Protein AF-0000000066283744 (afdb_homodimer)

Sequence (840 aa):
MSFATISVIGLGYIGLPTAAAFASRQKQVIGVDINQHAVDTINRGEIHIVEPDLASVVKTAVEGGFLRASTTPVEADAWLIAVPTPFKGDHEPDMTYVESAARSIAPVLKKGALVILESTSPVGSTEKMAEWLAEMRPDLTFPQQVGEQADVNIAYCPERVLPGQVMVELIKNDRVIGGMTPVCSARASELYKIFLEGECVVTNSRTAEMCKLTENSFRDVNIAFANELSLICADQGINVWELIRLANRHPRVNILQPGPGVGGHCIAVDPWFIVAQNPQQARLIRTAREVNDHKPFWVIDQVKAAVADCLAATDKRASELKIACFGLAFKPNIDDLRESPAMEIAELIAQWHSGETLVVEPNIHQLPKKLTGLCTLAQLDEALATADVLVMLVDHSQFKVINGDNVHQQYVVDAKGVWRMSFATISVIGLGYIGLPTAAAFASRQKQVIGVDINQHAVDTINRGEIHIVEPDLASVVKTAVEGGFLRASTTPVEADAWLIAVPTPFKGDHEPDMTYVESAARSIAPVLKKGALVILESTSPVGSTEKMAEWLAEMRPDLTFPQQVGEQADVNIAYCPERVLPGQVMVELIKNDRVIGGMTPVCSARASELYKIFLEGECVVTNSRTAEMCKLTENSFRDVNIAFANELSLICADQGINVWELIRLANRHPRVNILQPGPGVGGHCIAVDPWFIVAQNPQQARLIRTAREVNDHKPFWVIDQVKAAVADCLAATDKRASELKIACFGLAFKPNIDDLRESPAMEIAELIAQWHSGETLVVEPNIHQLPKKLTGLCTLAQLDEALATADVLVMLVDHSQFKVINGDNVHQQYVVDAKGVWR

Nearest PDB structures (foldseek):
  4r16-assembly1_B  TM=9.112E-01  e=4.314E-42  Pyrococcus horikoshii OT3
  3ojo-assembly1_B  TM=9.007E-01  e=2.191E-42  Staphylococcus aureus
  3ojo-assembly1_A  TM=9.029E-01  e=6.121E-41  Staphylococcus aureus
  3ojl-assembly1_B  TM=8.864E-01  e=1.275E-40  Staphylococcus aureus
  4xrr-assembly1_A  TM=8.638E-01  e=1.040E-33  Micromonospora echinospora

pLDDT: mean 95.63, std 4.67, range [54.0, 98.88]

InterPro domains:
  IPR001732 UDP-glucose/GDP-mannose dehydrogenase, N-terminal [PF03721] (5-189)
  IPR008927 6-phosphogluconate dehydrogenase-like, C-terminal domain superfamily [SSF48179] (206-298)
  IPR014026 UDP-glucose/GDP-mannose dehydrogenase, dimerisation [PF00984] (206-293)
  IPR014027 UDP-glucose/GDP-mannose dehydrogenase, C-terminal [PF03720] (324-419)
  IPR014027 UDP-glucose/GDP-mannose dehydrogenase, C-terminal [SM00984] (324-420)
  IPR017476 UDP-glucose/GDP-mannose dehydrogenase [PIRSF000124] (6-414)
  IPR017476 UDP-glucose/GDP-mannose dehydrogenase [TIGR03026] (5-416)
  IPR028359 UDP-N-acetyl-D-mannosamine/glucosamine dehydrogenase [PIRSF500136] (3-419)
  IPR028359 UDP-N-acetyl-D-mannosamine/glucosamine dehydrogenase [PTHR43491] (3-420)
  IPR032891 UDP-N-acetyl-D-mannosamine dehydrogenase WecC [MF_02029] (1-420)
  IPR036220 UDP-glucose/GDP-mannose dehydrogenase, C-terminal domain superfamily [SSF52413] (311-419)
  IPR036291 NAD(P)-binding domain superfamily [SSF51735] (5-198)

Secondary structure (DSSP, 8-state):
----EEEEE--STTHHHHHHHHHHTT-EEEEE-S-HHHHHHHHTT--SS--TTHHHHHHHHHHTTSEEEESS----SEEEE-----EETTTEE--HHHHHHHHHHGGG--TT-EEEE-S---TTHHHHHHHHHHHH-TTS--HHHHGGG-SSEEEE------TT-HHHHHHHS-EEEEESSHHHHHHHHHHHTTT--S-EEEEEHHHHHHHHHHHHHHHHHHHHHHHHHHHHHHHHT--HHHHHHHHTTSTT--PPPP-S---SSSTTTHHHHHHHH-TTT-HHHHHHHHHHHHHHHHHHHHHHHHHHHHHHHH---GGG-EEEEE--SSSTT----TT-HHHHHHHHHHHH-SSEEEEE-TT-SS--GGGTTT-EE--HHHHHHH-SEEEE-S--HHHHTS-GGG---SEEEETTSS--/----EEEEE--STTHHHHHHHHHHTT-EEEEE-S-HHHHHHHHTT--SS--TTHHHHHHHHHHTTSEEEESS----SEEEE-----EETTTEE--HHHHHHHHHHGGG--TT-EEEE-S---TTHHHHHHHHHHHH-TTS--HHHHGGG-SSEEEE------TT-HHHHHHHS-EEEEESSHHHHHHHHHHHTTT--S-EEEEEHHHHHHHHHHHHHHHHHHHHHHHHHHHHHHHHT--HHHHHHHHTTSTT-------S---SSSTTTHHHHHHHH-TTT-HHHHHHHHHHHHHHHHHHHHHHHHHHHHHHHH---GGG-EEEEE--SSSTT----TT-HHHHHHHHHHHH-SSEEEEE-TT-SS--GGGTTT-EE--HHHHHHH-SEEEE-S--HHHHTS-GGG---SEEEETTSS--

Radius of gyration: 31.36 Å; Cα contacts (8 Å, |Δi|>4): 1812; chains: 2; bounding box: 78×89×60 Å

Foldseek 3Di:
DDFQEEEEEDCPPQRVLVQLLLLLLVHAYEYAYQDVVQQVQLLCQAHPDDAPPSSVSSNVSNVVNRYHYDNADAAGQEYEYADEFAADDPLHTDCPSVLVSLVRCLVRDWFNHEYEYQYQAFFCSQVVSQVSSCVSCVVFAECVGPNLVGRYWTWYKYADADGRCRNVRLAEPEIEIATQHPNSSVVVQVSSVSRHPHHHHYHHRRVNSVVLLVVLLVVLLLQLVQLVLVVVCVVVVHDSVVVQVVQVVDPVDDHDHHAQAAFDDRSLRSLSSVCNVPVPPSPSSVVSNVSRVCSNVVLLVLQVVLLVVLCVVPVDDQQQAEEEEEAQPLAAPEPHNPRRSSVVSQLVNLVVGNHAYEYEHPHDDDDDPSCVPRHHYDYPVVCLVRHQAYEYHYDYPVQLVDALVSRPHPHYRHRGPRND/DDFQEEEEEDCPPQRVLVQLLLLLLVHAYEYAYQDVVQQVQLLCLAHPDDAPPSSVSSNCSNVVNRYHYDNADAAGQEYEYADEFAADDPLHTDCPSVLVSLLRCLVRDWFNHEYEYQYQAFFCSQVVSQVSSCVSCVVFAECVGPNLVGRYWTWYKYADADGRCRNVRLAEPEIEIATQHPNSSVVVQVSSVSRHPHHHHYHHRRVNSVVLLVVLLVVLLLQLVQLVLVVVCVVVVHDSVVVQVVQVVPPVDDHDHHAQAAFDDRSLRSLSSVCNVPVPPSPSSVVSNVSRVCSNVVLLVLQVVLLVVLCVVPVDDQQQAEEEEEAQPLAAPEPHNPRRSSVVSQLVNLVVGNHAYEYEHPHDDDDDPSCVPRHHYDYPVVCLVRHQAYEYHYDYPVQLVDELVSRPHPHYRHRGPRND

Structure (mmCIF, N/CA/C/O backbone):
data_AF-0000000066283744-model_v1
#
loop_
_entity.id
_entity.type
_entity.pdbx_description
1 polymer 'UDP-N-acetyl-D-mannosamine dehydrogenase'
#
loop_
_atom_site.group_PDB
_atom_site.id
_atom_site.type_symbol
_atom_site.label_atom_id
_atom_site.label_alt_id
_atom_site.label_comp_id
_atom_site.label_asym_id
_atom_site.label_entity_id
_atom_site.label_seq_id
_atom_site.pdbx_PDB_ins_code
_atom_site.Cartn_x
_atom_site.Cartn_y
_atom_site.Cartn_z
_atom_site.occupancy
_atom_site.B_iso_or_equiv
_atom_site.auth_seq_id
_atom_site.auth_comp_id
_atom_site.auth_asym_id
_atom_site.auth_atom_id
_atom_site.pdbx_PDB_model_num
ATOM 1 N N . MET A 1 1 ? -5.715 -29.828 -31.203 1 54 1 MET A N 1
ATOM 2 C CA . MET A 1 1 ? -6.906 -30.625 -30.891 1 54 1 MET A CA 1
ATOM 3 C C . MET A 1 1 ? -8.062 -29.719 -30.469 1 54 1 MET A C 1
ATOM 5 O O . MET A 1 1 ? -7.852 -28.719 -29.766 1 54 1 MET A O 1
ATOM 9 N N . SER A 1 2 ? -9.102 -29.672 -31.203 1 78.38 2 SER A N 1
ATOM 10 C CA . SER A 1 2 ? -10.312 -28.859 -31.125 1 78.38 2 SER A CA 1
ATOM 11 C C . SER A 1 2 ? -11.133 -29.203 -29.891 1 78.38 2 SER A C 1
ATOM 13 O O . SER A 1 2 ? -11.148 -30.359 -29.453 1 78.38 2 SER A O 1
ATOM 15 N N . PHE A 1 3 ? -11.32 -28.281 -28.953 1 94 3 PHE A N 1
ATOM 16 C CA . PHE A 1 3 ? -12.195 -28.469 -27.812 1 94 3 PHE A CA 1
ATOM 17 C C . PHE A 1 3 ? -13.656 -28.469 -28.234 1 94 3 PHE A C 1
ATOM 19 O O . PHE A 1 3 ? -14.258 -27.406 -28.406 1 94 3 PHE A O 1
ATOM 26 N N . ALA A 1 4 ? -14.219 -29.672 -28.438 1 94.5 4 ALA A N 1
ATOM 27 C CA . ALA A 1 4 ? -15.617 -29.781 -28.859 1 94.5 4 ALA A CA 1
ATOM 28 C C . ALA A 1 4 ? -16.547 -29.734 -27.641 1 94.5 4 ALA A C 1
ATOM 30 O O . ALA A 1 4 ? -17.562 -29.016 -27.656 1 94.5 4 ALA A O 1
ATOM 31 N N . THR A 1 5 ? -16.219 -30.5 -26.641 1 97.56 5 THR A N 1
ATOM 32 C CA . THR A 1 5 ? -17.016 -30.547 -25.422 1 97.56 5 THR A CA 1
ATOM 33 C C . THR A 1 5 ? -16.203 -30.031 -24.234 1 97.56 5 THR A C 1
ATOM 35 O O . THR A 1 5 ? -15.094 -30.5 -23.969 1 97.56 5 THR A O 1
ATOM 38 N N . ILE A 1 6 ? -16.797 -29.047 -23.531 1 98.5 6 ILE A N 1
ATOM 39 C CA . ILE A 1 6 ? -16.141 -28.422 -22.391 1 98.5 6 ILE A CA 1
ATOM 40 C C . ILE A 1 6 ? -17.016 -28.594 -21.141 1 98.5 6 ILE A C 1
ATOM 42 O O . ILE A 1 6 ? -18.219 -28.375 -21.188 1 98.5 6 ILE A O 1
ATOM 46 N N . SER A 1 7 ? -16.406 -29.062 -20.094 1 98.56 7 SER A N 1
ATOM 47 C CA . SER A 1 7 ? -17.125 -29.219 -18.828 1 98.56 7 SER A CA 1
ATOM 48 C C . SER A 1 7 ? -16.672 -28.188 -17.812 1 98.56 7 SER A C 1
ATOM 50 O O . SER A 1 7 ? -15.469 -27.938 -17.656 1 98.56 7 SER A O 1
ATOM 52 N N . VAL A 1 8 ? -17.609 -27.531 -17.141 1 98.62 8 VAL A N 1
ATOM 53 C CA . VAL A 1 8 ? -17.328 -26.578 -16.078 1 98.62 8 VAL A CA 1
ATOM 54 C C . VAL A 1 8 ? -17.859 -27.094 -14.75 1 98.62 8 VAL A C 1
ATOM 56 O O . VAL A 1 8 ? -19.078 -27.312 -14.602 1 98.62 8 VAL A O 1
ATOM 59 N N . ILE A 1 9 ? -16.938 -27.328 -13.805 1 98.62 9 ILE A N 1
ATOM 60 C CA . ILE A 1 9 ? -17.281 -27.875 -12.492 1 98.62 9 ILE A CA 1
ATOM 61 C C . ILE A 1 9 ? -17.469 -26.734 -11.492 1 98.62 9 ILE A C 1
ATOM 63 O O . ILE A 1 9 ? -16.5 -26.047 -11.156 1 98.62 9 ILE A O 1
ATOM 67 N N . GLY A 1 10 ? -18.609 -26.656 -10.883 1 97.75 10 GLY A N 1
ATOM 68 C CA . GLY A 1 10 ? -19 -25.484 -10.094 1 97.75 10 GLY A CA 1
ATOM 69 C C . GLY A 1 10 ? -19.641 -24.391 -10.922 1 97.75 10 GLY A C 1
ATOM 70 O O . GLY A 1 10 ? -18.984 -23.75 -11.734 1 97.75 10 GLY A O 1
ATOM 71 N N . LEU A 1 11 ? -20.938 -24.219 -10.727 1 97.44 11 LEU A N 1
ATOM 72 C CA . LEU A 1 11 ? -21.688 -23.266 -11.547 1 97.44 11 LEU A CA 1
ATOM 73 C C . LEU A 1 11 ? -22.141 -22.062 -10.711 1 97.44 11 LEU A C 1
ATOM 75 O O . LEU A 1 11 ? -23.297 -21.672 -10.766 1 97.44 11 LEU A O 1
ATOM 79 N N . GLY A 1 12 ? -21.125 -21.562 -9.953 1 92.75 12 GLY A N 1
ATOM 80 C CA . GLY A 1 12 ? -21.344 -20.359 -9.188 1 92.75 12 GLY A CA 1
ATOM 81 C C . GLY A 1 12 ? -21.062 -19.094 -9.969 1 92.75 12 GLY A C 1
ATOM 82 O O . GLY A 1 12 ? -21.328 -19.016 -11.172 1 92.75 12 GLY A O 1
ATOM 83 N N . TYR A 1 13 ? -20.625 -18.109 -9.297 1 89 13 TYR A N 1
ATOM 84 C CA . TYR A 1 13 ? -20.469 -16.75 -9.82 1 89 13 TYR A CA 1
ATOM 85 C C . TYR A 1 13 ? -19.438 -16.703 -10.93 1 89 13 TYR A C 1
ATOM 87 O O . TYR A 1 13 ? -19.453 -15.805 -11.773 1 89 13 TYR A O 1
ATOM 95 N N . ILE A 1 14 ? -18.484 -17.688 -10.898 1 92.62 14 ILE A N 1
ATOM 96 C CA . ILE A 1 14 ? -17.469 -17.719 -11.938 1 92.62 14 ILE A CA 1
ATOM 97 C C . ILE A 1 14 ? -17.766 -18.828 -12.938 1 92.62 14 ILE A C 1
ATOM 99 O O . ILE A 1 14 ? -17.703 -18.609 -14.148 1 92.62 14 ILE A O 1
ATOM 103 N N . GLY A 1 15 ? -18.172 -19.922 -12.484 1 96.69 15 GLY A N 1
ATOM 104 C CA . GLY A 1 15 ? -18.359 -21.078 -13.32 1 96.69 15 GLY A CA 1
ATOM 105 C C . GLY A 1 15 ? -19.484 -20.906 -14.336 1 96.69 15 GLY A C 1
ATOM 106 O O . GLY A 1 15 ? -19.312 -21.234 -15.516 1 96.69 15 GLY A O 1
ATOM 107 N N . LEU A 1 16 ? -20.578 -20.406 -13.875 1 97.12 16 LEU A N 1
ATOM 108 C CA . LEU A 1 16 ? -21.734 -20.297 -14.766 1 97.12 16 LEU A CA 1
ATOM 109 C C . LEU A 1 16 ? -21.469 -19.281 -15.875 1 97.12 16 LEU A C 1
ATOM 111 O O . LEU A 1 16 ? -21.688 -19.578 -17.047 1 97.12 16 LEU A O 1
ATOM 115 N N . PRO A 1 17 ? -20.922 -18.094 -15.562 1 96.69 17 PRO A N 1
ATOM 116 C CA . PRO A 1 17 ? -20.562 -17.172 -16.641 1 96.69 17 PRO A CA 1
ATOM 117 C C . PRO A 1 17 ? -19.531 -17.766 -17.594 1 96.69 17 PRO A C 1
ATOM 119 O O . PRO A 1 17 ? -19.609 -17.547 -18.812 1 96.69 17 PRO A O 1
ATOM 122 N N . THR A 1 18 ? -18.594 -18.469 -17.078 1 97.31 18 THR A N 1
ATOM 123 C CA . THR A 1 18 ? -17.578 -19.109 -17.922 1 97.31 18 THR A CA 1
ATOM 124 C C . THR A 1 18 ? -18.219 -20.141 -18.844 1 97.31 18 THR A C 1
ATOM 126 O O . THR A 1 18 ? -17.906 -20.188 -20.031 1 97.31 18 THR A O 1
ATOM 129 N N . ALA A 1 19 ? -19.094 -20.953 -18.328 1 98.12 19 ALA A N 1
ATOM 130 C CA . ALA A 1 19 ? -19.828 -21.938 -19.125 1 98.12 19 ALA A CA 1
ATOM 131 C C . ALA A 1 19 ? -20.625 -21.234 -20.234 1 98.12 19 ALA A C 1
ATOM 133 O O . ALA A 1 19 ? -20.609 -21.688 -21.375 1 98.12 19 ALA A O 1
ATOM 134 N N . ALA A 1 20 ? -21.281 -20.203 -19.828 1 97.88 20 ALA A N 1
ATOM 135 C CA . ALA A 1 20 ? -22.094 -19.438 -20.766 1 97.88 20 ALA A CA 1
ATOM 136 C C . ALA A 1 20 ? -21.234 -18.828 -21.875 1 97.88 20 ALA A C 1
ATOM 138 O O . ALA A 1 20 ? -21.656 -18.781 -23.031 1 97.88 20 ALA A O 1
ATOM 139 N N . ALA A 1 21 ? -20.078 -18.344 -21.547 1 96.81 21 ALA A N 1
ATOM 140 C CA . ALA A 1 21 ? -19.188 -17.75 -22.531 1 96.81 21 ALA A CA 1
ATOM 141 C C . ALA A 1 21 ? -18.766 -18.766 -23.594 1 96.81 21 ALA A C 1
ATOM 143 O O . ALA A 1 21 ? -18.797 -18.469 -24.781 1 96.81 21 ALA A O 1
ATOM 144 N N . PHE A 1 22 ? -18.406 -19.953 -23.203 1 97.75 22 PHE A N 1
ATOM 145 C CA . PHE A 1 22 ? -18.047 -21 -24.156 1 97.75 22 PHE A CA 1
ATOM 146 C C . PHE A 1 22 ? -19.234 -21.375 -25.016 1 97.75 22 PHE A C 1
ATOM 148 O O . PHE A 1 22 ? -19.094 -21.562 -26.219 1 97.75 22 PHE A O 1
ATOM 155 N N . ALA A 1 23 ? -20.359 -21.531 -24.359 1 97.81 23 ALA A N 1
ATOM 156 C CA . ALA A 1 23 ? -21.562 -21.938 -25.062 1 97.81 23 ALA A CA 1
ATOM 157 C C . ALA A 1 23 ? -21.969 -20.891 -26.094 1 97.81 23 ALA A C 1
ATOM 159 O O . ALA A 1 23 ? -22.5 -21.234 -27.156 1 97.81 23 ALA A O 1
ATOM 160 N N . SER A 1 24 ? -21.734 -19.672 -25.766 1 96.5 24 SER A N 1
ATOM 161 C CA . SER A 1 24 ? -22.094 -18.594 -26.672 1 96.5 24 SER A CA 1
ATOM 162 C C . SER A 1 24 ? -21.281 -18.656 -27.953 1 96.5 24 SER A C 1
ATOM 164 O O . SER A 1 24 ? -21.656 -18.062 -28.969 1 96.5 24 SER A O 1
ATOM 166 N N . ARG A 1 25 ? -20.234 -19.344 -27.953 1 96.06 25 ARG A N 1
ATOM 167 C CA . ARG A 1 25 ? -19.422 -19.562 -29.141 1 96.06 25 ARG A CA 1
ATOM 168 C C . ARG A 1 25 ? -19.734 -20.922 -29.766 1 96.06 25 ARG A C 1
ATOM 170 O O . ARG A 1 25 ? -18.922 -21.484 -30.516 1 96.06 25 ARG A O 1
ATOM 177 N N . GLN A 1 26 ? -20.781 -21.531 -29.375 1 95.5 26 GLN A N 1
ATOM 178 C CA . GLN A 1 26 ? -21.375 -22.734 -29.922 1 95.5 26 GLN A CA 1
ATOM 179 C C . GLN A 1 26 ? -20.516 -23.969 -29.625 1 95.5 26 GLN A C 1
ATOM 181 O O . GLN A 1 26 ? -20.406 -24.875 -30.453 1 95.5 26 GLN A O 1
ATOM 186 N N . LYS A 1 27 ? -19.75 -23.906 -28.578 1 97.31 27 LYS A N 1
ATOM 187 C CA . LYS A 1 27 ? -19.156 -25.109 -28.031 1 97.31 27 LYS A CA 1
ATOM 188 C C . LYS A 1 27 ? -20.172 -25.875 -27.172 1 97.31 27 LYS A C 1
ATOM 190 O O . LYS A 1 27 ? -21.078 -25.281 -26.594 1 97.31 27 LYS A O 1
ATOM 195 N N . GLN A 1 28 ? -20.016 -27.203 -27.203 1 98 28 GLN A N 1
ATOM 196 C CA . GLN A 1 28 ? -20.859 -27.984 -26.297 1 98 28 GLN A CA 1
ATOM 197 C C . GLN A 1 28 ? -20.344 -27.906 -24.859 1 98 28 GLN A C 1
ATOM 199 O O . GLN A 1 28 ? -19.25 -28.375 -24.562 1 98 28 GLN A O 1
ATOM 204 N N . VAL A 1 29 ? -21.203 -27.328 -24 1 98.69 29 VAL A N 1
ATOM 205 C CA . VAL A 1 29 ? -20.766 -27.109 -22.625 1 98.69 29 VAL A CA 1
ATOM 206 C C . VAL A 1 29 ? -21.625 -27.922 -21.672 1 98.69 29 VAL A C 1
ATOM 208 O O . VAL A 1 29 ? -22.859 -27.891 -21.766 1 98.69 29 VAL A O 1
ATOM 211 N N . ILE A 1 30 ? -21 -28.641 -20.828 1 98.5 30 ILE A N 1
ATOM 212 C CA . ILE A 1 30 ? -21.688 -29.359 -19.75 1 98.5 30 ILE A CA 1
ATOM 213 C C . ILE A 1 30 ? -21.312 -28.75 -18.406 1 98.5 30 ILE A C 1
ATOM 215 O O . ILE A 1 30 ? -20.188 -28.938 -17.922 1 98.5 30 ILE A O 1
ATOM 219 N N . GLY A 1 31 ? -22.266 -28.078 -17.812 1 98.56 31 GLY A N 1
ATOM 220 C CA . GLY A 1 31 ? -22.062 -27.578 -16.469 1 98.56 31 GLY A CA 1
ATOM 221 C C . GLY A 1 31 ? -22.344 -28.609 -15.398 1 98.56 31 GLY A C 1
ATOM 222 O O . GLY A 1 31 ? -23.312 -29.375 -15.508 1 98.56 31 GLY A O 1
ATOM 223 N N . VAL A 1 32 ? -21.5 -28.656 -14.422 1 98.5 32 VAL A N 1
ATOM 224 C CA . VAL A 1 32 ? -21.672 -29.625 -13.344 1 98.5 32 VAL A CA 1
ATOM 225 C C . VAL A 1 32 ? -21.766 -28.891 -12.008 1 98.5 32 VAL A C 1
ATOM 227 O O . VAL A 1 32 ? -20.953 -28 -11.719 1 98.5 32 VAL A O 1
ATOM 230 N N . ASP A 1 33 ? -22.797 -29.172 -11.234 1 98.12 33 ASP A N 1
ATOM 231 C CA . ASP A 1 33 ? -22.969 -28.641 -9.883 1 98.12 33 ASP A CA 1
ATOM 232 C C . ASP A 1 33 ? -23.609 -29.672 -8.961 1 98.12 33 ASP A C 1
ATOM 234 O O . ASP A 1 33 ? -24.469 -30.438 -9.391 1 98.12 33 ASP A O 1
ATOM 238 N N . ILE A 1 34 ? -23.141 -29.656 -7.727 1 96.12 34 ILE A N 1
ATOM 239 C CA . ILE A 1 34 ? -23.672 -30.625 -6.777 1 96.12 34 ILE A CA 1
ATOM 240 C C . ILE A 1 34 ? -25.078 -30.203 -6.336 1 96.12 34 ILE A C 1
ATOM 242 O O . ILE A 1 34 ? -25.828 -31.016 -5.801 1 96.12 34 ILE A O 1
ATOM 246 N N . ASN A 1 35 ? -25.406 -28.969 -6.449 1 96.38 35 ASN A N 1
ATOM 247 C CA . ASN A 1 35 ? -26.703 -28.422 -6.082 1 96.38 35 ASN A CA 1
ATOM 248 C C . ASN A 1 35 ? -27.75 -28.703 -7.16 1 96.38 35 ASN A C 1
ATOM 250 O O . ASN A 1 35 ? -27.812 -28 -8.172 1 96.38 35 ASN A O 1
ATOM 254 N N . GLN A 1 36 ? -28.766 -29.578 -6.891 1 97.25 36 GLN A N 1
ATOM 255 C CA . GLN A 1 36 ? -29.781 -29.969 -7.855 1 97.25 36 GLN A CA 1
ATOM 256 C C . GLN A 1 36 ? -30.625 -28.766 -8.289 1 97.25 36 GLN A C 1
ATOM 258 O O . GLN A 1 36 ? -31.062 -28.703 -9.438 1 97.25 36 GLN A O 1
ATOM 263 N N . HIS A 1 37 ? -30.812 -27.922 -7.363 1 96.69 37 HIS A N 1
ATOM 264 C CA . HIS A 1 37 ? -31.609 -26.734 -7.688 1 96.69 37 HIS A CA 1
ATOM 265 C C . HIS A 1 37 ? -30.922 -25.891 -8.766 1 96.69 37 HIS A C 1
ATOM 267 O O . HIS A 1 37 ? -31.578 -25.406 -9.688 1 96.69 37 HIS A O 1
ATOM 273 N N . ALA A 1 38 ? -29.656 -25.734 -8.602 1 96.94 38 ALA A N 1
ATOM 274 C CA . ALA A 1 38 ? -28.891 -25 -9.609 1 96.94 38 ALA A CA 1
ATOM 275 C C . ALA A 1 38 ? -28.953 -25.688 -10.969 1 96.94 38 ALA A C 1
ATOM 277 O O . ALA A 1 38 ? -29.188 -25.047 -11.992 1 96.94 38 ALA A O 1
ATOM 278 N N . VAL A 1 39 ? -28.828 -26.969 -10.984 1 98.06 39 VAL A N 1
ATOM 279 C CA . VAL A 1 39 ? -28.828 -27.781 -12.195 1 98.06 39 VAL A CA 1
ATOM 280 C C . VAL A 1 39 ? -30.172 -27.656 -12.906 1 98.06 39 VAL A C 1
ATOM 282 O O . VAL A 1 39 ? -30.234 -27.375 -14.109 1 98.06 39 VAL A O 1
ATOM 285 N N . ASP A 1 40 ? -31.25 -27.766 -12.117 1 98.31 40 ASP A N 1
ATOM 286 C CA . ASP A 1 40 ? -32.594 -27.688 -12.688 1 98.31 40 ASP A CA 1
ATOM 287 C C . ASP A 1 40 ? -32.875 -26.297 -13.266 1 98.31 40 ASP A C 1
ATOM 289 O O . ASP A 1 40 ? -33.438 -26.172 -14.344 1 98.31 40 ASP A O 1
ATOM 293 N N . THR A 1 41 ? -32.469 -25.359 -12.508 1 98 41 THR A N 1
ATOM 294 C CA . THR A 1 41 ? -32.656 -23.969 -12.914 1 98 41 THR A CA 1
ATOM 295 C C . THR A 1 41 ? -31.969 -23.688 -14.242 1 98 41 THR A C 1
ATOM 297 O O . THR A 1 41 ? -32.562 -23.125 -15.156 1 98 41 THR A O 1
ATOM 300 N N . ILE A 1 42 ? -30.766 -24.125 -14.344 1 98.19 42 ILE A N 1
ATOM 301 C CA . ILE A 1 42 ? -29.969 -23.859 -15.531 1 98.19 42 ILE A CA 1
ATOM 302 C C . ILE A 1 42 ? -30.547 -24.625 -16.719 1 98.19 42 ILE A C 1
ATOM 304 O O . ILE A 1 42 ? -30.625 -24.094 -17.828 1 98.19 42 ILE A O 1
ATOM 308 N N . ASN A 1 43 ? -30.969 -25.844 -16.516 1 98.38 43 ASN A N 1
ATOM 309 C CA . ASN A 1 43 ? -31.516 -26.656 -17.609 1 98.38 43 ASN A CA 1
ATOM 310 C C . ASN A 1 43 ? -32.812 -26.094 -18.141 1 98.38 43 ASN A C 1
ATOM 312 O O . ASN A 1 43 ? -33.281 -26.453 -19.219 1 98.38 43 ASN A O 1
ATOM 316 N N . ARG A 1 44 ? -33.438 -25.219 -17.359 1 98.12 44 ARG A N 1
ATOM 317 C CA . ARG A 1 44 ? -34.625 -24.516 -17.812 1 98.12 44 ARG A CA 1
ATOM 318 C C . ARG A 1 44 ? -34.25 -23.234 -18.547 1 98.12 44 ARG A C 1
ATOM 320 O O . ARG A 1 44 ? -35.125 -22.484 -18.984 1 98.12 44 ARG A O 1
ATOM 327 N N . GLY A 1 45 ? -33 -22.984 -18.641 1 97.44 45 GLY A N 1
ATOM 328 C CA . GLY A 1 45 ? -32.5 -21.781 -19.281 1 97.44 45 GLY A CA 1
ATOM 329 C C . GLY A 1 45 ? -32.562 -20.562 -18.391 1 97.44 45 GLY A C 1
ATOM 330 O O . GLY A 1 45 ? -32.594 -19.422 -18.859 1 97.44 45 GLY A O 1
ATOM 331 N N . GLU A 1 46 ? -32.594 -20.812 -17.125 1 97.06 46 GLU A N 1
ATOM 332 C CA . GLU A 1 46 ? -32.625 -19.75 -16.125 1 97.06 46 GLU A CA 1
ATOM 333 C C . GLU A 1 46 ? -31.328 -19.688 -15.32 1 97.06 46 GLU A C 1
ATOM 335 O O . GLU A 1 46 ? -30.453 -20.531 -15.469 1 97.06 46 GLU A O 1
ATOM 340 N N . ILE A 1 47 ? -31.188 -18.609 -14.648 1 94.62 47 ILE A N 1
ATOM 341 C CA . ILE A 1 47 ? -29.969 -18.469 -13.844 1 94.62 47 ILE A CA 1
ATOM 342 C C . ILE A 1 47 ? -30.344 -18.359 -12.367 1 94.62 47 ILE A C 1
ATOM 344 O O . ILE A 1 47 ? -31.438 -17.922 -12.023 1 94.62 47 ILE A O 1
ATOM 348 N N . HIS A 1 48 ? -29.469 -18.766 -11.508 1 90.38 48 HIS A N 1
ATOM 349 C CA . HIS A 1 48 ? -29.703 -18.734 -10.07 1 90.38 48 HIS A CA 1
ATOM 350 C C . HIS A 1 48 ? -28.797 -17.719 -9.391 1 90.38 48 HIS A C 1
ATOM 352 O O . HIS A 1 48 ? -28.688 -17.703 -8.156 1 90.38 48 HIS A O 1
ATOM 358 N N . ILE A 1 49 ? -28.047 -16.938 -10.148 1 85.88 49 ILE A N 1
ATOM 359 C CA . ILE A 1 49 ? -27.234 -15.844 -9.648 1 85.88 49 ILE A CA 1
ATOM 360 C C . ILE A 1 49 ? -27.625 -14.547 -10.359 1 85.88 49 ILE A C 1
ATOM 362 O O . ILE A 1 49 ? -28.156 -14.578 -11.469 1 85.88 49 ILE A O 1
ATOM 366 N N . VAL A 1 50 ? -27.359 -13.469 -9.688 1 80 50 VAL A N 1
ATOM 367 C CA . VAL A 1 50 ? -27.703 -12.188 -10.281 1 80 50 VAL A CA 1
ATOM 368 C C . VAL A 1 50 ? -26.469 -11.586 -10.977 1 80 50 VAL A C 1
ATOM 370 O O . VAL A 1 50 ? -25.484 -11.25 -10.32 1 80 50 VAL A O 1
ATOM 373 N N . GLU A 1 51 ? -26.562 -11.523 -12.273 1 85.88 51 GLU A N 1
ATOM 374 C CA . GLU A 1 51 ? -25.5 -10.961 -13.102 1 85.88 51 GLU A CA 1
ATOM 375 C C . GLU A 1 51 ? -26.047 -10.438 -14.422 1 85.88 51 GLU A C 1
ATOM 377 O O . GLU A 1 51 ? -26.703 -11.164 -15.164 1 85.88 51 GLU A O 1
ATOM 382 N N . PRO A 1 52 ? -25.719 -9.172 -14.664 1 84.69 52 PRO A N 1
ATOM 383 C CA . PRO A 1 52 ? -26.234 -8.617 -15.922 1 84.69 52 PRO A CA 1
ATOM 384 C C . PRO A 1 52 ? -25.828 -9.445 -17.141 1 84.69 52 PRO A C 1
ATOM 386 O O . PRO A 1 52 ? -24.719 -9.977 -17.188 1 84.69 52 PRO A O 1
ATOM 389 N N . ASP A 1 53 ? -26.766 -9.641 -18.172 1 90.12 53 ASP A N 1
ATOM 390 C CA . ASP A 1 53 ? -26.578 -10.227 -19.5 1 90.12 53 ASP A CA 1
ATOM 391 C C . ASP A 1 53 ? -26.438 -11.75 -19.406 1 90.12 53 ASP A C 1
ATOM 393 O O . ASP A 1 53 ? -26.547 -12.445 -20.406 1 90.12 53 ASP A O 1
ATOM 397 N N . LEU A 1 54 ? -26.25 -12.211 -18.188 1 94.25 54 LEU A N 1
ATOM 398 C CA . LEU A 1 54 ? -26 -13.641 -18.047 1 94.25 54 LEU A CA 1
ATOM 399 C C . LEU A 1 54 ? -27.266 -14.445 -18.344 1 94.25 54 LEU A C 1
ATOM 401 O O . LEU A 1 54 ? -27.188 -15.5 -18.984 1 94.25 54 LEU A O 1
ATOM 405 N N . ALA A 1 55 ? -28.359 -13.914 -17.938 1 94.69 55 ALA A N 1
ATOM 406 C CA . ALA A 1 55 ? -29.625 -14.609 -18.094 1 94.69 55 ALA A CA 1
ATOM 407 C C . ALA A 1 55 ? -29.922 -14.883 -19.578 1 94.69 55 ALA A C 1
ATOM 409 O O . ALA A 1 55 ? -30.297 -16 -19.938 1 94.69 55 ALA A O 1
ATOM 410 N N . SER A 1 56 ? -29.766 -13.898 -20.344 1 96.69 56 SER A N 1
ATOM 411 C CA . SER A 1 56 ? -30.062 -14.031 -21.781 1 96.69 56 SER A CA 1
ATOM 412 C C . SER A 1 56 ? -29.094 -15.008 -22.438 1 96.69 56 SER A C 1
ATOM 414 O O . SER A 1 56 ? -29.5 -15.797 -23.297 1 96.69 56 SER A O 1
ATOM 416 N N . VAL A 1 57 ? -27.875 -14.969 -22.047 1 96.94 57 VAL A N 1
ATOM 417 C CA . VAL A 1 57 ? -26.859 -15.836 -22.641 1 96.94 57 VAL A CA 1
ATOM 418 C C . VAL A 1 57 ? -27.141 -17.281 -22.266 1 96.94 57 VAL A C 1
ATOM 420 O O . VAL A 1 57 ? -27.062 -18.172 -23.125 1 96.94 57 VAL A O 1
ATOM 423 N N . VAL A 1 58 ? -27.531 -17.516 -21.062 1 98.06 58 VAL A N 1
ATOM 424 C CA . VAL A 1 58 ? -27.828 -18.875 -20.578 1 98.06 58 VAL A CA 1
ATOM 425 C C . VAL A 1 58 ? -29.062 -19.406 -21.281 1 98.06 58 VAL A C 1
ATOM 427 O O . VAL A 1 58 ? -29.078 -20.547 -21.75 1 98.06 58 VAL A O 1
ATOM 430 N N . LYS A 1 59 ? -30.031 -18.578 -21.344 1 98.12 59 LYS A N 1
ATOM 431 C CA . LYS A 1 59 ? -31.266 -18.984 -22.016 1 98.12 59 LYS A CA 1
ATOM 432 C C . LYS A 1 59 ? -31 -19.406 -23.453 1 98.12 59 LYS A C 1
ATOM 434 O O . LYS A 1 59 ? -31.422 -20.484 -23.875 1 98.12 59 LYS A O 1
ATOM 439 N N . THR A 1 60 ? -30.328 -18.59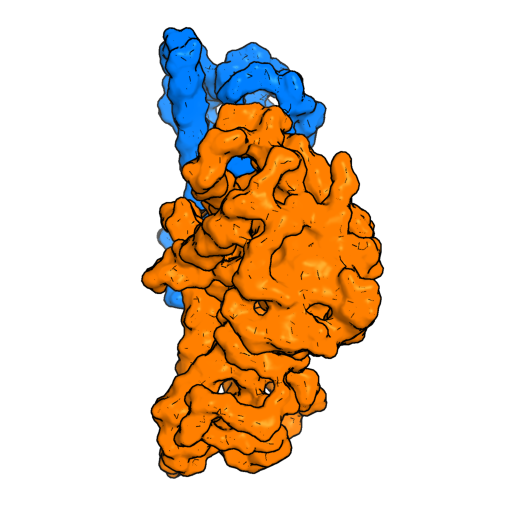4 -24.172 1 98.06 60 THR A N 1
ATOM 440 C CA . THR A 1 60 ? -30.016 -18.859 -25.562 1 98.06 60 THR A CA 1
ATOM 441 C C . THR A 1 60 ? -29.188 -20.125 -25.703 1 98.06 60 THR A C 1
ATOM 443 O O . THR A 1 60 ? -29.406 -20.938 -26.609 1 98.06 60 THR A O 1
ATOM 446 N N . ALA A 1 61 ? -28.219 -20.312 -24.844 1 98.12 61 ALA A N 1
ATOM 447 C CA . ALA A 1 61 ? -27.328 -21.453 -24.891 1 98.12 61 ALA A CA 1
ATOM 448 C C . ALA A 1 61 ? -28.078 -22.766 -24.641 1 98.12 61 ALA A C 1
ATOM 450 O O . ALA A 1 61 ? -27.828 -23.766 -25.297 1 98.12 61 ALA A O 1
ATOM 451 N N . VAL A 1 62 ? -28.969 -22.719 -23.688 1 98.31 62 VAL A N 1
ATOM 452 C CA . VAL A 1 62 ? -29.734 -23.906 -23.344 1 98.31 62 VAL A CA 1
ATOM 453 C C . VAL A 1 62 ? -30.719 -24.234 -24.453 1 98.31 62 VAL A C 1
ATOM 455 O O . VAL A 1 62 ? -30.828 -25.391 -24.891 1 98.31 62 VAL A O 1
ATOM 458 N N . GLU A 1 63 ? -31.375 -23.234 -24.922 1 98.06 63 GLU A N 1
ATOM 459 C CA . GLU A 1 63 ? -32.344 -23.438 -26.016 1 98.06 63 GLU A CA 1
ATOM 460 C C . GLU A 1 63 ? -31.625 -23.922 -27.281 1 98.06 63 GLU A C 1
ATOM 462 O O . GLU A 1 63 ? -32.188 -24.703 -28.031 1 98.06 63 GLU A O 1
ATOM 467 N N . GLY A 1 64 ? -30.484 -23.422 -27.5 1 97.94 64 GLY A N 1
ATOM 468 C CA . GLY A 1 64 ? -29.688 -23.812 -28.656 1 97.94 64 GLY A CA 1
ATOM 469 C C . GLY A 1 64 ? -29.031 -25.172 -28.5 1 97.94 64 GLY A C 1
ATOM 470 O O . GLY A 1 64 ? -28.469 -25.719 -29.453 1 97.94 64 GLY A O 1
ATOM 471 N N . GLY A 1 65 ? -29.062 -25.719 -27.328 1 97.81 65 GLY A N 1
ATOM 472 C CA . GLY A 1 65 ? -28.516 -27.031 -27.047 1 97.81 65 GLY A CA 1
ATOM 473 C C . GLY A 1 65 ? -27.016 -27.016 -26.75 1 97.81 65 GLY A C 1
ATOM 474 O O . GLY A 1 65 ? -26.359 -28.062 -26.781 1 97.81 65 GLY A O 1
ATOM 475 N N . PHE A 1 66 ? -26.5 -25.906 -26.5 1 98.5 66 PHE A N 1
ATOM 476 C CA . PHE A 1 66 ? -25.047 -25.766 -26.328 1 98.5 66 PHE A CA 1
ATOM 477 C C . PHE A 1 66 ? -24.672 -25.797 -24.859 1 98.5 66 PHE A C 1
ATOM 479 O O . PHE A 1 66 ? -23.5 -25.938 -24.516 1 98.5 66 PHE A O 1
ATOM 486 N N . LEU A 1 67 ? -25.656 -25.672 -23.938 1 98.69 67 LEU A N 1
ATOM 487 C CA . LEU A 1 67 ? -25.406 -25.719 -22.516 1 98.69 67 LEU A CA 1
ATOM 488 C C . LEU A 1 67 ? -26.391 -26.641 -21.812 1 98.69 67 LEU A C 1
ATOM 490 O O . LEU A 1 67 ? -27.609 -26.516 -22.016 1 98.69 67 LEU A O 1
ATOM 494 N N . ARG A 1 68 ? -25.922 -27.516 -21.125 1 98.38 68 ARG A N 1
ATOM 495 C CA . ARG A 1 68 ? -26.719 -28.359 -20.234 1 98.38 68 ARG A CA 1
ATOM 496 C C . ARG A 1 68 ? -26 -28.562 -18.891 1 98.38 68 ARG A C 1
ATOM 498 O O . ARG A 1 68 ? -24.781 -28.5 -18.812 1 98.38 68 ARG A O 1
ATOM 505 N N . ALA A 1 69 ? -26.766 -28.781 -17.859 1 98.56 69 ALA A N 1
ATOM 506 C CA . ALA A 1 69 ? -26.203 -28.938 -16.516 1 98.56 69 ALA A CA 1
ATOM 507 C C . ALA A 1 69 ? -26.516 -30.312 -15.961 1 98.56 69 ALA A C 1
ATOM 509 O O . ALA A 1 69 ? -27.516 -30.938 -16.328 1 98.56 69 ALA A O 1
ATOM 510 N N . SER A 1 70 ? -25.641 -30.828 -15.18 1 98.19 70 SER A N 1
ATOM 511 C CA . SER A 1 70 ? -25.781 -32.125 -14.508 1 98.19 70 SER A CA 1
ATOM 512 C C . SER A 1 70 ? -25.141 -32.094 -13.125 1 98.19 70 SER A C 1
ATOM 514 O O . SER A 1 70 ? -24.438 -31.141 -12.781 1 98.19 70 SER A O 1
ATOM 516 N N . THR A 1 71 ? -25.422 -33.094 -12.344 1 98.06 71 THR A N 1
ATOM 517 C CA . THR A 1 71 ? -24.812 -33.188 -11.023 1 98.06 71 THR A CA 1
ATOM 518 C C . THR A 1 71 ? -23.562 -34.062 -11.078 1 98.06 71 THR A C 1
ATOM 520 O O . THR A 1 71 ? -22.797 -34.125 -10.117 1 98.06 71 THR A O 1
ATOM 523 N N . THR A 1 72 ? -23.359 -34.656 -12.211 1 97.06 72 THR A N 1
ATOM 524 C CA . THR A 1 72 ? -22.219 -35.594 -12.352 1 97.06 72 THR A CA 1
ATOM 525 C C . THR A 1 72 ? -21.422 -35.25 -13.609 1 97.06 72 THR A C 1
ATOM 527 O O . THR A 1 72 ? -22 -34.969 -14.664 1 97.06 72 THR A O 1
ATOM 530 N N . PRO A 1 73 ? -20.078 -35.312 -13.422 1 97.19 73 PRO A N 1
ATOM 531 C CA . PRO A 1 73 ? -19.234 -35.062 -14.602 1 97.19 73 PRO A CA 1
ATOM 532 C C . PRO A 1 73 ? -19.391 -36.125 -15.672 1 97.19 73 PRO A C 1
ATOM 534 O O . PRO A 1 73 ? -19.656 -37.281 -15.359 1 97.19 73 PRO A O 1
ATOM 537 N N . VAL A 1 74 ? -19.234 -35.75 -16.922 1 93.25 74 VAL A N 1
ATOM 538 C CA . VAL A 1 74 ? -19.234 -36.656 -18.062 1 93.25 74 VAL A CA 1
ATOM 539 C C . VAL A 1 74 ? -17.953 -36.438 -18.875 1 93.25 74 VAL A C 1
ATOM 541 O O . VAL A 1 74 ? -17.172 -35.531 -18.594 1 93.25 74 VAL A O 1
ATOM 544 N N . GLU A 1 75 ? -17.734 -37.312 -19.828 1 95.56 75 GLU A N 1
ATOM 545 C CA . GLU A 1 75 ? -16.547 -37.188 -20.672 1 95.56 75 GLU A CA 1
ATOM 546 C C . GLU A 1 75 ? -16.547 -35.875 -21.438 1 95.56 75 GLU A C 1
ATOM 548 O O . GLU A 1 75 ? -17.578 -35.406 -21.906 1 95.56 75 GLU A O 1
ATOM 553 N N . ALA A 1 76 ? -15.43 -35.25 -21.547 1 97.62 76 ALA A N 1
ATOM 554 C CA . ALA A 1 76 ? -15.219 -33.969 -22.219 1 97.62 76 ALA A CA 1
ATOM 555 C C . ALA A 1 76 ? -13.773 -33.844 -22.688 1 97.62 76 ALA A C 1
ATOM 557 O O . ALA A 1 76 ? -12.961 -34.75 -22.484 1 97.62 76 ALA A O 1
ATOM 558 N N . ASP A 1 77 ? -13.555 -32.781 -23.406 1 98 77 ASP A N 1
ATOM 559 C CA . ASP A 1 77 ? -12.203 -32.5 -23.875 1 98 77 ASP A CA 1
ATOM 560 C C . ASP A 1 77 ? -11.438 -31.641 -22.859 1 98 77 ASP A C 1
ATOM 562 O O . ASP A 1 77 ? -10.203 -31.719 -22.781 1 98 77 ASP A O 1
ATOM 566 N N . ALA A 1 78 ? -12.164 -30.859 -22.156 1 98.56 78 ALA A N 1
ATOM 567 C CA . ALA A 1 78 ? -11.578 -29.984 -21.141 1 98.56 78 ALA A CA 1
ATOM 568 C C . ALA A 1 78 ? -12.492 -29.859 -19.938 1 98.56 78 ALA A C 1
ATOM 570 O O . ALA A 1 78 ? -13.719 -29.891 -20.062 1 98.56 78 ALA A O 1
ATOM 571 N N . TRP A 1 79 ? -11.898 -29.75 -18.781 1 98.75 79 TRP A N 1
ATOM 572 C CA . TRP A 1 79 ? -12.602 -29.531 -17.531 1 98.75 79 TRP A CA 1
ATOM 573 C C . TRP A 1 79 ? -12.078 -28.297 -16.812 1 98.75 79 TRP A C 1
ATOM 575 O O . TRP A 1 79 ? -10.883 -28.172 -16.547 1 98.75 79 TRP A O 1
ATOM 585 N N . LEU A 1 80 ? -12.945 -27.328 -16.531 1 98.62 80 LEU A N 1
ATOM 586 C CA . LEU A 1 80 ? -12.633 -26.141 -15.734 1 98.62 80 LEU A CA 1
ATOM 587 C C . LEU A 1 80 ? -13.234 -26.266 -14.336 1 98.62 80 LEU A C 1
ATOM 589 O O . LEU A 1 80 ? -14.445 -26.422 -14.188 1 98.62 80 LEU A O 1
ATOM 593 N N . ILE A 1 81 ? -12.375 -26.188 -13.352 1 98.5 81 ILE A N 1
ATOM 594 C CA . ILE A 1 81 ? -12.812 -26.328 -11.969 1 98.5 81 ILE A CA 1
ATOM 595 C C . ILE A 1 81 ? -12.938 -24.953 -11.328 1 98.5 81 ILE A C 1
ATOM 597 O O . ILE A 1 81 ? -11.93 -24.266 -11.109 1 98.5 81 ILE A O 1
ATOM 601 N N . ALA A 1 82 ? -14.117 -24.547 -11.031 1 97.38 82 ALA A N 1
ATOM 602 C CA . ALA A 1 82 ? -14.438 -23.25 -10.445 1 97.38 82 ALA A CA 1
ATOM 603 C C . ALA A 1 82 ? -15.281 -23.406 -9.18 1 97.38 82 ALA A C 1
ATOM 605 O O . ALA A 1 82 ? -16.391 -22.875 -9.094 1 97.38 82 ALA A O 1
ATOM 606 N N . VAL A 1 83 ? -14.758 -24.062 -8.156 1 96.5 83 VAL A N 1
ATOM 607 C CA . VAL A 1 83 ? -15.438 -24.312 -6.891 1 96.5 83 VAL A CA 1
ATOM 608 C C . VAL A 1 83 ? -14.852 -23.406 -5.805 1 96.5 83 VAL A C 1
ATOM 610 O O . VAL A 1 83 ? -13.781 -22.828 -5.977 1 96.5 83 VAL A O 1
ATOM 613 N N . PRO A 1 84 ? -15.562 -23.234 -4.734 1 92.44 84 PRO A N 1
ATOM 614 C CA . PRO A 1 84 ? -15.055 -22.375 -3.664 1 92.44 84 PRO A CA 1
ATOM 615 C C . PRO A 1 84 ? -13.836 -22.953 -2.961 1 92.44 84 PRO A C 1
ATOM 617 O O . PRO A 1 84 ? -13.641 -24.172 -2.953 1 92.44 84 PRO A O 1
ATOM 620 N N . THR A 1 85 ? -13.016 -22.078 -2.48 1 92.69 85 THR A N 1
ATOM 621 C CA . THR A 1 85 ? -11.891 -22.422 -1.612 1 92.69 85 THR A CA 1
ATOM 622 C C . THR A 1 85 ? -12.016 -21.703 -0.269 1 92.69 85 THR A C 1
ATOM 624 O O . THR A 1 85 ? -11.297 -20.734 -0.007 1 92.69 85 THR A O 1
ATOM 627 N N . PRO A 1 86 ? -12.789 -22.219 0.599 1 90.75 86 PRO A N 1
ATOM 628 C CA . PRO A 1 86 ? -13.016 -21.562 1.891 1 90.75 86 PRO A CA 1
ATOM 629 C C . PRO A 1 86 ? -11.852 -21.75 2.857 1 90.75 86 PRO A C 1
ATOM 631 O O . PRO A 1 86 ? -10.742 -22.094 2.436 1 90.75 86 PRO A O 1
ATOM 634 N N . PHE A 1 87 ? -12.039 -21.312 4.066 1 88.81 87 PHE A N 1
ATOM 635 C CA . PHE A 1 87 ? -11.062 -21.484 5.133 1 88.81 87 PHE A CA 1
ATOM 636 C C . PHE A 1 87 ? -11.453 -22.656 6.031 1 88.81 87 PHE A C 1
ATOM 638 O O . PHE A 1 87 ? -12.641 -22.969 6.18 1 88.81 87 PHE A O 1
ATOM 645 N N . LYS A 1 88 ? -10.5 -23.266 6.508 1 87.44 88 LYS A N 1
ATOM 646 C CA . LYS A 1 88 ? -10.703 -24.109 7.676 1 87.44 88 LYS A CA 1
ATOM 647 C C . LYS A 1 88 ? -9.945 -23.578 8.891 1 87.44 88 LYS A C 1
ATOM 649 O O . LYS A 1 88 ? -8.836 -23.047 8.75 1 87.44 88 LYS A O 1
ATOM 654 N N . GLY A 1 89 ? -10.531 -23.594 10.102 1 82.12 89 GLY A N 1
ATOM 655 C CA . GLY A 1 89 ? -9.859 -23.125 11.297 1 82.12 89 GLY A CA 1
ATOM 656 C C . GLY A 1 89 ? -9.523 -21.641 11.25 1 82.12 89 GLY A C 1
ATOM 657 O O . GLY A 1 89 ? -10.383 -20.812 10.945 1 82.12 89 GLY A O 1
ATOM 658 N N . ASP A 1 90 ? -8.266 -21.25 11.656 1 84.88 90 ASP A N 1
ATOM 659 C CA . ASP A 1 90 ? -7.773 -19.891 11.742 1 84.88 90 ASP A CA 1
ATOM 660 C C . ASP A 1 90 ? -7.191 -19.422 10.406 1 84.88 90 ASP A C 1
ATOM 662 O O . ASP A 1 90 ? -5.984 -19.203 10.289 1 84.88 90 ASP A O 1
ATOM 666 N N . HIS A 1 91 ? -8.023 -19.234 9.305 1 87.56 91 HIS A N 1
ATOM 667 C CA . HIS A 1 91 ? -7.711 -18.688 7.984 1 87.56 91 HIS A CA 1
ATOM 668 C C . HIS A 1 91 ? -6.801 -19.625 7.203 1 87.56 91 HIS A C 1
ATOM 670 O O . HIS A 1 91 ? -6.012 -19.188 6.363 1 87.56 91 HIS A O 1
ATOM 676 N N . GLU A 1 92 ? -6.941 -20.938 7.566 1 91.31 92 GLU A N 1
ATOM 677 C CA . GLU A 1 92 ? -6.246 -21.938 6.77 1 91.31 92 GLU A CA 1
ATOM 678 C C . GLU A 1 92 ? -7.039 -22.297 5.516 1 91.31 92 GLU A C 1
ATOM 680 O O . GLU A 1 92 ? -8.242 -22.562 5.59 1 91.31 92 GLU A O 1
ATOM 685 N N . PRO A 1 93 ? -6.328 -22.312 4.402 1 92.69 93 PRO A N 1
ATOM 686 C CA . PRO A 1 93 ? -7.059 -22.672 3.18 1 92.69 93 PRO A CA 1
ATOM 687 C C . PRO A 1 93 ? -7.668 -24.062 3.236 1 92.69 93 PRO A C 1
ATOM 689 O O . PRO A 1 93 ? -7.031 -25 3.727 1 92.69 93 PRO A O 1
ATOM 692 N N . ASP A 1 94 ? -8.891 -24.203 2.832 1 94.56 94 ASP A N 1
ATOM 693 C CA . ASP A 1 94 ? -9.586 -25.469 2.73 1 94.56 94 ASP A CA 1
ATOM 694 C C . ASP A 1 94 ? -9.711 -25.922 1.274 1 94.56 94 ASP A C 1
ATOM 696 O O . ASP A 1 94 ? -10.57 -25.422 0.541 1 94.56 94 ASP A O 1
ATOM 700 N N . MET A 1 95 ? -8.961 -26.953 0.925 1 95.38 95 MET A N 1
ATOM 701 C CA . MET A 1 95 ? -8.898 -27.406 -0.466 1 95.38 95 MET A CA 1
ATOM 702 C C . MET A 1 95 ? -9.883 -28.547 -0.716 1 95.38 95 MET A C 1
ATOM 704 O O . MET A 1 95 ? -9.859 -29.156 -1.783 1 95.38 95 MET A O 1
ATOM 708 N N . THR A 1 96 ? -10.789 -28.766 0.195 1 96.38 96 THR A N 1
ATOM 709 C CA . THR A 1 96 ? -11.672 -29.922 0.149 1 96.38 96 THR A CA 1
ATOM 710 C C . THR A 1 96 ? -12.547 -29.891 -1.097 1 96.38 96 THR A C 1
ATOM 712 O O . THR A 1 96 ? -12.781 -30.906 -1.734 1 96.38 96 THR A O 1
ATOM 715 N N . TYR A 1 97 ? -13.016 -28.75 -1.444 1 96.38 97 TYR A N 1
ATOM 716 C CA . TYR A 1 97 ? -13.922 -28.656 -2.584 1 96.38 97 TYR A CA 1
ATOM 717 C C . TYR A 1 97 ? -13.172 -28.859 -3.896 1 96.38 97 TYR A C 1
ATOM 719 O O . TYR A 1 97 ? -13.688 -29.469 -4.832 1 96.38 97 TYR A O 1
ATOM 727 N N . VAL A 1 98 ? -11.969 -28.359 -3.967 1 97.62 98 VAL A N 1
ATOM 728 C CA . VAL A 1 98 ? -11.141 -28.562 -5.148 1 97.62 98 VAL A CA 1
ATOM 729 C C . VAL A 1 98 ? -10.789 -30.047 -5.285 1 97.62 98 VAL A C 1
ATOM 731 O O . VAL A 1 98 ? -10.859 -30.609 -6.383 1 97.62 98 VAL A O 1
ATOM 734 N N . GLU A 1 99 ? -10.477 -30.625 -4.199 1 98.06 99 GLU A N 1
ATOM 735 C CA . GLU A 1 99 ? -10.172 -32.062 -4.207 1 98.06 99 GLU A CA 1
ATOM 736 C C . GLU A 1 99 ? -11.383 -32.875 -4.641 1 98.06 99 GLU A C 1
ATOM 738 O O . GLU A 1 99 ? -11.258 -33.812 -5.438 1 98.06 99 GLU A O 1
ATOM 743 N N . SER A 1 100 ? -12.484 -32.531 -4.074 1 98 100 SER A N 1
ATOM 744 C CA . SER A 1 100 ? -13.719 -33.219 -4.426 1 98 100 SER A CA 1
ATOM 745 C C . SER A 1 100 ? -14.023 -33.094 -5.91 1 98 100 SER A C 1
ATOM 747 O O . SER A 1 100 ? -14.461 -34.031 -6.555 1 98 100 SER A O 1
ATOM 749 N N . ALA A 1 101 ? -13.875 -31.938 -6.426 1 98.12 101 ALA A N 1
ATOM 750 C CA . ALA A 1 101 ? -14.078 -31.703 -7.855 1 98.12 101 ALA A CA 1
ATOM 751 C C . ALA A 1 101 ? -13.125 -32.531 -8.695 1 98.12 101 ALA A C 1
ATOM 753 O O . ALA A 1 101 ? -13.531 -33.156 -9.68 1 98.12 101 ALA A O 1
ATOM 754 N N . ALA A 1 102 ? -11.867 -32.562 -8.312 1 98.19 102 ALA A N 1
ATOM 755 C CA . ALA A 1 102 ? -10.867 -33.344 -9.016 1 98.19 102 ALA A CA 1
ATOM 756 C C . ALA A 1 102 ? -11.25 -34.844 -9.008 1 98.19 102 ALA A C 1
ATOM 758 O O . ALA A 1 102 ? -11.172 -35.5 -10.039 1 98.19 102 ALA A O 1
ATOM 759 N N . ARG A 1 103 ? -11.703 -35.312 -7.93 1 97.88 103 ARG A N 1
ATOM 760 C CA . ARG A 1 103 ? -12.102 -36.688 -7.797 1 97.88 103 ARG A CA 1
ATOM 761 C C . ARG A 1 103 ? -13.305 -37 -8.672 1 97.88 103 ARG A C 1
ATOM 763 O O . ARG A 1 103 ? -13.438 -38.125 -9.172 1 97.88 103 ARG A O 1
ATOM 770 N N . SER A 1 104 ? -14.109 -36.094 -8.742 1 98.06 104 SER A N 1
ATOM 771 C CA . SER A 1 104 ? -15.336 -36.312 -9.5 1 98.06 104 SER A CA 1
ATOM 772 C C . SER A 1 104 ? -15.047 -36.406 -10.992 1 98.06 104 SER A C 1
ATOM 774 O O . SER A 1 104 ? -15.766 -37.094 -11.719 1 98.06 104 SER A O 1
ATOM 776 N N . ILE A 1 105 ? -14.008 -35.812 -11.508 1 98.31 105 ILE A N 1
ATOM 777 C CA . ILE A 1 105 ? -13.773 -35.812 -12.953 1 98.31 105 ILE A CA 1
ATOM 778 C C . ILE A 1 105 ? -12.82 -36.938 -13.312 1 98.31 105 ILE A C 1
ATOM 780 O O . ILE A 1 105 ? -12.727 -37.344 -14.477 1 98.31 105 ILE A O 1
ATOM 784 N N . ALA A 1 106 ? -12.125 -37.438 -12.367 1 98.38 106 ALA A N 1
ATOM 785 C CA . ALA A 1 106 ? -11.086 -38.438 -12.602 1 98.38 106 ALA A CA 1
ATOM 786 C C . ALA A 1 106 ? -11.617 -39.625 -13.406 1 98.38 106 ALA A C 1
ATOM 788 O O . ALA A 1 106 ? -11 -40.062 -14.375 1 98.38 106 ALA A O 1
ATOM 789 N N . PRO A 1 107 ? -12.812 -40.125 -13.062 1 97.75 107 PRO A N 1
ATOM 790 C CA . PRO A 1 107 ? -13.289 -41.344 -13.75 1 97.75 107 PRO A CA 1
ATOM 791 C C . PRO A 1 107 ? -13.562 -41.094 -15.234 1 97.75 107 PRO A C 1
ATOM 793 O O . PRO A 1 107 ? -13.617 -42.062 -16.016 1 97.75 107 PRO A O 1
ATOM 796 N N . VAL A 1 108 ? -13.703 -39.906 -15.672 1 97.88 108 VAL A N 1
ATOM 797 C CA . VAL A 1 108 ? -14.125 -39.656 -17.047 1 97.88 108 VAL A CA 1
ATOM 798 C C . VAL A 1 108 ? -12.992 -39 -17.828 1 97.88 108 VAL A C 1
ATOM 800 O O . VAL A 1 108 ? -13.172 -38.594 -18.969 1 97.88 108 VAL A O 1
ATOM 803 N N . LEU A 1 109 ? -11.805 -38.906 -17.25 1 97.69 109 LEU A N 1
ATOM 804 C CA . LEU A 1 109 ? -10.648 -38.344 -17.938 1 97.69 109 LEU A CA 1
ATOM 805 C C . LEU A 1 109 ? -10.156 -39.281 -19.031 1 97.69 109 LEU A C 1
ATOM 807 O O . LEU A 1 109 ? -10.281 -40.5 -18.906 1 97.69 109 LEU A O 1
ATOM 811 N N . LYS A 1 110 ? -9.594 -38.75 -20.047 1 96.81 110 LYS A N 1
ATOM 812 C CA . LYS A 1 110 ? -9 -39.5 -21.125 1 96.81 110 LYS A CA 1
ATOM 813 C C . LYS A 1 110 ? -7.703 -38.875 -21.609 1 96.81 110 LYS A C 1
ATOM 815 O O . LYS A 1 110 ? -7.41 -37.719 -21.266 1 96.81 110 LYS A O 1
ATOM 820 N N . LYS A 1 111 ? -6.98 -39.688 -22.406 1 97.19 111 LYS A N 1
ATOM 821 C CA . LYS A 1 111 ? -5.777 -39.125 -23.016 1 97.19 111 LYS A CA 1
ATOM 822 C C . LYS A 1 111 ? -6.109 -37.906 -23.891 1 97.19 111 LYS A C 1
ATOM 824 O O . LYS A 1 111 ? -7.066 -37.938 -24.672 1 97.19 111 LYS A O 1
ATOM 829 N N . GLY A 1 112 ? -5.32 -36.844 -23.656 1 97 112 GLY A N 1
ATOM 830 C CA . GLY A 1 112 ? -5.543 -35.625 -24.406 1 97 112 GLY A CA 1
ATOM 831 C C . GLY A 1 112 ? -6.371 -34.594 -23.641 1 97 112 GLY A C 1
ATOM 832 O O . GLY A 1 112 ? -6.551 -33.469 -24.109 1 97 112 GLY A O 1
ATOM 833 N N . ALA A 1 113 ? -6.793 -34.938 -22.484 1 97.94 113 ALA A N 1
ATOM 834 C CA . ALA A 1 113 ? -7.648 -34.062 -21.688 1 97.94 113 ALA A CA 1
ATOM 835 C C . ALA A 1 113 ? -6.879 -32.844 -21.203 1 97.94 113 ALA A C 1
ATOM 837 O O . ALA A 1 113 ? -5.664 -32.906 -20.984 1 97.94 113 ALA A O 1
ATOM 838 N N . LEU A 1 114 ? -7.598 -31.734 -21.031 1 98.69 114 LEU A N 1
ATOM 839 C CA . LEU A 1 114 ? -7.105 -30.531 -20.391 1 98.69 114 LEU A CA 1
ATOM 840 C C . LEU A 1 114 ? -7.898 -30.219 -19.125 1 98.69 114 LEU A C 1
ATOM 842 O O . LEU A 1 114 ? -9.133 -30.172 -19.156 1 98.69 114 LEU A O 1
ATOM 846 N N . VAL A 1 115 ? -7.211 -30.125 -18 1 98.81 115 VAL A N 1
ATOM 847 C CA . VAL A 1 115 ? -7.855 -29.75 -16.734 1 98.81 115 VAL A CA 1
ATOM 848 C C . VAL A 1 115 ? -7.324 -28.406 -16.266 1 98.81 115 VAL A C 1
ATOM 850 O O . VAL A 1 115 ? -6.113 -28.219 -16.125 1 98.81 115 VAL A O 1
ATOM 853 N N . ILE A 1 116 ? -8.242 -27.469 -16.031 1 98.81 116 ILE A N 1
ATOM 854 C CA . ILE A 1 116 ? -7.859 -26.125 -15.609 1 98.81 116 ILE A CA 1
ATOM 855 C C . ILE A 1 116 ? -8.477 -25.797 -14.25 1 98.81 116 ILE A C 1
ATOM 857 O O . ILE A 1 116 ? -9.688 -25.953 -14.062 1 98.81 116 ILE A O 1
ATOM 861 N N . LEU A 1 117 ? -7.648 -25.469 -13.289 1 98.69 117 LEU A N 1
ATOM 862 C CA . LEU A 1 117 ? -8.117 -24.891 -12.031 1 98.69 117 LEU A CA 1
ATOM 863 C C . LEU A 1 117 ? -8.352 -23.391 -12.172 1 98.69 117 LEU A C 1
ATOM 865 O O . LEU A 1 117 ? -7.441 -22.656 -12.539 1 98.69 117 LEU A O 1
ATOM 869 N N . GLU A 1 118 ? -9.594 -22.938 -11.938 1 97.19 118 GLU A N 1
ATOM 870 C CA . GLU A 1 118 ? -9.922 -21.516 -11.961 1 97.19 118 GLU A CA 1
ATOM 871 C C . GLU A 1 118 ? -10.148 -20.969 -10.547 1 97.19 118 GLU A C 1
ATOM 873 O O . GLU A 1 118 ? -10.086 -19.766 -10.32 1 97.19 118 GLU A O 1
ATOM 878 N N . SER A 1 119 ? -10.391 -21.906 -9.641 1 96.19 119 SER A N 1
ATOM 879 C CA . SER A 1 119 ? -10.625 -21.531 -8.258 1 96.19 119 SER A CA 1
ATOM 880 C C . SER A 1 119 ? -9.422 -20.812 -7.664 1 96.19 119 SER A C 1
ATOM 882 O O . SER A 1 119 ? -8.281 -21.281 -7.805 1 96.19 119 SER A O 1
ATOM 884 N N . THR A 1 120 ? -9.672 -19.656 -7.082 1 94.88 120 THR A N 1
ATOM 885 C CA . THR A 1 120 ? -8.578 -19.016 -6.359 1 94.88 120 THR A CA 1
ATOM 886 C C . THR A 1 120 ? -8.047 -19.922 -5.254 1 94.88 120 THR A C 1
ATOM 888 O O . THR A 1 120 ? -8.812 -20.375 -4.395 1 94.88 120 THR A O 1
ATOM 891 N N . SER A 1 121 ? -6.785 -20.188 -5.305 1 94.81 121 SER A N 1
ATOM 892 C CA . SER A 1 121 ? -6.191 -21.188 -4.422 1 94.81 121 SER A CA 1
ATOM 893 C C . SER A 1 121 ? -4.777 -20.797 -4.012 1 94.81 121 SER A C 1
ATOM 895 O O . SER A 1 121 ? -4.137 -19.984 -4.676 1 94.81 121 SER A O 1
ATOM 897 N N . PRO A 1 122 ? -4.281 -21.375 -2.869 1 96.25 122 PRO A N 1
ATOM 898 C CA . PRO A 1 122 ? -2.889 -21.125 -2.484 1 96.25 122 PRO A CA 1
ATOM 899 C C . PRO A 1 122 ? -1.894 -21.672 -3.51 1 96.25 122 PRO A C 1
ATOM 901 O O . PRO A 1 122 ? -2.242 -22.531 -4.324 1 96.25 122 PRO A O 1
ATOM 904 N N . VAL A 1 123 ? -0.667 -21.188 -3.455 1 97.81 123 VAL A N 1
ATOM 905 C CA . VAL A 1 123 ? 0.386 -21.609 -4.371 1 97.81 123 VAL A CA 1
ATOM 906 C C . VAL A 1 123 ? 0.647 -23.109 -4.203 1 97.81 123 VAL A C 1
ATOM 908 O O . VAL A 1 123 ? 0.758 -23.594 -3.08 1 97.81 123 VAL A O 1
ATOM 911 N N . GLY A 1 124 ? 0.698 -23.766 -5.312 1 97.88 124 GLY A N 1
ATOM 912 C CA . GLY A 1 124 ? 0.943 -25.203 -5.293 1 97.88 124 GLY A CA 1
ATOM 913 C C . GLY A 1 124 ? -0.32 -26.031 -5.465 1 97.88 124 GLY A C 1
ATOM 914 O O . GLY A 1 124 ? -0.255 -27.25 -5.605 1 97.88 124 GLY A O 1
ATOM 915 N N . SER A 1 125 ? -1.456 -25.406 -5.484 1 98.12 125 SER A N 1
ATOM 916 C CA . SER A 1 125 ? -2.736 -26.109 -5.559 1 98.12 125 SER A CA 1
ATOM 917 C C . SER A 1 125 ? -2.889 -26.844 -6.883 1 98.12 125 SER A C 1
ATOM 919 O O . SER A 1 125 ? -3.449 -27.938 -6.93 1 98.12 125 SER A O 1
ATOM 921 N N . THR A 1 126 ? -2.471 -26.266 -7.926 1 98.62 126 THR A N 1
ATOM 922 C CA . THR A 1 126 ? -2.547 -26.906 -9.234 1 98.62 126 THR A CA 1
ATOM 923 C C . THR A 1 126 ? -1.723 -28.188 -9.266 1 98.62 126 THR A C 1
ATOM 925 O O . THR A 1 126 ? -2.176 -29.219 -9.781 1 98.62 126 THR A O 1
ATOM 928 N N . GLU A 1 127 ? -0.532 -28.094 -8.773 1 98.44 127 GLU A N 1
ATOM 929 C CA . GLU A 1 127 ? 0.325 -29.266 -8.672 1 98.44 127 GLU A CA 1
ATOM 930 C C . GLU A 1 127 ? -0.326 -30.344 -7.812 1 98.44 127 GLU A C 1
ATOM 932 O O . GLU A 1 127 ? -0.284 -31.531 -8.164 1 98.44 127 GLU A O 1
ATOM 937 N N . LYS A 1 128 ? -0.902 -29.922 -6.711 1 98.38 128 LYS A N 1
ATOM 938 C CA . LYS A 1 128 ? -1.574 -30.859 -5.824 1 98.38 128 LYS A CA 1
ATOM 939 C C . LYS A 1 128 ? -2.746 -31.547 -6.527 1 98.38 128 LYS A C 1
ATOM 941 O O . LYS A 1 128 ? -2.953 -32.75 -6.379 1 98.38 128 LYS A O 1
ATOM 946 N N . MET A 1 129 ? -3.492 -30.812 -7.223 1 98.69 129 MET A N 1
ATOM 947 C CA . MET A 1 129 ? -4.598 -31.359 -8 1 98.69 129 MET A CA 1
ATOM 948 C C . MET A 1 129 ? -4.098 -32.375 -9.008 1 98.69 129 MET A C 1
ATOM 950 O O . MET A 1 129 ? -4.699 -33.438 -9.164 1 98.69 129 MET A O 1
ATOM 954 N N . ALA A 1 130 ? -3.018 -32.062 -9.695 1 98.75 130 ALA A N 1
ATOM 955 C CA . ALA A 1 130 ? -2.414 -33 -10.641 1 98.75 130 ALA A CA 1
ATOM 956 C C . ALA A 1 130 ? -2.023 -34.281 -9.945 1 98.75 130 ALA A C 1
ATOM 958 O O . ALA A 1 130 ? -2.188 -35.375 -10.516 1 98.75 130 ALA A O 1
ATOM 959 N N . GLU A 1 131 ? -1.509 -34.156 -8.75 1 98.69 131 GLU A N 1
ATOM 960 C CA . GLU A 1 131 ? -1.13 -35.344 -7.977 1 98.69 131 GLU A CA 1
ATOM 961 C C . GLU A 1 131 ? -2.348 -36.188 -7.645 1 98.69 131 GLU A C 1
ATOM 963 O O . GLU A 1 131 ? -2.301 -37.438 -7.758 1 98.69 131 GLU A O 1
ATOM 968 N N . TRP A 1 132 ? -3.428 -35.562 -7.148 1 98.62 132 TRP A N 1
ATOM 969 C CA . TRP A 1 132 ? -4.656 -36.281 -6.844 1 98.62 132 TRP A CA 1
ATOM 970 C C . TRP A 1 132 ? -5.152 -37.062 -8.062 1 98.62 132 TRP A C 1
ATOM 972 O O . TRP A 1 132 ? -5.512 -38.25 -7.965 1 98.62 132 TRP A O 1
ATOM 982 N N . LEU A 1 133 ? -5.164 -36.406 -9.211 1 98.75 133 LEU A N 1
ATOM 983 C CA . LEU A 1 133 ? -5.656 -37 -10.445 1 98.75 133 LEU A CA 1
ATOM 984 C C . LEU A 1 133 ? -4.773 -38.188 -10.867 1 98.75 133 LEU A C 1
ATOM 986 O O . LEU A 1 133 ? -5.281 -39.219 -11.297 1 98.75 133 LEU A O 1
ATOM 990 N N . ALA A 1 134 ? -3.475 -37.969 -10.734 1 98.56 134 ALA A N 1
ATOM 991 C CA . ALA A 1 134 ? -2.535 -39.031 -11.086 1 98.56 134 ALA A CA 1
ATOM 992 C C . ALA A 1 134 ? -2.738 -40.25 -10.211 1 98.56 134 ALA A C 1
ATOM 994 O O . ALA A 1 134 ? -2.598 -41.375 -10.68 1 98.56 134 ALA A O 1
ATOM 995 N N . GLU A 1 135 ? -3.016 -40.031 -8.969 1 98.44 135 GLU A N 1
ATOM 996 C CA . GLU A 1 135 ? -3.271 -41.125 -8.039 1 98.44 135 GLU A CA 1
ATOM 997 C C . GLU A 1 135 ? -4.527 -41.906 -8.43 1 98.44 135 GLU A C 1
ATOM 999 O O . GLU A 1 135 ? -4.574 -43.125 -8.32 1 98.44 135 GLU A O 1
ATOM 1004 N N . MET A 1 136 ? -5.5 -41.219 -8.898 1 98.25 136 MET A N 1
ATOM 1005 C CA . MET A 1 136 ? -6.789 -41.812 -9.219 1 98.25 136 MET A CA 1
ATOM 1006 C C . MET A 1 136 ? -6.758 -42.469 -10.594 1 98.25 136 MET A C 1
ATOM 1008 O O . MET A 1 136 ? -7.547 -43.375 -10.883 1 98.25 136 MET A O 1
ATOM 1012 N N . ARG A 1 137 ? -5.82 -41.969 -11.398 1 98.31 137 ARG A N 1
ATOM 1013 C CA . ARG A 1 137 ? -5.727 -42.5 -12.766 1 98.31 137 ARG A CA 1
ATOM 1014 C C . ARG A 1 137 ? -4.297 -42.906 -13.094 1 98.31 137 ARG A C 1
ATOM 1016 O O . ARG A 1 137 ? -3.633 -42.281 -13.914 1 98.31 137 ARG A O 1
ATOM 1023 N N . PRO A 1 138 ? -3.881 -43.938 -12.477 1 97.81 138 PRO A N 1
ATOM 1024 C CA . PRO A 1 138 ? -2.512 -44.375 -12.734 1 97.81 138 PRO A CA 1
ATOM 1025 C C . PRO A 1 138 ? -2.301 -44.844 -14.18 1 97.81 138 PRO A C 1
ATOM 1027 O O . PRO A 1 138 ? -1.161 -45.03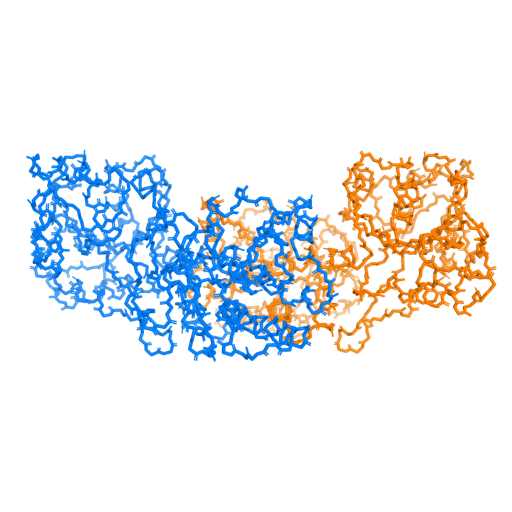1 -14.617 1 97.81 138 PRO A O 1
ATOM 1030 N N . ASP A 1 139 ? -3.391 -45 -14.93 1 98.38 139 ASP A N 1
ATOM 1031 C CA . ASP A 1 139 ? -3.342 -45.438 -16.328 1 98.38 139 ASP A CA 1
ATOM 1032 C C . ASP A 1 139 ? -3.035 -44.25 -17.25 1 98.38 139 ASP A C 1
ATOM 1034 O O . ASP A 1 139 ? -2.773 -44.438 -18.438 1 98.38 139 ASP A O 1
ATOM 1038 N N . LEU A 1 140 ? -3.01 -43.062 -16.766 1 98.56 140 LEU A N 1
ATOM 1039 C CA . LEU A 1 140 ? -2.678 -41.844 -17.5 1 98.56 140 LEU A CA 1
ATOM 1040 C C . LEU A 1 140 ? -1.435 -41.188 -16.906 1 98.56 140 LEU A C 1
ATOM 1042 O O . LEU A 1 140 ? -1.095 -41.406 -15.742 1 98.56 140 LEU A O 1
ATOM 1046 N N . THR A 1 141 ? -0.776 -40.375 -17.766 1 98.75 141 THR A N 1
ATOM 1047 C CA . THR A 1 141 ? 0.39 -39.656 -17.266 1 98.75 141 THR A CA 1
ATOM 1048 C C . THR A 1 141 ? 0.082 -38.156 -17.141 1 98.75 141 THR A C 1
ATOM 1050 O O . THR A 1 141 ? -0.743 -37.625 -17.875 1 98.75 141 THR A O 1
ATOM 1053 N N . PHE A 1 142 ? 0.761 -37.594 -16.25 1 98.75 142 PHE A N 1
ATOM 1054 C CA . PHE A 1 142 ? 0.544 -36.188 -15.906 1 98.75 142 PHE A CA 1
ATOM 1055 C C . PHE A 1 142 ? 1.853 -35.406 -15.969 1 98.75 142 PHE A C 1
ATOM 1057 O O . PHE A 1 142 ? 2.934 -36 -15.984 1 98.75 142 PHE A O 1
ATOM 1064 N N . PRO A 1 143 ? 1.78 -34.062 -15.953 1 98.69 143 PRO A N 1
ATOM 1065 C CA . PRO A 1 143 ? 2.963 -33.219 -16.234 1 98.69 143 PRO A CA 1
ATOM 1066 C C . PRO A 1 143 ? 4.07 -33.406 -15.203 1 98.69 143 PRO A C 1
ATOM 1068 O O . PRO A 1 143 ? 5.254 -33.375 -15.539 1 98.69 143 PRO A O 1
ATOM 1071 N N . GLN A 1 144 ? 3.705 -33.625 -13.891 1 98.06 144 GLN A N 1
ATOM 1072 C CA . GLN A 1 144 ? 4.727 -33.75 -12.859 1 98.06 144 GLN A CA 1
ATOM 1073 C C . GLN A 1 144 ? 5.531 -35.031 -13.031 1 98.06 144 GLN A C 1
ATOM 1075 O O . GLN A 1 144 ? 6.617 -35.188 -12.469 1 98.06 144 GLN A O 1
ATOM 1080 N N . GLN A 1 145 ? 5 -35.938 -13.828 1 98.19 145 GLN A N 1
ATOM 1081 C CA . GLN A 1 145 ? 5.641 -37.219 -14.016 1 98.19 145 GLN A CA 1
ATOM 1082 C C . GLN A 1 145 ? 6.48 -37.25 -15.289 1 98.19 145 GLN A C 1
ATOM 1084 O O . GLN A 1 145 ? 7.59 -37.781 -15.289 1 98.19 145 GLN A O 1
ATOM 1089 N N . VAL A 1 146 ? 5.93 -36.625 -16.406 1 98.12 146 VAL A N 1
ATOM 1090 C CA . VAL A 1 146 ? 6.582 -36.875 -17.688 1 98.12 146 VAL A CA 1
ATOM 1091 C C . VAL A 1 146 ? 6.699 -35.562 -18.469 1 98.12 146 VAL A C 1
ATOM 1093 O O . VAL A 1 146 ? 7 -35.562 -19.656 1 98.12 146 VAL A O 1
ATOM 1096 N N . GLY A 1 147 ? 6.426 -34.469 -17.859 1 97.38 147 GLY A N 1
ATOM 1097 C CA . GLY A 1 147 ? 6.594 -33.156 -18.484 1 97.38 147 GLY A CA 1
ATOM 1098 C C . GLY A 1 147 ? 5.641 -32.938 -19.641 1 97.38 147 GLY A C 1
ATOM 1099 O O . GLY A 1 147 ? 4.426 -33.094 -19.5 1 97.38 147 GLY A O 1
ATOM 1100 N N . GLU A 1 148 ? 6.148 -32.562 -20.719 1 97.38 148 GLU A N 1
ATOM 1101 C CA . GLU A 1 148 ? 5.371 -32.125 -21.875 1 97.38 148 GLU A CA 1
ATOM 1102 C C . GLU A 1 148 ? 4.719 -33.312 -22.578 1 97.38 148 GLU A C 1
ATOM 1104 O O . GLU A 1 148 ? 3.83 -33.125 -23.422 1 97.38 148 GLU A O 1
ATOM 1109 N N . GLN A 1 149 ? 5.094 -34.469 -22.25 1 97.75 149 GLN A N 1
ATOM 1110 C CA . GLN A 1 149 ? 4.566 -35.656 -22.906 1 97.75 149 GLN A CA 1
ATOM 1111 C C . GLN A 1 149 ? 3.35 -36.219 -22.172 1 97.75 149 GLN A C 1
ATOM 1113 O O . GLN A 1 149 ? 2.85 -37.281 -22.5 1 97.75 149 GLN A O 1
ATOM 1118 N N . ALA A 1 150 ? 2.854 -35.531 -21.25 1 98.31 150 ALA A N 1
ATOM 1119 C CA . ALA A 1 150 ? 1.771 -36 -20.391 1 98.31 150 ALA A CA 1
ATOM 1120 C C . ALA A 1 150 ? 0.502 -36.25 -21.203 1 98.31 150 ALA A C 1
ATOM 1122 O O . ALA A 1 150 ? 0.19 -35.5 -22.125 1 98.31 150 ALA A O 1
ATOM 1123 N N . ASP A 1 151 ? -0.246 -37.312 -20.781 1 98.44 151 ASP A N 1
ATOM 1124 C CA . ASP A 1 151 ? -1.543 -37.594 -21.375 1 98.44 151 ASP A CA 1
ATOM 1125 C C . ASP A 1 151 ? -2.559 -36.5 -21.078 1 98.44 151 ASP A C 1
ATOM 1127 O O . ASP A 1 151 ? -3.414 -36.188 -21.906 1 98.44 151 ASP A O 1
ATOM 1131 N N . VAL A 1 152 ? -2.51 -36.031 -19.859 1 98.56 152 VAL A N 1
ATOM 1132 C CA . VAL A 1 152 ? -3.43 -35 -19.375 1 98.56 152 VAL A CA 1
ATOM 1133 C C . VAL A 1 152 ? -2.672 -33.719 -19.141 1 98.56 152 VAL A C 1
ATOM 1135 O O . VAL A 1 152 ? -1.632 -33.688 -18.469 1 98.56 152 VAL A O 1
ATOM 1138 N N . ASN A 1 153 ? -3.154 -32.625 -19.75 1 98.56 153 ASN A N 1
ATOM 1139 C CA . ASN A 1 153 ? -2.566 -31.297 -19.531 1 98.56 153 ASN A CA 1
ATOM 1140 C C . ASN A 1 153 ? -3.266 -30.547 -18.391 1 98.56 153 ASN A C 1
ATOM 1142 O O . ASN A 1 153 ? -4.48 -30.656 -18.234 1 98.56 153 ASN A O 1
ATOM 1146 N N . ILE A 1 154 ? -2.457 -29.844 -17.578 1 98.81 154 ILE A N 1
ATOM 1147 C CA . ILE A 1 154 ? -2.975 -29.203 -16.375 1 98.81 154 ILE A CA 1
ATOM 1148 C C . ILE A 1 154 ? -2.506 -27.75 -16.312 1 98.81 154 ILE A C 1
ATOM 1150 O O . ILE A 1 154 ? -1.338 -27.453 -16.594 1 98.81 154 ILE A O 1
ATOM 1154 N N . ALA A 1 155 ? -3.441 -26.844 -15.992 1 98.81 155 ALA A N 1
ATOM 1155 C CA . ALA A 1 155 ? -3.092 -25.422 -15.914 1 98.81 155 ALA A CA 1
ATOM 1156 C C . ALA A 1 155 ? -3.916 -24.719 -14.836 1 98.81 155 ALA A C 1
ATOM 1158 O O . ALA A 1 155 ? -4.906 -25.266 -14.344 1 98.81 155 ALA A O 1
ATOM 1159 N N . TYR A 1 156 ? -3.414 -23.625 -14.359 1 98.75 156 TYR A N 1
ATOM 1160 C CA . TYR A 1 156 ? -4.133 -22.656 -13.531 1 98.75 156 TYR A CA 1
ATOM 1161 C C . TYR A 1 156 ? -4.383 -21.359 -14.297 1 98.75 156 TYR A C 1
ATOM 1163 O O . TYR A 1 156 ? -3.441 -20.719 -14.766 1 98.75 156 TYR A O 1
ATOM 1171 N N . CYS A 1 157 ? -5.68 -20.969 -14.414 1 98.12 157 CYS A N 1
ATOM 1172 C CA . CYS A 1 157 ? -6.062 -19.766 -15.148 1 98.12 157 CYS A CA 1
ATOM 1173 C C . CYS A 1 157 ? -7.141 -18.984 -14.398 1 98.12 157 CYS A C 1
ATOM 1175 O O . CYS A 1 157 ? -8.32 -19.094 -14.727 1 98.12 157 CYS A O 1
ATOM 1177 N N . PRO A 1 158 ? -6.664 -18.172 -13.5 1 94 158 PRO A N 1
ATOM 1178 C CA . PRO A 1 158 ? -7.652 -17.453 -12.688 1 94 158 PRO A CA 1
ATOM 1179 C C . PRO A 1 158 ? -8.398 -16.375 -13.484 1 94 158 PRO A C 1
ATOM 1181 O O . PRO A 1 158 ? -7.883 -15.867 -14.477 1 94 158 PRO A O 1
ATOM 1184 N N . GLU A 1 159 ? -9.617 -16.094 -13.062 1 88.06 159 GLU A N 1
ATOM 1185 C CA . GLU A 1 159 ? -10.383 -15.008 -13.664 1 88.06 159 GLU A CA 1
ATOM 1186 C C . GLU A 1 159 ? -10.078 -13.68 -12.977 1 88.06 159 GLU A C 1
ATOM 1188 O O . GLU A 1 159 ? -9.648 -13.656 -11.82 1 88.06 159 GLU A O 1
ATOM 1193 N N . ARG A 1 160 ? -10.266 -12.594 -13.75 1 86.81 160 ARG A N 1
ATOM 1194 C CA . ARG A 1 160 ? -10.164 -11.219 -13.273 1 86.81 160 ARG A CA 1
ATOM 1195 C C . ARG A 1 160 ? -11.43 -10.438 -13.609 1 86.81 160 ARG A C 1
ATOM 1197 O O . ARG A 1 160 ? -11.453 -9.664 -14.57 1 86.81 160 ARG A O 1
ATOM 1204 N N . VAL A 1 161 ? -12.461 -10.703 -12.805 1 82.88 161 VAL A N 1
ATOM 1205 C CA . VAL A 1 161 ? -13.734 -10.109 -13.195 1 82.88 161 VAL A CA 1
ATOM 1206 C C . VAL A 1 161 ? -14.273 -9.242 -12.062 1 82.88 161 VAL A C 1
ATOM 1208 O O . VAL A 1 161 ? -13.906 -9.43 -10.898 1 82.88 161 VAL A O 1
ATOM 1211 N N . LEU A 1 162 ? -15.023 -8.312 -12.406 1 80 162 LEU A N 1
ATOM 1212 C CA . LEU A 1 162 ? -15.773 -7.461 -11.484 1 80 162 LEU A CA 1
ATOM 1213 C C . LEU A 1 162 ? -17.234 -7.871 -11.43 1 80 162 LEU A C 1
ATOM 1215 O O . LEU A 1 162 ? -17.906 -7.938 -12.461 1 80 162 LEU A O 1
ATOM 1219 N N . PRO A 1 163 ? -17.703 -8.148 -10.18 1 75.56 163 PRO A N 1
ATOM 1220 C CA . PRO A 1 163 ? -19.141 -8.406 -10.086 1 75.56 163 PRO A CA 1
ATOM 1221 C C . PRO A 1 163 ? -19.984 -7.293 -10.711 1 75.56 163 PRO A C 1
ATOM 1223 O O . PRO A 1 163 ? -19.688 -6.109 -10.5 1 75.56 163 PRO A O 1
ATOM 1226 N N . GLY A 1 164 ? -20.938 -7.617 -11.453 1 78.12 164 GLY A N 1
ATOM 1227 C CA . GLY A 1 164 ? -21.75 -6.668 -12.195 1 78.12 164 GLY A CA 1
ATOM 1228 C C . GLY A 1 164 ? -21.312 -6.5 -13.633 1 78.12 164 GLY A C 1
ATOM 1229 O O . GLY A 1 164 ? -22.078 -5.988 -14.461 1 78.12 164 GLY A O 1
ATOM 1230 N N . GLN A 1 165 ? -20.109 -6.969 -13.914 1 85.19 165 GLN A N 1
ATOM 1231 C CA . GLN A 1 165 ? -19.578 -6.879 -15.266 1 85.19 165 GLN A CA 1
ATOM 1232 C C . GLN A 1 165 ? -18.844 -8.156 -15.656 1 85.19 165 GLN A C 1
ATOM 1234 O O . GLN A 1 165 ? -17.844 -8.109 -16.375 1 85.19 165 GLN A O 1
ATOM 1239 N N . VAL A 1 166 ? -19.312 -9.227 -15.164 1 88.81 166 VAL A N 1
ATOM 1240 C CA . VAL A 1 166 ? -18.562 -10.469 -15.289 1 88.81 166 VAL A CA 1
ATOM 1241 C C . VAL A 1 166 ? -18.516 -10.891 -16.75 1 88.81 166 VAL A C 1
ATOM 1243 O O . VAL A 1 166 ? -17.438 -11.219 -17.266 1 88.81 166 VAL A O 1
ATOM 1246 N N . MET A 1 167 ? -19.641 -10.828 -17.516 1 90.62 167 MET A N 1
ATOM 1247 C CA . MET A 1 167 ? -19.688 -11.297 -18.891 1 90.62 167 MET A CA 1
ATOM 1248 C C . MET A 1 167 ? -18.781 -10.477 -19.781 1 90.62 167 MET A C 1
ATOM 1250 O O . MET A 1 167 ? -18.062 -11.023 -20.625 1 90.62 167 MET A O 1
ATOM 1254 N N . VAL A 1 168 ? -18.75 -9.219 -19.5 1 90.75 168 VAL A N 1
ATOM 1255 C CA . VAL A 1 168 ? -17.922 -8.32 -20.312 1 90.75 168 VAL A CA 1
ATOM 1256 C C . VAL A 1 168 ? -16.453 -8.539 -20 1 90.75 168 VAL A C 1
ATOM 1258 O O . VAL A 1 168 ? -15.625 -8.664 -20.906 1 90.75 168 VAL A O 1
ATOM 1261 N N . GLU A 1 169 ? -16.172 -8.711 -18.766 1 89.56 169 GLU A N 1
ATOM 1262 C CA . GLU A 1 169 ? -14.781 -8.766 -18.344 1 89.56 169 GLU A CA 1
ATOM 1263 C C . GLU A 1 169 ? -14.164 -10.133 -18.625 1 89.56 169 GLU A C 1
ATOM 1265 O O . GLU A 1 169 ? -12.969 -10.234 -18.891 1 89.56 169 GLU A O 1
ATOM 1270 N N . LEU A 1 170 ? -14.984 -11.117 -18.625 1 92.06 170 LEU A N 1
ATOM 1271 C CA . LEU A 1 170 ? -14.5 -12.445 -18.984 1 92.06 170 LEU A CA 1
ATOM 1272 C C . LEU A 1 170 ? -13.977 -12.469 -20.422 1 92.06 170 LEU A C 1
ATOM 1274 O O . LEU A 1 170 ? -13.016 -13.18 -20.719 1 92.06 170 LEU A O 1
ATOM 1278 N N . ILE A 1 171 ? -14.602 -11.68 -21.25 1 92.31 171 ILE A N 1
ATOM 1279 C CA . ILE A 1 171 ? -14.32 -11.727 -22.688 1 92.31 171 ILE A CA 1
ATOM 1280 C C . ILE A 1 171 ? -13.219 -10.727 -23.031 1 92.31 171 ILE A C 1
ATOM 1282 O O . ILE A 1 171 ? -12.32 -11.023 -23.812 1 92.31 171 ILE A O 1
ATOM 1286 N N . LYS A 1 172 ? -13.195 -9.625 -22.375 1 92.06 172 LYS A N 1
ATOM 1287 C CA . LYS A 1 172 ? -12.375 -8.508 -22.828 1 92.06 172 LYS A CA 1
ATOM 1288 C C . LYS A 1 172 ? -11.039 -8.453 -22.094 1 92.06 172 LYS A C 1
ATOM 1290 O O . LYS A 1 172 ? -10.039 -7.988 -22.625 1 92.06 172 LYS A O 1
ATOM 1295 N N . ASN A 1 173 ? -10.992 -8.883 -20.859 1 90.19 173 ASN A N 1
ATOM 1296 C CA . ASN A 1 173 ? -9.789 -8.727 -20.062 1 90.19 173 ASN A CA 1
ATOM 1297 C C . ASN A 1 173 ? -8.711 -9.727 -20.453 1 90.19 173 ASN A C 1
ATOM 1299 O O . ASN A 1 173 ? -9.016 -10.828 -20.922 1 90.19 173 ASN A O 1
ATOM 1303 N N . ASP A 1 174 ? -7.43 -9.289 -20.266 1 92.81 174 ASP A N 1
ATOM 1304 C CA . ASP A 1 174 ? -6.336 -10.25 -20.359 1 92.81 174 ASP A CA 1
ATOM 1305 C C . ASP A 1 174 ? -6.477 -11.359 -19.312 1 92.81 174 ASP A C 1
ATOM 1307 O O . ASP A 1 174 ? -7.059 -11.141 -18.25 1 92.81 174 ASP A O 1
ATOM 1311 N N . ARG A 1 175 ? -6.008 -12.5 -19.703 1 95.25 175 ARG A N 1
ATOM 1312 C CA . ARG A 1 175 ? -6.074 -13.633 -18.781 1 95.25 175 ARG A CA 1
ATOM 1313 C C . ARG A 1 175 ? -4.691 -14.234 -18.562 1 95.25 175 ARG A C 1
ATOM 1315 O O . ARG A 1 175 ? -3.916 -14.398 -19.5 1 95.25 175 ARG A O 1
ATOM 1322 N N . VAL A 1 176 ? -4.324 -14.461 -17.312 1 96.88 176 VAL A N 1
ATOM 1323 C CA . VAL A 1 176 ? -3.066 -15.117 -16.969 1 96.88 176 VAL A CA 1
ATOM 1324 C C . VAL A 1 176 ? -3.201 -16.625 -17.172 1 96.88 176 VAL A C 1
ATOM 1326 O O . VAL A 1 176 ? -4.137 -17.25 -16.672 1 96.88 176 VAL A O 1
ATOM 1329 N N . ILE A 1 177 ? -2.273 -17.219 -17.938 1 98.31 177 ILE A N 1
ATOM 1330 C CA . ILE A 1 177 ? -2.291 -18.641 -18.281 1 98.31 177 ILE A CA 1
ATOM 1331 C C . ILE A 1 177 ? -1.086 -19.344 -17.656 1 98.31 177 ILE A C 1
ATOM 1333 O O . ILE A 1 177 ? 0.041 -19.203 -18.141 1 98.31 177 ILE A O 1
ATOM 1337 N N . GLY A 1 178 ? -1.348 -20.125 -16.594 1 98.56 178 GLY A N 1
ATOM 1338 C CA . GLY A 1 178 ? -0.273 -20.797 -15.883 1 98.56 178 GLY A CA 1
ATOM 1339 C C . GLY A 1 178 ? -0.288 -22.297 -16.062 1 98.56 178 GLY A C 1
ATOM 1340 O O . GLY A 1 178 ? -0.784 -23.031 -15.195 1 98.56 178 GLY A O 1
ATOM 1341 N N . GLY A 1 179 ? 0.286 -22.766 -17.141 1 98.75 179 GLY A N 1
ATOM 1342 C CA . GLY A 1 179 ? 0.425 -24.203 -17.344 1 98.75 179 GLY A CA 1
ATOM 1343 C C . GLY A 1 179 ? 1.527 -24.828 -16.516 1 98.75 179 GLY A C 1
ATOM 1344 O O . GLY A 1 179 ? 2.508 -24.156 -16.172 1 98.75 179 GLY A O 1
ATOM 1345 N N . MET A 1 180 ? 1.368 -26.156 -16.172 1 98.69 180 MET A N 1
ATOM 1346 C CA . MET A 1 180 ? 2.439 -26.859 -15.477 1 98.69 180 MET A CA 1
ATOM 1347 C C . MET A 1 180 ? 3.627 -27.109 -16.406 1 98.69 180 MET A C 1
ATOM 1349 O O . MET A 1 180 ? 4.734 -27.391 -15.945 1 98.69 180 MET A O 1
ATOM 1353 N N . THR A 1 181 ? 3.369 -27.078 -17.734 1 98.44 181 THR A N 1
ATOM 1354 C CA . THR A 1 181 ? 4.371 -27.078 -18.797 1 98.44 181 THR A CA 1
ATOM 1355 C C . THR A 1 181 ? 4 -26.094 -19.891 1 98.44 181 THR A C 1
ATOM 1357 O O . THR A 1 181 ? 2.863 -25.609 -19.953 1 98.44 181 THR A O 1
ATOM 1360 N N . PRO A 1 182 ? 4.957 -25.734 -20.75 1 98.12 182 PRO A N 1
ATOM 1361 C CA . PRO A 1 182 ? 4.621 -24.859 -21.875 1 98.12 182 PRO A CA 1
ATOM 1362 C C . PRO A 1 182 ? 3.502 -25.422 -22.75 1 98.12 182 PRO A C 1
ATOM 1364 O O . PRO A 1 182 ? 2.654 -24.672 -23.234 1 98.12 182 PRO A O 1
ATOM 1367 N N . VAL A 1 183 ? 3.457 -26.734 -22.922 1 98.12 183 VAL A N 1
ATOM 1368 C CA . VAL A 1 183 ? 2.395 -27.375 -23.688 1 98.12 183 VAL A CA 1
ATOM 1369 C C . VAL A 1 183 ? 1.052 -27.156 -23 1 98.12 183 VAL A C 1
ATOM 1371 O O . VAL A 1 183 ? 0.05 -26.859 -23.641 1 98.12 183 VAL A O 1
ATOM 1374 N N . CYS A 1 184 ? 1.043 -27.312 -21.688 1 98.5 184 CYS A N 1
ATOM 1375 C CA . CYS A 1 184 ? -0.172 -27.078 -20.906 1 98.5 184 CYS A CA 1
ATOM 1376 C C . CYS A 1 184 ? -0.67 -25.641 -21.109 1 98.5 184 CYS A C 1
ATOM 1378 O O . CYS A 1 184 ? -1.867 -25.422 -21.297 1 98.5 184 CYS A O 1
ATOM 1380 N N . SER A 1 185 ? 0.231 -24.688 -21.062 1 98.44 185 SER A N 1
ATOM 1381 C CA . SER A 1 185 ? -0.131 -23.281 -21.25 1 98.44 185 SER A CA 1
ATOM 1382 C C . SER A 1 185 ? -0.679 -23.031 -22.641 1 98.44 185 SER A C 1
ATOM 1384 O O . SER A 1 185 ? -1.641 -22.266 -22.812 1 98.44 185 SER A O 1
ATOM 1386 N N . ALA A 1 186 ? -0.024 -23.594 -23.578 1 97.94 186 ALA A N 1
ATOM 1387 C CA . ALA A 1 186 ? -0.473 -23.422 -24.953 1 97.94 186 ALA A CA 1
ATOM 1388 C C . ALA A 1 186 ? -1.888 -23.953 -25.141 1 97.94 186 ALA A C 1
ATOM 1390 O O . ALA A 1 186 ? -2.723 -23.312 -25.797 1 97.94 186 ALA A O 1
ATOM 1391 N N . ARG A 1 187 ? -2.15 -25.156 -24.641 1 97.94 187 ARG A N 1
ATOM 1392 C CA . ARG A 1 187 ? -3.467 -25.766 -24.75 1 97.94 187 ARG A CA 1
ATOM 1393 C C . ARG A 1 187 ? -4.523 -24.938 -24.031 1 97.94 187 ARG A C 1
ATOM 1395 O O . ARG A 1 187 ? -5.637 -24.766 -24.531 1 97.94 187 ARG A O 1
ATOM 1402 N N . ALA A 1 188 ? -4.16 -24.484 -22.859 1 98.44 188 ALA A N 1
ATOM 1403 C CA . ALA A 1 188 ? -5.086 -23.625 -22.125 1 98.44 188 ALA A CA 1
ATOM 1404 C C . ALA A 1 188 ? -5.379 -22.344 -22.891 1 98.44 188 ALA A C 1
ATOM 1406 O O . ALA A 1 188 ? -6.523 -21.891 -22.938 1 98.44 188 ALA A O 1
ATOM 1407 N N . SER A 1 189 ? -4.383 -21.719 -23.453 1 98.12 189 SER A N 1
ATOM 1408 C CA . SER A 1 189 ? -4.555 -20.516 -24.266 1 98.12 189 SER A CA 1
ATOM 1409 C C . SER A 1 189 ? -5.504 -20.766 -25.438 1 98.12 189 SER A C 1
ATOM 1411 O O . SER A 1 189 ? -6.371 -19.938 -25.719 1 98.12 189 SER A O 1
ATOM 1413 N N . GLU A 1 190 ? -5.262 -21.891 -26.094 1 97.75 190 GLU A N 1
ATOM 1414 C CA . GLU A 1 190 ? -6.133 -22.266 -27.203 1 97.75 190 GLU A CA 1
ATOM 1415 C C . GLU A 1 190 ? -7.59 -22.344 -26.766 1 97.75 190 GLU A C 1
ATOM 1417 O O . GLU A 1 190 ? -8.484 -21.891 -27.469 1 97.75 190 GLU A O 1
ATOM 1422 N N . LEU A 1 191 ? -7.789 -22.891 -25.641 1 98.12 191 LEU A N 1
ATOM 1423 C CA . LEU A 1 191 ? -9.148 -23.047 -25.109 1 98.12 191 LEU A CA 1
ATOM 1424 C C . LEU A 1 191 ? -9.789 -21.672 -24.891 1 98.12 191 LEU A C 1
ATOM 1426 O O . LEU A 1 191 ? -10.898 -21.422 -25.359 1 98.12 191 LEU A O 1
ATOM 1430 N N . TYR A 1 192 ? -9.117 -20.812 -24.172 1 97.44 192 TYR A N 1
ATOM 1431 C CA . TYR A 1 192 ? -9.727 -19.547 -23.766 1 97.44 192 TYR A CA 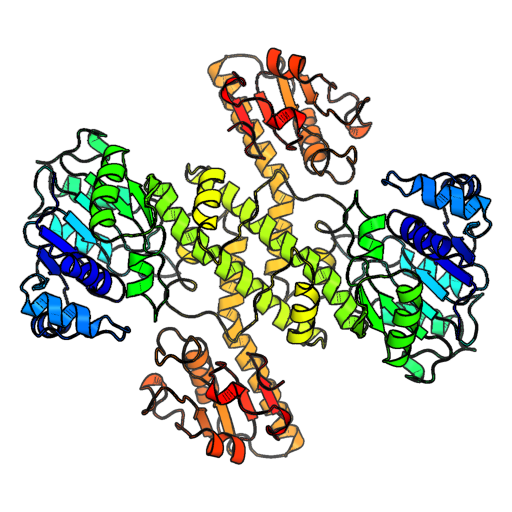1
ATOM 1432 C C . TYR A 1 192 ? -9.891 -18.609 -24.969 1 97.44 192 TYR A C 1
ATOM 1434 O O . TYR A 1 192 ? -10.781 -17.766 -24.984 1 97.44 192 TYR A O 1
ATOM 1442 N N . LYS A 1 193 ? -9.094 -18.766 -26 1 96.88 193 LYS A N 1
ATOM 1443 C CA . LYS A 1 193 ? -9.195 -17.938 -27.188 1 96.88 193 LYS A CA 1
ATOM 1444 C C . LYS A 1 193 ? -10.508 -18.188 -27.922 1 96.88 193 LYS A C 1
ATOM 1446 O O . LYS A 1 193 ? -10.891 -17.422 -28.812 1 96.88 193 LYS A O 1
ATOM 1451 N N . ILE A 1 194 ? -11.141 -19.281 -27.531 1 96.81 194 ILE A N 1
ATOM 1452 C CA . ILE A 1 194 ? -12.453 -19.547 -28.109 1 96.81 194 ILE A CA 1
ATOM 1453 C C . ILE A 1 194 ? -13.359 -18.344 -27.922 1 96.81 194 ILE A C 1
ATOM 1455 O O . ILE A 1 194 ? -14.125 -17.984 -28.828 1 96.81 194 ILE A O 1
ATOM 1459 N N . PHE A 1 195 ? -13.25 -17.703 -26.75 1 96.38 195 PHE A N 1
ATOM 1460 C CA . PHE A 1 195 ? -14.156 -16.578 -26.562 1 96.38 195 PHE A CA 1
ATOM 1461 C C . PHE A 1 195 ? -13.375 -15.32 -26.172 1 96.38 195 PHE A C 1
ATOM 1463 O O . PHE A 1 195 ? -13.906 -14.211 -26.234 1 96.38 195 PHE A O 1
ATOM 1470 N N . LEU A 1 196 ? -12.18 -15.445 -25.734 1 95.88 196 LEU A N 1
ATOM 1471 C CA . LEU A 1 196 ? -11.406 -14.344 -25.172 1 95.88 196 LEU A CA 1
ATOM 1472 C C . LEU A 1 196 ? -10.961 -13.383 -26.281 1 95.88 196 LEU A C 1
ATOM 1474 O O . LEU A 1 196 ? -10.375 -13.812 -27.281 1 95.88 196 LEU A O 1
ATOM 1478 N N . GLU A 1 197 ? -11.258 -12.117 -26.047 1 95.44 197 GLU A N 1
ATOM 1479 C CA . GLU A 1 197 ? -10.781 -11.078 -26.953 1 95.44 197 GLU A CA 1
ATOM 1480 C C . GLU A 1 197 ? -9.477 -10.469 -26.453 1 95.44 197 GLU A C 1
ATOM 1482 O O . GLU A 1 197 ? -8.672 -9.969 -27.25 1 95.44 197 GLU A O 1
ATOM 1487 N N . GLY A 1 198 ? -9.273 -10.477 -25.141 1 92.56 198 GLY A N 1
ATOM 1488 C CA . GLY A 1 198 ? -8.016 -10.016 -24.578 1 92.56 198 GLY A CA 1
ATOM 1489 C C . GLY A 1 198 ? -6.859 -10.961 -24.859 1 92.56 198 GLY A C 1
ATOM 1490 O O . GLY A 1 198 ? -7.008 -11.93 -25.609 1 92.56 198 GLY A O 1
ATOM 1491 N N . GLU A 1 199 ? -5.742 -10.68 -24.25 1 94.81 199 GLU A N 1
ATOM 1492 C CA . GLU A 1 199 ? -4.535 -11.477 -24.453 1 94.81 199 GLU A CA 1
ATOM 1493 C C . GLU A 1 199 ? -4.43 -12.594 -23.422 1 94.81 199 GLU A C 1
ATOM 1495 O O . GLU A 1 199 ? -4.816 -12.406 -22.266 1 94.81 199 GLU A O 1
ATOM 1500 N N . CYS A 1 200 ? -3.973 -13.758 -23.891 1 96.44 200 CYS A N 1
ATOM 1501 C CA . CYS A 1 200 ? -3.52 -14.789 -22.953 1 96.44 200 CYS A CA 1
ATOM 1502 C C . CYS A 1 200 ? -2.068 -14.555 -22.547 1 96.44 200 CYS A C 1
ATOM 1504 O O . CYS A 1 200 ? -1.158 -14.742 -23.359 1 96.44 200 CYS A O 1
ATOM 1506 N N . VAL A 1 201 ? -1.823 -14.156 -21.375 1 97.25 201 VAL A N 1
ATOM 1507 C CA . VAL A 1 201 ? -0.47 -13.898 -20.891 1 97.25 201 VAL A CA 1
ATOM 1508 C C . VAL A 1 201 ? 0.079 -15.156 -20.219 1 97.25 201 VAL A C 1
ATOM 1510 O O . VAL A 1 201 ? -0.272 -15.453 -19.078 1 97.25 201 VAL A O 1
ATOM 1513 N N . VAL A 1 202 ? 1.059 -15.758 -20.844 1 97.94 202 VAL A N 1
ATOM 1514 C CA . VAL A 1 202 ? 1.491 -17.109 -20.484 1 97.94 202 VAL A CA 1
ATOM 1515 C C . VAL A 1 202 ? 2.545 -17.031 -19.375 1 97.94 202 VAL A C 1
ATOM 1517 O O . VAL A 1 202 ? 3.424 -16.156 -19.406 1 97.94 202 VAL A O 1
ATOM 1520 N N . THR A 1 203 ? 2.461 -17.844 -18.422 1 97.81 203 THR A N 1
ATOM 1521 C CA . THR A 1 203 ? 3.418 -18.094 -17.344 1 97.81 203 THR A CA 1
ATOM 1522 C C . THR A 1 203 ? 3.307 -19.516 -16.828 1 97.81 203 THR A C 1
ATOM 1524 O O . THR A 1 203 ? 2.818 -20.406 -17.531 1 97.81 203 THR A O 1
ATOM 1527 N N . 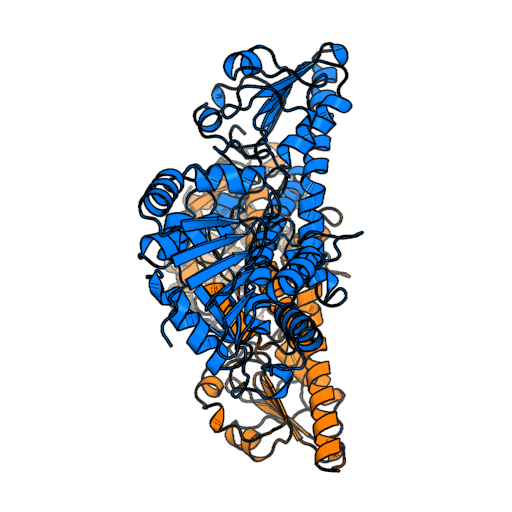ASN A 1 204 ? 3.795 -19.828 -15.648 1 97.75 204 ASN A N 1
ATOM 1528 C CA . ASN A 1 204 ? 3.648 -21.156 -15.047 1 97.75 204 ASN A CA 1
ATOM 1529 C C . ASN A 1 204 ? 2.592 -21.156 -13.945 1 97.75 204 ASN A C 1
ATOM 1531 O O . ASN A 1 204 ? 2.121 -20.094 -13.531 1 97.75 204 ASN A O 1
ATOM 1535 N N . SER A 1 205 ? 2.234 -22.359 -13.492 1 98.25 205 SER A N 1
ATOM 1536 C CA . SER A 1 205 ? 1.092 -22.5 -12.602 1 98.25 205 SER A CA 1
ATOM 1537 C C . SER A 1 205 ? 1.335 -21.797 -11.273 1 98.25 205 SER A C 1
ATOM 1539 O O . SER A 1 205 ? 0.461 -21.094 -10.766 1 98.25 205 SER A O 1
ATOM 1541 N N . ARG A 1 206 ? 2.498 -21.922 -10.672 1 98 206 ARG A N 1
ATOM 1542 C CA . ARG A 1 206 ? 2.793 -21.328 -9.375 1 98 206 ARG A CA 1
ATOM 1543 C C . ARG A 1 206 ? 2.738 -19.797 -9.453 1 98 206 ARG A C 1
ATOM 1545 O O . ARG A 1 206 ? 2.158 -19.156 -8.578 1 98 206 ARG A O 1
ATOM 1552 N N . THR A 1 207 ? 3.365 -19.203 -10.5 1 98.31 207 THR A N 1
ATOM 1553 C CA . THR A 1 207 ? 3.359 -17.766 -10.68 1 98.31 207 THR A CA 1
ATOM 1554 C C . THR A 1 207 ? 1.94 -17.25 -10.906 1 98.31 207 THR A C 1
ATOM 1556 O O . THR A 1 207 ? 1.559 -16.203 -10.367 1 98.31 207 THR A O 1
ATOM 1559 N N . ALA A 1 208 ? 1.193 -18 -11.664 1 98.38 208 ALA A N 1
ATOM 1560 C CA . ALA A 1 208 ? -0.192 -17.609 -11.914 1 98.38 208 ALA A CA 1
ATOM 1561 C C . ALA A 1 208 ? -1.01 -17.625 -10.625 1 98.38 208 ALA A C 1
ATOM 1563 O O . ALA A 1 208 ? -1.805 -16.719 -10.367 1 98.38 208 ALA A O 1
ATOM 1564 N N . GLU A 1 209 ? -0.858 -18.688 -9.836 1 98.25 209 GLU A N 1
ATOM 1565 C CA . GLU A 1 209 ? -1.549 -18.781 -8.555 1 98.25 209 GLU A CA 1
ATOM 1566 C C . GLU A 1 209 ? -1.193 -17.609 -7.648 1 98.25 209 GLU A C 1
ATOM 1568 O O . GLU A 1 209 ? -2.078 -16.969 -7.07 1 98.25 209 GLU A O 1
ATOM 1573 N N . MET A 1 210 ? 0.045 -17.281 -7.594 1 98.38 210 MET A N 1
ATOM 1574 C CA . MET A 1 210 ? 0.508 -16.172 -6.75 1 98.38 210 MET A CA 1
ATOM 1575 C C . MET A 1 210 ? 0.024 -14.836 -7.289 1 98.38 210 MET A C 1
ATOM 1577 O O . MET A 1 210 ? -0.24 -13.906 -6.52 1 98.38 210 MET A O 1
ATOM 1581 N N . CYS A 1 211 ? -0.077 -14.742 -8.578 1 97.88 211 CYS A N 1
ATOM 1582 C CA . CYS A 1 211 ? -0.492 -13.492 -9.211 1 97.88 211 CYS A CA 1
ATOM 1583 C C . CYS A 1 211 ? -1.874 -13.07 -8.734 1 97.88 211 CYS A C 1
ATOM 1585 O O . CYS A 1 211 ? -2.072 -11.922 -8.328 1 97.88 211 CYS A O 1
ATOM 1587 N N . LYS A 1 212 ? -2.775 -13.977 -8.758 1 96.69 212 LYS A N 1
ATOM 1588 C CA . LYS A 1 212 ? -4.137 -13.695 -8.312 1 96.69 212 LYS A CA 1
ATOM 1589 C C . LYS A 1 212 ? -4.156 -13.258 -6.848 1 96.69 212 LYS A C 1
ATOM 1591 O O . LYS A 1 212 ? -4.805 -12.273 -6.496 1 96.69 212 LYS A O 1
ATOM 1596 N N . LEU A 1 213 ? -3.479 -13.992 -6.008 1 97.75 213 LEU A N 1
ATOM 1597 C CA . LEU A 1 213 ? -3.406 -13.672 -4.586 1 97.75 213 LEU A CA 1
ATOM 1598 C C . LEU A 1 213 ? -2.764 -12.305 -4.367 1 97.75 213 LEU A C 1
ATOM 1600 O O . LEU A 1 213 ? -3.213 -11.531 -3.521 1 97.75 213 LEU A O 1
ATOM 1604 N N . THR A 1 214 ? -1.741 -11.992 -5.148 1 98.38 214 THR A N 1
ATOM 1605 C CA . THR A 1 214 ? -0.987 -10.75 -5.043 1 98.38 214 THR A CA 1
ATOM 1606 C C . THR A 1 214 ? -1.858 -9.555 -5.418 1 98.38 214 THR A C 1
ATOM 1608 O O . THR A 1 214 ? -1.844 -8.531 -4.734 1 98.38 214 THR A O 1
ATOM 1611 N N . GLU A 1 215 ? -2.613 -9.703 -6.492 1 97 215 GLU A N 1
ATOM 1612 C CA . GLU A 1 215 ? -3.482 -8.617 -6.941 1 97 215 GLU A CA 1
ATOM 1613 C C . GLU A 1 215 ? -4.457 -8.203 -5.844 1 97 215 GLU A C 1
ATOM 1615 O O . GLU A 1 215 ? -4.582 -7.016 -5.535 1 97 215 GLU A O 1
ATOM 1620 N N . ASN A 1 216 ? -5.094 -9.102 -5.242 1 96.25 216 ASN A N 1
ATOM 1621 C CA . ASN A 1 216 ? -6.062 -8.812 -4.195 1 96.25 216 ASN A CA 1
ATOM 1622 C C . ASN A 1 216 ? -5.383 -8.352 -2.91 1 96.25 216 ASN A C 1
ATOM 1624 O O . ASN A 1 216 ? -5.93 -7.527 -2.176 1 96.25 216 ASN A O 1
ATOM 1628 N N . SER A 1 217 ? -4.188 -8.883 -2.631 1 98.25 217 SER A N 1
ATOM 1629 C CA . SER A 1 217 ? -3.441 -8.469 -1.449 1 98.25 217 SER A CA 1
ATOM 1630 C C . SER A 1 217 ? -2.975 -7.02 -1.574 1 98.25 217 SER A C 1
ATOM 1632 O O . SER A 1 217 ? -2.922 -6.289 -0.582 1 98.25 217 SER A O 1
ATOM 1634 N N . PHE A 1 218 ? -2.57 -6.633 -2.779 1 98.62 218 PHE A N 1
ATOM 1635 C CA . PHE A 1 218 ? -2.188 -5.246 -3.021 1 98.62 218 PHE A CA 1
ATOM 1636 C C . PHE A 1 218 ? -3.33 -4.301 -2.674 1 98.62 218 PHE A C 1
ATOM 1638 O O . PHE A 1 218 ? -3.129 -3.307 -1.975 1 98.62 218 PHE A O 1
ATOM 1645 N N . ARG A 1 219 ? -4.465 -4.574 -3.184 1 97.12 219 ARG A N 1
ATOM 1646 C CA . ARG A 1 219 ? -5.633 -3.748 -2.898 1 97.12 219 ARG A CA 1
ATOM 1647 C C . ARG A 1 219 ? -5.934 -3.725 -1.403 1 97.12 219 ARG A C 1
ATOM 1649 O O . ARG A 1 219 ? -6.234 -2.668 -0.842 1 97.12 219 ARG A O 1
ATOM 1656 N N . ASP A 1 220 ? -5.863 -4.906 -0.771 1 97.75 220 ASP A N 1
ATOM 1657 C CA . ASP A 1 220 ? -6.148 -5.02 0.657 1 97.75 220 ASP A CA 1
ATOM 1658 C C . ASP A 1 220 ? -5.203 -4.141 1.477 1 97.75 220 ASP A C 1
ATOM 1660 O O . ASP A 1 220 ? -5.637 -3.461 2.41 1 97.75 220 ASP A O 1
ATOM 1664 N N . VAL A 1 221 ? -3.912 -4.176 1.158 1 98.69 221 VAL A N 1
ATOM 1665 C CA . VAL A 1 221 ? -2.904 -3.389 1.86 1 98.69 221 VAL A CA 1
ATOM 1666 C C . VAL A 1 221 ? -3.207 -1.899 1.705 1 98.69 221 VAL A C 1
ATOM 1668 O O . VAL A 1 221 ? -3.107 -1.136 2.668 1 98.69 221 VAL A O 1
ATOM 1671 N N . ASN A 1 222 ? -3.609 -1.505 0.534 1 98.5 222 ASN A N 1
ATOM 1672 C CA . ASN A 1 222 ? -3.869 -0.09 0.289 1 98.5 222 ASN A CA 1
ATOM 1673 C C . ASN A 1 222 ? -5.168 0.363 0.947 1 98.5 222 ASN A C 1
ATOM 1675 O O . ASN A 1 222 ? -5.281 1.509 1.385 1 98.5 222 ASN A O 1
ATOM 1679 N N . ILE A 1 223 ? -6.191 -0.498 1.064 1 97.88 223 ILE A N 1
ATOM 1680 C CA . ILE A 1 223 ? -7.387 -0.181 1.84 1 97.88 223 ILE A CA 1
ATOM 1681 C C . ILE A 1 223 ? -7.023 -0.052 3.318 1 97.88 223 ILE A C 1
ATOM 1683 O O . ILE A 1 223 ? -7.492 0.859 4 1 97.88 223 ILE A O 1
ATOM 1687 N N . ALA A 1 224 ? -6.195 -1.004 3.773 1 98.69 224 ALA A N 1
ATOM 1688 C CA . ALA A 1 224 ? -5.754 -0.966 5.164 1 98.69 224 ALA A CA 1
ATOM 1689 C C . ALA A 1 224 ? -5.047 0.351 5.48 1 98.69 224 ALA A C 1
ATOM 1691 O O . ALA A 1 224 ? -5.215 0.906 6.566 1 98.69 224 ALA A O 1
ATOM 1692 N N . PHE A 1 225 ? -4.195 0.836 4.547 1 98.88 225 PHE A N 1
ATOM 1693 C CA . PHE A 1 225 ? -3.52 2.113 4.734 1 98.88 225 PHE A CA 1
ATOM 1694 C C . PHE A 1 225 ? -4.527 3.238 4.93 1 98.88 225 PHE A C 1
ATOM 1696 O O . PHE A 1 225 ? -4.402 4.039 5.855 1 98.88 225 PHE A O 1
ATOM 1703 N N . ALA A 1 226 ? -5.5 3.305 4.023 1 98.69 226 ALA A N 1
ATOM 1704 C CA . ALA A 1 226 ? -6.551 4.312 4.125 1 98.69 226 ALA A CA 1
ATOM 1705 C C . ALA A 1 226 ? -7.301 4.191 5.449 1 98.69 226 ALA A C 1
ATOM 1707 O O . ALA A 1 226 ? -7.57 5.199 6.109 1 98.69 226 ALA A O 1
ATOM 1708 N N . ASN A 1 227 ? -7.648 2.967 5.832 1 98.56 227 ASN A N 1
ATOM 1709 C CA . ASN A 1 227 ? -8.367 2.74 7.078 1 98.56 227 ASN A CA 1
ATOM 1710 C C . ASN A 1 227 ? -7.539 3.154 8.289 1 98.56 227 ASN A C 1
ATOM 1712 O O . ASN A 1 227 ? -8.055 3.783 9.219 1 98.56 227 ASN A O 1
ATOM 1716 N N . GLU A 1 228 ? -6.293 2.771 8.258 1 98.62 228 GLU A N 1
ATOM 1717 C CA . GLU A 1 228 ? -5.398 3.158 9.352 1 98.62 228 GLU A CA 1
ATOM 1718 C C . GLU A 1 228 ? -5.293 4.676 9.461 1 98.62 228 GLU A C 1
ATOM 1720 O O . GLU A 1 228 ? -5.312 5.223 10.57 1 98.62 228 GLU A O 1
ATOM 1725 N N . LEU A 1 229 ? -5.184 5.34 8.305 1 98.56 229 LEU A N 1
ATOM 1726 C CA . LEU A 1 229 ? -5.141 6.797 8.289 1 98.56 229 LEU A CA 1
ATOM 1727 C C . LEU A 1 229 ? -6.387 7.379 8.945 1 98.56 229 LEU A C 1
ATOM 1729 O O . LEU A 1 229 ? -6.305 8.383 9.656 1 98.56 229 LEU A O 1
ATOM 1733 N N . SER A 1 230 ? -7.555 6.77 8.68 1 98.19 230 SER A N 1
ATOM 1734 C CA . SER A 1 230 ? -8.797 7.285 9.25 1 98.19 230 SER A CA 1
ATOM 1735 C C . SER A 1 230 ? -8.766 7.219 10.773 1 98.19 230 SER A C 1
ATOM 1737 O O . SER A 1 230 ? -9.266 8.117 11.453 1 98.19 230 SER A O 1
ATOM 1739 N N . LEU A 1 231 ? -8.188 6.133 11.375 1 97.94 231 LEU A N 1
ATOM 1740 C CA . LEU A 1 231 ? -8.047 6.016 12.828 1 97.94 231 LEU A CA 1
ATOM 1741 C C . LEU A 1 231 ? -7.117 7.098 13.375 1 97.94 231 LEU A C 1
ATOM 1743 O O . LEU A 1 231 ? -7.449 7.77 14.352 1 97.94 231 LEU A O 1
ATOM 1747 N N . ILE A 1 232 ? -5.977 7.25 12.688 1 98.25 232 ILE A N 1
ATOM 1748 C CA . ILE A 1 232 ? -4.957 8.203 13.109 1 98.25 232 ILE A CA 1
ATOM 1749 C C . ILE A 1 232 ? -5.52 9.625 13.062 1 98.25 232 ILE A C 1
ATOM 1751 O O . ILE A 1 232 ? -5.359 10.391 14.008 1 98.25 232 ILE A O 1
ATOM 1755 N N . CYS A 1 233 ? -6.176 9.938 11.984 1 97.75 233 CYS A N 1
ATOM 1756 C CA . CYS A 1 233 ? -6.734 11.266 11.789 1 97.75 233 CYS A CA 1
ATOM 1757 C C . CYS A 1 233 ? -7.797 11.562 12.844 1 97.75 233 CYS A C 1
ATOM 1759 O O . CYS A 1 233 ? -7.879 12.688 13.352 1 97.75 233 CYS A O 1
ATOM 1761 N N . ALA A 1 234 ? -8.656 10.562 13.102 1 95.38 234 ALA A N 1
ATOM 1762 C CA . ALA A 1 234 ? -9.672 10.758 14.133 1 95.38 234 ALA A CA 1
ATOM 1763 C C . ALA A 1 234 ? -9.031 11.133 15.469 1 95.38 234 ALA A C 1
ATOM 1765 O O . ALA A 1 234 ? -9.516 12.039 16.156 1 95.38 234 ALA A O 1
ATOM 1766 N N . ASP A 1 235 ? -7.973 10.477 15.812 1 94.62 235 ASP A N 1
ATOM 1767 C CA . ASP A 1 235 ? -7.281 10.727 17.078 1 94.62 235 ASP A CA 1
ATOM 1768 C C . ASP A 1 235 ? -6.613 12.102 17.078 1 94.62 235 ASP A C 1
ATOM 1770 O O . ASP A 1 235 ? -6.488 12.734 18.125 1 94.62 235 ASP A O 1
ATOM 1774 N N . GLN A 1 236 ? -6.25 12.633 15.914 1 95.69 236 GLN A N 1
ATOM 1775 C CA . GLN A 1 236 ? -5.488 13.875 15.812 1 95.69 236 GLN A CA 1
ATOM 1776 C C . GLN A 1 236 ? -6.398 15.047 15.453 1 95.69 236 GLN A C 1
ATOM 1778 O O . GLN A 1 236 ? -5.934 16.172 15.305 1 95.69 236 GLN A O 1
ATOM 1783 N N . GLY A 1 237 ? -7.648 14.773 15.312 1 94.19 237 GLY A N 1
ATOM 1784 C CA . GLY A 1 237 ? -8.586 15.828 14.961 1 94.19 237 GLY A CA 1
ATOM 1785 C C . GLY A 1 237 ? -8.406 16.344 13.547 1 94.19 237 GLY A C 1
ATOM 1786 O O . GLY A 1 237 ? -8.516 17.547 13.297 1 94.19 237 GLY A O 1
ATOM 1787 N N . ILE A 1 238 ? -7.992 15.531 12.641 1 97.06 238 ILE A N 1
ATOM 1788 C CA . ILE A 1 238 ? -7.777 15.859 11.234 1 97.06 238 ILE A CA 1
ATOM 1789 C C . ILE A 1 238 ? -8.867 15.219 10.383 1 97.06 238 ILE A C 1
ATOM 1791 O O . ILE A 1 238 ? -9.258 14.078 10.625 1 97.06 238 ILE A O 1
ATOM 1795 N N . ASN A 1 239 ? -9.398 15.953 9.383 1 96.5 239 ASN A N 1
ATOM 1796 C CA . ASN A 1 239 ? -10.344 15.398 8.422 1 96.5 239 ASN A CA 1
ATOM 1797 C C . ASN A 1 239 ? -9.648 14.484 7.418 1 96.5 239 ASN A C 1
ATOM 1799 O O . ASN A 1 239 ? -8.961 14.953 6.516 1 96.5 239 ASN A O 1
ATOM 1803 N N . VAL A 1 240 ? -9.945 13.219 7.535 1 97.75 240 VAL A N 1
ATOM 1804 C CA . VAL A 1 240 ? -9.219 12.234 6.738 1 97.75 240 VAL A CA 1
ATOM 1805 C C . VAL A 1 240 ? -9.578 12.398 5.266 1 97.75 240 VAL A C 1
ATOM 1807 O O . VAL A 1 240 ? -8.734 12.188 4.387 1 97.75 240 VAL A O 1
ATOM 1810 N N . TRP A 1 241 ? -10.797 12.758 4.926 1 96.69 241 TRP A N 1
ATOM 1811 C CA . TRP A 1 241 ? -11.219 12.93 3.539 1 96.69 241 TRP A CA 1
ATOM 1812 C C . TRP A 1 241 ? -10.477 14.086 2.875 1 96.69 241 TRP A C 1
ATOM 1814 O O . TRP A 1 241 ? -10.016 13.961 1.736 1 96.69 241 TRP A O 1
ATOM 1824 N N . GLU A 1 242 ? -10.336 15.164 3.602 1 97 242 GLU A N 1
ATOM 1825 C CA . GLU A 1 242 ? -9.547 16.281 3.105 1 97 242 GLU A CA 1
ATOM 1826 C C . GLU A 1 242 ? -8.078 15.906 2.957 1 97 242 GLU A C 1
ATOM 1828 O O . GLU A 1 242 ? -7.445 16.234 1.954 1 97 242 GLU A O 1
ATOM 1833 N N . LEU A 1 243 ? -7.578 15.258 3.955 1 98.06 243 LEU A N 1
ATOM 1834 C CA . LEU A 1 243 ? -6.184 14.828 3.934 1 98.06 243 LEU A CA 1
ATOM 1835 C C . LEU A 1 243 ? -5.883 14.008 2.682 1 98.06 243 LEU A C 1
ATOM 1837 O O . LEU A 1 243 ? -4.914 14.281 1.973 1 98.06 243 LEU A O 1
ATOM 1841 N N . ILE A 1 244 ? -6.723 12.992 2.42 1 98.12 244 ILE A N 1
ATOM 1842 C CA . ILE A 1 244 ? -6.492 12.094 1.295 1 98.12 244 ILE A CA 1
ATOM 1843 C C . ILE A 1 244 ? -6.617 12.867 -0.017 1 98.12 244 ILE A C 1
ATOM 1845 O O . ILE A 1 244 ? -5.812 12.68 -0.934 1 98.12 244 ILE A O 1
ATOM 1849 N N . ARG A 1 245 ? -7.586 13.742 -0.083 1 96.62 245 ARG A N 1
ATOM 1850 C CA . ARG A 1 245 ? -7.746 14.578 -1.27 1 96.62 245 ARG A CA 1
ATOM 1851 C C . ARG A 1 245 ? -6.484 15.391 -1.538 1 96.62 245 ARG A C 1
ATOM 1853 O O . ARG A 1 245 ? -6.023 15.477 -2.68 1 96.62 245 ARG A O 1
ATOM 1860 N N . LEU A 1 246 ? -5.93 15.977 -0.547 1 96.62 246 LEU A N 1
ATOM 1861 C CA . LEU A 1 246 ? -4.73 16.797 -0.668 1 96.62 246 LEU A CA 1
ATOM 1862 C C . LEU A 1 246 ? -3.525 15.945 -1.048 1 96.62 246 LEU A C 1
ATOM 1864 O O . LEU A 1 246 ? -2.781 16.281 -1.97 1 96.62 246 LEU A O 1
ATOM 1868 N N . ALA A 1 247 ? -3.312 14.836 -0.318 1 96.88 247 ALA A N 1
ATOM 1869 C CA . ALA A 1 247 ? -2.172 13.961 -0.571 1 96.88 247 ALA A CA 1
ATOM 1870 C C . ALA A 1 247 ? -2.195 13.43 -2.002 1 96.88 247 ALA A C 1
ATOM 1872 O O . ALA A 1 247 ? -1.149 13.312 -2.643 1 96.88 247 ALA A O 1
ATOM 1873 N N . ASN A 1 248 ? -3.375 13.117 -2.533 1 96.44 248 ASN A N 1
ATOM 1874 C CA . ASN A 1 248 ? -3.541 12.516 -3.854 1 96.44 248 ASN A CA 1
ATOM 1875 C C . ASN A 1 248 ? -3.287 13.531 -4.965 1 96.44 248 ASN A C 1
ATOM 1877 O O . ASN A 1 248 ? -3.309 13.18 -6.148 1 96.44 248 ASN A O 1
ATOM 1881 N N . ARG A 1 249 ? -3.045 14.789 -4.637 1 92.12 249 ARG A N 1
ATOM 1882 C CA . ARG A 1 249 ? -2.6 15.758 -5.637 1 92.12 249 ARG A CA 1
ATOM 1883 C C . ARG A 1 249 ? -1.157 15.492 -6.051 1 92.12 249 ARG A C 1
ATOM 1885 O O . ARG A 1 249 ? -0.695 16 -7.074 1 92.12 249 ARG A O 1
ATOM 1892 N N . HIS A 1 250 ? -0.454 14.82 -5.16 1 89.69 250 HIS A N 1
ATOM 1893 C CA . HIS A 1 250 ? 0.886 14.383 -5.535 1 89.69 250 HIS A CA 1
ATOM 1894 C C . HIS A 1 250 ? 0.835 13.344 -6.648 1 89.69 250 HIS A C 1
ATOM 1896 O O . HIS A 1 250 ? 0.065 12.383 -6.57 1 89.69 250 HIS A O 1
ATOM 1902 N N . PRO A 1 251 ? 1.647 13.414 -7.621 1 86.31 251 PRO A N 1
ATOM 1903 C CA . PRO A 1 251 ? 1.535 12.555 -8.805 1 86.31 251 PRO A CA 1
ATOM 1904 C C . PRO A 1 251 ? 1.862 11.094 -8.508 1 86.31 251 PRO A C 1
ATOM 1906 O O . PRO A 1 251 ? 1.477 10.203 -9.266 1 86.31 251 PRO A O 1
ATOM 1909 N N . ARG A 1 252 ? 2.529 10.742 -7.492 1 88.44 252 ARG A N 1
ATOM 1910 C CA . ARG A 1 252 ? 2.943 9.375 -7.203 1 88.44 252 ARG A CA 1
ATOM 1911 C C . ARG A 1 252 ? 2.188 8.82 -6 1 88.44 252 ARG A C 1
ATOM 1913 O O . ARG A 1 252 ? 2.607 7.828 -5.402 1 88.44 252 ARG A O 1
ATOM 1920 N N . VAL A 1 253 ? 1.181 9.523 -5.578 1 94 253 VAL A N 1
ATOM 1921 C CA . VAL A 1 253 ? 0.367 9.102 -4.441 1 94 253 VAL A CA 1
ATOM 1922 C C . VAL A 1 253 ? -1.075 8.883 -4.891 1 94 253 VAL A C 1
ATOM 1924 O O . VAL A 1 253 ? -1.643 9.711 -5.605 1 94 253 VAL A O 1
ATOM 1927 N N . ASN A 1 254 ? -1.607 7.754 -4.625 1 96.38 254 ASN A N 1
ATOM 1928 C CA . ASN A 1 254 ? -2.996 7.418 -4.918 1 96.38 254 ASN A CA 1
ATOM 1929 C C . ASN A 1 254 ? -3.629 6.621 -3.779 1 96.38 254 ASN A C 1
ATOM 1931 O O . ASN A 1 254 ? -3.844 5.414 -3.904 1 96.38 254 ASN A O 1
ATOM 1935 N N . ILE A 1 255 ? -3.979 7.316 -2.779 1 98 255 ILE A N 1
ATOM 1936 C CA . ILE A 1 255 ? -4.523 6.695 -1.577 1 98 255 ILE A CA 1
ATOM 1937 C C . ILE A 1 255 ? -6.008 6.406 -1.775 1 98 255 ILE A C 1
ATOM 1939 O O . ILE A 1 255 ? -6.754 7.25 -2.277 1 98 255 ILE A O 1
ATOM 1943 N N . LEU A 1 256 ? -6.453 5.215 -1.458 1 97.25 256 LEU A N 1
ATOM 1944 C CA . LEU A 1 256 ? -7.859 4.836 -1.527 1 97.25 256 LEU A CA 1
ATOM 1945 C C . LEU A 1 256 ? -8.648 5.473 -0.389 1 97.25 256 LEU A C 1
ATOM 1947 O O . LEU A 1 256 ? -8.078 6.156 0.462 1 97.25 256 LEU A O 1
ATOM 1951 N N . GLN A 1 257 ? -9.953 5.301 -0.423 1 96.06 257 GLN A N 1
ATOM 1952 C CA . GLN A 1 257 ? -10.805 5.875 0.607 1 96.06 257 GLN A CA 1
ATOM 1953 C C . GLN A 1 257 ? -11.078 4.871 1.723 1 96.06 257 GLN A C 1
ATOM 1955 O O . GLN A 1 257 ? -11.234 3.674 1.463 1 96.06 257 GLN A O 1
ATOM 1960 N N . PRO A 1 258 ? -11.07 5.367 2.967 1 97.12 258 PRO A N 1
ATOM 1961 C CA . PRO A 1 258 ? -11.438 4.469 4.062 1 97.12 258 PRO A CA 1
ATOM 1962 C C . PRO A 1 258 ? -12.906 4.043 4.016 1 97.12 258 PRO A C 1
ATOM 1964 O O . PRO A 1 258 ? -13.688 4.594 3.232 1 97.12 258 PRO A O 1
ATOM 1967 N N . GLY A 1 259 ? -13.258 3.023 4.727 1 95.94 259 GLY A N 1
ATOM 1968 C CA . GLY A 1 259 ? -14.609 2.521 4.879 1 95.94 259 GLY A CA 1
ATOM 1969 C C . GLY A 1 259 ? -14.844 1.816 6.199 1 95.94 259 GLY A C 1
ATOM 1970 O O . GLY A 1 259 ? -14.008 1.896 7.105 1 95.94 259 GLY A O 1
ATOM 1971 N N . PRO A 1 260 ? -15.992 1.259 6.344 1 96.19 260 PRO A N 1
ATOM 1972 C CA . PRO A 1 260 ? -16.312 0.614 7.617 1 96.19 260 PRO A CA 1
ATOM 1973 C C . PRO A 1 260 ? -15.648 -0.75 7.777 1 96.19 260 PRO A C 1
ATOM 1975 O O . PRO A 1 260 ? -15.742 -1.362 8.844 1 96.19 260 PRO A O 1
ATOM 1978 N N . GLY A 1 261 ? -14.984 -1.216 6.777 1 92.75 261 GLY A N 1
ATOM 1979 C CA . GLY A 1 261 ? -14.336 -2.518 6.707 1 92.75 261 GLY A CA 1
ATOM 1980 C C . GLY A 1 261 ? -14.211 -3.049 5.293 1 92.75 261 GLY A C 1
ATOM 1981 O O . GLY A 1 261 ? -14.531 -2.348 4.332 1 92.75 261 GLY A O 1
ATOM 1982 N N . VAL A 1 262 ? -13.555 -4.191 5.211 1 91.06 262 VAL A N 1
ATOM 1983 C CA . VAL A 1 262 ? -13.398 -4.848 3.918 1 91.06 262 VAL A CA 1
ATOM 1984 C C . VAL A 1 262 ? -14.195 -6.152 3.904 1 91.06 262 VAL A C 1
ATOM 1986 O O . VAL A 1 262 ? -14.039 -6.988 4.797 1 91.06 262 VAL A O 1
ATOM 1989 N N . GLY A 1 263 ? -15.078 -6.234 2.998 1 85.31 263 GLY A N 1
ATOM 1990 C CA . GLY A 1 263 ? -15.898 -7.43 2.869 1 85.31 263 GLY A CA 1
ATOM 1991 C C . GLY A 1 263 ? -15.828 -8.055 1.49 1 85.31 263 GLY A C 1
ATOM 1992 O O . GLY A 1 263 ? -14.938 -7.727 0.697 1 85.31 263 GLY A O 1
ATOM 1993 N N . GLY A 1 264 ? -16.625 -9.078 1.291 1 78.5 264 GLY A N 1
ATOM 1994 C CA . GLY A 1 264 ? -16.641 -9.797 0.028 1 78.5 264 GLY A CA 1
ATOM 1995 C C . GLY A 1 264 ? -15.812 -11.07 0.05 1 78.5 264 GLY A C 1
ATOM 1996 O O . GLY A 1 264 ? -15.32 -11.477 1.104 1 78.5 264 GLY A O 1
ATOM 1997 N N . HIS A 1 265 ? -15.641 -11.641 -1.123 1 76.75 265 HIS A N 1
ATOM 1998 C CA . HIS A 1 265 ? -15.148 -13.016 -1.145 1 76.75 265 HIS A CA 1
ATOM 1999 C C . HIS A 1 265 ? -13.703 -13.07 -1.613 1 76.75 265 HIS A C 1
ATOM 2001 O O . HIS A 1 265 ? -13.062 -14.125 -1.551 1 76.75 265 HIS A O 1
ATOM 2007 N N . CYS A 1 266 ? -13.203 -12.062 -2.037 1 84.38 266 CYS A N 1
ATOM 2008 C CA . CYS A 1 266 ? -11.859 -12.133 -2.604 1 84.38 266 CYS A CA 1
ATOM 2009 C C . CYS A 1 266 ? -10.859 -11.375 -1.742 1 84.38 266 CYS A C 1
ATOM 2011 O O . CYS A 1 266 ? -10.008 -11.984 -1.095 1 84.38 266 CYS A O 1
ATOM 2013 N N . ILE A 1 267 ? -11.055 -10.086 -1.529 1 87.75 267 ILE A N 1
ATOM 2014 C CA . ILE A 1 267 ? -10.07 -9.227 -0.874 1 87.75 267 ILE A CA 1
ATOM 2015 C C . ILE A 1 267 ? -9.953 -9.609 0.601 1 87.75 267 ILE A C 1
ATOM 2017 O O . ILE A 1 267 ? -8.867 -9.578 1.173 1 87.75 267 ILE A O 1
ATOM 2021 N N . ALA A 1 268 ? -11.102 -10.039 1.188 1 88.75 268 ALA A N 1
ATOM 2022 C CA . ALA A 1 268 ? -11.102 -10.367 2.609 1 88.75 268 ALA A CA 1
ATOM 2023 C C . ALA A 1 268 ? -10.547 -11.773 2.848 1 88.75 268 ALA A C 1
ATOM 2025 O O . ALA A 1 268 ? -10.289 -12.164 3.99 1 88.75 268 ALA A O 1
ATOM 2026 N N . VAL A 1 269 ? -10.195 -12.492 1.789 1 89.81 269 VAL A N 1
ATOM 2027 C CA . VAL A 1 269 ? -9.867 -13.898 1.946 1 89.81 269 VAL A CA 1
ATOM 2028 C C . VAL A 1 269 ? -8.484 -14.18 1.364 1 89.81 269 VAL A C 1
ATOM 2030 O O . VAL A 1 269 ? -7.621 -14.75 2.035 1 89.81 269 VAL A O 1
ATOM 2033 N N . ASP A 1 270 ? -8.172 -13.734 0.184 1 94.44 270 ASP A N 1
ATOM 2034 C CA . ASP A 1 270 ? -7.02 -14.125 -0.617 1 94.44 270 ASP A CA 1
ATOM 2035 C C . ASP A 1 270 ? -5.715 -13.844 0.124 1 94.44 270 ASP A C 1
ATOM 2037 O O . ASP A 1 270 ? -4.793 -14.656 0.107 1 94.44 270 ASP A O 1
ATOM 2041 N N . PRO A 1 271 ? -5.57 -12.68 0.793 1 97.31 271 PRO A N 1
ATOM 2042 C CA . PRO A 1 271 ? -4.312 -12.414 1.491 1 97.31 271 PRO A CA 1
ATOM 2043 C C . PRO A 1 271 ? -3.988 -13.461 2.553 1 97.31 271 PRO A C 1
ATOM 2045 O O . PRO A 1 271 ? -2.816 -13.75 2.803 1 97.31 271 PRO A O 1
ATOM 2048 N N . TRP A 1 272 ? -5 -14.039 3.129 1 96.44 272 TRP A N 1
ATOM 2049 C CA . TRP A 1 272 ? -4.785 -15.039 4.172 1 96.44 272 TRP A CA 1
ATOM 2050 C C . TRP A 1 272 ? -4.137 -16.297 3.598 1 96.44 272 TRP A C 1
ATOM 2052 O O . TRP A 1 272 ? -3.438 -17.016 4.309 1 96.44 272 TRP A O 1
ATOM 2062 N N . PHE A 1 273 ? -4.371 -16.594 2.297 1 96.88 273 PHE A N 1
ATOM 2063 C CA . PHE A 1 273 ? -3.699 -17.719 1.662 1 96.88 273 PHE A CA 1
ATOM 2064 C C . PHE A 1 273 ? -2.191 -17.5 1.641 1 96.88 273 PHE A C 1
ATOM 2066 O O . PHE A 1 273 ? -1.425 -18.438 1.875 1 96.88 273 PHE A O 1
ATOM 2073 N N . ILE A 1 274 ? -1.764 -16.25 1.356 1 97.81 274 ILE A N 1
ATOM 2074 C CA . ILE A 1 274 ? -0.341 -15.93 1.354 1 97.81 274 ILE A CA 1
ATOM 2075 C C . ILE A 1 274 ? 0.214 -16.031 2.773 1 97.81 274 ILE A C 1
ATOM 2077 O O . ILE A 1 274 ? 1.271 -16.625 2.99 1 97.81 274 ILE A O 1
ATOM 2081 N N . VAL A 1 275 ? -0.533 -15.523 3.75 1 97.75 275 VAL A N 1
ATOM 2082 C CA . VAL A 1 275 ? -0.093 -15.5 5.141 1 97.75 275 VAL A CA 1
ATOM 2083 C C . VAL A 1 275 ? 0.031 -16.938 5.664 1 97.75 275 VAL A C 1
ATOM 2085 O O . VAL A 1 275 ? 1.001 -17.266 6.344 1 97.75 275 VAL A O 1
ATOM 2088 N N . ALA A 1 276 ? -0.924 -17.719 5.352 1 96.25 276 ALA A N 1
ATOM 2089 C CA . ALA A 1 276 ? -0.938 -19.109 5.84 1 96.25 276 ALA A CA 1
ATOM 2090 C C . ALA A 1 276 ? 0.282 -19.875 5.34 1 96.25 276 ALA A C 1
ATOM 2092 O O . ALA A 1 276 ? 0.852 -20.688 6.074 1 96.25 276 ALA A O 1
ATOM 2093 N N . GLN A 1 277 ? 0.716 -19.641 4.113 1 96.19 277 GLN A N 1
ATOM 2094 C CA . GLN A 1 277 ? 1.825 -20.375 3.525 1 96.19 277 GLN A CA 1
ATOM 2095 C C . GLN A 1 277 ? 3.164 -19.734 3.865 1 96.19 277 GLN A C 1
ATOM 2097 O O . GLN A 1 277 ? 4.215 -20.359 3.73 1 96.19 277 GLN A O 1
ATOM 2102 N N . ASN A 1 278 ? 3.148 -18.469 4.23 1 96.88 278 ASN A N 1
ATOM 2103 C CA . ASN A 1 278 ? 4.367 -17.719 4.512 1 96.88 278 ASN A CA 1
ATOM 2104 C C . ASN A 1 278 ? 4.227 -16.875 5.781 1 96.88 278 ASN A C 1
ATOM 2106 O O . ASN A 1 278 ? 4.43 -15.664 5.754 1 96.88 278 ASN A O 1
ATOM 2110 N N . PRO A 1 279 ? 3.965 -17.484 6.926 1 95.56 279 PRO A N 1
ATOM 2111 C CA . PRO A 1 279 ? 3.643 -16.734 8.141 1 95.56 279 PRO A CA 1
ATOM 2112 C C . PRO A 1 279 ? 4.809 -15.883 8.633 1 95.56 279 PRO A C 1
ATOM 2114 O O . PRO A 1 279 ? 4.598 -14.836 9.25 1 95.56 279 PRO A O 1
ATOM 2117 N N . GLN A 1 280 ? 6.07 -16.234 8.352 1 95.94 280 GLN A N 1
ATOM 2118 C CA . GLN A 1 280 ? 7.23 -15.492 8.836 1 95.94 280 GLN A CA 1
ATOM 2119 C C . GLN A 1 280 ? 7.523 -14.289 7.945 1 95.94 280 GLN A C 1
ATOM 2121 O O . GLN A 1 280 ? 7.934 -13.234 8.43 1 95.94 280 GLN A O 1
ATOM 2126 N N . GLN A 1 281 ? 7.266 -14.453 6.664 1 96.56 281 GLN A N 1
ATOM 2127 C CA . GLN A 1 281 ? 7.629 -13.414 5.707 1 96.56 281 GLN A CA 1
ATOM 2128 C C . GLN A 1 281 ? 6.484 -12.43 5.5 1 96.56 281 GLN A C 1
ATOM 2130 O O . GLN A 1 281 ? 6.715 -11.234 5.289 1 96.56 281 GLN A O 1
ATOM 2135 N N . ALA A 1 282 ? 5.219 -12.898 5.508 1 98.06 282 ALA A N 1
ATOM 2136 C CA . ALA A 1 282 ? 4.059 -12.094 5.137 1 98.06 282 ALA A CA 1
ATOM 2137 C C . ALA A 1 282 ? 3.57 -11.258 6.316 1 98.06 282 ALA A C 1
ATOM 2139 O O . ALA A 1 282 ? 2.422 -11.391 6.746 1 98.06 282 ALA A O 1
ATOM 2140 N N . ARG A 1 283 ? 4.395 -10.359 6.816 1 98.31 283 ARG A N 1
ATOM 2141 C CA . ARG A 1 283 ? 4.086 -9.562 8 1 98.31 283 ARG A CA 1
ATOM 2142 C C . ARG A 1 283 ? 3.166 -8.391 7.648 1 98.31 283 ARG A C 1
ATOM 2144 O O . ARG A 1 283 ? 2.201 -8.117 8.359 1 98.31 283 ARG A O 1
ATOM 2151 N N . LEU A 1 284 ? 3.525 -7.691 6.586 1 98.81 284 LEU A N 1
ATOM 2152 C CA . LEU A 1 284 ? 2.74 -6.539 6.16 1 98.81 284 LEU A CA 1
ATOM 2153 C C . LEU A 1 284 ? 1.345 -6.965 5.715 1 98.81 284 LEU A C 1
ATOM 2155 O O . LEU A 1 284 ? 0.35 -6.34 6.09 1 98.81 284 LEU A O 1
ATOM 2159 N N . ILE A 1 285 ? 1.276 -8.008 4.891 1 98.81 285 ILE A N 1
ATOM 2160 C CA . ILE A 1 285 ? 0.007 -8.523 4.387 1 98.81 285 ILE A CA 1
ATOM 2161 C C . ILE A 1 285 ? -0.883 -8.938 5.559 1 98.81 285 ILE A C 1
ATOM 2163 O O . ILE A 1 285 ? -2.076 -8.625 5.578 1 98.81 285 ILE A O 1
ATOM 2167 N N . ARG A 1 286 ? -0.31 -9.594 6.539 1 98.5 286 ARG A N 1
ATOM 2168 C CA . ARG A 1 286 ? -1.061 -9.984 7.727 1 98.5 286 ARG A CA 1
ATOM 2169 C C . ARG A 1 286 ? -1.582 -8.766 8.477 1 98.5 286 ARG A C 1
ATOM 2171 O O . ARG A 1 286 ? -2.756 -8.711 8.844 1 98.5 286 ARG A O 1
ATOM 2178 N N . THR A 1 287 ? -0.701 -7.789 8.719 1 98.75 287 THR A N 1
ATOM 2179 C CA . THR A 1 287 ? -1.082 -6.59 9.453 1 98.75 287 THR A CA 1
ATOM 2180 C C . THR A 1 287 ? -2.205 -5.848 8.734 1 98.75 287 THR A C 1
ATOM 2182 O O . THR A 1 287 ? -3.113 -5.316 9.375 1 98.75 287 THR A O 1
ATOM 2185 N N . ALA A 1 288 ? -2.107 -5.777 7.387 1 98.69 288 ALA A N 1
ATOM 2186 C CA . ALA A 1 288 ? -3.166 -5.141 6.609 1 98.69 288 ALA A CA 1
ATOM 2187 C C . ALA A 1 288 ? -4.516 -5.801 6.875 1 98.69 288 ALA A C 1
ATOM 2189 O O . ALA A 1 288 ? -5.516 -5.117 7.105 1 98.69 288 ALA A O 1
ATOM 2190 N N . ARG A 1 289 ? -4.539 -7.137 6.855 1 97.44 289 ARG A N 1
ATOM 2191 C CA . ARG A 1 289 ? -5.762 -7.883 7.148 1 97.44 289 ARG A CA 1
ATOM 2192 C C . ARG A 1 289 ? -6.281 -7.562 8.547 1 97.44 289 ARG A C 1
ATOM 2194 O O . ARG A 1 289 ? -7.48 -7.348 8.734 1 97.44 289 ARG A O 1
ATOM 2201 N N . GLU A 1 290 ? -5.391 -7.5 9.453 1 97.62 290 GLU A N 1
ATOM 2202 C CA . GLU A 1 290 ? -5.777 -7.246 10.844 1 97.62 290 GLU A CA 1
ATOM 2203 C C . GLU A 1 290 ? -6.352 -5.844 11 1 97.62 290 GLU A C 1
ATOM 2205 O O . GLU A 1 290 ? -7.332 -5.648 11.727 1 97.62 290 GLU A O 1
ATOM 2210 N N . VAL A 1 291 ? -5.742 -4.836 10.375 1 98.19 291 VAL A N 1
ATOM 2211 C CA . VAL A 1 291 ? -6.246 -3.469 10.406 1 98.19 291 VAL A CA 1
ATOM 2212 C C . VAL A 1 291 ? -7.641 -3.416 9.789 1 98.19 291 VAL A C 1
ATOM 2214 O O . VAL A 1 291 ? -8.562 -2.852 10.375 1 98.19 291 VAL A O 1
ATOM 2217 N N . ASN A 1 292 ? -7.816 -4.016 8.625 1 97.5 292 ASN A N 1
ATOM 2218 C CA . ASN A 1 292 ? -9.094 -4.012 7.93 1 97.5 292 ASN A CA 1
ATOM 2219 C C . ASN A 1 292 ? -10.164 -4.77 8.711 1 97.5 292 ASN A C 1
ATOM 2221 O O . ASN A 1 292 ? -11.32 -4.332 8.773 1 97.5 292 ASN A O 1
ATOM 2225 N N . ASP A 1 293 ? -9.75 -5.906 9.336 1 95.44 293 ASP A N 1
ATOM 2226 C CA . ASP A 1 293 ? -10.688 -6.727 10.094 1 95.44 293 ASP A CA 1
ATOM 2227 C C . ASP A 1 293 ? -11.141 -6.016 11.367 1 95.44 293 ASP A C 1
ATOM 2229 O O . ASP A 1 293 ? -12.227 -6.285 11.883 1 95.44 293 ASP A O 1
ATOM 2233 N N . HIS A 1 294 ? -10.344 -5.098 11.852 1 96.94 294 HIS A N 1
ATOM 2234 C CA . HIS A 1 294 ? -10.641 -4.391 13.094 1 96.94 294 HIS A CA 1
ATOM 2235 C C . HIS A 1 294 ? -11.516 -3.168 12.836 1 96.94 294 HIS A C 1
ATOM 2237 O O . HIS A 1 294 ? -12.125 -2.631 13.766 1 96.94 294 HIS A O 1
ATOM 2243 N N . LYS A 1 295 ? -11.562 -2.705 11.641 1 97.56 295 LYS A N 1
ATOM 2244 C CA . LYS A 1 295 ? -12.188 -1.429 11.305 1 97.56 295 LYS A CA 1
ATOM 2245 C C . LYS A 1 295 ? -13.656 -1.411 11.727 1 97.56 295 LYS A C 1
ATOM 2247 O O . LYS A 1 295 ? -14.141 -0.413 12.266 1 97.56 295 LYS A O 1
ATOM 2252 N N . PRO A 1 296 ? -14.445 -2.559 11.531 1 97.5 296 PRO A N 1
ATOM 2253 C CA . PRO A 1 296 ? -15.844 -2.549 11.977 1 97.5 296 PRO A CA 1
ATOM 2254 C C . PRO A 1 296 ? -15.977 -2.248 13.469 1 97.5 296 PRO A C 1
ATOM 2256 O O . PRO A 1 296 ? -16.875 -1.497 13.875 1 97.5 296 PRO A O 1
ATOM 2259 N N . PHE A 1 297 ? -15.07 -2.734 14.258 1 97.81 297 PHE A N 1
ATOM 2260 C CA . PHE A 1 297 ? -15.125 -2.533 15.703 1 97.81 297 PHE A CA 1
ATOM 2261 C C . PHE A 1 297 ? -14.797 -1.088 16.062 1 97.81 297 PHE A C 1
ATOM 2263 O O . PHE A 1 297 ? -15.383 -0.525 16.984 1 97.81 297 PHE A O 1
ATOM 2270 N N . TRP A 1 298 ? -13.906 -0.551 15.336 1 97.56 298 TRP A N 1
ATOM 2271 C CA . TRP A 1 298 ? -13.617 0.866 15.523 1 97.56 298 TRP A CA 1
ATOM 2272 C C . TRP A 1 298 ? -14.844 1.72 15.227 1 97.56 298 TRP A C 1
ATOM 2274 O O . TRP A 1 298 ? -15.141 2.67 15.953 1 97.56 298 TRP A O 1
ATOM 2284 N N . VAL A 1 299 ? -15.547 1.379 14.148 1 98.12 299 VAL A N 1
ATOM 2285 C CA . VAL A 1 299 ? -16.766 2.113 13.789 1 98.12 299 VAL A CA 1
ATOM 2286 C C . VAL A 1 299 ? -17.781 2.006 14.914 1 98.12 299 VAL A C 1
ATOM 2288 O O . VAL A 1 299 ? -18.406 3.002 15.297 1 98.12 299 VAL A O 1
ATOM 2291 N N . ILE A 1 300 ? -17.938 0.82 15.453 1 98.31 300 ILE A N 1
ATOM 2292 C CA . ILE A 1 300 ? -18.875 0.596 16.547 1 98.31 300 ILE A CA 1
ATOM 2293 C C . ILE A 1 300 ? -18.484 1.453 17.75 1 98.31 300 ILE A C 1
ATOM 2295 O O . ILE A 1 300 ? -19.344 2.062 18.391 1 98.31 300 ILE A O 1
ATOM 2299 N N . ASP A 1 301 ? -17.203 1.535 18.016 1 98.06 301 ASP A N 1
ATOM 2300 C CA . ASP A 1 301 ? -16.734 2.361 19.125 1 98.06 301 ASP A CA 1
ATOM 2301 C C . ASP A 1 301 ? -17.047 3.834 18.875 1 98.06 301 ASP A C 1
ATOM 2303 O O . ASP A 1 301 ? -17.391 4.562 19.812 1 98.06 301 ASP A O 1
ATOM 2307 N N . GLN A 1 302 ? -16.938 4.266 17.656 1 97.56 302 GLN A N 1
ATOM 2308 C CA . GLN A 1 302 ? -17.328 5.637 17.328 1 97.56 302 GLN A CA 1
ATOM 2309 C C . GLN A 1 302 ? -18.812 5.867 17.562 1 97.56 302 GLN A C 1
ATOM 2311 O O . GLN A 1 302 ? -19.219 6.941 18.016 1 97.56 302 GLN A O 1
ATOM 2316 N N . VAL A 1 303 ? -19.609 4.859 17.219 1 98.38 303 VAL A N 1
ATOM 2317 C CA . VAL A 1 303 ? -21.062 4.957 17.406 1 98.38 303 VAL A CA 1
ATOM 2318 C C . VAL A 1 303 ? -21.375 5.039 18.906 1 98.38 303 VAL A C 1
ATOM 2320 O O . VAL A 1 303 ? -22.188 5.867 19.328 1 98.38 303 VAL A O 1
ATOM 2323 N N . LYS A 1 304 ? -20.766 4.211 19.672 1 98.31 304 LYS A N 1
ATOM 2324 C CA . LYS A 1 304 ? -20.953 4.227 21.125 1 98.31 304 LYS A CA 1
ATOM 2325 C C . LYS A 1 304 ? -20.594 5.59 21.719 1 98.31 304 LYS A C 1
ATOM 2327 O O . LYS A 1 304 ? -21.312 6.109 22.578 1 98.31 304 LYS A O 1
ATOM 2332 N N . ALA A 1 305 ? -19.547 6.141 21.266 1 97.62 305 ALA A N 1
ATOM 2333 C CA . ALA A 1 305 ? -19.141 7.465 21.734 1 97.62 305 ALA A CA 1
ATOM 2334 C C . ALA A 1 305 ? -20.172 8.523 21.344 1 97.62 305 ALA A C 1
ATOM 2336 O O . ALA A 1 305 ? -20.5 9.391 22.156 1 97.62 305 ALA A O 1
ATOM 2337 N N . ALA A 1 306 ? -20.641 8.438 20.125 1 97.44 306 ALA A N 1
ATOM 2338 C CA . ALA A 1 306 ? -21.656 9.375 19.656 1 97.44 306 ALA A CA 1
ATOM 2339 C C . ALA A 1 306 ? -22.938 9.25 20.484 1 97.44 306 ALA A C 1
ATOM 2341 O O . ALA A 1 306 ? -23.578 10.258 20.812 1 97.44 306 ALA A O 1
ATOM 2342 N N . VAL A 1 307 ? -23.312 8.055 20.797 1 97.94 307 VAL A N 1
ATOM 2343 C CA . VAL A 1 307 ? -24.5 7.801 21.609 1 97.94 307 VAL A CA 1
ATOM 2344 C C . VAL A 1 307 ? -24.312 8.391 23 1 97.94 307 VAL A C 1
ATOM 2346 O O . VAL A 1 307 ? -25.219 9.039 23.531 1 97.94 307 VAL A O 1
ATOM 2349 N N . ALA A 1 308 ? -23.141 8.141 23.547 1 97.62 308 ALA A N 1
ATOM 2350 C CA . ALA A 1 308 ? -22.844 8.68 24.875 1 97.62 308 ALA A CA 1
ATOM 2351 C C . ALA A 1 308 ? -22.953 10.203 24.875 1 97.62 308 ALA A C 1
ATOM 2353 O O . ALA A 1 308 ? -23.531 10.781 25.797 1 97.62 308 ALA A O 1
ATOM 2354 N N . ASP A 1 309 ? -22.406 10.789 23.891 1 97.56 309 ASP A N 1
ATOM 2355 C CA . ASP A 1 309 ? -22.469 12.25 23.766 1 97.56 309 ASP A CA 1
ATOM 2356 C C . ASP A 1 309 ? -23.906 12.727 23.594 1 97.56 309 ASP A C 1
ATOM 2358 O O . ASP A 1 309 ? -24.297 13.734 24.188 1 97.56 309 ASP A O 1
ATOM 2362 N N . CYS A 1 310 ? -24.672 12.016 22.812 1 97.38 310 CYS A N 1
ATOM 2363 C CA . CYS A 1 310 ? -26.062 12.352 22.578 1 97.38 310 CYS A CA 1
ATOM 2364 C C . CYS A 1 310 ? -26.875 12.266 23.859 1 97.38 310 CYS A C 1
ATOM 2366 O O . CYS A 1 310 ? -27.656 13.156 24.172 1 97.38 310 CYS A O 1
ATOM 2368 N N . LEU A 1 311 ? -26.609 11.234 24.578 1 97.38 311 LEU A N 1
ATOM 2369 C CA . LEU A 1 311 ? -27.297 11.047 25.859 1 97.38 311 LEU A CA 1
ATOM 2370 C C . LEU A 1 311 ? -26.953 12.164 26.828 1 97.38 311 LEU A C 1
ATOM 2372 O O . LEU A 1 311 ? -27.828 12.695 27.516 1 97.38 311 LEU A O 1
ATOM 2376 N N . ALA A 1 312 ? -25.719 12.492 26.875 1 97.19 312 ALA A N 1
ATOM 2377 C CA . ALA A 1 312 ? -25.266 13.555 27.766 1 97.19 312 ALA A CA 1
ATOM 2378 C C . ALA A 1 312 ? -25.906 14.891 27.391 1 97.19 312 ALA A C 1
ATOM 2380 O O . ALA A 1 312 ? -26.219 15.695 28.281 1 97.19 312 ALA A O 1
ATOM 2381 N N . ALA A 1 313 ? -26.094 15.109 26.125 1 97.06 313 ALA A N 1
ATOM 2382 C CA . ALA A 1 313 ? -26.594 16.391 25.641 1 97.06 313 ALA A CA 1
ATOM 2383 C C . ALA A 1 313 ? -28.109 16.469 25.781 1 97.06 313 ALA A C 1
ATOM 2385 O O . ALA A 1 313 ? -28.672 17.547 25.969 1 97.06 313 ALA A O 1
ATOM 2386 N N . THR A 1 314 ? -28.875 15.336 25.688 1 95.56 314 THR A N 1
ATOM 2387 C CA . THR A 1 314 ? -30.328 15.359 25.578 1 95.56 314 THR A CA 1
ATOM 2388 C C . THR A 1 314 ? -30.969 14.898 26.875 1 95.56 314 THR A C 1
ATOM 2390 O O . THR A 1 314 ? -32.188 15.094 27.078 1 95.56 314 THR A O 1
ATOM 2393 N N . ASP A 1 315 ? -30.234 14.195 27.734 1 95.06 315 ASP A N 1
ATOM 2394 C CA . ASP A 1 315 ? -30.703 13.602 28.984 1 95.06 315 ASP A CA 1
ATOM 2395 C C . ASP A 1 315 ? -31.781 12.555 28.719 1 95.06 315 ASP A C 1
ATOM 2397 O O . ASP A 1 315 ? -32.656 12.312 29.562 1 95.06 315 ASP A O 1
ATOM 2401 N N . LYS A 1 316 ? -31.797 12.023 27.547 1 95.31 316 LYS A N 1
ATOM 2402 C CA . LYS A 1 316 ? -32.688 10.906 27.219 1 95.31 316 LYS A CA 1
ATOM 2403 C C . LYS A 1 316 ? -32.156 9.609 27.859 1 95.31 316 LYS A C 1
ATOM 2405 O O . LYS A 1 316 ? -31 9.508 28.219 1 95.31 316 LYS A O 1
ATOM 2410 N N . ARG A 1 317 ? -33.219 8.711 28 1 96.25 317 ARG A N 1
ATOM 2411 C CA . ARG A 1 317 ? -32.781 7.344 28.297 1 96.25 317 ARG A CA 1
ATOM 2412 C C . ARG A 1 317 ? -32.219 6.664 27.062 1 96.25 317 ARG A C 1
ATOM 2414 O O . ARG A 1 317 ? -32.656 6.953 25.938 1 96.25 317 ARG A O 1
ATOM 2421 N N . ALA A 1 318 ? -31.312 5.785 27.234 1 95.06 318 ALA A N 1
ATOM 2422 C CA . ALA A 1 318 ? -30.734 5.051 26.109 1 95.06 318 ALA A CA 1
ATOM 2423 C C . ALA A 1 318 ? -31.797 4.336 25.297 1 95.06 318 ALA A C 1
ATOM 2425 O O . ALA A 1 318 ? -31.719 4.273 24.078 1 95.06 318 ALA A O 1
ATOM 2426 N N . SER A 1 319 ? -32.781 3.887 26 1 96.75 319 SER A N 1
ATOM 2427 C CA . SER A 1 319 ? -33.875 3.129 25.359 1 96.75 319 SER A CA 1
ATOM 2428 C C . SER A 1 319 ? -34.75 4.031 24.484 1 96.75 319 SER A C 1
ATOM 2430 O O . SER A 1 319 ? -35.5 3.545 23.641 1 96.75 319 SER A O 1
ATOM 2432 N N . GLU A 1 320 ? -34.625 5.289 24.656 1 97.19 320 GLU A N 1
ATOM 2433 C CA . GLU A 1 320 ? -35.438 6.25 23.906 1 97.19 320 GLU A CA 1
ATOM 2434 C C . GLU A 1 320 ? -34.688 6.738 22.672 1 97.19 320 GLU A C 1
ATOM 2436 O O . GLU A 1 320 ? -35.281 7.375 21.797 1 97.19 320 GLU A O 1
ATOM 2441 N N . LEU A 1 321 ? -33.438 6.453 22.641 1 97.12 321 LEU A N 1
ATOM 2442 C CA . LEU A 1 321 ? -32.594 6.914 21.547 1 97.12 321 LEU A CA 1
ATOM 2443 C C . LEU A 1 321 ? -32.781 6.012 20.328 1 97.12 321 LEU A C 1
ATOM 2445 O O . LEU A 1 321 ? -32.844 4.789 20.453 1 97.12 321 LEU A O 1
ATOM 2449 N N . LYS A 1 322 ? -32.875 6.609 19.156 1 98.19 322 LYS A N 1
ATOM 2450 C CA . LYS A 1 322 ? -32.969 5.859 17.906 1 98.19 322 LYS A CA 1
ATOM 2451 C C . LYS A 1 322 ? -31.672 5.996 17.078 1 98.19 322 LYS A C 1
ATOM 2453 O O . LYS A 1 322 ? -31.188 7.105 16.875 1 98.19 322 LYS A O 1
ATOM 2458 N N . ILE A 1 323 ? -31.109 4.859 16.672 1 98.69 323 ILE A N 1
ATOM 2459 C CA . ILE A 1 323 ? -29.938 4.832 15.797 1 98.69 323 ILE A CA 1
ATOM 2460 C C . ILE A 1 323 ? -30.359 4.375 14.398 1 98.69 323 ILE A C 1
ATOM 2462 O O . ILE A 1 323 ? -31.125 3.43 14.242 1 98.69 323 ILE A O 1
ATOM 2466 N N . ALA A 1 324 ? -29.906 5.078 13.367 1 98.81 324 ALA A N 1
ATOM 2467 C CA . ALA A 1 324 ? -30.172 4.645 12 1 98.81 324 ALA A CA 1
ATOM 2468 C C . ALA A 1 324 ? -28.875 4.316 11.273 1 98.81 324 ALA A C 1
ATOM 2470 O O . ALA A 1 324 ? -28 5.172 11.141 1 98.81 324 ALA A O 1
ATOM 2471 N N . CYS A 1 325 ? -28.75 3.086 10.789 1 98.75 325 CYS A N 1
ATOM 2472 C CA . CYS A 1 325 ? -27.625 2.65 9.977 1 98.75 325 CYS A CA 1
ATOM 2473 C C . CYS A 1 325 ? -27.953 2.727 8.492 1 98.75 325 CYS A C 1
ATOM 2475 O O . CYS A 1 325 ? -28.906 2.082 8.031 1 98.75 325 CYS A O 1
ATOM 2477 N N . PHE A 1 326 ? -27.141 3.484 7.77 1 98.44 326 PHE A N 1
ATOM 2478 C CA . PHE A 1 326 ? -27.375 3.676 6.344 1 98.44 326 PHE A CA 1
ATOM 2479 C C . PHE A 1 326 ? -26.469 2.771 5.52 1 98.44 326 PHE A C 1
ATOM 2481 O O . PHE A 1 326 ? -25.266 2.994 5.449 1 98.44 326 PHE A O 1
ATOM 2488 N N . GLY A 1 327 ? -27.094 1.783 4.844 1 97.81 327 GLY A N 1
ATOM 2489 C CA . GLY A 1 327 ? -26.359 0.841 4.016 1 97.81 327 GLY A CA 1
ATOM 2490 C C . GLY A 1 327 ? -26.062 -0.467 4.723 1 97.81 327 GLY A C 1
ATOM 2491 O O . GLY A 1 327 ? -25.594 -0.469 5.859 1 97.81 327 GLY A O 1
ATOM 2492 N N . LEU A 1 328 ? -26.312 -1.622 4.039 1 96.62 328 LEU A N 1
ATOM 2493 C CA . LEU A 1 328 ? -26.062 -2.945 4.598 1 96.62 328 LEU A CA 1
ATOM 2494 C C . LEU A 1 328 ? -25.203 -3.781 3.654 1 96.62 328 LEU A C 1
ATOM 2496 O O . LEU A 1 328 ? -24.562 -4.742 4.078 1 96.62 328 LEU A O 1
ATOM 2500 N N . ALA A 1 329 ? -25.141 -3.422 2.383 1 91.56 329 ALA A N 1
ATOM 2501 C CA . ALA A 1 329 ? -24.438 -4.195 1.372 1 91.56 329 ALA A CA 1
ATOM 2502 C C . ALA A 1 329 ? -22.922 -4.078 1.562 1 91.56 329 ALA A C 1
ATOM 2504 O O . ALA A 1 329 ? -22.438 -3.182 2.262 1 91.56 329 ALA A O 1
ATOM 2505 N N . PHE A 1 330 ? -22.156 -5.02 0.991 1 88.06 330 PHE A N 1
ATOM 2506 C CA . PHE A 1 330 ? -20.703 -4.969 1.178 1 88.06 330 PHE A CA 1
ATOM 2507 C C . PHE A 1 330 ? -20.062 -4.004 0.188 1 88.06 330 PHE A C 1
ATOM 2509 O O . PHE A 1 330 ? -18.906 -3.635 0.337 1 88.06 330 PHE A O 1
ATOM 2516 N N . LYS A 1 331 ? -20.766 -3.604 -0.837 1 87.06 331 LYS A N 1
ATOM 2517 C CA . LYS A 1 331 ? -20.406 -2.592 -1.823 1 87.06 331 LYS A CA 1
ATOM 2518 C C . LYS A 1 331 ? -21.594 -1.714 -2.186 1 87.06 331 LYS A C 1
ATOM 2520 O O . LYS A 1 331 ? -22.75 -2.135 -2.047 1 87.06 331 LYS A O 1
ATOM 2525 N N . PRO A 1 332 ? -21.297 -0.489 -2.67 1 91.12 332 PRO A N 1
ATOM 2526 C CA . PRO A 1 332 ? -22.422 0.399 -2.982 1 91.12 332 PRO A CA 1
ATOM 2527 C C . PRO A 1 332 ? -23.266 -0.096 -4.164 1 91.12 332 PRO A C 1
ATOM 2529 O O . PRO A 1 332 ? -22.719 -0.682 -5.105 1 91.12 332 PRO A O 1
ATOM 2532 N N . ASN A 1 333 ? -24.531 0.076 -4.062 1 89.12 333 ASN A N 1
ATOM 2533 C CA . ASN A 1 333 ? -25.5 -0.032 -5.145 1 89.12 333 ASN A CA 1
ATOM 2534 C C . ASN A 1 333 ? -25.672 -1.479 -5.602 1 89.12 333 ASN A C 1
ATOM 2536 O O . ASN A 1 333 ? -25.844 -1.743 -6.789 1 89.12 333 ASN A O 1
ATOM 2540 N N . ILE A 1 334 ? -25.422 -2.396 -4.727 1 80.62 334 ILE A N 1
ATOM 2541 C CA . ILE A 1 334 ? -25.719 -3.803 -4.961 1 80.62 334 ILE A CA 1
ATOM 2542 C C . ILE A 1 334 ? -26.609 -4.336 -3.83 1 80.62 334 ILE A C 1
ATOM 2544 O O . ILE A 1 334 ? -26.797 -3.666 -2.814 1 80.62 334 ILE A O 1
ATOM 2548 N N . ASP A 1 335 ? -27.203 -5.555 -3.986 1 82.19 335 ASP A N 1
ATOM 2549 C CA . ASP A 1 335 ? -28.094 -6.129 -2.984 1 82.19 335 ASP A CA 1
ATOM 2550 C C . ASP A 1 335 ? -27.406 -7.27 -2.23 1 82.19 335 ASP A C 1
ATOM 2552 O O . ASP A 1 335 ? -28.047 -7.969 -1.444 1 82.19 335 ASP A O 1
ATOM 2556 N N . ASP A 1 336 ? -26.062 -7.41 -2.521 1 81.31 336 ASP A N 1
ATOM 2557 C CA 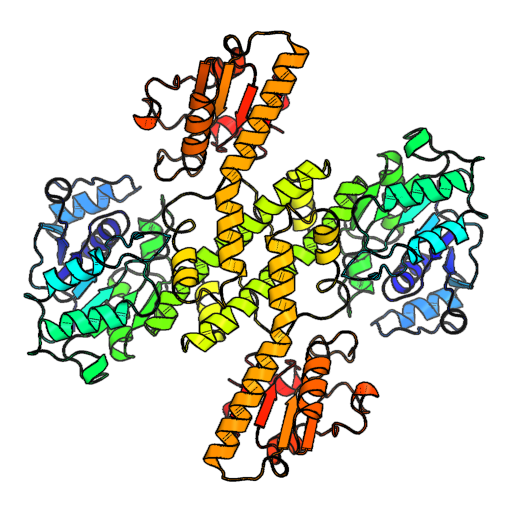. ASP A 1 336 ? -25.328 -8.508 -1.885 1 81.31 336 ASP A CA 1
ATOM 2558 C C . ASP A 1 336 ? -24.922 -8.133 -0.46 1 81.31 336 ASP A C 1
ATOM 2560 O O . ASP A 1 336 ? -24.141 -7.211 -0.254 1 81.31 336 ASP A O 1
ATOM 2564 N N . LEU A 1 337 ? -25.469 -8.867 0.445 1 87.94 337 LEU A N 1
ATOM 2565 C CA . LEU A 1 337 ? -25.234 -8.578 1.854 1 87.94 337 LEU A CA 1
ATOM 2566 C C . LEU A 1 337 ? -24.234 -9.555 2.453 1 87.94 337 LEU A C 1
ATOM 2568 O O . LEU A 1 337 ? -23.828 -9.406 3.611 1 87.94 337 LEU A O 1
ATOM 2572 N N . ARG A 1 338 ? -23.844 -10.523 1.675 1 79.75 338 ARG A N 1
ATOM 2573 C CA . ARG A 1 338 ? -22.969 -11.57 2.193 1 79.75 338 ARG A CA 1
ATOM 2574 C C . ARG A 1 338 ? -21.578 -11.008 2.516 1 79.75 338 ARG A C 1
ATOM 2576 O O . ARG A 1 338 ? -21.031 -10.227 1.742 1 79.75 338 ARG A O 1
ATOM 2583 N N . GLU A 1 339 ? -21.047 -11.43 3.748 1 85.62 339 GLU A N 1
ATOM 2584 C CA . GLU A 1 339 ? -19.734 -11.031 4.246 1 85.62 339 GLU A CA 1
ATOM 2585 C C . GLU A 1 339 ? -19.578 -9.516 4.262 1 85.62 339 GLU A C 1
ATOM 2587 O O . GLU A 1 339 ? -18.5 -8.992 3.967 1 85.62 339 GLU A O 1
ATOM 2592 N N . SER A 1 340 ? -20.688 -8.82 4.5 1 92.38 340 SER A N 1
ATOM 2593 C CA . SER A 1 340 ? -20.672 -7.363 4.527 1 92.38 340 SER A CA 1
ATOM 2594 C C . SER A 1 340 ? -20.266 -6.836 5.898 1 92.38 340 SER A C 1
ATOM 2596 O O . SER A 1 340 ? -20.906 -7.148 6.906 1 92.38 340 SER A O 1
ATOM 2598 N N . PRO A 1 341 ? -19.266 -5.988 5.887 1 95.38 341 PRO A N 1
ATOM 2599 C CA . PRO A 1 341 ? -18.922 -5.344 7.16 1 95.38 341 PRO A CA 1
ATOM 2600 C C . PRO A 1 341 ? -20.031 -4.441 7.68 1 95.38 341 PRO A C 1
ATOM 2602 O O . PRO A 1 341 ? -20.219 -4.328 8.898 1 95.38 341 PRO A O 1
ATOM 2605 N N . ALA A 1 342 ? -20.781 -3.842 6.809 1 97 342 ALA A N 1
ATOM 2606 C CA . ALA A 1 342 ? -21.891 -2.979 7.191 1 97 342 ALA A CA 1
ATOM 2607 C C . ALA A 1 342 ? -22.969 -3.773 7.914 1 97 342 ALA A C 1
ATOM 2609 O O . ALA A 1 342 ? -23.531 -3.314 8.914 1 97 342 ALA A O 1
ATOM 2610 N N . MET A 1 343 ? -23.25 -4.957 7.395 1 96.31 343 MET A N 1
ATOM 2611 C CA . MET A 1 343 ? -24.219 -5.844 8.031 1 96.31 343 MET A CA 1
ATOM 2612 C C . MET A 1 343 ? -23.766 -6.242 9.43 1 96.31 343 MET A C 1
ATOM 2614 O O . MET A 1 343 ? -24.562 -6.246 10.367 1 96.31 343 MET A O 1
ATOM 2618 N N . GLU A 1 344 ? -22.516 -6.543 9.508 1 96.12 344 GLU A N 1
ATOM 2619 C CA . GLU A 1 344 ? -21.938 -6.926 10.797 1 96.12 344 GLU A CA 1
ATOM 2620 C C . GLU A 1 344 ? -22.031 -5.781 11.805 1 96.12 344 GLU A C 1
ATOM 2622 O O . GLU A 1 344 ? -22.438 -5.988 12.953 1 96.12 344 GLU A O 1
ATOM 2627 N N . ILE A 1 345 ? -21.734 -4.629 11.414 1 98.25 345 ILE A N 1
ATOM 2628 C CA . ILE A 1 345 ? -21.766 -3.445 12.266 1 98.25 345 ILE A CA 1
ATOM 2629 C C . ILE A 1 345 ? -23.188 -3.178 12.719 1 98.25 345 ILE A C 1
ATOM 2631 O O . ILE A 1 345 ? -23.453 -2.992 13.914 1 98.25 345 ILE A O 1
ATOM 2635 N N . ALA A 1 346 ? -24.078 -3.189 11.789 1 98.38 346 ALA A N 1
ATOM 2636 C CA . ALA A 1 346 ? -25.484 -2.947 12.125 1 98.38 346 ALA A CA 1
ATOM 2637 C C . ALA A 1 346 ? -26 -3.967 13.141 1 98.38 346 ALA A C 1
ATOM 2639 O O . ALA A 1 346 ? -26.688 -3.611 14.094 1 98.38 346 ALA A O 1
ATOM 2640 N N . GLU A 1 347 ? -25.625 -5.195 12.922 1 98.06 347 GLU A N 1
ATOM 2641 C CA . GLU A 1 347 ? -26.047 -6.266 13.82 1 98.06 347 GLU A CA 1
ATOM 2642 C C . GLU A 1 347 ? -25.5 -6.039 15.227 1 98.06 347 GLU A C 1
ATOM 2644 O O . GLU A 1 347 ? -26.25 -6.133 16.203 1 98.06 347 GLU A O 1
ATOM 2649 N N . LEU A 1 348 ? -24.25 -5.742 15.305 1 97.94 348 LEU A N 1
ATOM 2650 C CA . LEU A 1 348 ? -23.609 -5.566 16.594 1 97.94 348 LEU A CA 1
ATOM 2651 C C . LEU A 1 348 ? -24.125 -4.32 17.297 1 97.94 348 LEU A C 1
ATOM 2653 O O . LEU A 1 348 ? -24.297 -4.32 18.516 1 97.94 348 LEU A O 1
ATOM 2657 N N . ILE A 1 349 ? -24.391 -3.262 16.547 1 98.44 349 ILE A N 1
ATOM 2658 C CA . ILE A 1 349 ? -24.984 -2.059 17.109 1 98.44 349 ILE A CA 1
ATOM 2659 C C . ILE A 1 349 ? -26.359 -2.389 17.688 1 98.44 349 ILE A C 1
ATOM 2661 O O . ILE A 1 349 ? -26.672 -2.008 18.828 1 98.44 349 ILE A O 1
ATOM 2665 N N . ALA A 1 350 ? -27.156 -3.133 16.938 1 98.25 350 ALA A N 1
ATOM 2666 C CA . ALA A 1 350 ? -28.516 -3.467 17.359 1 98.25 350 ALA A CA 1
ATOM 2667 C C . ALA A 1 350 ? -28.516 -4.336 18.609 1 98.25 350 ALA A C 1
ATOM 2669 O O . ALA A 1 350 ? -29.406 -4.215 19.453 1 98.25 350 ALA A O 1
ATOM 2670 N N . GLN A 1 351 ? -27.547 -5.18 18.703 1 98 351 GLN A N 1
ATOM 2671 C CA . GLN A 1 351 ? -27.438 -6.055 19.859 1 98 351 GLN A CA 1
ATOM 2672 C C . GLN A 1 351 ? -27.031 -5.27 21.109 1 98 351 GLN A C 1
ATOM 2674 O O . GLN A 1 351 ? -27.469 -5.582 22.219 1 98 351 GLN A O 1
ATOM 2679 N N . TRP A 1 352 ? -26.25 -4.348 20.906 1 97.88 352 TRP A N 1
ATOM 2680 C CA . TRP A 1 352 ? -25.703 -3.561 22.016 1 97.88 352 TRP A CA 1
ATOM 2681 C C . TRP A 1 352 ? -26.688 -2.496 22.469 1 97.88 352 TRP A C 1
ATOM 2683 O O . TRP A 1 352 ? -26.844 -2.242 23.656 1 97.88 352 TRP A O 1
ATOM 2693 N N . HIS A 1 353 ? -27.375 -1.837 21.531 1 97.38 353 HIS A N 1
ATOM 2694 C CA . HIS A 1 353 ? -28.219 -0.664 21.766 1 97.38 353 HIS A CA 1
ATOM 2695 C C . HIS A 1 353 ? -29.578 -1.061 22.328 1 97.38 353 HIS A C 1
ATOM 2697 O O . HIS A 1 353 ? -30.234 -1.968 21.797 1 97.38 353 HIS A O 1
ATOM 2703 N N . SER A 1 354 ? -29.984 -0.394 23.375 1 96.5 354 SER A N 1
ATOM 2704 C CA . SER A 1 354 ? -31.234 -0.744 24.047 1 96.5 354 SER A CA 1
ATOM 2705 C C . SER A 1 354 ? -32.438 -0.139 23.328 1 96.5 354 SER A C 1
ATOM 2707 O O . SER A 1 354 ? -33.562 -0.614 23.5 1 96.5 354 SER A O 1
ATOM 2709 N N . GLY A 1 355 ? -32.25 0.944 22.625 1 97.06 355 GLY A N 1
ATOM 2710 C CA . GLY A 1 355 ? -33.312 1.566 21.859 1 97.06 355 GLY A CA 1
ATOM 2711 C C . GLY A 1 355 ? -33.469 0.954 20.484 1 97.06 355 GLY A C 1
ATOM 2712 O O . GLY A 1 355 ? -32.969 -0.132 20.219 1 97.06 355 GLY A O 1
ATOM 2713 N N . GLU A 1 356 ? -34.281 1.648 19.672 1 97.81 356 GLU A N 1
ATOM 2714 C CA . GLU A 1 356 ? -34.562 1.15 18.344 1 97.81 356 GLU A CA 1
ATOM 2715 C C . GLU A 1 356 ? -33.406 1.37 17.391 1 97.81 356 GLU A C 1
ATOM 2717 O O . GLU A 1 356 ? -32.75 2.422 17.422 1 97.81 356 GLU A O 1
ATOM 2722 N N . THR A 1 357 ? -33.125 0.37 16.609 1 98.56 357 THR A N 1
ATOM 2723 C CA . THR A 1 357 ? -32.125 0.477 15.531 1 98.56 357 THR A CA 1
ATOM 2724 C C . THR A 1 357 ? -32.812 0.346 14.172 1 98.56 357 THR A C 1
ATOM 2726 O O . THR A 1 357 ? -33.406 -0.683 13.867 1 98.56 357 THR A O 1
ATOM 2729 N N . LEU A 1 358 ? -32.719 1.41 13.422 1 98.56 358 LEU A N 1
ATOM 2730 C CA . LEU A 1 358 ? -33.219 1.409 12.055 1 98.56 358 LEU A CA 1
ATOM 2731 C C . LEU A 1 358 ? -32.094 1.055 11.07 1 98.56 358 LEU A C 1
ATOM 2733 O O . LEU A 1 358 ? -30.922 1.4 11.297 1 98.56 358 LEU A O 1
ATOM 2737 N N . VAL A 1 359 ? -32.438 0.316 10.039 1 98.62 359 VAL A N 1
ATOM 2738 C CA . VAL A 1 359 ? -31.531 0.082 8.93 1 98.62 359 VAL A CA 1
ATOM 2739 C C . VAL A 1 359 ? -32.156 0.574 7.629 1 98.62 359 VAL A C 1
ATOM 2741 O O . VAL A 1 359 ? -33.344 0.358 7.387 1 98.62 359 VAL A O 1
ATOM 2744 N N . VAL A 1 360 ? -31.359 1.33 6.926 1 98.31 360 VAL A N 1
ATOM 2745 C CA . VAL A 1 360 ? -31.797 1.86 5.641 1 98.31 360 VAL A CA 1
ATOM 2746 C C . VAL A 1 360 ? -30.984 1.223 4.516 1 98.31 360 VAL A C 1
ATOM 2748 O O . VAL A 1 360 ? -29.781 1.455 4.41 1 98.31 360 VAL A O 1
ATOM 2751 N N . GLU A 1 361 ? -31.547 0.433 3.68 1 97.56 361 GLU A N 1
ATOM 2752 C CA . GLU A 1 361 ? -30.922 -0.225 2.539 1 97.56 361 GLU A CA 1
ATOM 2753 C C . GLU A 1 361 ? -31.844 -0.199 1.315 1 97.56 361 GLU A C 1
ATOM 2755 O O . GLU A 1 361 ? -32.812 -0.96 1.238 1 97.56 361 GLU A O 1
ATOM 2760 N N . PRO A 1 362 ? -31.5 0.664 0.385 1 95.44 362 PRO A N 1
ATOM 2761 C CA . PRO A 1 362 ? -32.406 0.878 -0.745 1 95.44 362 PRO A CA 1
ATOM 2762 C C . PRO A 1 362 ? -32.5 -0.342 -1.657 1 95.44 362 PRO A C 1
ATOM 2764 O O . PRO A 1 362 ? -33.438 -0.443 -2.453 1 95.44 362 PRO A O 1
ATOM 2767 N N . ASN A 1 363 ? -31.609 -1.259 -1.565 1 91.69 363 ASN A N 1
ATOM 2768 C CA . ASN A 1 363 ? -31.531 -2.342 -2.539 1 91.69 363 ASN A CA 1
ATOM 2769 C C . ASN A 1 363 ? -32.188 -3.619 -2.02 1 91.69 363 ASN A C 1
ATOM 2771 O O . ASN A 1 363 ? -32 -4.691 -2.605 1 91.69 363 ASN A O 1
ATOM 2775 N N . ILE A 1 364 ? -32.844 -3.512 -0.891 1 91.69 364 ILE A N 1
ATOM 2776 C CA . ILE A 1 364 ? -33.562 -4.672 -0.375 1 91.69 364 ILE A CA 1
ATOM 2777 C C . ILE A 1 364 ? -35 -4.285 -0.037 1 91.69 364 ILE A C 1
ATOM 2779 O O . ILE A 1 364 ? -35.312 -3.107 0.16 1 91.69 364 ILE A O 1
ATOM 2783 N N . HIS A 1 365 ? -35.875 -5.387 0.014 1 91 365 HIS A N 1
ATOM 2784 C CA . HIS A 1 365 ? -37.281 -5.125 0.301 1 91 365 HIS A CA 1
ATOM 2785 C C . HIS A 1 365 ? -37.688 -5.734 1.636 1 91 365 HIS A C 1
ATOM 2787 O O . HIS A 1 365 ? -38.781 -5.426 2.16 1 91 365 HIS A O 1
ATOM 2793 N N . GLN A 1 366 ? -36.875 -6.586 2.107 1 93.44 366 GLN A N 1
ATOM 2794 C CA . GLN A 1 366 ? -37.125 -7.219 3.398 1 93.44 366 GLN A CA 1
ATOM 2795 C C . GLN A 1 366 ? -35.844 -7.262 4.25 1 93.44 366 GLN A C 1
ATOM 2797 O O . GLN A 1 366 ? -34.75 -7.328 3.719 1 93.44 366 GLN A O 1
ATOM 2802 N N . LEU A 1 367 ? -36.125 -7.238 5.496 1 94.69 367 LEU A N 1
ATOM 2803 C CA . LEU A 1 367 ? -35.031 -7.305 6.441 1 94.69 367 LEU A CA 1
ATOM 2804 C C . LEU A 1 367 ? -34.312 -8.656 6.367 1 94.69 367 LEU A C 1
ATOM 2806 O O . LEU A 1 367 ? -34.969 -9.703 6.34 1 94.69 367 LEU A O 1
ATOM 2810 N N . PRO A 1 368 ? -33.031 -8.664 6.266 1 93.56 368 PRO A N 1
ATOM 2811 C CA . PRO A 1 368 ? -32.312 -9.953 6.305 1 93.56 368 PRO A CA 1
ATOM 2812 C C . PRO A 1 368 ? -32.594 -10.719 7.602 1 93.56 368 PRO A C 1
ATOM 2814 O O . PRO A 1 368 ? -32.719 -10.109 8.664 1 93.56 368 PRO A O 1
ATOM 2817 N N . LYS A 1 369 ? -32.5 -12 7.527 1 93 369 LYS A N 1
ATOM 2818 C CA . LYS A 1 369 ? -32.844 -12.867 8.648 1 93 369 LYS A CA 1
ATOM 2819 C C . LYS A 1 369 ? -31.984 -12.562 9.867 1 93 369 LYS A C 1
ATOM 2821 O O . LYS A 1 369 ? -32.469 -12.555 10.992 1 93 369 LYS A O 1
ATOM 2826 N N . LYS A 1 370 ? -30.781 -12.266 9.625 1 93.5 370 LYS A N 1
ATOM 2827 C CA . LYS A 1 370 ? -29.828 -12.039 10.695 1 93.5 370 LYS A CA 1
ATOM 2828 C C . LYS A 1 370 ? -30.203 -10.82 11.523 1 93.5 370 LYS A C 1
ATOM 2830 O O . LYS A 1 370 ? -29.781 -10.688 12.68 1 93.5 370 LYS A O 1
ATOM 2835 N N . LEU A 1 371 ? -31.047 -9.945 10.992 1 96.88 371 LEU A N 1
ATOM 2836 C CA . LEU A 1 371 ? -31.375 -8.695 11.672 1 96.88 371 LEU A CA 1
ATOM 2837 C C . LEU A 1 371 ? -32.812 -8.711 12.164 1 96.88 371 LEU A C 1
ATOM 2839 O O . LEU A 1 371 ? -33.281 -7.766 12.812 1 96.88 371 LEU A O 1
ATOM 2843 N N . THR A 1 372 ? -33.5 -9.789 11.836 1 95.69 372 THR A N 1
ATOM 2844 C CA . THR A 1 372 ? -34.906 -9.891 12.258 1 95.69 372 THR A CA 1
ATOM 2845 C C . THR A 1 372 ? -35 -9.844 13.781 1 95.69 372 THR A C 1
ATOM 2847 O O . THR A 1 372 ? -34.281 -10.57 14.477 1 95.69 372 THR A O 1
ATOM 2850 N N . GLY A 1 373 ? -35.875 -9.023 14.25 1 95.56 373 GLY A N 1
ATOM 2851 C CA . GLY A 1 373 ? -36.062 -8.891 15.688 1 95.56 373 GLY A CA 1
ATOM 2852 C C . GLY A 1 373 ? -35.094 -7.941 16.344 1 95.56 373 GLY A C 1
ATOM 2853 O O . GLY A 1 373 ? -35.25 -7.57 17.5 1 95.56 373 GLY A O 1
ATOM 2854 N N . LEU A 1 374 ? -34.125 -7.551 15.602 1 97.31 374 LEU A N 1
ATOM 2855 C CA . LEU A 1 374 ? -33.094 -6.684 16.141 1 97.31 374 LEU A CA 1
ATOM 2856 C C . LEU A 1 374 ? -33.219 -5.27 15.578 1 97.31 374 LEU A C 1
ATOM 2858 O O . LEU A 1 374 ? -33 -4.293 16.297 1 97.31 374 LEU A O 1
ATOM 2862 N N . CYS A 1 375 ? -33.562 -5.215 14.305 1 97.94 375 CYS A N 1
ATOM 2863 C CA . CYS A 1 375 ? -33.625 -3.938 13.609 1 97.94 375 CYS A CA 1
ATOM 2864 C C . CYS A 1 375 ? -34.969 -3.764 12.906 1 97.94 375 CYS A C 1
ATOM 2866 O O . CYS A 1 375 ? -35.75 -4.715 12.789 1 97.94 375 CYS A O 1
ATOM 2868 N N . THR A 1 376 ? -35.25 -2.559 12.523 1 97.88 376 THR A N 1
ATOM 2869 C CA . THR A 1 376 ? -36.375 -2.232 11.68 1 97.88 376 THR A CA 1
ATOM 2870 C C . THR A 1 376 ? -35.938 -1.642 10.352 1 97.88 376 THR A C 1
ATOM 2872 O O . THR A 1 376 ? -35.094 -0.716 10.32 1 97.88 376 THR A O 1
ATOM 2875 N N . LEU A 1 377 ? -36.406 -2.236 9.258 1 98 377 LEU A N 1
ATOM 2876 C CA . LEU A 1 377 ? -36.125 -1.668 7.945 1 98 377 LEU A CA 1
ATOM 2877 C C . LEU A 1 377 ? -36.875 -0.375 7.734 1 98 377 LEU A C 1
ATOM 2879 O O . LEU A 1 377 ? -38.125 -0.361 7.844 1 98 377 LEU A O 1
ATOM 2883 N N . ALA A 1 378 ? -36.188 0.677 7.473 1 97.81 378 ALA A N 1
ATOM 2884 C CA . ALA A 1 378 ? -36.844 1.983 7.348 1 97.81 378 ALA A CA 1
ATOM 2885 C C . ALA A 1 378 ? -36.531 2.631 6.004 1 97.81 378 ALA A C 1
ATOM 2887 O O . ALA A 1 378 ? -35.531 2.277 5.363 1 97.81 378 ALA A O 1
ATOM 2888 N N . GLN A 1 379 ? -37.375 3.539 5.605 1 96.81 379 GLN A N 1
ATOM 2889 C CA . GLN A 1 379 ? -37.094 4.375 4.441 1 96.81 379 GLN A CA 1
ATOM 2890 C C . GLN A 1 379 ? -36.188 5.531 4.801 1 96.81 379 GLN A C 1
ATOM 2892 O O . GLN A 1 379 ? -36.094 5.934 5.961 1 96.81 379 GLN A O 1
ATOM 2897 N N . LEU A 1 380 ? -35.562 5.949 3.734 1 96.81 380 LEU A N 1
ATOM 2898 C CA . LEU A 1 380 ? -34.562 6.996 3.887 1 96.81 380 LEU A CA 1
ATOM 2899 C C . LEU A 1 380 ? -35.125 8.203 4.613 1 96.81 380 LEU A C 1
ATOM 2901 O O . LEU A 1 380 ? -34.562 8.672 5.605 1 96.81 380 LEU A O 1
ATOM 2905 N N . ASP A 1 381 ? -36.25 8.695 4.219 1 95.94 381 ASP A N 1
ATOM 2906 C CA . ASP A 1 381 ? -36.875 9.898 4.773 1 95.94 381 ASP A CA 1
ATOM 2907 C C . ASP A 1 381 ? -37.281 9.688 6.227 1 95.94 381 ASP A C 1
ATOM 2909 O O . ASP A 1 381 ? -37.156 10.586 7.055 1 95.94 381 ASP A O 1
ATOM 2913 N N . GLU A 1 382 ? -37.812 8.578 6.484 1 96.75 382 GLU A N 1
ATOM 2914 C CA . GLU A 1 382 ? -38.219 8.25 7.848 1 96.75 382 GLU A CA 1
ATOM 2915 C C . GLU A 1 382 ? -37.031 8.227 8.797 1 96.75 382 GLU A C 1
ATOM 2917 O O . GLU A 1 382 ? -37.094 8.773 9.898 1 96.75 382 GLU A O 1
ATOM 2922 N N . ALA A 1 383 ? -35.969 7.598 8.406 1 97.56 383 ALA A N 1
ATOM 2923 C CA . ALA A 1 383 ? -34.75 7.496 9.234 1 97.56 383 ALA A CA 1
ATOM 2924 C C . ALA A 1 383 ? -34.188 8.875 9.516 1 97.56 383 ALA A C 1
ATOM 2926 O O . ALA A 1 383 ? -33.812 9.18 10.656 1 97.56 383 ALA A O 1
ATOM 2927 N N . LEU A 1 384 ? -34.125 9.727 8.469 1 97.06 384 LEU A N 1
ATOM 2928 C CA . LEU A 1 384 ? -33.562 11.07 8.625 1 97.06 384 LEU A CA 1
ATOM 2929 C C . LEU A 1 384 ? -34.438 11.914 9.539 1 97.06 384 LEU A C 1
ATOM 2931 O O . LEU A 1 384 ? -33.938 12.781 10.266 1 97.06 384 LEU A O 1
ATOM 2935 N N . ALA A 1 385 ? -35.719 11.625 9.578 1 96.44 385 ALA A N 1
ATOM 2936 C CA . ALA A 1 385 ? -36.688 12.422 10.352 1 96.44 385 ALA A CA 1
ATOM 2937 C C . ALA A 1 385 ? -36.688 11.992 11.812 1 96.44 385 ALA A C 1
ATOM 2939 O O . ALA A 1 385 ? -36.969 12.805 12.703 1 96.44 385 ALA A O 1
ATOM 2940 N N . THR A 1 386 ? -36.344 10.781 12.102 1 96.75 386 THR A N 1
ATOM 2941 C CA . THR A 1 386 ? -36.719 10.273 13.422 1 96.75 386 THR A CA 1
ATOM 2942 C C . THR A 1 386 ? -35.469 9.852 14.203 1 96.75 386 THR A C 1
ATOM 2944 O O . THR A 1 386 ? -35.469 9.812 15.43 1 96.75 386 THR A O 1
ATOM 2947 N N . ALA A 1 387 ? -34.375 9.5 13.555 1 98.06 387 ALA A N 1
ATOM 2948 C CA . ALA A 1 387 ? -33.188 8.961 14.234 1 98.06 387 ALA A CA 1
ATOM 2949 C C . ALA A 1 387 ? -32.438 10.062 14.969 1 98.06 387 ALA A C 1
ATOM 2951 O O . ALA A 1 387 ? -32.406 11.203 14.516 1 98.06 387 ALA A O 1
ATOM 2952 N N . ASP A 1 388 ? -31.844 9.719 16.109 1 98.06 388 ASP A N 1
ATOM 2953 C CA . ASP A 1 388 ? -31.016 10.633 16.891 1 98.06 388 ASP A CA 1
ATOM 2954 C C . ASP A 1 388 ? -29.562 10.562 16.438 1 98.06 388 ASP A C 1
ATOM 2956 O O . ASP A 1 388 ? -28.875 11.586 16.406 1 98.06 388 ASP A O 1
ATOM 2960 N N . VAL A 1 389 ? -29.094 9.367 16.188 1 98.25 389 VAL A N 1
ATOM 2961 C CA . VAL A 1 389 ? -27.734 9.109 15.75 1 98.25 389 VAL A CA 1
ATOM 2962 C C . VAL A 1 389 ? -27.75 8.445 14.375 1 98.25 389 VAL A C 1
ATOM 2964 O O . VAL A 1 389 ? -28.484 7.473 14.156 1 98.25 389 VAL A O 1
ATOM 2967 N N . LEU A 1 390 ? -27.016 9.016 13.445 1 98.5 390 LEU A N 1
ATOM 2968 C CA . LEU A 1 390 ? -26.922 8.445 12.109 1 98.5 390 LEU A CA 1
ATOM 2969 C C . LEU A 1 390 ? -25.578 7.762 11.906 1 98.5 390 LEU A C 1
ATOM 2971 O O . LEU A 1 390 ? -24.547 8.266 12.352 1 98.5 390 LEU A O 1
ATOM 2975 N N . VAL A 1 391 ? -25.594 6.609 11.289 1 98.62 391 VAL A N 1
ATOM 2976 C CA . VAL A 1 391 ? -24.391 5.855 10.969 1 98.62 391 VAL A CA 1
ATOM 2977 C C . VAL A 1 391 ? -24.359 5.559 9.469 1 98.62 391 VAL A C 1
ATOM 2979 O O . VAL A 1 391 ? -25.156 4.77 8.969 1 98.62 391 VAL A O 1
ATOM 2982 N N . MET A 1 392 ? -23.438 6.184 8.727 1 98.38 392 MET A N 1
ATOM 2983 C CA . MET A 1 392 ? -23.25 5.953 7.293 1 98.38 392 MET A CA 1
ATOM 2984 C C . MET A 1 392 ? -22.25 4.824 7.051 1 98.38 392 MET A C 1
ATOM 2986 O O . MET A 1 392 ? -21.062 4.969 7.34 1 98.38 392 MET A O 1
ATOM 2990 N N . LEU A 1 393 ? -22.734 3.719 6.453 1 98.25 393 LEU A N 1
ATOM 2991 C CA . LEU A 1 393 ? -21.891 2.535 6.328 1 98.25 393 LEU A CA 1
ATOM 2992 C C . LEU A 1 393 ? -21.594 2.229 4.863 1 98.25 393 LEU A C 1
ATOM 2994 O O . LEU A 1 393 ? -20.531 1.683 4.539 1 98.25 393 LEU A O 1
ATOM 2998 N N . VAL A 1 394 ? -22.5 2.426 3.98 1 97.38 394 VAL A N 1
ATOM 2999 C CA . VAL A 1 394 ? -22.312 2.184 2.555 1 97.38 394 VAL A CA 1
ATOM 3000 C C . VAL A 1 394 ? -22.75 3.412 1.759 1 97.38 394 VAL A C 1
ATOM 3002 O O . VAL A 1 394 ? -23.844 3.949 1.984 1 97.38 394 VAL A O 1
ATOM 3005 N N . ASP A 1 395 ? -21.969 3.85 0.853 1 96.69 395 ASP A N 1
ATOM 3006 C CA . ASP A 1 395 ? -22.25 5.086 0.122 1 96.69 395 ASP A CA 1
ATOM 3007 C C . ASP A 1 395 ? -23.078 4.812 -1.128 1 96.69 395 ASP A C 1
ATOM 3009 O O . ASP A 1 395 ? -22.672 5.141 -2.24 1 96.69 395 ASP A O 1
ATOM 3013 N N . HIS A 1 396 ? -24.297 4.371 -0.927 1 96 396 HIS A N 1
ATOM 3014 C CA . HIS A 1 396 ? -25.219 4.195 -2.041 1 96 396 HIS A CA 1
ATOM 3015 C C . HIS A 1 396 ? -25.516 5.527 -2.727 1 96 396 HIS A C 1
ATOM 3017 O O . HIS A 1 396 ? -25.469 6.582 -2.09 1 96 396 HIS A O 1
ATOM 3023 N N . SER A 1 397 ? -25.812 5.438 -4.008 1 95.38 397 SER A N 1
ATOM 3024 C CA . SER A 1 397 ? -26.109 6.637 -4.781 1 95.38 397 SER A CA 1
ATOM 3025 C C . SER A 1 397 ? -27.25 7.43 -4.145 1 95.38 397 SER A C 1
ATOM 3027 O O . SER A 1 397 ? -27.234 8.664 -4.156 1 95.38 397 SER A O 1
ATOM 3029 N N . GLN A 1 398 ? -28.234 6.746 -3.574 1 95.25 398 GLN A N 1
ATOM 3030 C CA . GLN A 1 398 ? -29.391 7.371 -2.951 1 95.25 398 GLN A CA 1
ATOM 3031 C C . GLN A 1 398 ? -28.984 8.227 -1.756 1 95.25 398 GLN A C 1
ATOM 3033 O O . GLN A 1 398 ? -29.656 9.203 -1.429 1 95.25 398 GLN A O 1
ATOM 3038 N N . PHE A 1 399 ? -27.938 7.863 -1.058 1 97.19 399 PHE A N 1
ATOM 3039 C CA . PHE A 1 399 ? -27.5 8.602 0.116 1 97.19 399 PHE A CA 1
ATOM 3040 C C . PHE A 1 399 ? -26.641 9.797 -0.291 1 97.19 399 PHE A C 1
ATOM 3042 O O . PHE A 1 399 ? -26.703 10.852 0.337 1 97.19 399 PHE A O 1
ATOM 3049 N N . LYS A 1 400 ? -25.844 9.617 -1.371 1 95.19 400 LYS A N 1
ATOM 3050 C CA . LYS A 1 400 ? -24.875 10.609 -1.827 1 95.19 400 LYS A CA 1
ATOM 3051 C C . LYS A 1 400 ? -25.562 11.844 -2.389 1 95.19 400 LYS A C 1
ATOM 3053 O O . LYS A 1 400 ? -25 12.938 -2.398 1 95.19 400 LYS A O 1
ATOM 3058 N N . VAL A 1 401 ? -26.781 11.672 -2.85 1 94.62 401 VAL A N 1
ATOM 3059 C CA . VAL A 1 401 ? -27.5 12.773 -3.479 1 94.62 401 VAL A CA 1
ATOM 3060 C C . VAL A 1 401 ? -27.984 13.75 -2.41 1 94.62 401 VAL A C 1
ATOM 3062 O O . VAL A 1 401 ? -28.297 14.906 -2.713 1 94.62 401 VAL A O 1
ATOM 3065 N N . ILE A 1 402 ? -28 13.305 -1.21 1 93.62 402 ILE A N 1
ATOM 3066 C CA . ILE A 1 402 ? -28.422 14.156 -0.109 1 93.62 402 ILE A CA 1
ATOM 3067 C C . ILE A 1 402 ? -27.281 15.094 0.287 1 93.62 402 ILE A C 1
ATOM 3069 O O . ILE A 1 402 ? -26.203 14.641 0.682 1 93.62 402 ILE A O 1
ATOM 3073 N N . ASN A 1 403 ? -27.594 16.344 0.232 1 92.12 403 ASN A N 1
ATOM 3074 C CA . ASN A 1 403 ? -26.609 17.328 0.671 1 92.12 403 ASN A CA 1
ATOM 3075 C C . ASN A 1 403 ? -26.359 17.25 2.176 1 92.12 403 ASN A C 1
ATOM 3077 O O . ASN A 1 403 ? -27.312 17.172 2.957 1 92.12 403 ASN A O 1
ATOM 3081 N N . GLY A 1 404 ? -25.203 17.266 2.543 1 91.06 404 GLY A N 1
ATOM 3082 C CA . GLY A 1 404 ? -24.828 17.203 3.947 1 91.06 404 GLY A CA 1
ATOM 3083 C C . GLY A 1 404 ? -25.516 18.25 4.797 1 91.06 404 GLY A C 1
ATOM 3084 O O . GLY A 1 404 ? -25.797 18.031 5.977 1 91.06 404 GLY A O 1
ATOM 3085 N N . ASP A 1 405 ? -25.797 19.328 4.23 1 91.62 405 ASP A N 1
ATOM 3086 C CA . ASP A 1 405 ? -26.453 20.438 4.938 1 91.62 405 ASP A CA 1
ATOM 3087 C C . ASP A 1 405 ? -27.875 20.062 5.309 1 91.62 405 ASP A C 1
ATOM 3089 O O . ASP A 1 405 ? -28.469 20.672 6.199 1 91.62 405 ASP A O 1
ATOM 3093 N N . ASN A 1 406 ? -28.359 19.078 4.629 1 91.88 406 ASN A N 1
ATOM 3094 C CA . ASN A 1 406 ? -29.734 18.656 4.887 1 91.88 406 ASN A CA 1
ATOM 3095 C C . ASN A 1 406 ? -29.797 17.578 5.949 1 91.88 406 ASN A C 1
ATOM 3097 O O . ASN A 1 406 ? -30.891 17.125 6.316 1 91.88 406 ASN A O 1
ATOM 3101 N N . VAL A 1 407 ? -28.672 17.125 6.391 1 95.44 407 VAL A N 1
ATOM 3102 C CA . VAL A 1 407 ? -28.594 16.219 7.523 1 95.44 407 VAL A CA 1
ATOM 3103 C C . VAL A 1 407 ? -28.5 17.016 8.82 1 95.44 407 VAL A C 1
ATOM 3105 O O . VAL A 1 407 ? -27.438 17.547 9.156 1 95.44 407 VAL A O 1
ATOM 3108 N N . HIS A 1 408 ? -29.469 17.062 9.633 1 94.12 408 HIS A N 1
ATOM 3109 C CA . HIS A 1 408 ? -29.609 18 10.734 1 94.12 408 HIS A CA 1
ATOM 3110 C C . HIS A 1 408 ? -29.125 17.391 12.047 1 94.12 408 HIS A C 1
ATOM 3112 O O . HIS A 1 408 ? -28.938 18.094 13.039 1 94.12 408 HIS A O 1
ATOM 3118 N N . GLN A 1 409 ? -29.016 16.094 12.016 1 94.75 409 GLN A N 1
ATOM 3119 C CA . GLN A 1 409 ? -28.531 15.438 13.234 1 94.75 409 GLN A CA 1
ATOM 3120 C C . GLN A 1 409 ? -27.141 15.914 13.602 1 94.75 409 GLN A C 1
ATOM 3122 O O . GLN A 1 409 ? -26.281 16.094 12.727 1 94.75 409 GLN A O 1
ATOM 3127 N N . GLN A 1 410 ? -26.938 16.094 14.891 1 94.56 410 GLN A N 1
ATOM 3128 C CA . GLN A 1 410 ? -25.641 16.5 15.398 1 94.56 410 GLN A CA 1
ATOM 3129 C C . GLN A 1 410 ? -24.688 15.312 15.492 1 94.56 410 GLN A C 1
ATOM 3131 O O . GLN A 1 410 ? -23.469 15.469 15.328 1 94.56 410 GLN A O 1
ATOM 3136 N N . TYR A 1 411 ? -25.266 14.141 15.805 1 97.12 411 TYR A N 1
ATOM 3137 C CA . TYR A 1 411 ? -24.453 12.953 16.031 1 97.12 411 TYR A CA 1
ATOM 3138 C C . TYR A 1 411 ? -24.484 12.016 14.836 1 97.12 411 TYR A C 1
ATOM 3140 O O . TYR A 1 411 ? -25.438 11.234 14.68 1 97.12 411 TYR A O 1
ATOM 3148 N N . VAL A 1 412 ? -23.469 12.164 13.992 1 97.44 412 VAL A N 1
ATOM 3149 C CA . VAL A 1 412 ? -23.344 11.398 12.758 1 97.44 412 VAL A CA 1
ATOM 3150 C C . VAL A 1 412 ? -21.984 10.703 12.719 1 97.44 412 VAL A C 1
ATOM 3152 O O . VAL A 1 412 ? -20.953 11.352 12.852 1 97.44 412 VAL A O 1
ATOM 3155 N N . VAL A 1 413 ? -21.984 9.406 12.672 1 97.62 413 VAL A N 1
ATOM 3156 C CA . VAL A 1 413 ? -20.781 8.633 12.375 1 97.62 413 VAL A CA 1
ATOM 3157 C C . VAL A 1 413 ? -20.75 8.273 10.898 1 97.62 413 VAL A C 1
ATOM 3159 O O . VAL A 1 413 ? -21.469 7.367 10.453 1 97.62 413 VAL A O 1
ATOM 3162 N N . ASP A 1 414 ? -19.938 8.977 10.117 1 97.56 414 ASP A N 1
ATOM 3163 C CA . ASP A 1 414 ? -19.859 8.812 8.664 1 97.56 414 ASP A CA 1
ATOM 3164 C C . ASP A 1 414 ? -18.609 8.047 8.258 1 97.56 414 ASP A C 1
ATOM 3166 O O . ASP A 1 414 ? -17.547 8.641 8.047 1 97.56 414 ASP A O 1
ATOM 3170 N N . ALA A 1 415 ? -18.781 6.773 8.055 1 97.25 415 ALA A N 1
ATOM 3171 C CA . ALA A 1 415 ? -17.641 5.902 7.77 1 97.25 415 ALA A CA 1
ATOM 3172 C C . ALA A 1 415 ? -17.25 5.965 6.293 1 97.25 415 ALA A C 1
ATOM 3174 O O . ALA A 1 415 ? -16.281 5.332 5.871 1 97.25 415 ALA A O 1
ATOM 3175 N N . LYS A 1 416 ? -17.969 6.789 5.445 1 96.62 416 LYS A N 1
ATOM 3176 C CA . LYS A 1 416 ? -17.719 6.816 4.004 1 96.62 416 LYS A CA 1
ATOM 3177 C C . LYS A 1 416 ? -17.5 8.242 3.51 1 96.62 416 LYS A C 1
ATOM 3179 O O . LYS A 1 416 ? -17.25 8.461 2.322 1 96.62 416 LYS A O 1
ATOM 3184 N N . GLY A 1 417 ? -17.641 9.188 4.379 1 94.56 417 GLY A N 1
ATOM 3185 C CA . GLY A 1 417 ? -17.422 10.578 4.027 1 94.56 417 GLY A CA 1
ATOM 3186 C C . GLY A 1 417 ? -18.469 11.133 3.082 1 94.56 417 GLY A C 1
ATOM 3187 O O . GLY A 1 417 ? -18.156 11.938 2.197 1 94.56 417 GLY A O 1
ATOM 3188 N N . VAL A 1 418 ? -19.672 10.672 3.277 1 94.25 418 VAL A N 1
ATOM 3189 C CA . VAL A 1 418 ? -20.734 11.078 2.379 1 94.25 418 VAL A CA 1
ATOM 3190 C C . VAL A 1 418 ? -21.312 12.414 2.834 1 94.25 418 VAL A C 1
ATOM 3192 O O . VAL A 1 418 ? -21.562 13.305 2.016 1 94.25 418 VAL A O 1
ATOM 3195 N N . TRP A 1 419 ? -21.547 12.586 4.102 1 92.75 419 TRP A N 1
ATOM 3196 C CA . TRP A 1 419 ? -22.266 13.75 4.609 1 92.75 419 TRP A CA 1
ATOM 3197 C C . TRP A 1 419 ? -21.328 14.656 5.418 1 92.75 419 TRP A C 1
ATOM 3199 O O . TRP A 1 419 ? -21.609 15.852 5.578 1 92.75 419 TRP A O 1
ATOM 3209 N N . ARG A 1 420 ? -20.266 14.07 6.016 1 83.94 420 ARG A N 1
ATOM 3210 C CA . ARG A 1 420 ? -19.359 14.805 6.887 1 83.94 420 ARG A CA 1
ATOM 3211 C C . ARG A 1 420 ? -17.906 14.414 6.621 1 83.94 420 ARG A C 1
ATOM 3213 O O . ARG A 1 420 ? -17.641 13.297 6.184 1 83.94 420 ARG A O 1
ATOM 3220 N N . MET B 1 1 ? 0.09 43.344 2.158 1 54.06 1 MET B N 1
ATOM 3221 C CA . MET B 1 1 ? 1.433 43.75 2.547 1 54.06 1 MET B CA 1
ATOM 3222 C C . MET B 1 1 ? 2.492 43 1.741 1 54.06 1 MET B C 1
ATOM 3224 O O . MET B 1 1 ? 2.354 41.812 1.48 1 54.06 1 MET B O 1
ATOM 3228 N N . SER B 1 2 ? 3.236 43.656 0.927 1 78.62 2 SER B N 1
ATOM 3229 C CA . SER B 1 2 ? 4.262 43.25 -0.026 1 78.62 2 SER B CA 1
ATOM 3230 C C . SER B 1 2 ? 5.48 42.688 0.688 1 78.62 2 SER B C 1
ATOM 3232 O O . SER B 1 2 ? 5.82 43.125 1.793 1 78.62 2 SER B O 1
ATOM 3234 N N . PHE B 1 3 ? 5.812 41.438 0.496 1 94.19 3 PHE B N 1
ATOM 3235 C CA . PHE B 1 3 ? 7.027 40.812 1.021 1 94.19 3 PHE B CA 1
ATOM 3236 C C . PHE B 1 3 ? 8.258 41.375 0.304 1 94.19 3 PHE B C 1
ATOM 3238 O O . PHE B 1 3 ? 8.594 40.906 -0.792 1 94.19 3 PHE B O 1
ATOM 3245 N N . ALA B 1 4 ? 8.914 42.375 0.921 1 94.56 4 ALA B N 1
ATOM 3246 C CA . ALA B 1 4 ? 10.102 42.969 0.31 1 94.56 4 ALA B CA 1
ATOM 3247 C C . ALA B 1 4 ? 11.352 42.188 0.673 1 94.56 4 ALA B C 1
ATOM 3249 O O . ALA B 1 4 ? 12.18 41.875 -0.193 1 94.56 4 ALA B O 1
ATOM 3250 N N . THR B 1 5 ? 11.477 41.875 1.931 1 97.62 5 THR B N 1
ATOM 3251 C CA . THR B 1 5 ? 12.617 41.094 2.424 1 97.62 5 THR B CA 1
ATOM 3252 C C . THR B 1 5 ? 12.164 39.75 2.984 1 97.62 5 THR B C 1
ATOM 3254 O O . THR B 1 5 ? 11.281 39.719 3.844 1 97.62 5 THR B O 1
ATOM 3257 N N . ILE B 1 6 ? 12.789 38.688 2.475 1 98.5 6 ILE B N 1
ATOM 3258 C CA . ILE B 1 6 ? 12.453 37.344 2.875 1 98.5 6 ILE B CA 1
ATOM 3259 C C . ILE B 1 6 ? 13.688 36.656 3.453 1 98.5 6 ILE B C 1
ATOM 3261 O O . ILE B 1 6 ? 14.773 36.719 2.879 1 98.5 6 ILE B O 1
ATOM 3265 N N . SER B 1 7 ? 13.531 36.094 4.609 1 98.56 7 SER B N 1
ATOM 3266 C CA . SER B 1 7 ? 14.625 35.344 5.246 1 98.56 7 SER B CA 1
ATOM 3267 C C . SER B 1 7 ? 14.375 33.844 5.211 1 98.56 7 SER B C 1
ATOM 3269 O O . SER B 1 7 ? 13.266 33.375 5.496 1 98.56 7 SER B O 1
ATOM 3271 N N . VAL B 1 8 ? 15.367 33.062 4.816 1 98.69 8 VAL B N 1
ATOM 3272 C CA . VAL B 1 8 ? 15.297 31.609 4.812 1 98.69 8 VAL B CA 1
ATOM 3273 C C . VAL B 1 8 ? 16.312 31.031 5.805 1 98.69 8 VAL B C 1
ATOM 3275 O O . VAL B 1 8 ? 17.516 31.25 5.664 1 98.69 8 VAL B O 1
ATOM 3278 N N . ILE B 1 9 ? 15.773 30.344 6.836 1 98.62 9 ILE B N 1
ATOM 3279 C CA . ILE B 1 9 ? 16.594 29.766 7.895 1 98.62 9 ILE B CA 1
ATOM 3280 C C . ILE B 1 9 ? 16.922 28.312 7.566 1 98.62 9 ILE B C 1
ATOM 3282 O O . ILE B 1 9 ? 16.031 27.469 7.551 1 98.62 9 ILE B O 1
ATOM 3286 N N . GLY B 1 10 ? 18.172 27.969 7.484 1 97.81 10 GLY B N 1
ATOM 3287 C CA . GLY B 1 10 ? 18.609 26.688 6.953 1 97.81 10 GLY B CA 1
ATOM 3288 C C . GLY B 1 10 ? 18.797 26.703 5.449 1 97.81 10 GLY B C 1
ATOM 3289 O O . GLY B 1 10 ? 17.812 26.797 4.699 1 97.81 10 GLY B O 1
ATOM 3290 N N . LEU B 1 11 ? 20.047 26.641 5.012 1 97.5 11 LEU B N 1
ATOM 3291 C CA . LEU B 1 11 ? 20.344 26.75 3.588 1 97.5 11 LEU B CA 1
ATOM 3292 C C . LEU B 1 11 ? 20.844 25.422 3.035 1 97.5 11 LEU B C 1
ATOM 3294 O O . LEU B 1 11 ? 21.859 25.375 2.34 1 97.5 11 LEU B O 1
ATOM 3298 N N . GLY B 1 12 ? 20.062 24.375 3.426 1 92.81 12 GLY B N 1
ATOM 3299 C CA . GLY B 1 12 ? 20.328 23.047 2.896 1 92.81 12 GLY B CA 1
ATOM 3300 C C . GLY B 1 12 ? 19.625 22.766 1.586 1 92.81 12 GLY B C 1
ATOM 3301 O O . GLY B 1 12 ? 19.469 23.656 0.751 1 92.81 12 GLY B O 1
ATOM 3302 N N . TYR B 1 13 ? 19.281 21.562 1.392 1 89 13 TYR B N 1
ATOM 3303 C CA . TYR B 1 13 ? 18.766 21.047 0.123 1 89 13 TYR B CA 1
ATOM 3304 C C . TYR B 1 13 ? 17.438 21.688 -0.231 1 89 13 TYR B C 1
ATOM 3306 O O . TYR B 1 13 ? 17.047 21.75 -1.402 1 89 13 TYR B O 1
ATOM 3314 N N . ILE B 1 14 ? 16.703 22.156 0.83 1 92.75 14 ILE B N 1
ATOM 3315 C CA . ILE B 1 14 ? 15.414 22.797 0.558 1 92.75 14 ILE B CA 1
ATOM 3316 C C . ILE B 1 14 ? 15.547 24.312 0.713 1 92.75 14 ILE B C 1
ATOM 3318 O O . ILE B 1 14 ? 15.078 25.078 -0.132 1 92.75 14 ILE B O 1
ATOM 3322 N N . GLY B 1 15 ? 16.234 24.734 1.665 1 96.69 15 GLY B N 1
ATOM 3323 C CA . GLY B 1 15 ? 16.328 26.156 1.986 1 96.69 15 GLY B CA 1
ATOM 3324 C C . GLY B 1 15 ? 17.016 26.969 0.91 1 96.69 15 GLY B C 1
ATOM 3325 O O . GLY B 1 15 ? 16.531 28.031 0.52 1 96.69 15 GLY B O 1
ATOM 3326 N N . LEU B 1 16 ? 18.125 26.453 0.443 1 97.19 16 LEU B N 1
ATOM 3327 C CA . LEU B 1 16 ? 18.906 27.219 -0.525 1 97.19 16 LEU B CA 1
ATOM 3328 C C . LEU B 1 16 ? 18.141 27.359 -1.841 1 97.19 16 LEU B C 1
ATOM 3330 O O . LEU B 1 16 ? 18.031 28.469 -2.381 1 97.19 16 LEU B O 1
ATOM 3334 N N . PRO B 1 17 ? 17.562 26.281 -2.369 1 96.75 17 PRO B N 1
ATOM 3335 C CA . PRO B 1 17 ? 16.734 26.438 -3.574 1 96.75 17 PRO B CA 1
ATOM 3336 C C . PRO B 1 17 ? 15.555 27.375 -3.363 1 96.75 17 PRO B C 1
ATOM 3338 O O . PRO B 1 17 ? 15.203 28.141 -4.262 1 96.75 17 PRO B O 1
ATOM 3341 N N . THR B 1 18 ? 14.953 27.297 -2.227 1 97.38 18 THR B N 1
ATOM 3342 C CA . THR B 1 18 ? 13.828 28.188 -1.918 1 97.38 18 THR B CA 1
ATOM 3343 C C . THR B 1 18 ? 14.281 29.641 -1.89 1 97.38 18 THR B C 1
ATOM 3345 O O . THR B 1 18 ? 13.609 30.516 -2.451 1 97.38 18 THR B O 1
ATOM 3348 N N . ALA B 1 19 ? 15.391 29.906 -1.255 1 98.12 19 ALA B N 1
ATOM 3349 C CA . ALA B 1 19 ? 15.977 31.25 -1.231 1 98.12 19 ALA B CA 1
ATOM 3350 C C . ALA B 1 19 ? 16.266 31.75 -2.646 1 98.12 19 ALA B C 1
ATOM 3352 O O . ALA B 1 19 ? 15.938 32.906 -2.982 1 98.12 19 ALA B O 1
ATOM 3353 N N . ALA B 1 20 ? 16.844 30.875 -3.406 1 97.94 20 ALA B N 1
ATOM 3354 C CA . ALA B 1 20 ? 17.203 31.203 -4.781 1 97.94 20 ALA B CA 1
ATOM 3355 C C . ALA B 1 20 ? 15.945 31.516 -5.605 1 97.94 20 ALA B C 1
ATOM 3357 O O . ALA B 1 20 ? 15.961 32.406 -6.457 1 97.94 20 ALA B O 1
ATOM 3358 N N . ALA B 1 21 ? 14.898 30.781 -5.41 1 96.81 21 ALA B N 1
ATOM 3359 C CA . ALA B 1 21 ? 13.656 30.984 -6.141 1 96.81 21 ALA B CA 1
ATOM 3360 C C . ALA B 1 21 ? 13.078 32.375 -5.871 1 96.81 21 ALA B C 1
ATOM 3362 O O . ALA B 1 21 ? 12.68 33.094 -6.801 1 96.81 21 ALA B O 1
ATOM 3363 N N . PHE B 1 22 ? 13.047 32.812 -4.648 1 97.81 22 PHE B N 1
ATOM 3364 C CA . PHE B 1 22 ? 12.562 34.125 -4.305 1 97.81 22 PHE B CA 1
ATOM 3365 C C . PHE B 1 22 ? 13.461 35.219 -4.898 1 97.81 22 PHE B C 1
ATOM 3367 O O . PHE B 1 22 ? 12.977 36.219 -5.422 1 97.81 22 PHE B O 1
ATOM 3374 N N . ALA B 1 23 ? 14.75 34.969 -4.754 1 97.88 23 ALA B N 1
ATOM 3375 C CA . ALA B 1 23 ? 15.719 35.969 -5.25 1 97.88 23 ALA B CA 1
ATOM 3376 C C . ALA B 1 23 ? 15.609 36.125 -6.766 1 97.88 23 ALA B C 1
ATOM 3378 O O . ALA B 1 23 ? 15.82 37.219 -7.297 1 97.88 23 ALA B O 1
ATOM 3379 N N . SER B 1 24 ? 15.297 35.031 -7.406 1 96.5 24 SER B N 1
ATOM 3380 C CA . SER B 1 24 ? 15.18 35.062 -8.859 1 96.5 24 SER B CA 1
ATOM 3381 C C . SER B 1 24 ? 14.023 35.938 -9.305 1 96.5 24 SER B C 1
ATOM 3383 O O . SER B 1 24 ? 13.969 36.375 -10.461 1 96.5 24 SER B O 1
ATOM 3385 N N . ARG B 1 25 ? 13.156 36.25 -8.461 1 96.12 25 ARG B N 1
ATOM 3386 C CA . ARG B 1 25 ? 12.047 37.156 -8.734 1 96.12 25 ARG B CA 1
ATOM 3387 C C . ARG B 1 25 ? 12.344 38.531 -8.18 1 96.12 25 ARG B C 1
ATOM 3389 O O . ARG B 1 25 ? 11.422 39.312 -7.938 1 96.12 25 ARG B O 1
ATOM 3396 N N . GLN B 1 26 ? 13.523 38.781 -7.82 1 95.56 26 GLN B N 1
ATOM 3397 C CA . GLN B 1 26 ? 14.086 40.062 -7.434 1 95.56 26 GLN B CA 1
ATOM 3398 C C . GLN B 1 26 ? 13.555 40.531 -6.07 1 95.56 26 GLN B C 1
ATOM 3400 O O . GLN B 1 26 ? 13.336 41.719 -5.84 1 95.56 26 GLN B O 1
ATOM 3405 N N . LYS B 1 27 ? 13.172 39.594 -5.262 1 97.31 27 LYS B N 1
ATOM 3406 C CA . LYS B 1 27 ? 12.984 39.875 -3.844 1 97.31 27 LYS B CA 1
ATOM 3407 C C . LYS B 1 27 ? 14.312 39.875 -3.102 1 97.31 27 LYS B C 1
ATOM 3409 O O . LYS B 1 27 ? 15.258 39.188 -3.504 1 97.31 27 LYS B O 1
ATOM 3414 N N . GLN B 1 28 ? 14.375 40.719 -2.07 1 98.06 28 GLN B N 1
ATOM 3415 C CA . GLN B 1 28 ? 15.555 40.688 -1.219 1 98.06 28 GLN B CA 1
ATOM 3416 C C . GLN B 1 28 ? 15.531 39.5 -0.279 1 98.06 28 GLN B C 1
ATOM 3418 O O . GLN B 1 28 ? 14.656 39.406 0.591 1 98.06 28 GLN B O 1
ATOM 3423 N N . VAL B 1 29 ? 16.516 38.594 -0.487 1 98.69 29 VAL B N 1
ATOM 3424 C CA . VAL B 1 29 ? 16.5 37.375 0.289 1 98.69 29 VAL B CA 1
ATOM 3425 C C . VAL B 1 29 ? 17.75 37.312 1.18 1 98.69 29 VAL B C 1
ATOM 3427 O O . VAL B 1 29 ? 18.859 37.531 0.714 1 98.69 29 VAL B O 1
ATOM 3430 N N . ILE B 1 30 ? 17.531 37.062 2.418 1 98.5 30 ILE B N 1
ATOM 3431 C CA . ILE B 1 30 ? 18.625 36.812 3.361 1 98.5 30 ILE B CA 1
ATOM 3432 C C . ILE B 1 30 ? 18.609 35.375 3.814 1 98.5 30 ILE B C 1
ATOM 3434 O O . ILE B 1 30 ? 17.734 34.938 4.586 1 98.5 30 ILE B O 1
ATOM 3438 N N . GLY B 1 31 ? 19.594 34.625 3.346 1 98.56 31 GLY B N 1
ATOM 3439 C CA . GLY B 1 31 ? 19.766 33.25 3.822 1 98.56 31 GLY B CA 1
ATOM 3440 C C . GLY B 1 31 ? 20.531 33.188 5.133 1 98.56 31 GLY B C 1
ATOM 3441 O O . GLY B 1 31 ? 21.5 33.906 5.336 1 98.56 31 GLY B O 1
ATOM 3442 N N . VAL B 1 32 ? 20.031 32.344 6.008 1 98.56 32 VAL B N 1
ATOM 3443 C CA . VAL B 1 32 ? 20.688 32.188 7.305 1 98.56 32 VAL B CA 1
ATOM 3444 C C . VAL B 1 32 ? 21.094 30.734 7.504 1 98.56 32 VAL B C 1
ATOM 3446 O O . VAL B 1 32 ? 20.297 29.828 7.262 1 98.56 32 VAL B O 1
ATOM 3449 N N . ASP B 1 33 ? 22.359 30.5 7.844 1 98.12 33 ASP B N 1
ATOM 3450 C CA . ASP B 1 33 ? 22.859 29.172 8.18 1 98.12 33 ASP B CA 1
ATOM 3451 C C . ASP B 1 33 ? 23.906 29.25 9.289 1 98.12 33 ASP B C 1
ATOM 3453 O O . ASP B 1 33 ? 24.688 30.203 9.344 1 98.12 33 ASP B O 1
ATOM 3457 N N . ILE B 1 34 ? 23.875 28.25 10.141 1 96.19 34 ILE B N 1
ATOM 3458 C CA . ILE B 1 34 ? 24.812 28.25 11.25 1 96.19 34 ILE B CA 1
ATOM 3459 C C . ILE B 1 34 ? 26.203 27.859 10.75 1 96.19 34 ILE B C 1
ATOM 3461 O O . ILE B 1 34 ? 27.203 28.109 11.43 1 96.19 34 ILE B O 1
ATOM 3465 N N . ASN B 1 35 ? 26.281 27.188 9.648 1 96.38 35 ASN B N 1
ATOM 3466 C CA . ASN B 1 35 ? 27.547 26.766 9.047 1 96.38 35 ASN B CA 1
ATOM 3467 C C . ASN B 1 35 ? 28.219 27.906 8.289 1 96.38 35 ASN B C 1
ATOM 3469 O O . ASN B 1 35 ? 27.844 28.219 7.16 1 96.38 35 ASN B O 1
ATOM 3473 N N . GLN B 1 36 ? 29.375 28.422 8.781 1 97.25 36 GLN B N 1
ATOM 3474 C CA . GLN B 1 36 ? 30.094 29.547 8.188 1 97.25 36 GLN B CA 1
ATOM 3475 C C . GLN B 1 36 ? 30.562 29.219 6.77 1 97.25 36 GLN B C 1
ATOM 3477 O O . GLN B 1 36 ? 30.594 30.094 5.902 1 97.25 36 GLN B O 1
ATOM 3482 N N . HIS B 1 37 ? 30.891 28 6.613 1 96.69 37 HIS B N 1
ATOM 3483 C CA . HIS B 1 37 ? 31.359 27.594 5.289 1 96.69 37 HIS B CA 1
ATOM 3484 C C . HIS B 1 37 ? 30.25 27.75 4.246 1 96.69 37 HIS B C 1
ATOM 3486 O O . HIS B 1 37 ? 30.5 28.219 3.137 1 96.69 37 HIS B O 1
ATOM 3492 N N . ALA B 1 38 ? 29.078 27.344 4.629 1 96.94 38 ALA B N 1
ATOM 3493 C CA . ALA B 1 38 ? 27.953 27.5 3.727 1 96.94 38 ALA B CA 1
ATOM 3494 C C . ALA B 1 38 ? 27.688 28.969 3.434 1 96.94 38 ALA B C 1
ATOM 3496 O O . ALA B 1 38 ? 27.469 29.359 2.281 1 96.94 38 ALA B O 1
ATOM 3497 N N . VAL B 1 39 ? 27.734 29.797 4.434 1 98.12 39 VAL B N 1
ATOM 3498 C CA . VAL B 1 39 ? 27.484 31.234 4.328 1 98.12 39 VAL B CA 1
ATOM 3499 C C . VAL B 1 39 ? 28.5 31.875 3.389 1 98.12 39 VAL B C 1
ATOM 3501 O O . VAL B 1 39 ? 28.125 32.594 2.463 1 98.12 39 VAL B O 1
ATOM 3504 N N . ASP B 1 40 ? 29.781 31.516 3.586 1 98.31 40 ASP B N 1
ATOM 3505 C CA . ASP B 1 40 ? 30.844 32.094 2.766 1 98.31 40 ASP B CA 1
ATOM 3506 C C . ASP B 1 40 ? 30.703 31.656 1.308 1 98.31 40 ASP B C 1
ATOM 3508 O O . ASP B 1 40 ? 30.875 32.469 0.395 1 98.31 40 ASP B O 1
ATOM 3512 N N . THR B 1 41 ? 30.406 30.422 1.16 1 98.06 41 THR B N 1
ATOM 3513 C CA . THR B 1 41 ? 30.266 29.859 -0.179 1 98.06 41 THR B CA 1
ATOM 3514 C C . THR B 1 41 ? 29.141 30.562 -0.94 1 98.06 41 THR B C 1
ATOM 3516 O O . THR B 1 41 ? 29.328 30.969 -2.09 1 98.06 41 THR B O 1
ATOM 3519 N N . ILE B 1 42 ? 28.062 30.75 -0.297 1 98.19 42 ILE B N 1
ATOM 3520 C CA . ILE B 1 42 ? 26.891 31.344 -0.924 1 98.19 42 ILE B CA 1
ATOM 3521 C C . ILE B 1 42 ? 27.172 32.812 -1.233 1 98.19 42 ILE B C 1
ATOM 3523 O O . ILE B 1 42 ? 26.812 33.312 -2.305 1 98.19 42 ILE B O 1
ATOM 3527 N N . ASN B 1 43 ? 27.828 33.531 -0.339 1 98.38 43 ASN B N 1
ATOM 3528 C CA . ASN B 1 43 ? 28.109 34.938 -0.539 1 98.38 43 ASN B CA 1
ATOM 3529 C C . ASN B 1 43 ? 29.078 35.156 -1.694 1 98.38 43 ASN B C 1
ATOM 3531 O O . ASN B 1 43 ? 29.203 36.281 -2.203 1 98.38 43 ASN B O 1
ATOM 3535 N N . ARG B 1 44 ? 29.766 34.094 -2.082 1 98.12 44 ARG B N 1
ATOM 3536 C CA . ARG B 1 44 ? 30.625 34.156 -3.256 1 98.12 44 ARG B CA 1
ATOM 3537 C C . ARG B 1 44 ? 29.859 33.812 -4.527 1 98.12 44 ARG B C 1
ATOM 3539 O O . ARG B 1 44 ? 30.438 33.781 -5.617 1 98.12 44 ARG B O 1
ATOM 3546 N N . GLY B 1 45 ? 28.594 33.531 -4.355 1 97.44 45 GLY B N 1
ATOM 3547 C CA . GLY B 1 45 ? 27.766 33.188 -5.488 1 97.44 45 GLY B CA 1
ATOM 3548 C C . GLY B 1 45 ? 27.906 31.719 -5.879 1 97.44 45 GLY B C 1
ATOM 3549 O O . GLY B 1 45 ? 27.625 31.344 -7.02 1 97.44 45 GLY B O 1
ATOM 3550 N N . GLU B 1 46 ? 28.375 30.938 -4.969 1 97.12 46 GLU B N 1
ATOM 3551 C CA . GLU B 1 46 ? 28.578 29.516 -5.199 1 97.12 46 GLU B CA 1
ATOM 3552 C C . GLU B 1 46 ? 27.609 28.672 -4.359 1 97.12 46 GLU B C 1
ATOM 3554 O O . GLU B 1 46 ? 26.875 29.219 -3.529 1 97.12 46 GLU B O 1
ATOM 3559 N N . ILE B 1 47 ? 27.531 27.469 -4.707 1 94.62 47 ILE B N 1
ATOM 3560 C CA . ILE B 1 47 ? 26.625 26.594 -3.963 1 94.62 47 ILE B CA 1
ATOM 3561 C C . ILE B 1 47 ? 27.438 25.469 -3.301 1 94.62 47 ILE B C 1
ATOM 3563 O O . ILE B 1 47 ? 28.5 25.078 -3.797 1 94.62 47 ILE B O 1
ATOM 3567 N N . HIS B 1 48 ? 26.953 24.969 -2.203 1 90.25 48 HIS B N 1
ATOM 3568 C CA . HIS B 1 48 ? 27.625 23.906 -1.47 1 90.25 48 HIS B CA 1
ATOM 3569 C C . HIS B 1 48 ? 26.844 22.594 -1.544 1 90.25 48 HIS B C 1
ATOM 3571 O O . HIS B 1 48 ? 27.125 21.656 -0.803 1 90.25 48 HIS B O 1
ATOM 3577 N N . ILE B 1 49 ? 25.781 22.547 -2.336 1 85.81 49 ILE B N 1
ATOM 3578 C CA . ILE B 1 49 ? 25.016 21.344 -2.609 1 85.81 49 ILE B CA 1
ATOM 3579 C C . ILE B 1 49 ? 24.953 21.094 -4.113 1 85.81 49 ILE B C 1
ATOM 3581 O O . ILE B 1 49 ? 25.125 22.031 -4.91 1 85.81 49 ILE B O 1
ATOM 3585 N N . VAL B 1 50 ? 24.75 19.859 -4.441 1 79.75 50 VAL B N 1
ATOM 3586 C CA . VAL B 1 50 ? 24.688 19.531 -5.863 1 79.75 50 VAL B CA 1
ATOM 3587 C C . VAL B 1 50 ? 23.234 19.469 -6.32 1 79.75 50 VAL B C 1
ATOM 3589 O O . VAL B 1 50 ? 22.469 18.609 -5.875 1 79.75 50 VAL B O 1
ATOM 3592 N N . GLU B 1 51 ? 22.891 20.406 -7.156 1 85.81 51 GLU B N 1
ATOM 3593 C CA . GLU B 1 51 ? 21.547 20.5 -7.719 1 85.81 51 GLU B CA 1
ATOM 3594 C C . GLU B 1 51 ? 21.562 21.219 -9.062 1 85.81 51 GLU B C 1
ATOM 3596 O O . GLU B 1 51 ? 22.047 22.359 -9.156 1 85.81 51 GLU B O 1
ATOM 3601 N N . PRO B 1 52 ? 21 20.547 -10.039 1 84.69 52 PRO B N 1
ATOM 3602 C CA . PRO B 1 52 ? 20.984 21.203 -11.344 1 84.69 52 PRO B CA 1
ATOM 3603 C C . PRO B 1 52 ? 20.344 22.578 -11.305 1 84.69 52 PRO B C 1
ATOM 3605 O O . PRO B 1 52 ? 19.359 22.797 -10.586 1 84.69 52 PRO B O 1
ATOM 3608 N N . ASP B 1 53 ? 20.922 23.625 -12.078 1 90.12 53 ASP B N 1
ATOM 3609 C CA . ASP B 1 53 ? 20.422 24.953 -12.352 1 90.12 53 ASP B CA 1
ATOM 3610 C C . ASP B 1 53 ? 20.547 25.859 -11.117 1 90.12 53 ASP B C 1
ATOM 3612 O O . ASP B 1 53 ? 20.422 27.078 -11.219 1 90.12 53 ASP B O 1
ATOM 3616 N N . LEU B 1 54 ? 20.828 25.219 -9.992 1 94.31 54 LEU B N 1
ATOM 3617 C CA . LEU B 1 54 ? 20.859 26 -8.758 1 94.31 54 LEU B CA 1
ATOM 3618 C C . LEU B 1 54 ? 22.062 26.938 -8.734 1 94.31 54 LEU B C 1
ATOM 3620 O O . LEU B 1 54 ? 21.953 28.078 -8.297 1 94.31 54 LEU B O 1
ATOM 3624 N N . ALA B 1 55 ? 23.125 26.453 -9.25 1 94.69 55 ALA B N 1
ATOM 3625 C CA . ALA B 1 55 ? 24.375 27.219 -9.219 1 94.69 55 ALA B CA 1
ATOM 3626 C C . ALA B 1 55 ? 24.219 28.531 -9.977 1 94.69 55 ALA B C 1
ATOM 3628 O O . ALA B 1 55 ? 24.625 29.594 -9.477 1 94.69 55 ALA B O 1
ATOM 3629 N N . SER B 1 56 ? 23.688 28.469 -11.117 1 96.69 56 SER B N 1
ATOM 3630 C CA . SER B 1 56 ? 23.516 29.656 -11.938 1 96.69 56 SER B CA 1
ATOM 3631 C C . SER B 1 56 ? 22.562 30.641 -11.289 1 96.69 56 SER B C 1
ATOM 3633 O O . SER B 1 56 ? 22.781 31.859 -11.336 1 96.69 56 SER B O 1
ATOM 3635 N N . VAL B 1 57 ? 21.531 30.141 -10.703 1 97 57 VAL B N 1
ATOM 3636 C CA . VAL B 1 57 ? 20.516 30.984 -10.078 1 97 57 VAL B CA 1
ATOM 3637 C C . VAL B 1 57 ? 21.125 31.703 -8.867 1 97 57 VAL B C 1
ATOM 3639 O O . VAL B 1 57 ? 20.906 32.906 -8.672 1 97 57 VAL B O 1
ATOM 3642 N N . VAL B 1 58 ? 21.906 31 -8.109 1 98.06 58 VAL B N 1
ATOM 3643 C CA . VAL B 1 58 ? 22.531 31.562 -6.918 1 98.06 58 VAL B CA 1
ATOM 3644 C C . VAL B 1 58 ? 23.562 32.625 -7.316 1 98.06 58 VAL B C 1
ATOM 3646 O O . VAL B 1 58 ? 23.594 33.719 -6.738 1 98.06 58 VAL B O 1
ATOM 3649 N N . LYS B 1 59 ? 24.328 32.281 -8.289 1 98.12 59 LYS B N 1
ATOM 3650 C CA . LYS B 1 59 ? 25.328 33.219 -8.766 1 98.12 59 LYS B CA 1
ATOM 3651 C C . LYS B 1 59 ? 24.688 34.531 -9.211 1 98.12 59 LYS B C 1
ATOM 3653 O O . LYS B 1 59 ? 25.109 35.594 -8.789 1 98.12 59 LYS B O 1
ATOM 3658 N N . THR B 1 60 ? 23.703 34.438 -10.008 1 98.12 60 THR B N 1
ATOM 3659 C CA . THR B 1 60 ? 23 35.594 -10.531 1 98.12 60 THR B CA 1
ATOM 3660 C C . THR B 1 60 ? 22.359 36.406 -9.391 1 98.12 60 THR B C 1
ATOM 3662 O O . THR B 1 60 ? 22.406 37.625 -9.398 1 98.12 60 THR B O 1
ATOM 3665 N N . ALA B 1 61 ? 21.781 35.719 -8.453 1 98.12 61 ALA B N 1
ATOM 3666 C CA . ALA B 1 61 ? 21.094 36.375 -7.332 1 98.12 61 ALA B CA 1
ATOM 3667 C C . ALA B 1 61 ? 22.078 37.156 -6.457 1 98.12 61 ALA B C 1
ATOM 3669 O O . ALA B 1 61 ? 21.781 38.25 -6.008 1 98.12 61 ALA B O 1
ATOM 3670 N N . VAL B 1 62 ? 23.203 36.531 -6.219 1 98.31 62 VAL B N 1
ATOM 3671 C CA . VAL B 1 62 ? 24.219 37.188 -5.371 1 98.31 62 VAL B CA 1
ATOM 3672 C C . VAL B 1 62 ? 24.828 38.375 -6.094 1 98.31 62 VAL B C 1
ATOM 3674 O O . VAL B 1 62 ? 24.969 39.438 -5.516 1 98.31 62 VAL B O 1
ATOM 3677 N N . GLU B 1 63 ? 25.141 38.156 -7.309 1 98.06 63 GLU B N 1
ATOM 3678 C CA . GLU B 1 63 ? 25.719 39.25 -8.102 1 98.06 63 GLU B CA 1
ATOM 3679 C C . GLU B 1 63 ? 24.734 40.406 -8.258 1 98.06 63 GLU B C 1
ATOM 3681 O O . GLU B 1 63 ? 25.141 41.562 -8.289 1 98.06 63 GLU B O 1
ATOM 3686 N N . GLY B 1 64 ? 23.516 40.062 -8.391 1 97.94 64 GLY B N 1
ATOM 3687 C CA . GLY B 1 64 ? 22.469 41.062 -8.523 1 97.94 64 GLY B CA 1
ATOM 3688 C C . GLY B 1 64 ? 22.094 41.719 -7.207 1 97.94 64 GLY B C 1
ATOM 3689 O O . GLY B 1 64 ? 21.344 42.719 -7.18 1 97.94 64 GLY B O 1
ATOM 3690 N N . GLY B 1 65 ? 22.578 41.219 -6.121 1 97.88 65 GLY B N 1
ATOM 3691 C CA . GLY B 1 65 ? 22.344 41.781 -4.801 1 97.88 65 GLY B CA 1
ATOM 3692 C C . GLY B 1 65 ? 21.031 41.312 -4.176 1 97.88 65 GLY B C 1
ATOM 3693 O O . GLY B 1 65 ? 20.562 41.906 -3.203 1 97.88 65 GLY B O 1
ATOM 3694 N N . PHE B 1 66 ? 20.453 40.344 -4.695 1 98.5 66 PHE B N 1
ATOM 3695 C CA . PHE B 1 66 ? 19.141 39.906 -4.242 1 98.5 66 PHE B CA 1
ATOM 3696 C C . PHE B 1 66 ? 19.266 38.75 -3.236 1 98.5 66 PHE B C 1
ATOM 3698 O O . PHE B 1 66 ? 18.297 38.406 -2.564 1 98.5 66 PHE B O 1
ATOM 3705 N N . LEU B 1 67 ? 20.453 38.156 -3.105 1 98.69 67 LEU B N 1
ATOM 3706 C CA . LEU B 1 67 ? 20.688 37.062 -2.15 1 98.69 67 LEU B CA 1
ATOM 3707 C C . LEU B 1 67 ? 21.984 37.312 -1.368 1 98.69 67 LEU B C 1
ATOM 3709 O O . LEU B 1 67 ? 23.031 37.562 -1.958 1 98.69 67 LEU B O 1
ATOM 3713 N N . ARG B 1 68 ? 21.875 37.281 -0.164 1 98.38 68 ARG B N 1
ATOM 3714 C CA . ARG B 1 68 ? 23.031 37.281 0.731 1 98.38 68 ARG B CA 1
ATOM 3715 C C . ARG B 1 68 ? 22.828 36.312 1.887 1 98.38 68 ARG B C 1
ATOM 3717 O O . ARG B 1 68 ? 21.703 36.031 2.281 1 98.38 68 ARG B O 1
ATOM 3724 N N . ALA B 1 69 ? 23.906 35.781 2.416 1 98.56 69 ALA B N 1
ATOM 3725 C CA . ALA B 1 69 ? 23.828 34.812 3.494 1 98.56 69 ALA B CA 1
ATOM 3726 C C . ALA B 1 69 ? 24.5 35.344 4.758 1 98.56 69 ALA B C 1
ATOM 3728 O O . ALA B 1 69 ? 25.422 36.156 4.684 1 98.56 69 ALA B O 1
ATOM 3729 N N . SER B 1 70 ? 24.016 34.969 5.867 1 98.19 70 SER B N 1
ATOM 3730 C CA . SER B 1 70 ? 24.547 35.312 7.18 1 98.19 70 SER B CA 1
ATOM 3731 C C . SER B 1 70 ? 24.391 34.156 8.172 1 98.19 70 SER B C 1
ATOM 3733 O O . SER B 1 70 ? 23.688 33.188 7.887 1 98.19 70 SER B O 1
ATOM 3735 N N . THR B 1 71 ? 25.047 34.281 9.289 1 98.06 71 THR B N 1
ATOM 3736 C CA . THR B 1 71 ? 24.891 33.25 10.328 1 98.06 71 THR B CA 1
ATOM 3737 C C . THR B 1 71 ? 23.859 33.688 11.352 1 98.06 71 THR B C 1
ATOM 3739 O O . THR B 1 71 ? 23.438 32.875 12.195 1 98.06 71 THR B O 1
ATOM 3742 N N . THR B 1 72 ? 23.375 34.875 11.203 1 97.06 72 THR B N 1
ATOM 3743 C CA . THR B 1 72 ? 22.422 35.406 12.164 1 97.06 72 THR B CA 1
ATOM 3744 C C . THR B 1 72 ? 21.219 36 11.445 1 97.06 72 THR B C 1
ATOM 3746 O O . THR B 1 72 ? 21.375 36.688 10.43 1 97.06 72 THR B O 1
ATOM 3749 N N . PRO B 1 73 ? 20.016 35.719 12.016 1 97.19 73 PRO B N 1
ATOM 3750 C CA . PRO B 1 73 ? 18.812 36.281 11.398 1 97.19 73 PRO B CA 1
ATOM 3751 C C . PRO B 1 73 ? 18.766 37.812 11.531 1 97.19 73 PRO B C 1
ATOM 3753 O O . PRO B 1 73 ? 19.297 38.375 12.5 1 97.19 73 PRO B O 1
ATOM 3756 N N . VAL B 1 74 ? 18.188 38.469 10.555 1 93.38 74 VAL B N 1
ATOM 3757 C CA . VAL B 1 74 ? 17.953 39.906 10.562 1 93.38 74 VAL B CA 1
ATOM 3758 C C . VAL B 1 74 ? 16.469 40.188 10.344 1 93.38 74 VAL B C 1
ATOM 3760 O O . VAL B 1 74 ? 15.688 39.281 10.086 1 93.38 74 VAL B O 1
ATOM 3763 N N . GLU B 1 75 ? 16.078 41.438 10.508 1 95.62 75 GLU B N 1
ATOM 3764 C CA . GLU B 1 75 ? 14.688 41.812 10.305 1 95.62 75 GLU B CA 1
ATOM 3765 C C . GLU B 1 75 ? 14.242 41.5 8.875 1 95.62 75 GLU B C 1
ATOM 3767 O O . GLU B 1 75 ? 14.992 41.719 7.926 1 95.62 75 GLU B O 1
ATOM 3772 N N . ALA B 1 76 ? 13.07 41.031 8.711 1 97.69 76 ALA B N 1
ATOM 3773 C CA . ALA B 1 76 ? 12.461 40.656 7.43 1 97.69 76 ALA B CA 1
ATOM 3774 C C . ALA B 1 76 ? 10.938 40.719 7.512 1 97.69 76 ALA B C 1
ATOM 3776 O O . ALA B 1 76 ? 10.383 41.031 8.562 1 97.69 76 ALA B O 1
ATOM 3777 N N . ASP B 1 77 ? 10.352 40.531 6.359 1 98.06 77 ASP B N 1
ATOM 3778 C CA . ASP B 1 77 ? 8.891 40.469 6.305 1 98.06 77 ASP B CA 1
ATOM 3779 C C . ASP B 1 77 ? 8.375 39.062 6.512 1 98.06 77 ASP B C 1
ATOM 3781 O O . ASP B 1 77 ? 7.254 38.875 6.992 1 98.06 77 ASP B O 1
ATOM 3785 N N . ALA B 1 78 ? 9.156 38.125 6.105 1 98.56 78 ALA B N 1
ATOM 3786 C CA . ALA B 1 78 ? 8.805 36.719 6.223 1 98.56 78 ALA B CA 1
ATOM 3787 C C . ALA B 1 78 ? 10.031 35.875 6.547 1 98.56 78 ALA B C 1
ATOM 3789 O O . ALA B 1 78 ? 11.141 36.188 6.102 1 98.56 78 ALA B O 1
ATOM 3790 N N . TRP B 1 79 ? 9.836 34.875 7.34 1 98.75 79 TRP B N 1
ATOM 3791 C CA . TRP B 1 79 ? 10.859 33.906 7.68 1 98.75 79 TRP B CA 1
ATOM 3792 C C . TRP B 1 79 ? 10.414 32.469 7.332 1 98.75 79 TRP B C 1
ATOM 3794 O O . TRP B 1 79 ? 9.359 32.031 7.789 1 98.75 79 TRP B O 1
ATOM 3804 N N . LEU B 1 80 ? 11.172 31.781 6.504 1 98.62 80 LEU B N 1
ATOM 3805 C CA . LEU B 1 80 ? 10.953 30.375 6.184 1 98.62 80 LEU B CA 1
ATOM 3806 C C . LEU B 1 80 ? 11.977 29.484 6.895 1 98.62 80 LEU B C 1
ATOM 3808 O O . LEU B 1 80 ? 13.188 29.672 6.719 1 98.62 80 LEU B O 1
ATOM 3812 N N . ILE B 1 81 ? 11.477 28.578 7.695 1 98.56 81 ILE B N 1
ATOM 3813 C CA . ILE B 1 81 ? 12.359 27.703 8.461 1 98.56 81 ILE B CA 1
ATOM 3814 C C . ILE B 1 81 ? 12.469 26.344 7.77 1 98.56 81 ILE B C 1
ATOM 3816 O O . ILE B 1 81 ? 11.492 25.594 7.707 1 98.56 81 ILE B O 1
ATOM 3820 N N . ALA B 1 82 ? 13.609 26.047 7.262 1 97.44 82 ALA B N 1
ATOM 3821 C CA . ALA B 1 82 ? 13.898 24.812 6.535 1 97.44 82 ALA B CA 1
ATOM 3822 C C . ALA B 1 82 ? 15.117 24.109 7.121 1 97.44 82 ALA B C 1
ATOM 3824 O O . ALA B 1 82 ? 16.109 23.875 6.426 1 97.44 82 ALA B O 1
ATOM 3825 N N . VAL B 1 83 ? 15.047 23.672 8.375 1 96.56 83 VAL B N 1
ATOM 3826 C CA . VAL B 1 83 ? 16.125 23 9.086 1 96.56 83 VAL B CA 1
ATOM 3827 C C . VAL B 1 83 ? 15.789 21.516 9.234 1 96.56 83 VAL B C 1
ATOM 3829 O O . VAL B 1 83 ? 14.641 21.109 9.047 1 96.56 83 VAL B O 1
ATOM 3832 N N . PRO B 1 84 ? 16.766 20.719 9.508 1 92.62 84 PRO B N 1
ATOM 3833 C CA . PRO B 1 84 ? 16.516 19.281 9.648 1 92.62 84 PRO B CA 1
ATOM 3834 C C . PRO B 1 84 ? 15.68 18.953 10.883 1 92.62 84 PRO B C 1
ATOM 3836 O O . PRO B 1 84 ? 15.688 19.703 11.859 1 92.62 84 PRO B O 1
ATOM 3839 N N . THR B 1 85 ? 14.93 17.891 10.766 1 92.81 85 THR B N 1
ATOM 3840 C CA . THR B 1 85 ? 14.203 17.297 11.883 1 92.81 85 THR B CA 1
ATOM 3841 C C . THR B 1 85 ? 14.641 15.852 12.102 1 92.81 85 THR B C 1
ATOM 3843 O O . THR B 1 85 ? 13.906 14.914 11.75 1 92.81 85 THR B O 1
ATOM 3846 N N . PRO B 1 86 ? 15.719 15.648 12.75 1 90.94 86 PRO B N 1
ATOM 3847 C CA . PRO B 1 86 ? 16.25 14.297 12.945 1 90.94 86 PRO B CA 1
ATOM 3848 C C . PRO B 1 86 ? 15.484 13.523 14.023 1 90.94 86 PRO B C 1
ATOM 3850 O O . PRO B 1 86 ? 14.367 13.891 14.375 1 90.94 86 PRO B O 1
ATOM 3853 N N . PHE B 1 87 ? 15.984 12.359 14.328 1 89.12 87 PHE B N 1
ATOM 3854 C CA . PHE B 1 87 ? 15.438 11.531 15.391 1 89.12 87 PHE B CA 1
ATOM 3855 C C . PHE B 1 87 ? 16.266 11.656 16.656 1 89.12 87 PHE B C 1
ATOM 3857 O O . PHE B 1 87 ? 17.469 11.938 16.594 1 89.12 87 PHE B O 1
ATOM 3864 N N . LYS B 1 88 ? 15.617 11.523 17.719 1 87.75 88 LYS B N 1
ATOM 3865 C CA . LYS B 1 88 ? 16.312 11.234 18.969 1 87.75 88 LYS B CA 1
ATOM 3866 C C . LYS B 1 88 ? 15.914 9.859 19.516 1 87.75 88 LYS B C 1
ATOM 3868 O O . LYS B 1 88 ? 14.758 9.453 19.406 1 87.75 88 LYS B O 1
ATOM 3873 N N . GLY B 1 89 ? 16.844 9.07 20.047 1 83.06 89 GLY B N 1
ATOM 3874 C CA . GLY B 1 89 ? 16.562 7.754 20.609 1 83.06 89 GLY B CA 1
ATOM 3875 C C . GLY B 1 89 ? 16 6.785 19.578 1 83.06 89 GLY B C 1
ATOM 3876 O O . GLY B 1 89 ? 16.594 6.598 18.516 1 83.06 89 GLY B O 1
ATOM 3877 N N . ASP B 1 90 ? 14.852 6.117 19.953 1 85.19 90 ASP B N 1
ATOM 3878 C CA . ASP B 1 90 ? 14.211 5.102 19.125 1 85.19 90 ASP B CA 1
ATOM 3879 C C . ASP B 1 90 ? 13.172 5.727 18.188 1 85.19 90 ASP B C 1
ATOM 3881 O O . ASP B 1 90 ? 11.969 5.516 18.359 1 85.19 90 ASP B O 1
ATOM 3885 N N . HIS B 1 91 ? 13.586 6.504 17.109 1 88.06 91 HIS B N 1
ATOM 3886 C CA . HIS B 1 91 ? 12.789 7.094 16.047 1 88.06 91 HIS B CA 1
ATOM 3887 C C . HIS B 1 91 ? 11.828 8.148 16.578 1 88.06 91 HIS B C 1
ATOM 3889 O O . HIS B 1 91 ? 10.75 8.352 16.016 1 88.06 91 HIS B O 1
ATOM 3895 N N . GLU B 1 92 ? 12.266 8.742 17.703 1 91.56 92 GLU B N 1
ATOM 3896 C CA . GLU B 1 92 ? 11.5 9.883 18.219 1 91.56 92 GLU B CA 1
ATOM 3897 C C . GLU B 1 92 ? 11.898 11.172 17.5 1 91.56 92 GLU B C 1
ATOM 3899 O O . GLU B 1 92 ? 13.086 11.469 17.359 1 91.56 92 GLU B O 1
ATOM 3904 N N . PRO B 1 93 ? 10.883 11.914 17.094 1 92.88 93 PRO B N 1
ATOM 3905 C CA . PRO B 1 93 ? 11.227 13.156 16.422 1 92.88 93 PRO B CA 1
ATOM 3906 C C . PRO B 1 93 ? 12.031 14.109 17.297 1 92.88 93 PRO B C 1
ATOM 3908 O O . PRO B 1 93 ? 11.727 14.266 18.484 1 92.88 93 PRO B O 1
ATOM 3911 N N . ASP B 1 94 ? 13.07 14.68 16.766 1 94.69 94 ASP B N 1
ATOM 3912 C CA . ASP B 1 94 ? 13.883 15.688 17.438 1 94.69 94 ASP B CA 1
ATOM 3913 C C . ASP B 1 94 ? 13.609 17.078 16.875 1 94.69 94 ASP B C 1
ATOM 3915 O O . ASP B 1 94 ? 14.109 17.438 15.805 1 94.69 94 ASP B O 1
ATOM 3919 N N . MET B 1 95 ? 12.953 17.891 17.688 1 95.44 95 MET B N 1
ATOM 3920 C CA . MET B 1 95 ? 12.516 19.219 17.219 1 95.44 95 MET B CA 1
ATOM 3921 C C . MET B 1 95 ? 13.523 20.281 17.609 1 95.44 95 MET B C 1
ATOM 3923 O O . MET B 1 95 ? 13.258 21.484 17.469 1 95.44 95 MET B O 1
ATOM 3927 N N . THR B 1 96 ? 14.703 19.891 18.016 1 96.44 96 THR B N 1
ATOM 3928 C CA . THR B 1 96 ? 15.688 20.797 18.594 1 96.44 96 THR B CA 1
ATOM 3929 C C . THR B 1 96 ? 16.109 21.844 17.547 1 96.44 96 THR B C 1
ATOM 3931 O O . THR B 1 96 ? 16.281 23.016 17.875 1 96.44 96 THR B O 1
ATOM 3934 N N . TYR B 1 97 ? 16.266 21.438 16.359 1 96.5 97 TYR B N 1
ATOM 3935 C CA . TYR B 1 97 ? 16.734 22.375 15.336 1 96.5 97 TYR B CA 1
ATOM 3936 C C . TYR B 1 97 ? 15.641 23.359 14.953 1 96.5 97 TYR B C 1
ATOM 3938 O O . TYR B 1 97 ? 15.922 24.531 14.703 1 96.5 97 TYR B O 1
ATOM 3946 N N . VAL B 1 98 ? 14.414 22.906 14.922 1 97.69 98 VAL B N 1
ATOM 3947 C CA . VAL B 1 98 ? 13.297 23.797 14.648 1 97.69 98 VAL B CA 1
ATOM 3948 C C . VAL B 1 98 ? 13.148 24.812 15.781 1 97.69 98 VAL B C 1
ATOM 3950 O O . VAL B 1 98 ? 12.945 26 15.539 1 97.69 98 VAL B O 1
ATOM 3953 N N . GLU B 1 99 ? 13.289 24.344 16.953 1 98.06 99 GLU B N 1
ATOM 3954 C CA . GLU B 1 99 ? 13.211 25.219 18.109 1 98.06 99 GLU B CA 1
ATOM 3955 C C . GLU B 1 99 ? 14.328 26.266 18.094 1 98.06 99 GLU B C 1
ATOM 3957 O O . GLU B 1 99 ? 14.094 27.438 18.359 1 98.06 99 GLU B O 1
ATOM 3962 N N . SER B 1 100 ? 15.484 25.781 17.812 1 98 100 SER B N 1
ATOM 3963 C CA . SER B 1 100 ? 16.641 26.672 17.734 1 98 100 SER B CA 1
ATOM 3964 C C . SER B 1 100 ? 16.438 27.734 16.672 1 98 100 SER B C 1
ATOM 3966 O O . SER B 1 100 ? 16.781 28.906 16.859 1 98 100 SER B O 1
ATOM 3968 N N . ALA B 1 101 ? 15.945 27.359 15.555 1 98.12 101 ALA B N 1
ATOM 3969 C CA . ALA B 1 101 ? 15.648 28.297 14.484 1 98.12 101 ALA B CA 1
ATOM 3970 C C . ALA B 1 101 ? 14.617 29.328 14.93 1 98.12 101 ALA B C 1
ATOM 3972 O O . ALA B 1 101 ? 14.773 30.531 14.68 1 98.12 101 ALA B O 1
ATOM 3973 N N . ALA B 1 102 ? 13.562 28.859 15.555 1 98.19 102 ALA B N 1
ATOM 3974 C CA . ALA B 1 102 ? 12.523 29.75 16.062 1 98.19 102 ALA B CA 1
ATOM 3975 C C . ALA B 1 102 ? 13.102 30.766 17.047 1 98.19 102 ALA B C 1
ATOM 3977 O O . ALA B 1 102 ? 12.797 31.953 16.969 1 98.19 102 ALA B O 1
ATOM 3978 N N . ARG B 1 103 ? 13.945 30.328 17.875 1 97.88 103 ARG B N 1
ATOM 3979 C CA . ARG B 1 103 ? 14.562 31.188 18.875 1 97.88 103 ARG B CA 1
ATOM 3980 C C . ARG B 1 103 ? 15.461 32.25 18.203 1 97.88 103 ARG B C 1
ATOM 3982 O O . ARG B 1 103 ? 15.594 33.344 18.703 1 97.88 103 ARG B O 1
ATOM 3989 N N . SER B 1 104 ? 16.047 31.812 17.234 1 98.12 104 SER B N 1
ATOM 3990 C CA . SER B 1 104 ? 17 32.688 16.547 1 98.12 104 SER B CA 1
ATOM 3991 C C . SER B 1 104 ? 16.266 33.844 15.852 1 98.12 104 SER B C 1
ATOM 3993 O O . SER B 1 104 ? 16.812 34.938 15.719 1 98.12 104 SER B O 1
ATOM 3995 N N . ILE B 1 105 ? 15.039 33.656 15.422 1 98.38 105 ILE B N 1
ATOM 3996 C CA . ILE B 1 105 ? 14.359 34.719 14.656 1 98.38 105 ILE B CA 1
ATOM 3997 C C . ILE B 1 105 ? 13.516 35.562 15.602 1 98.38 105 ILE B C 1
ATOM 3999 O O . ILE B 1 105 ? 13.117 36.688 15.242 1 98.38 105 ILE B O 1
ATOM 4003 N N . ALA B 1 106 ? 13.25 35.094 16.75 1 98.38 106 ALA B N 1
ATOM 4004 C CA . ALA B 1 106 ? 12.344 35.75 17.688 1 98.38 106 ALA B CA 1
ATOM 4005 C C . ALA B 1 106 ? 12.773 37.219 17.938 1 98.38 106 ALA B C 1
ATOM 4007 O O . ALA B 1 106 ? 11.945 38.125 17.891 1 98.38 106 ALA B O 1
ATOM 4008 N N . PRO B 1 107 ? 14.078 37.469 18.125 1 97.81 107 PRO B N 1
ATOM 4009 C CA . PRO B 1 107 ? 14.484 38.812 18.469 1 97.81 107 PRO B CA 1
ATOM 4010 C C . PRO B 1 107 ? 14.227 39.812 17.344 1 97.81 107 PRO B C 1
ATOM 4012 O O . PRO B 1 107 ? 14.18 41.031 17.594 1 97.81 107 PRO B O 1
ATOM 4015 N N . VAL B 1 108 ? 14.039 39.406 16.141 1 97.88 108 VAL B N 1
ATOM 4016 C CA . VAL B 1 108 ? 13.961 40.312 15.016 1 97.88 108 VAL B CA 1
ATOM 4017 C C . VAL B 1 108 ? 12.547 40.312 14.438 1 97.88 108 VAL B C 1
ATOM 4019 O O . VAL B 1 108 ? 12.289 40.938 13.406 1 97.88 108 VAL B O 1
ATOM 4022 N N . LEU B 1 109 ? 11.609 39.625 15.086 1 97.69 109 LEU B N 1
ATOM 4023 C CA . LEU B 1 109 ? 10.219 39.594 14.633 1 97.69 109 LEU B CA 1
ATOM 4024 C C . LEU B 1 109 ? 9.555 40.969 14.859 1 97.69 109 LEU B C 1
ATOM 4026 O O . LEU B 1 109 ? 9.898 41.688 15.797 1 97.69 109 LEU B O 1
ATOM 4030 N N . LYS B 1 110 ? 8.625 41.281 14.047 1 96.81 110 LYS B N 1
ATOM 4031 C CA . LYS B 1 110 ? 7.832 42.5 14.18 1 96.81 110 LYS B CA 1
ATOM 4032 C C . LYS B 1 110 ? 6.371 42.25 13.82 1 96.81 110 LYS B C 1
ATOM 4034 O O . LYS B 1 110 ? 6.031 41.219 13.258 1 96.81 110 LYS B O 1
ATOM 4039 N N . LYS B 1 111 ? 5.559 43.25 14.203 1 97.19 111 LYS B N 1
ATOM 4040 C CA . LYS B 1 111 ? 4.156 43.188 13.82 1 97.19 111 LYS B CA 1
ATOM 4041 C C . LYS B 1 111 ? 4.004 43.094 12.297 1 97.19 111 LYS B C 1
ATOM 4043 O O . LYS B 1 111 ? 4.656 43.844 11.562 1 97.19 111 LYS B O 1
ATOM 4048 N N . GLY B 1 112 ? 3.189 42.094 11.891 1 97.06 112 GLY B N 1
ATOM 4049 C CA . GLY B 1 112 ? 2.973 41.906 10.469 1 97.06 112 GLY B CA 1
ATOM 4050 C C . GLY B 1 112 ? 3.834 40.812 9.883 1 97.06 112 GLY B C 1
ATOM 4051 O O . GLY B 1 112 ? 3.686 40.469 8.703 1 97.06 112 GLY B O 1
ATOM 4052 N N . ALA B 1 113 ? 4.648 40.219 10.68 1 97.94 113 ALA B N 1
ATOM 4053 C CA . ALA B 1 113 ? 5.574 39.188 10.219 1 97.94 113 ALA B CA 1
ATOM 4054 C C . ALA B 1 113 ? 4.824 37.906 9.836 1 97.94 113 ALA B C 1
ATOM 4056 O O . ALA B 1 113 ? 3.768 37.625 10.398 1 97.94 113 ALA B O 1
ATOM 4057 N N . LEU B 1 114 ? 5.387 37.188 8.859 1 98.69 114 LEU B N 1
ATOM 4058 C CA . LEU B 1 114 ? 4.949 35.844 8.492 1 98.69 114 LEU B CA 1
ATOM 4059 C C . LEU B 1 114 ? 6.055 34.812 8.758 1 98.69 114 LEU B C 1
ATOM 4061 O O . LEU B 1 114 ? 7.188 35 8.305 1 98.69 114 LEU B O 1
ATOM 4065 N N . VAL B 1 115 ? 5.758 33.812 9.562 1 98.81 115 VAL B N 1
ATOM 4066 C CA . VAL B 1 115 ? 6.707 32.75 9.82 1 98.81 115 VAL B CA 1
ATOM 4067 C C . VAL B 1 115 ? 6.16 31.422 9.258 1 98.81 115 VAL B C 1
ATOM 4069 O O . VAL B 1 115 ? 5.043 31.016 9.594 1 98.81 115 VAL B O 1
ATOM 4072 N N . ILE B 1 116 ? 6.949 30.781 8.398 1 98.81 116 ILE B N 1
ATOM 4073 C CA . ILE B 1 116 ? 6.523 29.547 7.758 1 98.81 116 ILE B CA 1
ATOM 4074 C C . ILE B 1 116 ? 7.488 28.422 8.117 1 98.81 116 ILE B C 1
ATOM 4076 O O . ILE B 1 116 ? 8.703 28.562 7.957 1 98.81 116 ILE B O 1
ATOM 4080 N N . LEU B 1 117 ? 6.965 27.359 8.688 1 98.69 117 LEU B N 1
ATOM 4081 C CA . LEU B 1 117 ? 7.723 26.125 8.844 1 98.69 117 LEU B CA 1
ATOM 4082 C C . LEU B 1 117 ? 7.672 25.281 7.57 1 98.69 117 LEU B C 1
ATOM 4084 O O . LEU B 1 117 ? 6.59 24.938 7.094 1 98.69 117 LEU B O 1
ATOM 4088 N N . GLU B 1 118 ? 8.836 25 6.973 1 97.19 118 GLU B N 1
ATOM 4089 C CA . GLU B 1 118 ? 8.93 24.141 5.797 1 97.19 118 GLU B CA 1
ATOM 4090 C C . GLU B 1 118 ? 9.508 22.781 6.148 1 97.19 118 GLU B C 1
ATOM 4092 O O . GLU B 1 118 ? 9.336 21.812 5.402 1 97.19 118 GLU B O 1
ATOM 4097 N N . SER B 1 119 ? 10.172 22.75 7.285 1 96.31 119 SER B N 1
ATOM 4098 C CA . SER B 1 119 ? 10.773 21.5 7.734 1 96.31 119 SER B CA 1
ATOM 4099 C C . SER B 1 119 ? 9.719 20.406 7.93 1 96.31 119 SER B C 1
ATOM 4101 O O . SER B 1 119 ? 8.688 20.641 8.555 1 96.31 119 SER B O 1
ATOM 4103 N N . THR B 1 120 ? 9.961 19.25 7.324 1 94.94 120 THR B N 1
ATOM 4104 C CA . THR B 1 120 ? 9.07 18.141 7.613 1 94.94 120 THR B CA 1
ATOM 4105 C C . THR B 1 120 ? 9.062 17.812 9.102 1 94.94 120 THR B C 1
ATOM 4107 O O . THR B 1 120 ? 10.117 17.578 9.695 1 94.94 120 THR B O 1
ATOM 4110 N N . SER B 1 121 ? 7.906 17.859 9.68 1 94.75 121 SER B N 1
ATOM 4111 C CA . SER B 1 121 ? 7.785 17.75 11.125 1 94.75 121 SER B CA 1
ATOM 4112 C C . SER B 1 121 ? 6.531 16.984 11.523 1 94.75 121 SER B C 1
ATOM 4114 O O . SER B 1 121 ? 5.602 16.844 10.727 1 94.75 121 SER B O 1
ATOM 4116 N N . PRO B 1 122 ? 6.516 16.406 12.773 1 96.31 122 PRO B N 1
ATOM 4117 C CA . PRO B 1 122 ? 5.301 15.758 13.266 1 96.31 122 PRO B CA 1
ATOM 4118 C C . PRO B 1 122 ? 4.121 16.719 13.383 1 96.31 122 PRO B C 1
ATOM 4120 O O . PRO B 1 122 ? 4.316 17.938 13.438 1 96.31 122 PRO B O 1
ATOM 4123 N N . VAL B 1 123 ? 2.918 16.172 13.453 1 97.88 123 VAL B N 1
ATOM 4124 C CA . VAL B 1 123 ? 1.702 16.969 13.57 1 97.88 123 VAL B CA 1
ATOM 4125 C C . VAL B 1 123 ? 1.737 17.781 14.867 1 97.88 123 VAL B C 1
ATOM 4127 O O . VAL B 1 123 ? 2.068 17.25 15.93 1 97.88 123 VAL B O 1
ATOM 4130 N N . GLY B 1 124 ? 1.436 19.047 14.734 1 97.94 124 GLY B N 1
ATOM 4131 C CA . GLY B 1 124 ? 1.428 19.922 15.898 1 97.94 124 GLY B CA 1
ATOM 4132 C C . GLY B 1 124 ? 2.678 20.766 16.016 1 97.94 124 GLY B C 1
ATOM 4133 O O . GLY B 1 124 ? 2.76 21.656 16.859 1 97.94 124 GLY B O 1
ATOM 4134 N N . SER B 1 125 ? 3.646 20.562 15.172 1 98.19 125 SER B N 1
ATOM 4135 C CA . SER B 1 125 ? 4.926 21.25 15.242 1 98.19 125 SER B CA 1
ATOM 4136 C C . SER B 1 125 ? 4.758 22.75 14.969 1 98.19 125 SER B C 1
ATOM 4138 O O . SER B 1 125 ? 5.434 23.578 15.586 1 98.19 125 SER B O 1
ATOM 4140 N N . THR B 1 126 ? 3.939 23.094 14.062 1 98.62 126 THR B N 1
ATOM 4141 C CA . THR B 1 126 ? 3.688 24.5 13.75 1 98.62 126 THR B CA 1
ATOM 4142 C C . THR B 1 126 ? 3.1 25.219 14.953 1 98.62 126 THR B C 1
ATOM 4144 O O . THR B 1 126 ? 3.514 26.344 15.273 1 98.62 126 THR B O 1
ATOM 4147 N N . GLU B 1 127 ? 2.133 24.609 15.547 1 98.5 127 GLU B N 1
ATOM 4148 C CA . GLU B 1 127 ? 1.541 25.156 16.766 1 98.5 127 GLU B CA 1
ATOM 4149 C C . GLU B 1 127 ? 2.586 25.328 17.859 1 98.5 127 GLU B C 1
ATOM 4151 O O . GLU B 1 127 ? 2.613 26.344 18.562 1 98.5 127 GLU B O 1
ATOM 4156 N N . LYS B 1 128 ? 3.414 24.312 18 1 98.38 128 LYS B N 1
ATOM 4157 C CA . LYS B 1 128 ? 4.469 24.359 19 1 98.38 128 LYS B CA 1
ATOM 4158 C C . LYS B 1 128 ? 5.441 25.5 18.734 1 98.38 128 LYS B C 1
ATOM 4160 O O . LYS B 1 128 ? 5.859 26.203 19.656 1 98.38 128 LYS B O 1
ATOM 4165 N N . MET B 1 129 ? 5.805 25.656 17.531 1 98.69 129 MET B N 1
ATOM 4166 C CA . MET B 1 129 ? 6.672 26.766 17.141 1 98.69 129 MET B CA 1
ATOM 4167 C C . MET B 1 129 ? 6.035 28.109 17.484 1 98.69 129 MET B C 1
ATOM 4169 O O . MET B 1 129 ? 6.707 29 17.984 1 98.69 129 MET B O 1
ATOM 4173 N N . ALA B 1 130 ? 4.758 28.234 17.172 1 98.75 130 ALA B N 1
ATOM 4174 C CA . ALA B 1 130 ? 4.027 29.453 17.516 1 98.75 130 ALA B CA 1
ATOM 4175 C C . ALA B 1 130 ? 4.082 29.719 19.016 1 98.75 130 ALA B C 1
ATOM 4177 O O . ALA B 1 130 ? 4.215 30.875 19.438 1 98.75 130 ALA B O 1
ATOM 4178 N N . GLU B 1 131 ? 3.967 28.672 19.781 1 98.69 131 GLU B N 1
ATOM 4179 C CA . GLU B 1 131 ? 4.035 28.797 21.234 1 98.69 131 GLU B CA 1
ATOM 4180 C C . GLU B 1 131 ? 5.41 29.281 21.688 1 98.69 131 GLU B C 1
ATOM 4182 O O . GLU B 1 131 ? 5.516 30.156 22.547 1 98.69 131 GLU B O 1
ATOM 4187 N N . TRP B 1 132 ? 6.477 28.672 21.156 1 98.69 132 TRP B N 1
ATOM 4188 C CA . TRP B 1 132 ? 7.836 29.094 21.484 1 98.69 132 TRP B CA 1
ATOM 4189 C C . TRP B 1 132 ? 8.031 30.578 21.188 1 98.69 132 TRP B C 1
ATOM 4191 O O . TRP B 1 132 ? 8.57 31.312 22.016 1 98.69 132 TRP B O 1
ATOM 4201 N N . LEU B 1 133 ? 7.57 31.016 20.031 1 98.75 133 LEU B N 1
ATOM 4202 C CA . LEU B 1 133 ? 7.734 32.406 19.609 1 98.75 133 LEU B CA 1
ATOM 4203 C C . LEU B 1 133 ? 6.953 33.344 20.516 1 98.75 133 LEU B C 1
ATOM 4205 O O . LEU B 1 133 ? 7.441 34.406 20.891 1 98.75 133 LEU B O 1
ATOM 4209 N N . ALA B 1 134 ? 5.746 32.906 20.844 1 98.56 134 ALA B N 1
ATOM 4210 C CA . ALA B 1 134 ? 4.91 33.719 21.734 1 98.56 134 ALA B CA 1
ATOM 4211 C C . ALA B 1 134 ? 5.559 33.906 23.094 1 98.56 134 ALA B C 1
ATOM 4213 O O . ALA B 1 134 ? 5.445 34.969 23.719 1 98.56 134 ALA B O 1
ATOM 4214 N N . GLU B 1 135 ? 6.188 32.875 23.578 1 98.44 135 GLU B N 1
ATOM 4215 C CA . GLU B 1 135 ? 6.883 32.938 24.859 1 98.44 135 GLU B CA 1
ATOM 4216 C C . GLU B 1 135 ? 8.055 33.906 24.812 1 98.44 135 GLU B C 1
ATOM 4218 O O . GLU B 1 135 ? 8.312 34.625 25.781 1 98.44 135 GLU B O 1
ATOM 4223 N N . MET B 1 136 ? 8.711 33.938 23.703 1 98.25 136 MET B N 1
ATOM 4224 C CA . MET B 1 136 ? 9.906 34.75 23.547 1 98.25 136 MET B CA 1
ATOM 4225 C C . MET B 1 136 ? 9.531 36.219 23.25 1 98.25 136 MET B C 1
ATOM 4227 O O . MET B 1 136 ? 10.312 37.125 23.516 1 98.25 136 MET B O 1
ATOM 4231 N N . ARG B 1 137 ? 8.32 36.375 22.719 1 98.31 137 ARG B N 1
ATOM 4232 C CA . ARG B 1 137 ? 7.875 37.688 22.344 1 98.31 137 ARG B CA 1
ATOM 4233 C C . ARG B 1 137 ? 6.5 38 22.922 1 98.31 137 ARG B C 1
ATOM 4235 O O . ARG B 1 137 ? 5.52 38.125 22.172 1 98.31 137 ARG B O 1
ATOM 4242 N N . PRO B 1 138 ? 6.457 38.156 24.172 1 97.81 138 PRO B N 1
ATOM 4243 C CA . PRO B 1 138 ? 5.16 38.438 24.797 1 97.81 138 PRO B CA 1
ATOM 4244 C C . PRO B 1 138 ? 4.566 39.75 24.344 1 97.81 138 PRO B C 1
ATOM 4246 O O . PRO B 1 138 ? 3.389 40.031 24.594 1 97.81 138 PRO B O 1
ATOM 4249 N N . ASP B 1 139 ? 5.371 40.594 23.688 1 98.38 139 ASP B N 1
ATOM 4250 C CA . ASP B 1 139 ? 4.945 41.906 23.203 1 98.38 139 ASP B CA 1
ATOM 4251 C C . ASP B 1 139 ? 4.188 41.781 21.891 1 98.38 139 ASP B C 1
ATOM 4253 O O . ASP B 1 139 ? 3.586 42.75 21.422 1 98.38 139 ASP B O 1
ATOM 4257 N N . LEU B 1 140 ? 4.152 40.625 21.281 1 98.56 140 LEU B N 1
ATOM 4258 C CA . LEU B 1 140 ? 3.428 40.344 20.047 1 98.56 140 LEU B CA 1
ATOM 4259 C C . LEU B 1 140 ? 2.352 39.281 20.297 1 98.56 140 LEU B C 1
ATOM 4261 O O . LEU B 1 140 ? 2.438 38.5 21.25 1 98.56 140 LEU B O 1
ATOM 4265 N N . THR B 1 141 ? 1.34 39.312 19.406 1 98.75 141 THR B N 1
ATOM 4266 C CA . THR B 1 141 ? 0.295 38.281 19.516 1 98.75 141 THR B CA 1
ATOM 4267 C C . THR B 1 141 ? 0.405 37.281 18.391 1 98.75 141 THR B C 1
ATOM 4269 O O . THR B 1 141 ? 0.859 37.594 17.297 1 98.75 141 THR B O 1
ATOM 4272 N N . PHE B 1 142 ? -0.038 36.125 18.703 1 98.75 142 PHE B N 1
ATOM 4273 C CA . PHE B 1 142 ? 0.064 35 17.781 1 98.75 142 PHE B CA 1
ATOM 4274 C C . PHE B 1 142 ? -1.295 34.344 17.578 1 98.75 142 PHE B C 1
ATOM 4276 O O . PHE B 1 142 ? -2.223 34.562 18.359 1 98.75 142 PHE B O 1
ATOM 4283 N N . PRO B 1 143 ? -1.427 33.469 16.547 1 98.69 143 PRO B N 1
ATOM 4284 C CA . PRO B 1 143 ? -2.744 32.969 16.156 1 98.69 143 PRO B CA 1
ATOM 4285 C C . PRO B 1 143 ? -3.418 32.156 17.25 1 98.69 143 PRO B C 1
ATOM 4287 O O . PRO B 1 143 ? -4.641 32.219 17.406 1 98.69 143 PRO B O 1
ATOM 4290 N N . GLN B 1 144 ? -2.631 31.359 18.047 1 98.06 144 GLN B N 1
ATOM 4291 C CA . GLN B 1 144 ? -3.236 30.516 19.078 1 98.06 144 GLN B CA 1
ATOM 4292 C C . GLN B 1 144 ? -3.852 31.359 20.188 1 98.06 144 GLN B C 1
ATOM 4294 O O . GLN B 1 144 ? -4.664 30.875 20.969 1 98.06 144 GLN B O 1
ATOM 4299 N N . GLN B 1 145 ? -3.465 32.625 20.219 1 98.19 145 GLN B N 1
ATOM 4300 C CA . GLN B 1 145 ? -3.926 33.5 21.297 1 98.19 145 GLN B CA 1
ATOM 4301 C C . GLN B 1 145 ? -5.121 34.344 20.844 1 98.19 145 GLN B C 1
ATOM 4303 O O . GLN B 1 145 ? -6.078 34.531 21.594 1 98.19 145 GLN B O 1
ATOM 4308 N N . VAL B 1 146 ? -5.055 34.844 19.531 1 98.12 146 VAL B N 1
ATOM 4309 C CA . VAL B 1 146 ? -6.039 35.875 19.172 1 98.12 146 VAL B CA 1
ATOM 4310 C C . VAL B 1 146 ? -6.594 35.594 17.781 1 98.12 146 VAL B C 1
ATOM 4312 O O . VAL B 1 146 ? -7.266 36.438 17.188 1 98.12 146 VAL B O 1
ATOM 4315 N N . GLY B 1 147 ? -6.312 34.469 17.234 1 97.44 147 GLY B N 1
ATOM 4316 C CA . GLY B 1 147 ? -6.863 34.062 15.945 1 97.44 147 GLY B CA 1
ATOM 4317 C C . GLY B 1 147 ? -6.375 34.906 14.789 1 97.44 147 GLY B C 1
ATOM 4318 O O . GLY B 1 147 ? -5.172 35.094 14.625 1 97.44 147 GLY B O 1
ATOM 4319 N N . GLU B 1 148 ? -7.258 35.406 14.039 1 97.38 148 GLU B N 1
ATOM 4320 C CA . GLU B 1 148 ? -6.965 36.125 12.797 1 97.38 148 GLU B CA 1
ATOM 4321 C C . GLU B 1 148 ? -6.398 37.5 13.062 1 97.38 148 GLU B C 1
ATOM 4323 O O . GLU B 1 148 ? -5.852 38.156 12.164 1 97.38 148 GLU B O 1
ATOM 4328 N N . GLN B 1 149 ? -6.461 37.969 14.258 1 97.75 149 GLN B N 1
ATOM 4329 C CA . GLN B 1 149 ? -6 39.312 14.586 1 97.75 149 GLN B CA 1
ATOM 4330 C C . GLN B 1 149 ? -4.543 39.281 15.039 1 97.75 149 GLN B C 1
ATOM 4332 O O . GLN B 1 149 ? -4.02 40.312 15.5 1 97.75 149 GLN B O 1
ATOM 4337 N N . ALA B 1 150 ? -3.893 38.219 14.898 1 98.38 150 ALA B N 1
ATOM 4338 C CA . ALA B 1 150 ? -2.533 38.031 15.406 1 98.38 150 ALA B CA 1
ATOM 4339 C C . ALA B 1 150 ? -1.564 39 14.727 1 98.38 150 ALA B C 1
ATOM 4341 O O . ALA B 1 150 ? -1.682 39.25 13.531 1 98.38 150 ALA B O 1
ATOM 4342 N N . ASP B 1 151 ? -0.57 39.5 15.516 1 98.44 151 ASP B N 1
ATOM 4343 C CA . ASP B 1 151 ? 0.499 40.312 14.984 1 98.44 151 ASP B CA 1
ATOM 4344 C C . ASP B 1 151 ? 1.381 39.531 14.016 1 98.44 151 ASP B C 1
ATOM 4346 O O . ASP B 1 151 ? 1.868 40.094 13.023 1 98.44 151 ASP B O 1
ATOM 4350 N N . VAL B 1 152 ? 1.645 38.312 14.391 1 98.56 152 VAL B N 1
ATOM 4351 C CA . VAL B 1 152 ? 2.506 37.438 13.609 1 98.56 152 VAL B CA 1
ATOM 4352 C C . VAL B 1 152 ? 1.679 36.312 13.023 1 98.56 152 VAL B C 1
ATOM 4354 O O . VAL B 1 152 ? 0.918 35.625 13.734 1 98.56 152 VAL B O 1
ATOM 4357 N N . ASN B 1 153 ? 1.771 36.125 11.688 1 98.62 153 ASN B N 1
ATOM 4358 C CA . ASN B 1 153 ? 1.092 35 11.023 1 98.62 153 ASN B CA 1
ATOM 4359 C C . ASN B 1 153 ? 1.996 33.781 10.898 1 98.62 153 ASN B C 1
ATOM 4361 O O . ASN B 1 153 ? 3.203 33.906 10.688 1 98.62 153 ASN B O 1
ATOM 4365 N N . ILE B 1 154 ? 1.396 32.594 11.117 1 98.81 154 ILE B N 1
ATOM 4366 C CA . ILE B 1 154 ? 2.168 31.359 11.172 1 98.81 154 ILE B CA 1
ATOM 4367 C C . ILE B 1 154 ? 1.528 30.312 10.266 1 98.81 154 ILE B C 1
ATOM 4369 O O . ILE B 1 154 ? 0.306 30.156 10.266 1 98.81 154 ILE B O 1
ATOM 4373 N N . ALA B 1 155 ? 2.377 29.625 9.477 1 98.81 155 ALA B N 1
ATOM 4374 C CA . ALA B 1 155 ? 1.864 28.594 8.578 1 98.81 155 ALA B CA 1
ATOM 4375 C C . ALA B 1 155 ? 2.873 27.469 8.414 1 98.81 155 ALA B C 1
ATOM 4377 O O . ALA B 1 155 ? 4.035 27.594 8.797 1 98.81 155 ALA B O 1
ATOM 4378 N N . TYR B 1 156 ? 2.391 26.312 8.031 1 98.75 156 TYR B N 1
ATOM 4379 C CA . TYR B 1 156 ? 3.182 25.188 7.566 1 98.75 156 TYR B CA 1
ATOM 4380 C C . TYR B 1 156 ? 2.98 24.953 6.074 1 98.75 156 TYR B C 1
ATOM 4382 O O . TYR B 1 156 ? 1.852 24.75 5.617 1 98.75 156 TYR B O 1
ATOM 4390 N N . CYS B 1 157 ? 4.102 24.984 5.293 1 98.12 157 CYS B N 1
ATOM 4391 C CA . CYS B 1 157 ? 4.043 24.812 3.846 1 98.12 157 CYS B CA 1
ATOM 4392 C C . CYS B 1 157 ? 5.172 23.906 3.361 1 98.12 157 CYS B C 1
ATOM 4394 O O . CYS B 1 157 ? 6.191 24.391 2.875 1 98.12 157 CYS B O 1
ATOM 4396 N N . PRO B 1 158 ? 4.883 22.625 3.424 1 94.06 158 PRO B N 1
ATOM 4397 C CA . PRO B 1 158 ? 5.953 21.703 3.045 1 94.06 158 PRO B CA 1
ATOM 4398 C C . PRO B 1 158 ? 6.246 21.719 1.547 1 94.06 158 PRO B C 1
ATOM 4400 O O . PRO B 1 158 ? 5.371 22.062 0.748 1 94.06 158 PRO B O 1
ATOM 4403 N N . GLU B 1 159 ? 7.477 21.391 1.2 1 88.12 159 GLU B N 1
ATOM 4404 C CA . GLU B 1 159 ? 7.844 21.25 -0.206 1 88.12 159 GLU B CA 1
ATOM 4405 C C . GLU B 1 159 ? 7.578 19.844 -0.708 1 88.12 159 GLU B C 1
ATOM 4407 O O . GLU B 1 159 ? 7.539 18.891 0.081 1 88.12 159 GLU B O 1
ATOM 4412 N N . ARG B 1 160 ? 7.344 19.734 -2.031 1 86.69 160 ARG B N 1
ATOM 4413 C CA . ARG B 1 160 ? 7.195 18.484 -2.752 1 86.69 160 ARG B CA 1
ATOM 4414 C C . ARG B 1 160 ? 8.156 18.406 -3.936 1 86.69 160 ARG B C 1
ATOM 4416 O O . ARG B 1 160 ? 7.75 18.594 -5.082 1 86.69 160 ARG B O 1
ATOM 4423 N N . VAL B 1 161 ? 9.414 18.156 -3.594 1 83.06 161 VAL B N 1
ATOM 4424 C CA . VAL B 1 161 ? 10.398 18.266 -4.672 1 83.06 161 VAL B CA 1
ATOM 4425 C C . VAL B 1 161 ? 11.125 16.922 -4.828 1 83.06 161 VAL B C 1
ATOM 4427 O O . VAL B 1 161 ? 11.172 16.125 -3.898 1 83.06 161 VAL B O 1
ATOM 4430 N N . LEU B 1 162 ? 11.602 16.703 -5.953 1 80.06 162 LEU B N 1
ATOM 4431 C CA . LEU B 1 162 ? 12.461 15.578 -6.289 1 80.06 162 LEU B CA 1
ATOM 4432 C C . LEU B 1 162 ? 13.914 16.016 -6.422 1 80.06 162 LEU B C 1
ATOM 4434 O O . LEU B 1 162 ? 14.219 16.938 -7.188 1 80.06 162 LEU B O 1
ATOM 4438 N N . PRO B 1 163 ? 14.789 15.336 -5.633 1 75.56 163 PRO B N 1
ATOM 4439 C CA . PRO B 1 163 ? 16.203 15.648 -5.848 1 75.56 163 PRO B CA 1
ATOM 4440 C C . PRO B 1 163 ? 16.625 15.523 -7.309 1 75.56 163 PRO B C 1
ATOM 4442 O O . PRO B 1 163 ? 16.234 14.555 -7.98 1 75.56 163 PRO B O 1
ATOM 4445 N N . GLY B 1 164 ? 17.328 16.422 -7.809 1 78.12 164 GLY B N 1
ATOM 4446 C CA . GLY B 1 164 ? 17.703 16.484 -9.211 1 78.12 164 GLY B CA 1
ATOM 4447 C C . GLY B 1 164 ? 16.812 17.391 -10.039 1 78.12 164 GLY B C 1
ATOM 4448 O O . GLY B 1 164 ? 17.188 17.781 -11.141 1 78.12 164 GLY B O 1
ATOM 4449 N N . GLN B 1 165 ? 15.664 17.719 -9.453 1 85.31 165 GLN B N 1
ATOM 4450 C CA . GLN B 1 165 ? 14.719 18.578 -10.148 1 85.31 165 GLN B CA 1
ATOM 4451 C C . GLN B 1 165 ? 14.094 19.594 -9.18 1 85.31 165 GLN B C 1
ATOM 4453 O O . GLN B 1 165 ? 12.922 19.953 -9.32 1 85.31 165 GLN B O 1
ATOM 4458 N N . VAL B 1 166 ? 14.859 20 -8.258 1 88.88 166 VAL B N 1
ATOM 4459 C CA . VAL B 1 166 ? 14.305 20.781 -7.16 1 88.88 166 VAL B CA 1
ATOM 4460 C C . VAL B 1 166 ? 13.844 22.141 -7.684 1 88.88 166 VAL B C 1
ATOM 4462 O O . VAL B 1 166 ? 12.727 22.578 -7.391 1 88.88 166 VAL B O 1
ATOM 4465 N N . MET B 1 167 ? 14.641 22.844 -8.539 1 90.75 167 MET B N 1
ATOM 4466 C CA . MET B 1 167 ? 14.328 24.188 -9.008 1 90.75 167 MET B CA 1
ATOM 4467 C C . MET B 1 167 ? 13.062 24.172 -9.859 1 90.75 167 MET B C 1
ATOM 4469 O O . MET B 1 167 ? 12.211 25.062 -9.711 1 90.75 167 MET B O 1
ATOM 4473 N N . VAL B 1 168 ? 12.938 23.156 -10.617 1 90.94 168 VAL B N 1
ATOM 4474 C CA . VAL B 1 168 ? 11.781 23.047 -11.5 1 90.94 168 VAL B CA 1
ATOM 4475 C C . VAL B 1 168 ? 10.531 22.719 -10.68 1 90.94 168 VAL B C 1
ATOM 4477 O O . VAL B 1 168 ? 9.492 23.359 -10.852 1 90.94 168 VAL B O 1
ATOM 4480 N N . GLU B 1 169 ? 10.688 21.875 -9.75 1 89.69 169 GLU B N 1
ATOM 4481 C CA . GLU B 1 169 ? 9.523 21.391 -9.016 1 89.69 169 GLU B CA 1
ATOM 4482 C C . GLU B 1 169 ? 9.062 22.391 -7.965 1 89.69 169 GLU B C 1
ATOM 4484 O O . GLU B 1 169 ? 7.875 22.484 -7.664 1 89.69 169 GLU B O 1
ATOM 4489 N N . LEU B 1 170 ? 9.977 23.156 -7.488 1 92.19 170 LEU B N 1
ATOM 4490 C CA . LEU B 1 170 ? 9.609 24.219 -6.551 1 92.19 170 LEU B CA 1
ATOM 4491 C C . LEU B 1 170 ? 8.664 25.219 -7.203 1 92.19 170 LEU B C 1
ATOM 4493 O O . LEU B 1 170 ? 7.7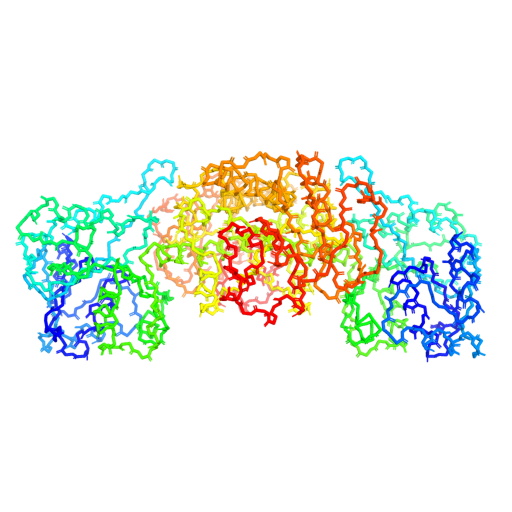77 25.766 -6.539 1 92.19 170 LEU B O 1
ATOM 4497 N N . ILE B 1 171 ? 8.867 25.422 -8.477 1 92.44 171 ILE B N 1
ATOM 4498 C CA . ILE B 1 171 ? 8.156 26.484 -9.188 1 92.44 171 ILE B CA 1
ATOM 4499 C C . ILE B 1 171 ? 6.867 25.922 -9.789 1 92.44 171 ILE B C 1
ATOM 4501 O O . ILE B 1 171 ? 5.816 26.562 -9.727 1 92.44 171 ILE B O 1
ATOM 4505 N N . LYS B 1 172 ? 6.879 24.719 -10.211 1 92.19 172 LYS B N 1
ATOM 4506 C CA . LYS B 1 172 ? 5.801 24.203 -11.055 1 92.19 172 LYS B CA 1
ATOM 4507 C C . LYS B 1 172 ? 4.785 23.422 -10.234 1 92.19 172 LYS B C 1
ATOM 4509 O O . LYS B 1 172 ? 3.602 23.375 -10.578 1 92.19 172 LYS B O 1
ATOM 4514 N N . ASN B 1 173 ? 5.188 22.766 -9.188 1 90.25 173 ASN B N 1
ATOM 4515 C CA . ASN B 1 173 ? 4.293 21.891 -8.445 1 90.25 173 ASN B CA 1
ATOM 4516 C C . ASN B 1 173 ? 3.305 22.672 -7.594 1 90.25 173 ASN B C 1
ATOM 4518 O O . ASN B 1 173 ? 3.607 23.781 -7.152 1 90.25 173 ASN B O 1
ATOM 4522 N N . ASP B 1 174 ? 2.117 22.047 -7.387 1 92.81 174 ASP B N 1
ATOM 4523 C CA . ASP B 1 174 ? 1.204 22.594 -6.383 1 92.81 174 ASP B CA 1
ATOM 4524 C C . ASP B 1 174 ? 1.835 22.547 -4.992 1 92.81 174 ASP B C 1
ATOM 4526 O O . ASP B 1 174 ? 2.689 21.703 -4.715 1 92.81 174 ASP B O 1
ATOM 4530 N N . ARG B 1 175 ? 1.436 23.5 -4.219 1 95.25 175 ARG B N 1
ATOM 4531 C CA . ARG B 1 175 ? 1.96 23.562 -2.859 1 95.25 175 ARG B CA 1
ATOM 4532 C C . ARG B 1 175 ? 0.829 23.578 -1.835 1 95.25 175 ARG B C 1
ATOM 4534 O O . ARG B 1 175 ? -0.179 24.266 -2.02 1 95.25 175 ARG B O 1
ATOM 4541 N N . VAL B 1 176 ? 0.93 22.75 -0.824 1 96.88 176 VAL B N 1
ATOM 4542 C CA . VAL B 1 176 ? -0.035 22.719 0.27 1 96.88 176 VAL B CA 1
ATOM 4543 C C . VAL B 1 176 ? 0.245 23.875 1.232 1 96.88 176 VAL B C 1
ATOM 4545 O O . VAL B 1 176 ? 1.376 24.047 1.692 1 96.88 176 VAL B O 1
ATOM 4548 N N . ILE B 1 177 ? -0.783 24.688 1.533 1 98.31 177 ILE B N 1
ATOM 4549 C CA . ILE B 1 177 ? -0.667 25.859 2.391 1 98.31 177 ILE B CA 1
ATOM 4550 C C . ILE B 1 177 ? -1.486 25.656 3.662 1 98.31 177 ILE B C 1
ATOM 4552 O O . ILE B 1 177 ? -2.715 25.75 3.639 1 98.31 177 ILE B O 1
ATOM 4556 N N . GLY B 1 178 ? -0.781 25.406 4.773 1 98.56 178 GLY B N 1
ATOM 4557 C CA . GLY B 1 178 ? -1.454 25.141 6.035 1 98.56 178 GLY B CA 1
ATOM 4558 C C . GLY B 1 178 ? -1.273 26.25 7.055 1 98.56 178 GLY B C 1
ATOM 4559 O O . GLY B 1 178 ? -0.428 26.156 7.945 1 98.56 178 GLY B O 1
ATOM 4560 N N . GLY B 1 179 ? -2.076 27.281 6.953 1 98.75 179 GLY B N 1
ATOM 4561 C CA . GLY B 1 179 ? -2.061 28.344 7.945 1 98.75 179 GLY B CA 1
ATOM 4562 C C . GLY B 1 179 ? -2.734 27.953 9.242 1 98.75 179 GLY B C 1
ATOM 4563 O O . GLY B 1 179 ? -3.641 27.125 9.258 1 98.75 179 GLY B O 1
ATOM 4564 N N . MET B 1 180 ? -2.291 28.594 10.391 1 98.69 180 MET B N 1
ATOM 4565 C CA . MET B 1 180 ? -2.969 28.375 11.664 1 98.69 180 MET B CA 1
ATOM 4566 C C . MET B 1 180 ? -4.34 29.031 11.672 1 98.69 180 MET B C 1
ATOM 4568 O O . MET B 1 180 ? -5.191 28.703 12.5 1 98.69 180 MET B O 1
ATOM 4572 N N . THR B 1 181 ? -4.52 30.062 10.812 1 98.44 181 THR B N 1
ATOM 4573 C CA . THR B 1 181 ? -5.797 30.703 10.516 1 98.44 181 THR B CA 1
ATOM 4574 C C . THR B 1 181 ? -5.945 30.938 9.008 1 98.44 181 THR B C 1
ATOM 4576 O O . THR B 1 181 ? -4.969 30.844 8.266 1 98.44 181 THR B O 1
ATOM 4579 N N . PRO B 1 182 ? -7.168 31.203 8.547 1 98.12 182 PRO B N 1
ATOM 4580 C CA . PRO B 1 182 ? -7.348 31.531 7.129 1 98.12 182 PRO B CA 1
ATOM 4581 C C . PRO B 1 182 ? -6.492 32.719 6.684 1 98.12 182 PRO B C 1
ATOM 4583 O O . PRO B 1 182 ? -5.973 32.719 5.566 1 98.12 182 PRO B O 1
ATOM 4586 N N . VAL B 1 183 ? -6.305 33.688 7.551 1 98.12 183 VAL B N 1
ATOM 4587 C CA . VAL B 1 183 ? -5.461 34.844 7.242 1 98.12 183 VAL B CA 1
ATOM 4588 C C . VAL B 1 183 ? -4.016 34.375 7.059 1 98.12 183 VAL B C 1
ATOM 4590 O O . VAL B 1 183 ? -3.33 34.844 6.133 1 98.12 183 VAL B O 1
ATOM 4593 N N . CYS B 1 184 ? -3.566 33.5 7.941 1 98.5 184 CYS B N 1
ATOM 4594 C CA . CYS B 1 184 ? -2.219 32.969 7.824 1 98.5 184 CYS B CA 1
ATOM 4595 C C . CYS B 1 184 ? -2.029 32.25 6.484 1 98.5 184 CYS B C 1
ATOM 4597 O O . CYS B 1 184 ? -1.003 32.438 5.828 1 98.5 184 CYS B O 1
ATOM 4599 N N . SER B 1 185 ? -3.006 31.469 6.074 1 98.44 185 SER B N 1
ATOM 4600 C CA . SER B 1 185 ? -2.936 30.75 4.805 1 98.44 185 SER B CA 1
ATOM 4601 C C . SER B 1 185 ? -2.908 31.703 3.623 1 98.44 185 SER B C 1
ATOM 4603 O O . SER B 1 185 ? -2.174 31.484 2.656 1 98.44 185 SER B O 1
ATOM 4605 N N . ALA B 1 186 ? -3.736 32.688 3.715 1 98 186 ALA B N 1
ATOM 4606 C CA . ALA B 1 186 ? -3.781 33.656 2.637 1 98 186 ALA B CA 1
ATOM 4607 C C . ALA B 1 186 ? -2.438 34.375 2.479 1 98 186 ALA B C 1
ATOM 4609 O O . ALA B 1 186 ? -1.959 34.562 1.359 1 98 186 ALA B O 1
ATOM 4610 N N . ARG B 1 187 ? -1.845 34.812 3.58 1 98 187 ARG B N 1
ATOM 4611 C CA . ARG B 1 187 ? -0.554 35.469 3.561 1 98 187 ARG B CA 1
ATOM 4612 C C . ARG B 1 187 ? 0.541 34.562 3.025 1 98 187 ARG B C 1
ATOM 4614 O O . ARG B 1 187 ? 1.394 35 2.248 1 98 187 ARG B O 1
ATOM 4621 N N . ALA B 1 188 ? 0.501 33.344 3.477 1 98.5 188 ALA B N 1
ATOM 4622 C CA . ALA B 1 188 ? 1.474 32.375 2.973 1 98.5 188 ALA B CA 1
ATOM 4623 C C . ALA B 1 188 ? 1.311 32.156 1.47 1 98.5 188 ALA B C 1
ATOM 4625 O O . ALA B 1 188 ? 2.299 32.062 0.738 1 98.5 188 ALA B O 1
ATOM 4626 N N . SER B 1 189 ? 0.101 32.031 1 1 98.12 189 SER B N 1
ATOM 4627 C CA . SER B 1 189 ? -0.176 31.875 -0.425 1 98.12 189 SER B CA 1
ATOM 4628 C C . SER B 1 189 ? 0.378 33.062 -1.221 1 98.12 189 SER B C 1
ATOM 4630 O O . SER B 1 189 ? 0.976 32.875 -2.283 1 98.12 189 SER B O 1
ATOM 4632 N N . GLU B 1 190 ? 0.11 34.25 -0.692 1 97.75 190 GLU B N 1
ATOM 4633 C CA . GLU B 1 190 ? 0.625 35.438 -1.342 1 97.75 190 GLU B CA 1
ATOM 4634 C C . GLU B 1 190 ? 2.143 35.375 -1.485 1 97.75 190 GLU B C 1
ATOM 4636 O O . GLU B 1 190 ? 2.689 35.781 -2.52 1 97.75 190 GLU B O 1
ATOM 4641 N N . LEU B 1 191 ? 2.77 34.938 -0.48 1 98.19 191 LEU B N 1
ATOM 4642 C CA . LEU B 1 191 ? 4.227 34.844 -0.499 1 98.19 191 LEU B CA 1
ATOM 4643 C C . LEU B 1 191 ? 4.695 33.906 -1.593 1 98.19 191 LEU B C 1
ATOM 4645 O O . LEU B 1 191 ? 5.551 34.25 -2.408 1 98.19 191 LEU B O 1
ATOM 4649 N N . TYR B 1 192 ? 4.172 32.688 -1.612 1 97.44 192 TYR B N 1
ATOM 4650 C CA . TYR B 1 192 ? 4.68 31.656 -2.52 1 97.44 192 TYR B CA 1
ATOM 4651 C C . TYR B 1 192 ? 4.312 31.984 -3.963 1 97.44 192 TYR B C 1
ATOM 4653 O O . TYR B 1 192 ? 5.012 31.578 -4.895 1 97.44 192 TYR B O 1
ATOM 4661 N N . LYS B 1 193 ? 3.26 32.719 -4.203 1 96.94 193 LYS B N 1
ATOM 4662 C CA . LYS B 1 193 ? 2.848 33.094 -5.551 1 96.94 193 LYS B CA 1
ATOM 4663 C C . LYS B 1 193 ? 3.879 34 -6.207 1 96.94 193 LYS B C 1
ATOM 4665 O O . LYS B 1 193 ? 3.84 34.219 -7.418 1 96.94 193 LYS B O 1
ATOM 4670 N N . ILE B 1 194 ? 4.762 34.5 -5.363 1 96.88 194 ILE B N 1
ATOM 4671 C CA . ILE B 1 194 ? 5.848 35.312 -5.91 1 96.88 194 ILE B CA 1
ATOM 4672 C C . ILE B 1 194 ? 6.574 34.531 -7 1 96.88 194 ILE B C 1
ATOM 4674 O O . ILE B 1 194 ? 6.945 35.094 -8.031 1 96.88 194 ILE B O 1
ATOM 4678 N N . PHE B 1 195 ? 6.75 33.219 -6.758 1 96.38 195 PHE B N 1
ATOM 4679 C CA . PHE B 1 195 ? 7.492 32.469 -7.77 1 96.38 195 PHE B CA 1
ATOM 4680 C C . PHE B 1 195 ? 6.703 31.266 -8.234 1 96.38 195 PHE B C 1
ATOM 4682 O O . PHE B 1 195 ? 7.012 30.672 -9.273 1 96.38 195 PHE B O 1
ATOM 4689 N N . LEU B 1 196 ? 5.727 30.844 -7.504 1 95.94 196 LEU B N 1
ATOM 4690 C CA . LEU B 1 196 ? 5.016 29.594 -7.758 1 95.94 196 LEU B CA 1
ATOM 4691 C C . LEU B 1 196 ? 4.105 29.734 -8.977 1 95.94 196 LEU B C 1
ATOM 4693 O O . LEU B 1 196 ? 3.312 30.672 -9.062 1 95.94 196 LEU B O 1
ATOM 4697 N N . GLU B 1 197 ? 4.262 28.781 -9.875 1 95.5 197 GLU B N 1
ATOM 4698 C CA . GLU B 1 197 ? 3.369 28.703 -11.031 1 95.5 197 GLU B CA 1
ATOM 4699 C C . GLU B 1 197 ? 2.215 27.734 -10.773 1 95.5 197 GLU B C 1
ATOM 4701 O O . GLU B 1 197 ? 1.136 27.891 -11.352 1 95.5 197 GLU B O 1
ATOM 4706 N N . GLY B 1 198 ? 2.449 26.734 -9.938 1 92.69 198 GLY B N 1
ATOM 4707 C CA . GLY B 1 198 ? 1.381 25.828 -9.547 1 92.69 198 GLY B CA 1
ATOM 4708 C C . GLY B 1 198 ? 0.35 26.469 -8.641 1 92.69 198 GLY B C 1
ATOM 4709 O O . GLY B 1 198 ? 0.397 27.672 -8.398 1 92.69 198 GLY B O 1
ATOM 4710 N N . GLU B 1 199 ? -0.544 25.672 -8.141 1 94.88 199 GLU B N 1
ATOM 4711 C CA . GLU B 1 199 ? -1.62 26.156 -7.281 1 94.88 199 GLU B CA 1
ATOM 4712 C C . GLU B 1 199 ? -1.222 26.094 -5.812 1 94.88 199 GLU B C 1
ATOM 4714 O O . GLU B 1 199 ? -0.514 25.172 -5.395 1 94.88 199 GLU B O 1
ATOM 4719 N N . CYS B 1 200 ? -1.627 27.125 -5.074 1 96.5 200 CYS B N 1
ATOM 4720 C CA . CYS B 1 200 ? -1.598 27.031 -3.619 1 96.5 200 CYS B CA 1
ATOM 4721 C C . CYS B 1 200 ? -2.859 26.359 -3.088 1 96.5 200 CYS B C 1
ATOM 4723 O O . CYS B 1 200 ? -3.943 26.938 -3.137 1 96.5 200 CYS B O 1
ATOM 4725 N N . VAL B 1 201 ? -2.773 25.188 -2.623 1 97.25 201 VAL B N 1
ATOM 4726 C CA . VAL B 1 201 ? -3.918 24.453 -2.094 1 97.25 201 VAL B CA 1
ATOM 4727 C C . VAL B 1 201 ? -4.023 24.672 -0.587 1 97.25 201 VAL B C 1
ATOM 4729 O O . VAL B 1 201 ? -3.291 24.062 0.191 1 97.25 201 VAL B O 1
ATOM 4732 N N . VAL B 1 202 ? -5.051 25.406 -0.194 1 97.94 202 VAL B N 1
ATOM 4733 C CA . VAL B 1 202 ? -5.137 25.938 1.162 1 97.94 202 VAL B CA 1
ATOM 4734 C C . VAL B 1 202 ? -5.785 24.906 2.084 1 97.94 202 VAL B C 1
ATOM 4736 O O . VAL B 1 202 ? -6.75 24.234 1.7 1 97.94 202 VAL B O 1
ATOM 4739 N N . THR B 1 203 ? -5.27 24.719 3.23 1 97.81 203 THR B N 1
ATOM 4740 C CA . THR B 1 203 ? -5.785 23.922 4.34 1 97.81 203 THR B CA 1
ATOM 4741 C C . THR B 1 203 ? -5.305 24.484 5.676 1 97.81 203 THR B C 1
ATOM 4743 O O . THR B 1 203 ? -4.945 25.656 5.77 1 97.81 203 THR B O 1
ATOM 4746 N N . ASN B 1 204 ? -5.34 23.734 6.75 1 97.75 204 ASN B N 1
ATOM 4747 C CA . ASN B 1 204 ? -4.812 24.156 8.039 1 97.75 204 ASN B CA 1
ATOM 4748 C C . ASN B 1 204 ? -3.473 23.5 8.352 1 97.75 204 ASN B C 1
ATOM 4750 O O . ASN B 1 204 ? -3.059 22.578 7.648 1 97.75 204 ASN B O 1
ATOM 4754 N N . SER B 1 205 ? -2.818 24 9.391 1 98.25 205 SER B N 1
ATOM 4755 C CA . SER B 1 205 ? -1.44 23.594 9.664 1 98.25 205 SER B CA 1
ATOM 4756 C C . SER B 1 205 ? -1.35 22.109 9.992 1 98.25 205 SER B C 1
ATOM 4758 O O . SER B 1 205 ? -0.476 21.406 9.477 1 98.25 205 SER B O 1
ATOM 4760 N N . ARG B 1 206 ? -2.232 21.578 10.797 1 98 206 ARG B N 1
ATOM 4761 C CA . ARG B 1 206 ? -2.188 20.172 11.203 1 98 206 ARG B CA 1
ATOM 4762 C C . ARG B 1 206 ? -2.387 19.25 10 1 98 206 ARG B C 1
ATOM 4764 O O . ARG B 1 206 ? -1.662 18.266 9.844 1 98 206 ARG B O 1
ATOM 4771 N N . THR B 1 207 ? -3.389 19.547 9.148 1 98.31 207 THR B N 1
ATOM 4772 C CA . THR B 1 207 ? -3.658 18.75 7.961 1 98.31 207 THR B CA 1
ATOM 4773 C C . THR B 1 207 ? -2.477 18.797 6.996 1 98.31 207 THR B C 1
ATOM 4775 O O . THR B 1 207 ? -2.105 17.781 6.406 1 98.31 207 THR B O 1
ATOM 4778 N N . ALA B 1 208 ? -1.906 19.953 6.867 1 98.38 208 ALA B N 1
ATOM 4779 C CA . ALA B 1 208 ? -0.746 20.094 5.988 1 98.38 208 ALA B CA 1
ATOM 4780 C C . ALA B 1 208 ? 0.432 19.281 6.5 1 98.38 208 ALA B C 1
ATOM 4782 O O . ALA B 1 208 ? 1.122 18.625 5.719 1 98.38 208 ALA B O 1
ATOM 4783 N N . GLU B 1 209 ? 0.704 19.359 7.809 1 98.25 209 GLU B N 1
ATOM 4784 C CA . GLU B 1 209 ? 1.772 18.562 8.406 1 98.25 209 GLU B CA 1
ATOM 4785 C C . GLU B 1 209 ? 1.551 17.078 8.172 1 98.25 209 GLU B C 1
ATOM 4787 O O . GLU B 1 209 ? 2.467 16.359 7.754 1 98.25 209 GLU B O 1
ATOM 4792 N N . MET B 1 210 ? 0.359 16.625 8.352 1 98.38 210 MET B N 1
ATOM 4793 C CA . MET B 1 210 ? 0.03 15.219 8.164 1 98.38 210 MET B CA 1
ATOM 4794 C C . MET B 1 210 ? 0.111 14.828 6.695 1 98.38 210 MET B C 1
ATOM 4796 O O . MET B 1 210 ? 0.463 13.695 6.367 1 98.38 210 MET B O 1
ATOM 4800 N N . CYS B 1 211 ? -0.228 15.742 5.836 1 97.88 211 CYS B N 1
ATOM 4801 C CA . CYS B 1 211 ? -0.228 15.477 4.402 1 97.88 211 CYS B CA 1
ATOM 4802 C C . CYS B 1 211 ? 1.156 15.047 3.93 1 97.88 211 CYS B C 1
ATOM 4804 O O . CYS B 1 211 ? 1.296 14.031 3.244 1 97.88 211 CYS B O 1
ATOM 4806 N N . LYS B 1 212 ? 2.129 15.789 4.305 1 96.75 212 LYS B N 1
AT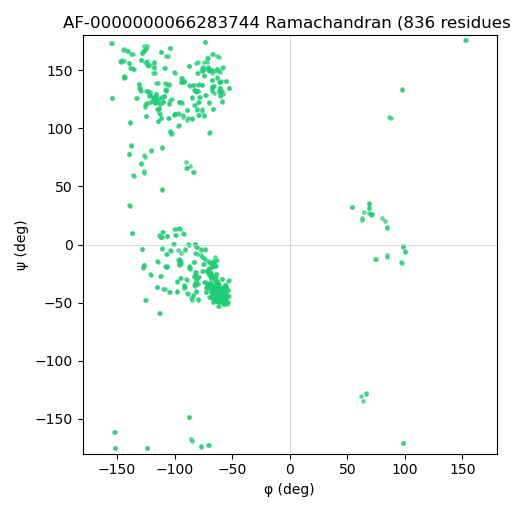OM 4807 C CA . LYS B 1 212 ? 3.502 15.477 3.918 1 96.75 212 LYS B CA 1
ATOM 4808 C C . LYS B 1 212 ? 3.918 14.102 4.438 1 96.75 212 LYS B C 1
ATOM 4810 O O . LYS B 1 212 ? 4.488 13.297 3.697 1 96.75 212 LYS B O 1
ATOM 4815 N N . LEU B 1 213 ? 3.662 13.852 5.695 1 97.75 213 LEU B N 1
ATOM 4816 C CA . LEU B 1 213 ? 4 12.57 6.305 1 97.75 213 LEU B CA 1
ATOM 4817 C C . LEU B 1 213 ? 3.26 11.422 5.617 1 97.75 213 LEU B C 1
ATOM 4819 O O . LEU B 1 213 ? 3.834 10.359 5.387 1 97.75 213 LEU B O 1
ATOM 4823 N N . THR B 1 214 ? 2.01 11.656 5.262 1 98.38 214 THR B N 1
ATOM 4824 C CA . THR B 1 214 ? 1.149 10.656 4.633 1 98.38 214 THR B CA 1
ATOM 4825 C C . THR B 1 214 ? 1.666 10.289 3.244 1 98.38 214 THR B C 1
ATOM 4827 O O . THR B 1 214 ? 1.717 9.117 2.883 1 98.38 214 THR B O 1
ATOM 4830 N N . GLU B 1 215 ? 2.055 11.305 2.482 1 97 215 GLU B N 1
ATOM 4831 C CA . GLU B 1 215 ? 2.562 11.07 1.135 1 97 215 GLU B CA 1
ATOM 4832 C C . GLU B 1 215 ? 3.764 10.125 1.153 1 97 215 GLU B C 1
ATOM 4834 O O . GLU B 1 215 ? 3.801 9.148 0.406 1 97 215 GLU B O 1
ATOM 4839 N N . ASN B 1 216 ? 4.691 10.359 1.976 1 96.31 216 ASN B N 1
ATOM 4840 C CA . ASN B 1 216 ? 5.891 9.539 2.062 1 96.31 216 ASN B CA 1
ATOM 4841 C C . ASN B 1 216 ? 5.594 8.172 2.68 1 96.31 216 ASN B C 1
ATOM 4843 O O . ASN B 1 216 ? 6.215 7.176 2.318 1 96.31 216 ASN B O 1
ATOM 4847 N N . SER B 1 217 ? 4.645 8.125 3.627 1 98.25 217 SER B N 1
ATOM 4848 C CA . SER B 1 217 ? 4.262 6.859 4.238 1 98.25 217 SER B CA 1
ATOM 4849 C C . SER B 1 217 ? 3.568 5.949 3.229 1 98.25 217 SER B C 1
ATOM 4851 O O . SER B 1 217 ? 3.727 4.727 3.277 1 98.25 217 SER B O 1
ATOM 4853 N N . PHE B 1 218 ? 2.742 6.539 2.361 1 98.56 218 PHE B N 1
ATOM 4854 C CA . PHE B 1 218 ? 2.102 5.766 1.308 1 98.56 218 PHE B CA 1
ATOM 4855 C C . PHE B 1 218 ? 3.141 5.062 0.442 1 98.56 218 PHE B C 1
ATOM 4857 O O . PHE B 1 218 ? 3.025 3.865 0.172 1 98.56 218 PHE B O 1
ATOM 4864 N N . ARG B 1 219 ? 4.082 5.789 -0.008 1 97.12 219 ARG B N 1
ATOM 4865 C CA . ARG B 1 219 ? 5.145 5.215 -0.827 1 97.12 219 ARG B CA 1
ATOM 4866 C C . ARG B 1 219 ? 5.895 4.125 -0.066 1 97.12 219 ARG B C 1
ATOM 4868 O O . ARG B 1 219 ? 6.195 3.066 -0.621 1 97.12 219 ARG B O 1
ATOM 4875 N N . ASP B 1 220 ? 6.207 4.406 1.205 1 97.75 220 ASP B N 1
ATOM 4876 C CA . ASP B 1 220 ? 6.941 3.457 2.035 1 97.75 220 ASP B CA 1
ATOM 4877 C C . ASP B 1 220 ? 6.188 2.135 2.158 1 97.75 220 ASP B C 1
ATOM 4879 O O . ASP B 1 220 ? 6.785 1.062 2.057 1 97.75 220 ASP B O 1
ATOM 4883 N N . VAL B 1 221 ? 4.883 2.203 2.408 1 98.69 221 VAL B N 1
ATOM 4884 C CA . VAL B 1 221 ? 4.043 1.018 2.553 1 98.69 221 VAL B CA 1
ATOM 4885 C C . VAL B 1 221 ? 4.055 0.216 1.253 1 98.69 221 VAL B C 1
ATOM 4887 O O . VAL B 1 221 ? 4.152 -1.013 1.275 1 98.69 221 VAL B O 1
ATOM 4890 N N . ASN B 1 222 ? 3.992 0.893 0.146 1 98.5 222 ASN B N 1
ATOM 4891 C CA . ASN B 1 222 ? 3.947 0.198 -1.136 1 98.5 222 ASN B CA 1
ATOM 4892 C C . ASN B 1 222 ? 5.305 -0.393 -1.502 1 98.5 222 ASN B C 1
ATOM 4894 O O . ASN B 1 222 ? 5.379 -1.447 -2.137 1 98.5 222 ASN B O 1
ATOM 4898 N N . ILE B 1 223 ? 6.434 0.234 -1.117 1 97.88 223 ILE B N 1
ATOM 4899 C CA . ILE B 1 223 ? 7.75 -0.373 -1.282 1 97.88 223 ILE B CA 1
ATOM 4900 C C . ILE B 1 223 ? 7.859 -1.615 -0.4 1 97.88 223 ILE B C 1
ATOM 4902 O O . ILE B 1 223 ? 8.383 -2.646 -0.831 1 97.88 223 ILE B O 1
ATOM 4906 N N . ALA B 1 224 ? 7.375 -1.467 0.837 1 98.69 224 ALA B N 1
ATOM 4907 C CA . ALA B 1 224 ? 7.398 -2.598 1.761 1 98.69 224 ALA B CA 1
ATOM 4908 C C . ALA B 1 224 ? 6.641 -3.791 1.187 1 98.69 224 ALA B C 1
ATOM 4910 O O . ALA B 1 224 ? 7.062 -4.938 1.353 1 98.69 224 ALA B O 1
ATOM 4911 N N . PHE B 1 225 ? 5.473 -3.537 0.556 1 98.88 225 PHE B N 1
ATOM 4912 C CA . PHE B 1 225 ? 4.711 -4.609 -0.07 1 98.88 225 PHE B CA 1
ATOM 4913 C C . PHE B 1 225 ? 5.547 -5.332 -1.118 1 98.88 225 PHE B C 1
ATOM 4915 O O . PHE B 1 225 ? 5.605 -6.562 -1.135 1 98.88 225 PHE B O 1
ATOM 4922 N N . ALA B 1 226 ? 6.16 -4.547 -2.008 1 98.69 226 ALA B N 1
ATOM 4923 C CA . ALA B 1 226 ? 7.023 -5.121 -3.037 1 98.69 226 ALA B CA 1
ATOM 4924 C C . ALA B 1 226 ? 8.164 -5.922 -2.414 1 98.69 226 ALA B C 1
ATOM 4926 O O . ALA B 1 226 ? 8.477 -7.027 -2.865 1 98.69 226 ALA B O 1
ATOM 4927 N N . ASN B 1 227 ? 8.805 -5.352 -1.389 1 98.56 227 ASN B N 1
ATOM 4928 C CA . ASN B 1 227 ? 9.906 -6.031 -0.72 1 98.56 227 ASN B CA 1
ATOM 4929 C C . ASN B 1 227 ? 9.453 -7.328 -0.059 1 98.56 227 ASN B C 1
ATOM 4931 O O . ASN B 1 227 ? 10.133 -8.352 -0.15 1 98.56 227 ASN B O 1
ATOM 4935 N N . GLU B 1 228 ? 8.328 -7.246 0.604 1 98.62 228 GLU B N 1
ATOM 4936 C CA . GLU B 1 228 ? 7.777 -8.445 1.236 1 98.62 228 GLU B CA 1
ATOM 4937 C C . GLU B 1 228 ? 7.484 -9.523 0.204 1 98.62 228 GLU B C 1
ATOM 4939 O O . GLU B 1 228 ? 7.77 -10.703 0.433 1 98.62 228 GLU B O 1
ATOM 4944 N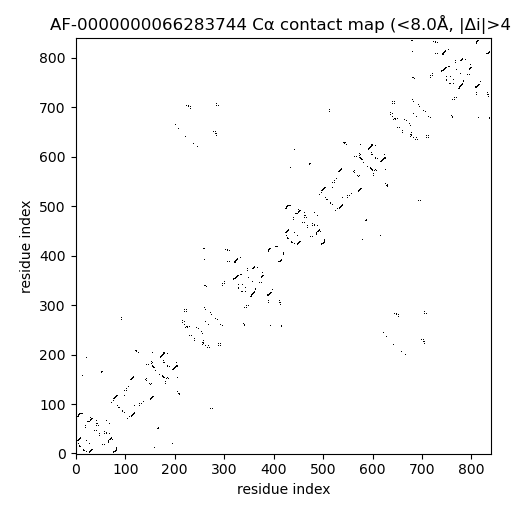 N . LEU B 1 229 ? 6.914 -9.109 -0.93 1 98.56 229 LEU B N 1
ATOM 4945 C CA . LEU B 1 229 ? 6.648 -10.047 -2.01 1 98.56 229 LEU B CA 1
ATOM 4946 C C . LEU B 1 229 ? 7.938 -10.734 -2.463 1 98.56 229 LEU B C 1
ATOM 4948 O O . LEU B 1 229 ? 7.934 -11.93 -2.77 1 98.56 229 LEU B O 1
ATOM 4952 N N . SER B 1 230 ? 9.039 -9.953 -2.543 1 98.19 230 SER B N 1
ATOM 4953 C CA . SER B 1 230 ? 10.312 -10.531 -2.982 1 98.19 230 SER B CA 1
ATOM 4954 C C . SER B 1 230 ? 10.773 -11.633 -2.035 1 98.19 230 SER B C 1
ATOM 4956 O O . SER B 1 230 ? 11.32 -12.648 -2.475 1 98.19 230 SER B O 1
ATOM 4958 N N . LEU B 1 231 ? 10.586 -11.469 -0.69 1 97.94 231 LEU B N 1
ATOM 4959 C CA . LEU B 1 231 ? 10.938 -12.5 0.284 1 97.94 231 LEU B CA 1
ATOM 4960 C C . LEU B 1 231 ? 10.07 -13.742 0.094 1 97.94 231 LEU B C 1
ATOM 4962 O O . LEU B 1 231 ? 10.586 -14.859 0.06 1 97.94 231 LEU B O 1
ATOM 4966 N N . ILE B 1 232 ? 8.758 -13.5 -0.052 1 98.25 232 ILE B N 1
ATOM 4967 C CA . ILE B 1 232 ? 7.789 -14.586 -0.191 1 98.25 232 ILE B CA 1
ATOM 4968 C C . ILE B 1 232 ? 8.086 -15.383 -1.459 1 98.25 232 ILE B C 1
ATOM 4970 O O . ILE B 1 232 ? 8.125 -16.609 -1.433 1 98.25 232 ILE B O 1
ATOM 4974 N N . CYS B 1 233 ? 8.312 -14.688 -2.535 1 97.75 233 CYS B N 1
ATOM 4975 C CA . CYS B 1 233 ? 8.578 -15.32 -3.818 1 97.75 233 CYS B CA 1
ATOM 4976 C C . CYS B 1 233 ? 9.859 -16.141 -3.764 1 97.75 233 CYS B C 1
ATOM 4978 O O . CYS B 1 233 ? 9.93 -17.234 -4.328 1 97.75 233 CYS B O 1
ATOM 4980 N N . ALA B 1 234 ? 10.906 -15.555 -3.139 1 95.44 234 ALA B N 1
ATOM 4981 C CA . ALA B 1 234 ? 12.156 -16.297 -2.996 1 95.44 234 ALA B CA 1
ATOM 4982 C C . ALA B 1 234 ? 11.914 -17.641 -2.303 1 95.44 234 ALA B C 1
ATOM 4984 O O . ALA B 1 234 ? 12.453 -18.672 -2.723 1 95.44 234 ALA B O 1
ATOM 4985 N N . ASP B 1 235 ? 11.125 -17.625 -1.271 1 94.69 235 ASP B N 1
ATOM 4986 C CA . ASP B 1 235 ? 10.844 -18.828 -0.503 1 94.69 235 ASP B CA 1
ATOM 4987 C C . ASP B 1 235 ? 10.008 -19.812 -1.319 1 94.69 235 ASP B C 1
ATOM 4989 O O . ASP B 1 235 ? 10.117 -21.031 -1.143 1 94.69 235 ASP B O 1
ATOM 4993 N N . GLN B 1 236 ? 9.219 -19.359 -2.275 1 95.69 236 GLN B N 1
ATOM 4994 C CA . GLN B 1 236 ? 8.289 -20.188 -3.025 1 95.69 236 GLN B CA 1
ATOM 4995 C C . GLN B 1 236 ? 8.852 -20.547 -4.395 1 95.69 236 GLN B C 1
ATOM 4997 O O . GLN B 1 236 ? 8.203 -21.25 -5.18 1 95.69 236 GLN B O 1
ATOM 5002 N N . GLY B 1 237 ? 10.016 -20.094 -4.672 1 94.19 237 GLY B N 1
ATOM 5003 C CA . GLY B 1 237 ? 10.625 -20.375 -5.961 1 94.19 237 GLY B CA 1
ATOM 5004 C C . GLY B 1 237 ? 9.93 -19.672 -7.117 1 94.19 237 GLY B C 1
ATOM 5005 O O . GLY B 1 237 ? 9.773 -20.25 -8.195 1 94.19 237 GLY B O 1
ATOM 5006 N N . ILE B 1 238 ? 9.383 -18.531 -6.91 1 97.06 238 ILE B N 1
ATOM 5007 C CA . ILE B 1 238 ? 8.688 -17.734 -7.91 1 97.06 238 ILE B CA 1
ATOM 5008 C C . ILE B 1 238 ? 9.539 -16.516 -8.273 1 97.06 238 ILE B C 1
ATOM 5010 O O . ILE B 1 238 ? 10.156 -15.891 -7.406 1 97.06 238 ILE B O 1
ATOM 5014 N N . ASN B 1 239 ? 9.602 -16.156 -9.57 1 96.5 239 ASN B N 1
ATOM 5015 C CA . ASN B 1 239 ? 10.266 -14.938 -10.023 1 96.5 239 ASN B CA 1
ATOM 5016 C C . ASN B 1 239 ? 9.438 -13.695 -9.703 1 96.5 239 ASN B C 1
ATOM 5018 O O . ASN B 1 239 ? 8.43 -13.438 -10.367 1 96.5 239 ASN B O 1
ATOM 5022 N N . VAL B 1 240 ? 9.938 -12.93 -8.781 1 97.75 240 VAL B N 1
ATOM 5023 C CA . VAL B 1 240 ? 9.156 -11.805 -8.281 1 97.75 240 VAL B CA 1
ATOM 5024 C C . VAL B 1 240 ? 9 -10.75 -9.375 1 97.75 240 VAL B C 1
ATOM 5026 O O . VAL B 1 240 ? 7.965 -10.086 -9.461 1 97.75 240 VAL B O 1
ATOM 5029 N N . TRP B 1 241 ? 9.984 -10.555 -10.227 1 96.75 241 TRP B N 1
ATOM 5030 C CA . TRP B 1 241 ? 9.922 -9.562 -11.297 1 96.75 241 TRP B CA 1
ATOM 5031 C C . TRP B 1 241 ? 8.836 -9.922 -12.312 1 96.75 241 TRP B C 1
ATOM 5033 O O . TRP B 1 241 ? 8.062 -9.062 -12.734 1 96.75 241 TRP B O 1
ATOM 5043 N N . GLU B 1 242 ? 8.781 -11.188 -12.648 1 97.06 242 GLU B N 1
ATOM 5044 C CA . GLU B 1 242 ? 7.711 -11.656 -13.531 1 97.06 242 GLU B CA 1
ATOM 5045 C C . GLU B 1 242 ? 6.344 -11.516 -12.867 1 97.06 242 GLU B C 1
ATOM 5047 O O . GLU B 1 242 ? 5.383 -11.07 -13.5 1 97.06 242 GLU B O 1
ATOM 5052 N N . LEU B 1 243 ? 6.285 -11.922 -11.641 1 98.12 243 LEU B N 1
ATOM 5053 C CA . LEU B 1 243 ? 5.039 -11.836 -10.891 1 98.12 243 LEU B CA 1
ATOM 5054 C C . LEU B 1 243 ? 4.488 -10.414 -10.914 1 98.12 243 LEU B C 1
ATOM 5056 O O . LEU B 1 243 ? 3.311 -10.203 -11.219 1 98.12 243 LEU B O 1
ATOM 5060 N N . ILE B 1 244 ? 5.336 -9.438 -10.57 1 98.12 244 ILE B N 1
ATOM 5061 C CA . ILE B 1 244 ? 4.902 -8.047 -10.484 1 98.12 244 ILE B CA 1
ATOM 5062 C C . ILE B 1 244 ? 4.488 -7.547 -11.867 1 98.12 244 ILE B C 1
ATOM 5064 O O . ILE B 1 244 ? 3.473 -6.859 -12.008 1 98.12 244 ILE B O 1
ATOM 5068 N N . ARG B 1 245 ? 5.246 -7.922 -12.867 1 96.69 245 ARG B N 1
ATOM 5069 C CA . ARG B 1 245 ? 4.891 -7.551 -14.234 1 96.69 245 ARG B CA 1
ATOM 5070 C C . ARG B 1 245 ? 3.502 -8.07 -14.594 1 96.69 245 ARG B C 1
ATOM 5072 O O . ARG B 1 245 ? 2.695 -7.336 -15.18 1 96.69 245 ARG B O 1
ATOM 5079 N N . LEU B 1 246 ? 3.217 -9.273 -14.281 1 96.69 246 LEU B N 1
ATOM 5080 C CA . LEU B 1 246 ? 1.932 -9.891 -14.586 1 96.69 246 LEU B CA 1
ATOM 5081 C C . LEU B 1 246 ? 0.81 -9.234 -13.789 1 96.69 246 LEU B C 1
ATOM 5083 O O . LEU B 1 246 ? -0.23 -8.883 -14.344 1 96.69 246 LEU B O 1
ATOM 5087 N N . ALA B 1 247 ? 0.998 -9.094 -12.469 1 96.88 247 ALA B N 1
ATOM 5088 C CA . ALA B 1 247 ? -0.019 -8.508 -11.602 1 96.88 247 ALA B CA 1
ATOM 5089 C C . ALA B 1 247 ? -0.371 -7.094 -12.047 1 96.88 247 ALA B C 1
ATOM 5091 O O . ALA B 1 247 ? -1.537 -6.695 -12 1 96.88 247 ALA B O 1
ATOM 5092 N N . ASN B 1 248 ? 0.613 -6.32 -12.5 1 96.44 248 ASN B N 1
ATOM 5093 C CA . ASN B 1 248 ? 0.44 -4.922 -12.875 1 96.44 248 ASN B CA 1
ATOM 5094 C C . ASN B 1 248 ? -0.302 -4.785 -14.195 1 96.44 248 ASN B C 1
ATOM 5096 O O . ASN B 1 248 ? -0.605 -3.674 -14.633 1 96.44 248 ASN B O 1
ATOM 5100 N N . ARG B 1 249 ? -0.609 -5.879 -14.867 1 92.19 249 ARG B N 1
ATOM 5101 C CA . ARG B 1 249 ? -1.485 -5.824 -16.031 1 92.19 249 ARG B CA 1
ATOM 5102 C C . ARG B 1 249 ? -2.93 -5.562 -15.617 1 92.19 249 ARG B C 1
ATOM 5104 O O . ARG B 1 249 ? -3.762 -5.195 -16.453 1 92.19 249 ARG B O 1
ATOM 5111 N N . HIS B 1 250 ? -3.205 -5.902 -14.375 1 89.69 250 HIS B N 1
ATOM 5112 C CA . HIS B 1 250 ? -4.516 -5.539 -13.844 1 89.69 250 HIS B CA 1
ATOM 5113 C C . HIS B 1 250 ? -4.664 -4.027 -13.727 1 89.69 250 HIS B C 1
ATOM 5115 O O . HIS B 1 250 ? -3.773 -3.348 -13.203 1 89.69 250 HIS B O 1
ATOM 5121 N N . PRO B 1 251 ? -5.738 -3.459 -14.086 1 86.5 251 PRO B N 1
ATOM 5122 C CA . PRO B 1 251 ? -5.879 -2.002 -14.18 1 86.5 251 PRO B CA 1
ATOM 5123 C C . PRO B 1 251 ? -5.875 -1.327 -12.805 1 86.5 251 PRO B C 1
ATOM 5125 O O . PRO B 1 251 ? -5.629 -0.122 -12.711 1 86.5 251 PRO B O 1
ATOM 5128 N N . ARG B 1 252 ? -6.129 -1.959 -11.742 1 88.56 252 ARG B N 1
ATOM 5129 C CA . ARG B 1 252 ? -6.223 -1.354 -10.422 1 88.56 252 ARG B CA 1
ATOM 5130 C C . ARG B 1 252 ? -5.051 -1.779 -9.539 1 88.56 252 ARG B C 1
ATOM 5132 O O . ARG B 1 252 ? -5.109 -1.656 -8.312 1 88.56 252 ARG B O 1
ATOM 5139 N N . VAL B 1 253 ? -4.082 -2.398 -10.148 1 94 253 VAL B N 1
ATOM 5140 C CA . VAL B 1 253 ? -2.895 -2.854 -9.43 1 94 253 VAL B CA 1
ATOM 5141 C C . VAL B 1 253 ? -1.655 -2.156 -9.984 1 94 253 VAL B C 1
ATOM 5143 O O . VAL B 1 253 ? -1.475 -2.074 -11.203 1 94 253 VAL B O 1
ATOM 5146 N N . ASN B 1 254 ? -0.898 -1.544 -9.148 1 96.44 254 ASN B N 1
ATOM 5147 C CA . ASN B 1 254 ? 0.359 -0.897 -9.508 1 96.44 254 ASN B CA 1
ATOM 5148 C C . ASN B 1 254 ? 1.434 -1.137 -8.445 1 96.44 254 ASN B C 1
ATOM 5150 O O . ASN B 1 254 ? 1.767 -0.233 -7.68 1 96.44 254 ASN B O 1
ATOM 5154 N N . ILE B 1 255 ? 1.974 -2.281 -8.5 1 98 255 ILE B N 1
ATOM 5155 C CA . ILE B 1 255 ? 2.961 -2.697 -7.512 1 98 255 ILE B CA 1
ATOM 5156 C C . ILE B 1 255 ? 4.332 -2.133 -7.883 1 98 255 ILE B C 1
ATOM 5158 O O . ILE B 1 255 ? 4.742 -2.191 -9.039 1 98 255 ILE B O 1
ATOM 5162 N N . LEU B 1 256 ? 5.027 -1.528 -6.941 1 97.25 256 LEU B N 1
ATOM 5163 C CA . LEU B 1 256 ? 6.379 -1.021 -7.148 1 97.25 256 LEU B CA 1
ATOM 5164 C C . LEU B 1 256 ? 7.387 -2.164 -7.211 1 97.25 256 LEU B C 1
ATOM 5166 O O . LEU B 1 256 ? 7.016 -3.33 -7.055 1 97.25 256 LEU B O 1
ATOM 5170 N N . GLN B 1 257 ? 8.617 -1.834 -7.504 1 96 257 GLN B N 1
ATOM 5171 C CA . GLN B 1 257 ? 9.664 -2.848 -7.605 1 96 257 GLN B CA 1
ATOM 5172 C C . GLN B 1 257 ? 10.414 -2.994 -6.285 1 96 257 GLN B C 1
ATOM 5174 O O . GLN B 1 257 ? 10.656 -2.006 -5.586 1 96 257 GLN B O 1
ATOM 5179 N N . PRO B 1 258 ? 10.727 -4.25 -5.938 1 97.12 258 PRO B N 1
ATOM 5180 C CA . PRO B 1 258 ? 11.555 -4.438 -4.742 1 97.12 258 PRO B CA 1
ATOM 5181 C C . PRO B 1 258 ? 12.977 -3.91 -4.918 1 97.12 258 PRO B C 1
ATOM 5183 O O . PRO B 1 258 ? 13.375 -3.568 -6.031 1 97.12 258 PRO B O 1
ATOM 5186 N N . GLY B 1 259 ? 13.688 -3.727 -3.85 1 95.88 259 GLY B N 1
ATOM 5187 C CA . GLY B 1 259 ? 15.078 -3.312 -3.818 1 95.88 259 GLY B CA 1
ATOM 5188 C C . GLY B 1 259 ? 15.82 -3.807 -2.592 1 95.88 259 GLY B C 1
ATOM 5189 O O . GLY B 1 259 ? 15.32 -4.656 -1.855 1 95.88 259 GLY B O 1
ATOM 5190 N N . PRO B 1 260 ? 17.031 -3.389 -2.459 1 96.12 260 PRO B N 1
ATOM 5191 C CA . PRO B 1 260 ? 17.828 -3.873 -1.338 1 96.12 260 PRO B CA 1
ATOM 5192 C C . PRO B 1 260 ? 17.469 -3.203 -0.015 1 96.12 260 PRO B C 1
ATOM 5194 O O . PRO B 1 260 ? 17.984 -3.584 1.037 1 96.12 260 PRO B O 1
ATOM 5197 N N . GLY B 1 261 ? 16.594 -2.264 -0.039 1 92.62 261 GLY B N 1
ATOM 5198 C CA . GLY B 1 261 ? 16.156 -1.464 1.099 1 92.62 261 GLY B CA 1
ATOM 5199 C C . GLY B 1 261 ? 15.68 -0.082 0.708 1 92.62 261 GLY B C 1
ATOM 5200 O O . GLY B 1 261 ? 15.57 0.231 -0.48 1 92.62 261 GLY B O 1
ATOM 5201 N N . VAL B 1 262 ? 15.203 0.625 1.725 1 90.75 262 VAL B N 1
ATOM 5202 C CA . VAL B 1 262 ? 14.742 1.993 1.51 1 90.75 262 VAL B CA 1
ATOM 5203 C C . VAL B 1 262 ? 15.672 2.969 2.23 1 90.75 262 VAL B C 1
ATOM 5205 O O . VAL B 1 262 ? 15.93 2.816 3.426 1 90.75 262 VAL B O 1
ATOM 5208 N N . GLY B 1 263 ? 16.234 3.838 1.491 1 85 263 GLY B N 1
ATOM 5209 C CA . GLY B 1 263 ? 17.125 4.828 2.059 1 85 263 GLY B CA 1
ATOM 5210 C C . GLY B 1 263 ? 16.719 6.258 1.741 1 85 263 GLY B C 1
ATOM 5211 O O . GLY B 1 263 ? 15.594 6.504 1.303 1 85 263 GLY B O 1
ATOM 5212 N N . GLY B 1 264 ? 17.547 7.184 2.141 1 78.12 264 GLY B N 1
ATOM 5213 C CA . GLY B 1 264 ? 17.281 8.602 1.926 1 78.12 264 GLY B CA 1
ATOM 5214 C C . GLY B 1 264 ? 16.703 9.289 3.143 1 78.12 264 GLY B C 1
ATOM 5215 O O . GLY B 1 264 ? 16.609 8.695 4.219 1 78.12 264 GLY B O 1
ATOM 5216 N N . HIS B 1 265 ? 16.266 10.508 2.941 1 76.44 265 HIS B N 1
ATOM 5217 C CA . HIS B 1 265 ? 15.992 11.344 4.105 1 76.44 265 HIS B CA 1
ATOM 5218 C C . HIS B 1 265 ? 14.5 11.516 4.324 1 76.44 265 HIS B C 1
ATOM 5220 O O . HIS B 1 265 ? 14.07 12.055 5.348 1 76.44 265 HIS B O 1
ATOM 5226 N N . CYS B 1 266 ? 13.742 11.094 3.475 1 83.94 266 CYS B N 1
ATOM 5227 C CA . CYS B 1 266 ? 12.312 11.367 3.625 1 83.94 266 CYS B CA 1
ATOM 5228 C C . CYS B 1 266 ? 11.539 10.078 3.875 1 83.94 266 CYS B C 1
ATOM 5230 O O . CYS B 1 266 ? 11.031 9.859 4.977 1 83.94 266 CYS B O 1
ATOM 5232 N N . ILE B 1 267 ? 11.594 9.109 2.977 1 87.56 267 ILE B N 1
ATOM 5233 C CA . ILE B 1 267 ? 10.75 7.922 3.031 1 87.56 267 ILE B CA 1
ATOM 5234 C C . ILE B 1 267 ? 11.172 7.051 4.215 1 87.56 267 ILE B C 1
ATOM 5236 O O . ILE B 1 267 ? 10.328 6.441 4.875 1 87.56 267 ILE B O 1
ATOM 5240 N N . ALA B 1 268 ? 12.5 7.062 4.516 1 88.62 268 ALA B N 1
ATOM 5241 C CA . ALA B 1 268 ? 13 6.219 5.598 1 88.62 268 ALA B CA 1
ATOM 5242 C C . ALA B 1 268 ? 12.766 6.871 6.957 1 88.62 268 ALA B C 1
ATOM 5244 O O . ALA B 1 268 ? 12.953 6.238 8 1 88.62 268 ALA B O 1
ATOM 5245 N N . VAL B 1 269 ? 12.211 8.078 6.984 1 89.81 269 VAL B N 1
ATOM 5246 C CA . VAL B 1 269 ? 12.164 8.828 8.234 1 89.81 269 VAL B CA 1
ATOM 5247 C C . VAL B 1 269 ? 10.719 9.227 8.539 1 89.81 269 VAL B C 1
ATOM 5249 O O . VAL B 1 269 ? 10.219 8.969 9.633 1 89.81 269 VAL B O 1
ATOM 5252 N N . ASP B 1 270 ? 9.984 9.766 7.617 1 94.5 270 ASP B N 1
ATOM 5253 C CA . ASP B 1 270 ? 8.711 10.445 7.805 1 94.5 270 ASP B CA 1
ATOM 5254 C C . ASP B 1 270 ? 7.684 9.508 8.445 1 94.5 270 ASP B C 1
ATOM 5256 O O . ASP B 1 270 ? 6.934 9.914 9.336 1 94.5 270 ASP B O 1
ATOM 5260 N N . PRO B 1 271 ? 7.59 8.234 8.016 1 97.38 271 PRO B N 1
ATOM 5261 C CA . PRO B 1 271 ? 6.598 7.348 8.625 1 97.38 271 PRO B CA 1
ATOM 5262 C C . PRO B 1 271 ? 6.793 7.188 10.133 1 97.38 271 PRO B C 1
ATOM 5264 O O . PRO B 1 271 ? 5.82 7.012 10.875 1 97.38 271 PRO B O 1
ATOM 5267 N N . TRP B 1 272 ? 8.016 7.289 10.578 1 96.5 272 TRP B N 1
ATOM 5268 C CA . TRP B 1 272 ? 8.297 7.129 12 1 96.5 272 TRP B CA 1
ATOM 5269 C C . TRP B 1 272 ? 7.695 8.273 12.805 1 96.5 272 TRP B C 1
ATOM 5271 O O . TRP B 1 272 ? 7.379 8.109 13.992 1 96.5 272 TRP B O 1
ATOM 5281 N N . PHE B 1 273 ? 7.535 9.469 12.203 1 96.94 273 PHE B N 1
ATOM 5282 C CA . PHE B 1 273 ? 6.871 10.57 12.883 1 96.94 273 PHE B CA 1
ATOM 5283 C C . PHE B 1 273 ? 5.422 10.227 13.195 1 96.94 273 PHE B C 1
ATOM 5285 O O . PHE B 1 273 ? 4.922 10.531 14.281 1 96.94 273 PHE B O 1
ATOM 5292 N N . ILE B 1 274 ? 4.738 9.562 12.227 1 97.88 274 ILE B N 1
ATOM 5293 C CA . ILE B 1 274 ? 3.357 9.133 12.43 1 97.88 274 ILE B CA 1
ATOM 5294 C C . ILE B 1 274 ? 3.305 8.062 13.516 1 97.88 274 ILE B C 1
ATOM 5296 O O . ILE B 1 274 ? 2.475 8.125 14.422 1 97.88 274 ILE B O 1
ATOM 5300 N N . VAL B 1 275 ? 4.246 7.109 13.469 1 97.81 275 VAL B N 1
ATOM 5301 C CA . VAL B 1 275 ? 4.273 5.988 14.406 1 97.81 275 VAL B CA 1
ATOM 5302 C C . VAL B 1 275 ? 4.539 6.508 15.82 1 97.81 275 VAL B C 1
ATOM 5304 O O . VAL B 1 275 ? 3.896 6.07 16.781 1 97.81 275 VAL B O 1
ATOM 5307 N N . ALA B 1 276 ? 5.457 7.395 15.922 1 96.31 276 ALA B N 1
ATOM 5308 C CA . ALA B 1 276 ? 5.828 7.926 17.234 1 96.31 276 ALA B CA 1
ATOM 5309 C C . ALA B 1 276 ? 4.645 8.609 17.906 1 96.31 276 ALA B C 1
ATOM 5311 O O . ALA B 1 276 ? 4.465 8.508 19.125 1 96.31 276 ALA B O 1
ATOM 5312 N N . GLN B 1 277 ? 3.807 9.305 17.156 1 96.31 277 GLN B N 1
ATOM 5313 C CA . GLN B 1 277 ? 2.693 10.062 17.719 1 96.31 277 GLN B CA 1
ATOM 5314 C C . GLN B 1 277 ? 1.449 9.188 17.859 1 96.31 277 GLN B C 1
ATOM 5316 O O . GLN B 1 277 ? 0.513 9.547 18.578 1 96.31 277 GLN B O 1
ATOM 5321 N N . ASN B 1 278 ? 1.39 8.102 17.125 1 96.94 278 ASN B N 1
ATOM 5322 C CA . ASN B 1 278 ? 0.227 7.219 17.109 1 96.94 278 ASN B CA 1
ATOM 5323 C C . ASN B 1 278 ? 0.635 5.75 17.188 1 96.94 278 ASN B C 1
ATOM 5325 O O . ASN B 1 278 ? 0.254 4.953 16.328 1 96.94 278 ASN B O 1
ATOM 5329 N N . PRO B 1 279 ? 1.339 5.324 18.219 1 95.62 279 PRO B N 1
ATOM 5330 C CA . PRO B 1 279 ? 1.914 3.977 18.266 1 95.62 279 PRO B CA 1
ATOM 5331 C C . PRO B 1 279 ? 0.851 2.881 18.281 1 95.62 279 PRO B C 1
ATOM 5333 O O . PRO B 1 279 ? 1.086 1.775 17.797 1 95.62 279 PRO B O 1
ATOM 5336 N N . GLN B 1 280 ? -0.359 3.129 18.797 1 95.94 280 GLN B N 1
ATOM 5337 C CA . GLN B 1 280 ? -1.399 2.109 18.891 1 95.94 280 GLN B CA 1
ATOM 5338 C C . GLN B 1 280 ? -2.143 1.955 17.562 1 95.94 280 GLN B C 1
ATOM 5340 O O . GLN B 1 280 ? -2.535 0.848 17.188 1 95.94 280 GLN B O 1
ATOM 5345 N N . GLN B 1 281 ? -2.281 3.045 16.859 1 96.62 281 GLN B N 1
ATOM 5346 C CA . GLN B 1 281 ? -3.088 3.031 15.641 1 96.62 281 GLN B CA 1
ATOM 5347 C C . GLN B 1 281 ? -2.23 2.721 14.414 1 96.62 281 GLN B C 1
ATOM 5349 O O . GLN B 1 281 ? -2.695 2.074 13.469 1 96.62 281 GLN B O 1
ATOM 5354 N N . ALA B 1 282 ? -0.972 3.227 14.359 1 98.06 282 ALA B N 1
ATOM 5355 C CA . ALA B 1 282 ? -0.127 3.16 13.172 1 98.06 282 ALA B CA 1
ATOM 5356 C C . ALA B 1 282 ? 0.582 1.812 13.078 1 98.06 282 ALA B C 1
ATOM 5358 O O . ALA B 1 282 ? 1.812 1.751 13.039 1 98.06 282 ALA B O 1
ATOM 5359 N N . ARG B 1 283 ? -0.162 0.726 12.961 1 98.38 283 ARG B N 1
ATOM 5360 C CA . ARG B 1 283 ? 0.386 -0.626 12.961 1 98.38 283 ARG B CA 1
ATOM 5361 C C . ARG B 1 283 ? 0.958 -0.98 11.586 1 98.38 283 ARG B C 1
ATOM 5363 O O . ARG B 1 283 ? 2.049 -1.547 11.492 1 98.38 283 ARG B O 1
ATOM 5370 N N . LEU B 1 284 ? 0.178 -0.697 10.555 1 98.81 284 LEU B N 1
ATOM 5371 C CA . LEU B 1 284 ? 0.604 -1.007 9.195 1 98.81 284 LEU B CA 1
ATOM 5372 C C . LEU B 1 284 ? 1.831 -0.186 8.812 1 98.81 284 LEU B C 1
ATOM 5374 O O . LEU B 1 284 ? 2.791 -0.722 8.25 1 98.81 284 LEU B O 1
ATOM 5378 N N . ILE B 1 285 ? 1.789 1.118 9.086 1 98.81 285 ILE B N 1
ATOM 5379 C CA . ILE B 1 285 ? 2.893 2.02 8.773 1 98.81 285 ILE B CA 1
ATOM 5380 C C . ILE B 1 285 ? 4.16 1.551 9.484 1 98.81 285 ILE B C 1
ATOM 5382 O O . ILE B 1 285 ? 5.238 1.515 8.891 1 98.81 285 ILE B O 1
ATOM 5386 N N . ARG B 1 286 ? 4.039 1.151 10.734 1 98.5 286 ARG B N 1
ATOM 5387 C CA . ARG B 1 286 ? 5.18 0.631 11.484 1 98.5 286 ARG B CA 1
ATOM 5388 C C . ARG B 1 286 ? 5.723 -0.64 10.836 1 98.5 286 ARG B C 1
ATOM 5390 O O . ARG B 1 286 ? 6.934 -0.774 10.641 1 98.5 286 ARG B O 1
ATOM 5397 N N . THR B 1 287 ? 4.824 -1.581 10.539 1 98.75 287 THR B N 1
ATOM 5398 C CA . THR B 1 287 ? 5.238 -2.85 9.945 1 98.75 287 THR B CA 1
ATOM 5399 C C . THR B 1 287 ? 5.949 -2.621 8.617 1 98.75 287 THR B C 1
ATOM 5401 O O . THR B 1 287 ? 6.926 -3.309 8.305 1 98.75 287 THR B O 1
ATOM 5404 N N . ALA B 1 288 ? 5.43 -1.676 7.809 1 98.69 288 ALA B N 1
ATOM 5405 C CA . ALA B 1 288 ? 6.078 -1.345 6.543 1 98.69 288 ALA B CA 1
ATOM 5406 C C . ALA B 1 288 ? 7.527 -0.915 6.766 1 98.69 288 ALA B C 1
ATOM 5408 O O . ALA B 1 288 ? 8.43 -1.38 6.066 1 98.69 288 ALA B O 1
ATOM 5409 N N . ARG B 1 289 ? 7.746 -0.036 7.746 1 97.44 289 ARG B N 1
ATOM 5410 C CA . ARG B 1 289 ? 9.094 0.411 8.086 1 97.44 289 ARG B CA 1
ATOM 5411 C C . ARG B 1 289 ? 9.977 -0.764 8.492 1 97.44 289 ARG B C 1
ATOM 5413 O O . ARG B 1 289 ? 11.125 -0.862 8.07 1 97.44 289 ARG B O 1
ATOM 5420 N N . GLU B 1 290 ? 9.422 -1.616 9.266 1 97.62 290 GLU B N 1
ATOM 5421 C CA . GLU B 1 290 ? 10.18 -2.76 9.758 1 97.62 290 GLU B CA 1
ATOM 5422 C C . GLU B 1 290 ? 10.562 -3.701 8.617 1 97.62 290 GLU B C 1
ATOM 5424 O O . GLU B 1 290 ? 11.68 -4.219 8.578 1 97.62 290 GLU B O 1
ATOM 5429 N N . VAL B 1 291 ? 9.633 -3.977 7.695 1 98.12 291 VAL B N 1
ATOM 5430 C CA . VAL B 1 291 ? 9.906 -4.809 6.531 1 98.12 291 VAL B CA 1
ATOM 5431 C C . VAL B 1 291 ? 11.008 -4.172 5.688 1 98.12 291 VAL B C 1
ATOM 5433 O O . VAL B 1 291 ? 11.977 -4.84 5.309 1 98.12 291 VAL B O 1
ATOM 5436 N N . ASN B 1 292 ? 10.898 -2.887 5.402 1 97.5 292 ASN B N 1
ATOM 5437 C CA . ASN B 1 292 ? 11.867 -2.176 4.578 1 97.5 292 ASN B CA 1
ATOM 5438 C C . ASN B 1 292 ? 13.234 -2.109 5.258 1 97.5 292 ASN B C 1
ATOM 5440 O O . ASN B 1 292 ? 14.266 -2.266 4.605 1 97.5 292 ASN B O 1
ATOM 5444 N N . ASP B 1 293 ? 13.219 -1.904 6.609 1 95.38 293 ASP B N 1
ATOM 5445 C CA . ASP B 1 293 ? 14.461 -1.797 7.363 1 95.38 293 ASP B CA 1
ATOM 5446 C C . ASP B 1 293 ? 15.18 -3.143 7.434 1 95.38 293 ASP B C 1
ATOM 5448 O O . ASP B 1 293 ? 16.406 -3.193 7.598 1 95.38 293 ASP B O 1
ATOM 5452 N N . HIS B 1 294 ? 14.453 -4.215 7.281 1 96.88 294 HIS B N 1
ATOM 5453 C CA . HIS B 1 294 ? 15.023 -5.559 7.383 1 96.88 294 HIS B CA 1
ATOM 5454 C C . HIS B 1 294 ? 15.57 -6.027 6.043 1 96.88 294 HIS B C 1
ATOM 5456 O O . HIS B 1 294 ? 16.359 -6.977 5.988 1 96.88 294 HIS B O 1
ATOM 5462 N N . LYS B 1 295 ? 15.172 -5.434 4.988 1 97.5 295 LYS B N 1
ATOM 5463 C CA . LYS B 1 295 ? 15.461 -5.918 3.643 1 97.5 295 LYS B CA 1
ATOM 5464 C C . LYS B 1 295 ? 16.969 -6.023 3.408 1 97.5 295 LYS B C 1
ATOM 5466 O O . LYS B 1 295 ? 17.438 -6.996 2.818 1 97.5 295 LYS B O 1
ATOM 5471 N N . PRO B 1 296 ? 17.812 -5.008 3.896 1 97.44 296 PRO B N 1
ATOM 5472 C CA . PRO B 1 296 ? 19.266 -5.141 3.707 1 97.44 296 PRO B CA 1
ATOM 5473 C C . PRO B 1 296 ? 19.812 -6.43 4.309 1 97.44 296 PRO B C 1
ATOM 5475 O O . PRO B 1 296 ? 20.672 -7.086 3.697 1 97.44 296 PRO B O 1
ATOM 5478 N N . PHE B 1 297 ? 19.297 -6.84 5.418 1 97.75 297 PHE B N 1
ATOM 5479 C CA . PHE B 1 297 ? 19.781 -8.039 6.09 1 97.75 297 PHE B CA 1
ATOM 5480 C C . PHE B 1 297 ? 19.375 -9.297 5.324 1 97.75 297 PHE B C 1
ATOM 5482 O O . PHE B 1 297 ? 20.125 -10.266 5.262 1 97.75 297 PHE B O 1
ATOM 5489 N N . TRP B 1 298 ? 18.219 -9.242 4.785 1 97.56 298 TRP B N 1
ATOM 5490 C CA . TRP B 1 298 ? 17.797 -10.344 3.93 1 97.56 298 TRP B CA 1
ATOM 5491 C C . TRP B 1 298 ? 18.734 -10.484 2.729 1 97.56 298 TRP B C 1
ATOM 5493 O O . TRP B 1 298 ? 19.094 -11.602 2.35 1 97.56 298 TRP B O 1
ATOM 5503 N N . VAL B 1 299 ? 19.109 -9.352 2.131 1 98.12 299 VAL B N 1
ATOM 5504 C CA . VAL B 1 299 ? 20.016 -9.375 0.987 1 98.12 299 VAL B CA 1
ATOM 5505 C C . VAL B 1 299 ? 21.344 -9.992 1.397 1 98.12 299 VAL B C 1
ATOM 5507 O O . VAL B 1 299 ? 21.891 -10.828 0.677 1 98.12 299 VAL B O 1
ATOM 5510 N N . ILE B 1 300 ? 21.828 -9.594 2.549 1 98.31 300 ILE B N 1
ATOM 5511 C CA . ILE B 1 300 ? 23.094 -10.125 3.053 1 98.31 300 ILE B CA 1
ATOM 5512 C C . ILE B 1 300 ? 22.984 -11.633 3.238 1 98.31 300 ILE B C 1
ATOM 5514 O O . ILE B 1 300 ? 23.906 -12.375 2.885 1 98.31 300 ILE B O 1
ATOM 5518 N N . ASP B 1 301 ? 21.859 -12.078 3.736 1 98.06 301 ASP B N 1
ATOM 5519 C CA . ASP B 1 301 ? 21.641 -13.516 3.916 1 98.06 301 ASP B CA 1
ATOM 5520 C C . ASP B 1 301 ? 21.641 -14.242 2.572 1 98.06 301 ASP B C 1
ATOM 5522 O O . ASP B 1 301 ? 22.141 -15.359 2.469 1 98.06 301 ASP B O 1
ATOM 5526 N N . GLN B 1 302 ? 21.094 -13.625 1.576 1 97.5 302 GLN B N 1
ATOM 5527 C CA . GLN B 1 302 ? 21.125 -14.211 0.238 1 97.5 302 GLN B CA 1
ATOM 5528 C C . GLN B 1 302 ? 22.562 -14.297 -0.279 1 97.5 302 GLN B C 1
ATOM 5530 O O . GLN B 1 302 ? 22.922 -15.273 -0.942 1 97.5 302 GLN B O 1
ATOM 5535 N N . VAL B 1 303 ? 23.359 -13.273 0.02 1 98.38 303 VAL B N 1
ATOM 5536 C CA . VAL B 1 303 ? 24.75 -13.258 -0.4 1 98.38 303 VAL B CA 1
ATOM 5537 C C . VAL B 1 303 ? 25.516 -14.375 0.306 1 98.38 303 VAL B C 1
ATOM 5539 O O . VAL B 1 303 ? 26.281 -15.109 -0.325 1 98.38 303 VAL B O 1
ATOM 5542 N N . LYS B 1 304 ? 25.312 -14.523 1.577 1 98.31 304 LYS B N 1
ATOM 5543 C CA . LYS B 1 304 ? 25.953 -15.586 2.342 1 98.31 304 LYS B CA 1
ATOM 5544 C C . LYS B 1 304 ? 25.609 -16.953 1.78 1 98.31 304 LYS B C 1
ATOM 5546 O O . LYS B 1 304 ? 26.469 -17.828 1.663 1 98.31 304 LYS B O 1
ATOM 5551 N N . ALA B 1 305 ? 24.391 -17.141 1.447 1 97.62 305 ALA B N 1
ATOM 5552 C CA . ALA B 1 305 ? 23.969 -18.406 0.853 1 97.62 305 ALA B CA 1
ATOM 5553 C C . ALA B 1 305 ? 24.641 -18.641 -0.491 1 97.62 305 ALA B C 1
ATOM 5555 O O . ALA B 1 305 ? 25.094 -19.766 -0.782 1 97.62 305 ALA B O 1
ATOM 5556 N N . ALA B 1 306 ? 24.719 -17.609 -1.287 1 97.44 306 ALA B N 1
ATOM 5557 C CA . ALA B 1 306 ? 25.375 -17.703 -2.586 1 97.44 306 ALA B CA 1
ATOM 5558 C C . ALA B 1 306 ? 26.859 -18.047 -2.426 1 97.44 306 ALA B C 1
ATOM 5560 O O . ALA B 1 306 ? 27.406 -18.844 -3.191 1 97.44 306 ALA B O 1
ATOM 5561 N N . VAL B 1 307 ? 27.484 -17.453 -1.465 1 97.94 307 VAL B N 1
ATOM 5562 C CA . VAL B 1 307 ? 28.891 -17.703 -1.184 1 97.94 307 VAL B CA 1
ATOM 5563 C C . VAL B 1 307 ? 29.078 -19.156 -0.752 1 97.94 307 VAL B C 1
ATOM 5565 O O . VAL B 1 307 ? 29.984 -19.844 -1.215 1 97.94 307 VAL B O 1
ATOM 5568 N N . ALA B 1 308 ? 28.188 -19.594 0.134 1 97.62 308 ALA B N 1
ATOM 5569 C CA . ALA B 1 308 ? 28.25 -20.969 0.592 1 97.62 308 ALA B CA 1
ATOM 5570 C C . ALA B 1 308 ? 28.125 -21.953 -0.58 1 97.62 308 ALA B C 1
ATOM 5572 O O . ALA B 1 308 ? 28.875 -22.922 -0.666 1 97.62 308 ALA B O 1
ATOM 5573 N N . ASP B 1 309 ? 27.203 -21.672 -1.426 1 97.56 309 ASP B N 1
ATOM 5574 C CA . ASP B 1 309 ? 27 -22.516 -2.602 1 97.56 309 ASP B CA 1
ATOM 5575 C C . ASP B 1 309 ? 28.234 -22.484 -3.516 1 97.56 309 ASP B C 1
ATOM 5577 O O . ASP B 1 309 ? 28.641 -23.516 -4.051 1 97.56 309 ASP B O 1
ATOM 5581 N N . CYS B 1 310 ? 28.797 -21.312 -3.689 1 97.38 310 CYS B N 1
ATOM 5582 C CA . CYS B 1 310 ? 29.984 -21.156 -4.52 1 97.38 310 CYS B CA 1
ATOM 5583 C C . CYS B 1 310 ? 31.156 -21.938 -3.953 1 97.38 310 CYS B C 1
ATOM 5585 O O . CYS B 1 310 ? 31.875 -22.625 -4.691 1 97.38 310 CYS B O 1
ATOM 5587 N N . LEU B 1 311 ? 31.312 -21.828 -2.688 1 97.38 311 LEU B N 1
ATOM 5588 C CA . LEU B 1 311 ? 32.375 -22.562 -2.021 1 97.38 311 LEU B CA 1
ATOM 5589 C C . LEU B 1 311 ? 32.188 -24.062 -2.168 1 97.38 311 LEU B C 1
ATOM 5591 O O . LEU B 1 311 ? 33.156 -24.797 -2.449 1 97.38 311 LEU B O 1
ATOM 5595 N N . ALA B 1 312 ? 31 -24.484 -2.01 1 97.19 312 ALA B N 1
ATOM 5596 C CA . ALA B 1 312 ? 30.703 -25.906 -2.133 1 97.19 312 ALA B CA 1
ATOM 5597 C C . ALA B 1 312 ? 30.984 -26.406 -3.549 1 97.19 312 ALA B C 1
ATOM 5599 O O . ALA B 1 312 ? 31.438 -27.531 -3.736 1 97.19 312 ALA B O 1
ATOM 5600 N N . ALA B 1 313 ? 30.719 -25.578 -4.508 1 97.12 313 ALA B N 1
ATOM 5601 C CA . ALA B 1 313 ? 30.844 -25.969 -5.906 1 97.12 313 ALA B CA 1
ATOM 5602 C C . ALA B 1 313 ? 32.312 -25.891 -6.375 1 97.12 313 ALA B C 1
ATOM 5604 O O . ALA B 1 313 ? 32.719 -26.656 -7.246 1 97.12 313 ALA B O 1
ATOM 5605 N N . THR B 1 314 ? 33.156 -24.984 -5.812 1 95.5 314 THR B N 1
ATOM 5606 C CA . THR B 1 314 ? 34.469 -24.703 -6.363 1 95.5 314 THR B CA 1
ATOM 5607 C C . THR B 1 314 ? 35.562 -25.266 -5.465 1 95.5 314 THR B C 1
ATOM 5609 O O . THR B 1 314 ? 36.719 -25.375 -5.875 1 95.5 314 THR B O 1
ATOM 5612 N N . ASP B 1 315 ? 35.25 -25.562 -4.195 1 95.12 315 ASP B N 1
ATOM 5613 C CA . ASP B 1 315 ? 36.188 -26.031 -3.178 1 95.12 315 ASP B CA 1
ATOM 5614 C C . ASP B 1 315 ? 37.25 -25 -2.891 1 95.12 315 ASP B C 1
ATOM 5616 O O . ASP B 1 315 ? 38.375 -25.344 -2.49 1 95.12 315 ASP B O 1
ATOM 5620 N N . LYS B 1 316 ? 37 -23.781 -3.191 1 95.31 316 LYS B N 1
ATOM 5621 C CA . LYS B 1 316 ? 37.875 -22.688 -2.822 1 95.31 316 LYS B CA 1
ATOM 5622 C C . LYS B 1 316 ? 37.812 -22.391 -1.327 1 95.31 316 LYS B C 1
ATOM 5624 O O . LYS B 1 316 ? 36.844 -22.781 -0.665 1 95.31 316 LYS B O 1
ATOM 5629 N N . ARG B 1 317 ? 38.938 -21.75 -0.898 1 96.25 317 ARG B N 1
ATOM 5630 C CA . ARG B 1 317 ? 38.844 -21.156 0.431 1 96.25 317 ARG B CA 1
ATOM 5631 C C . ARG B 1 317 ? 38.031 -19.875 0.396 1 96.25 317 ARG B C 1
ATOM 5633 O O . ARG B 1 317 ? 38.031 -19.156 -0.608 1 96.25 317 ARG B O 1
ATOM 5640 N N . ALA B 1 318 ? 37.375 -19.578 1.443 1 95.19 318 ALA B N 1
ATOM 5641 C CA . ALA B 1 318 ? 36.562 -18.359 1.532 1 95.19 318 ALA B CA 1
ATOM 5642 C C . ALA B 1 318 ? 37.438 -17.125 1.248 1 95.19 318 ALA B C 1
ATOM 5644 O O . ALA B 1 318 ? 36.969 -16.188 0.61 1 95.19 318 ALA B O 1
ATOM 5645 N N . SER B 1 319 ? 38.656 -17.203 1.675 1 96.75 319 SER B N 1
ATOM 5646 C CA . SER B 1 319 ? 39.562 -16.078 1.527 1 96.75 319 SER B CA 1
ATOM 5647 C C . SER B 1 319 ? 39.969 -15.875 0.07 1 96.75 319 SER B C 1
ATOM 5649 O O . SER B 1 319 ? 40.469 -14.812 -0.299 1 96.75 319 SER B O 1
ATOM 5651 N N . GLU B 1 320 ? 39.719 -16.828 -0.735 1 97.19 320 GLU B N 1
ATOM 5652 C CA . GLU B 1 320 ? 40.094 -16.766 -2.146 1 97.19 320 GLU B CA 1
ATOM 5653 C C . GLU B 1 320 ? 38.938 -16.266 -2.998 1 97.19 320 GLU B C 1
ATOM 5655 O O . GLU B 1 320 ? 39.094 -15.93 -4.168 1 97.19 320 GLU B O 1
ATOM 5660 N N . LEU B 1 321 ? 37.781 -16.266 -2.402 1 97.12 321 LEU B N 1
ATOM 5661 C CA . LEU B 1 321 ? 36.594 -15.859 -3.129 1 97.12 321 LEU B CA 1
ATOM 5662 C C . LEU B 1 321 ? 36.5 -14.336 -3.221 1 97.12 321 LEU B C 1
ATOM 5664 O O . LEU B 1 321 ? 36.781 -13.633 -2.254 1 97.12 321 LEU B O 1
ATOM 5668 N N . LYS B 1 322 ? 36.125 -13.836 -4.379 1 98.19 322 LYS B N 1
ATOM 5669 C CA . LYS B 1 322 ? 35.906 -12.406 -4.578 1 98.19 322 LYS B CA 1
ATOM 5670 C C . LYS B 1 322 ? 34.438 -12.078 -4.75 1 98.19 322 LYS B C 1
ATOM 5672 O O . LYS B 1 322 ? 33.75 -12.711 -5.547 1 98.19 322 LYS B O 1
ATOM 5677 N N . ILE B 1 323 ? 33.938 -11.117 -3.963 1 98.69 323 ILE B N 1
ATOM 5678 C CA . ILE B 1 323 ? 32.562 -10.625 -4.078 1 98.69 323 ILE B CA 1
ATOM 5679 C C . ILE B 1 323 ? 32.562 -9.227 -4.684 1 98.69 323 ILE B C 1
ATOM 5681 O O . ILE B 1 323 ? 33.406 -8.383 -4.309 1 98.69 323 ILE B O 1
ATOM 5685 N N . ALA B 1 324 ? 31.734 -8.984 -5.664 1 98.81 324 ALA B N 1
ATOM 5686 C CA . ALA B 1 324 ? 31.609 -7.641 -6.223 1 98.81 324 ALA B CA 1
ATOM 5687 C C . ALA B 1 324 ? 30.203 -7.078 -5.988 1 98.81 324 ALA B C 1
ATOM 5689 O O . ALA B 1 324 ? 29.219 -7.668 -6.426 1 98.81 324 ALA B O 1
ATOM 5690 N N . CYS B 1 325 ? 30.109 -5.945 -5.309 1 98.75 325 CYS B N 1
ATOM 5691 C CA . CYS B 1 325 ? 28.859 -5.227 -5.098 1 98.75 325 CYS B CA 1
ATOM 5692 C C . CYS B 1 325 ? 28.688 -4.117 -6.125 1 98.75 325 CYS B C 1
ATOM 5694 O O . CYS B 1 325 ? 29.531 -3.211 -6.215 1 98.75 325 CYS B O 1
ATOM 5696 N N . PHE B 1 326 ? 27.594 -4.184 -6.852 1 98.44 326 PHE B N 1
ATOM 5697 C CA . PHE B 1 326 ? 27.328 -3.207 -7.902 1 98.44 326 PHE B CA 1
ATOM 5698 C C . PHE B 1 326 ? 26.344 -2.143 -7.418 1 98.44 326 PHE B C 1
ATOM 5700 O O . PHE B 1 326 ? 25.156 -2.422 -7.242 1 98.44 326 PHE B O 1
ATOM 5707 N N . GLY B 1 327 ? 26.859 -0.909 -7.277 1 97.81 327 GLY B N 1
ATOM 5708 C CA . GLY B 1 327 ? 26.047 0.209 -6.824 1 97.81 327 GLY B CA 1
ATOM 5709 C C . GLY B 1 327 ? 26.203 0.482 -5.336 1 97.81 327 GLY B C 1
ATOM 5710 O O . GLY B 1 327 ? 26.109 -0.437 -4.52 1 97.81 327 GLY B O 1
ATOM 5711 N N . LEU B 1 328 ? 26.391 1.774 -4.953 1 96.62 328 LEU B N 1
ATOM 5712 C CA . LEU B 1 328 ? 26.547 2.172 -3.559 1 96.62 328 LEU B CA 1
ATOM 5713 C C . LEU B 1 328 ? 25.562 3.289 -3.209 1 96.62 328 LEU B C 1
ATOM 5715 O O . LEU B 1 328 ? 25.25 3.5 -2.035 1 96.62 328 LEU B O 1
ATOM 5719 N N . ALA B 1 329 ? 25.047 4.004 -4.203 1 91.5 329 ALA B N 1
ATOM 5720 C CA . ALA B 1 329 ? 24.156 5.148 -3.982 1 91.5 329 ALA B CA 1
ATOM 5721 C C . ALA B 1 329 ? 22.797 4.699 -3.477 1 91.5 329 ALA B C 1
ATOM 5723 O O . ALA B 1 329 ? 22.438 3.523 -3.586 1 91.5 329 ALA B O 1
ATOM 5724 N N . PHE B 1 330 ? 22.031 5.617 -2.861 1 87.94 330 PHE B N 1
ATOM 5725 C CA . PHE B 1 330 ? 20.734 5.223 -2.332 1 87.94 330 PHE B CA 1
ATOM 5726 C C . PHE B 1 330 ? 19.672 5.238 -3.428 1 87.94 330 PHE B C 1
ATOM 5728 O O . PHE B 1 330 ? 18.578 4.703 -3.246 1 87.94 330 PHE B O 1
ATOM 5735 N N . LYS B 1 331 ? 19.938 5.855 -4.543 1 87 331 LYS B N 1
ATOM 5736 C CA . LYS B 1 331 ? 19.125 5.883 -5.754 1 87 331 LYS B CA 1
ATOM 5737 C C . LYS B 1 331 ? 20 5.77 -7.004 1 87 331 LYS B C 1
ATOM 5739 O O . LYS B 1 331 ? 21.188 6.113 -6.977 1 87 331 LYS B O 1
ATOM 5744 N N . PRO B 1 332 ? 19.391 5.293 -8.109 1 91.06 332 PRO B N 1
ATOM 5745 C CA . PRO B 1 332 ? 20.203 5.125 -9.312 1 91.06 332 PRO B CA 1
ATOM 5746 C C . PRO B 1 332 ? 20.672 6.453 -9.898 1 91.06 332 PRO B C 1
ATOM 5748 O O . PRO B 1 332 ? 19.953 7.449 -9.844 1 91.06 332 PRO B O 1
ATOM 5751 N N . ASN B 1 333 ? 21.859 6.461 -10.367 1 89 333 ASN B N 1
ATOM 5752 C CA . ASN B 1 333 ? 22.438 7.488 -11.234 1 89 333 ASN B CA 1
ATOM 5753 C C . ASN B 1 333 ? 22.672 8.789 -10.469 1 89 333 ASN B C 1
ATOM 5755 O O . ASN B 1 333 ? 22.484 9.875 -11.023 1 89 333 ASN B O 1
ATOM 5759 N N . ILE B 1 334 ? 22.859 8.695 -9.195 1 80.19 334 ILE B N 1
ATOM 5760 C CA . ILE B 1 334 ? 23.266 9.828 -8.383 1 80.19 334 ILE B CA 1
ATOM 5761 C C . ILE B 1 334 ? 24.531 9.469 -7.605 1 80.19 334 ILE B C 1
ATOM 5763 O O . ILE B 1 334 ? 24.938 8.305 -7.574 1 80.19 334 ILE B O 1
ATOM 5767 N N . ASP B 1 335 ? 25.219 10.453 -6.98 1 81.75 335 ASP B N 1
ATOM 5768 C CA . ASP B 1 335 ? 26.469 10.211 -6.254 1 81.75 335 ASP B CA 1
ATOM 5769 C C . ASP B 1 335 ? 26.25 10.289 -4.746 1 81.75 335 ASP B C 1
ATOM 5771 O O . ASP B 1 335 ? 27.203 10.273 -3.967 1 81.75 335 ASP B O 1
ATOM 5775 N N . ASP B 1 336 ? 24.906 10.398 -4.375 1 80.94 336 ASP B N 1
ATOM 5776 C CA . ASP B 1 336 ? 24.594 10.523 -2.955 1 80.94 336 ASP B CA 1
ATOM 5777 C C . ASP B 1 336 ? 24.609 9.164 -2.268 1 80.94 336 ASP B C 1
ATOM 5779 O O . ASP B 1 336 ? 23.797 8.289 -2.588 1 80.94 336 ASP B O 1
ATOM 5783 N N . LEU B 1 337 ? 25.516 9.039 -1.362 1 87.81 337 LEU B N 1
ATOM 5784 C CA . LEU B 1 337 ? 25.703 7.762 -0.686 1 87.81 337 LEU B CA 1
ATOM 5785 C C . LEU B 1 337 ? 25.109 7.793 0.715 1 87.81 337 LEU B C 1
ATOM 5787 O O . LEU B 1 337 ? 25.094 6.777 1.411 1 87.81 337 LEU B O 1
ATOM 5791 N N . ARG B 1 338 ? 24.625 8.945 1.119 1 79.19 338 ARG B N 1
ATOM 5792 C CA . ARG B 1 338 ? 24.125 9.094 2.482 1 79.19 338 ARG B CA 1
ATOM 5793 C C . ARG B 1 338 ? 22.859 8.273 2.695 1 79.19 338 ARG B C 1
ATOM 5795 O O . ARG B 1 338 ? 21.984 8.25 1.836 1 79.19 338 ARG B O 1
ATOM 5802 N N . GLU B 1 339 ? 22.828 7.543 3.891 1 85.31 339 GLU B N 1
ATOM 5803 C CA . GLU B 1 339 ? 21.703 6.707 4.312 1 85.31 339 GLU B CA 1
ATOM 5804 C C . GLU B 1 339 ? 21.344 5.688 3.234 1 85.31 339 GLU B C 1
ATOM 5806 O O . GLU B 1 339 ? 20.172 5.395 3.025 1 85.31 339 GLU B O 1
ATOM 5811 N N . SER B 1 340 ? 22.359 5.238 2.5 1 92.19 340 SER B N 1
ATOM 5812 C CA . SER B 1 340 ? 22.125 4.273 1.429 1 92.19 340 SER B CA 1
ATOM 5813 C C . SER B 1 340 ? 22.109 2.848 1.967 1 92.19 340 SER B C 1
ATOM 5815 O O . SER B 1 340 ? 23.078 2.395 2.582 1 92.19 340 SER B O 1
ATOM 5817 N N . PRO B 1 341 ? 21.031 2.156 1.638 1 95.31 341 PRO B N 1
ATOM 5818 C CA . PRO B 1 341 ? 21.016 0.74 2.006 1 95.31 341 PRO B CA 1
ATOM 5819 C C . PRO B 1 341 ? 22.094 -0.068 1.277 1 95.31 341 PRO B C 1
ATOM 5821 O O . PRO B 1 341 ? 22.641 -1.022 1.836 1 95.31 341 PRO B O 1
ATOM 5824 N N . ALA B 1 342 ? 22.422 0.312 0.093 1 96.94 342 ALA B N 1
ATOM 5825 C CA . ALA B 1 342 ? 23.453 -0.364 -0.686 1 96.94 342 ALA B CA 1
ATOM 5826 C C . ALA B 1 342 ? 24.828 -0.227 -0.019 1 96.94 342 ALA B C 1
ATOM 5828 O O . ALA B 1 342 ? 25.594 -1.192 0.049 1 96.94 342 ALA B O 1
ATOM 5829 N N . MET B 1 343 ? 25.094 0.969 0.465 1 96.31 343 MET B N 1
ATOM 5830 C CA . MET B 1 343 ? 26.344 1.21 1.188 1 96.31 343 MET B CA 1
ATOM 5831 C C . MET B 1 343 ? 26.422 0.357 2.449 1 96.31 343 MET B C 1
ATOM 5833 O O . MET B 1 343 ? 27.469 -0.223 2.754 1 96.31 343 MET B O 1
ATOM 5837 N N . GLU B 1 344 ? 25.312 0.296 3.123 1 96.06 344 GLU B N 1
ATOM 5838 C CA . GLU B 1 344 ? 25.25 -0.505 4.344 1 96.06 344 GLU B CA 1
ATOM 5839 C C . GLU B 1 344 ? 25.484 -1.982 4.047 1 96.06 344 GLU B C 1
ATOM 5841 O O . GLU B 1 344 ? 26.25 -2.646 4.742 1 96.06 344 GLU B O 1
ATOM 5846 N N . ILE B 1 345 ? 24.891 -2.477 3.055 1 98.19 345 ILE B N 1
ATOM 5847 C CA . ILE B 1 345 ? 25.031 -3.875 2.66 1 98.19 345 ILE B CA 1
ATOM 5848 C C . ILE B 1 345 ? 26.469 -4.172 2.27 1 98.19 345 ILE B C 1
ATOM 5850 O O . ILE B 1 345 ? 27.062 -5.145 2.746 1 98.19 345 ILE B O 1
ATOM 5854 N N . ALA B 1 346 ? 27.016 -3.336 1.451 1 98.31 346 ALA B N 1
ATOM 5855 C CA . ALA B 1 346 ? 28.391 -3.529 1.017 1 98.31 346 ALA B CA 1
ATOM 5856 C C . ALA B 1 346 ? 29.344 -3.551 2.209 1 98.31 346 ALA B C 1
ATOM 5858 O O . ALA B 1 346 ? 30.25 -4.387 2.273 1 98.31 346 ALA B O 1
ATOM 5859 N N . GLU B 1 347 ? 29.125 -2.646 3.111 1 98.06 347 GLU B N 1
ATOM 5860 C CA . GLU B 1 347 ? 29.953 -2.564 4.305 1 98.06 347 GLU B CA 1
ATOM 5861 C C . GLU B 1 347 ? 29.859 -3.846 5.129 1 98.06 347 GLU B C 1
ATOM 5863 O O . GLU B 1 347 ? 30.891 -4.402 5.535 1 98.06 347 GLU B O 1
ATOM 5868 N N . LEU B 1 348 ? 28.672 -4.281 5.352 1 97.94 348 LEU B N 1
ATOM 5869 C CA . LEU B 1 348 ? 28.453 -5.461 6.18 1 97.94 348 LEU B CA 1
ATOM 5870 C C . LEU B 1 348 ? 28.984 -6.715 5.496 1 97.94 348 LEU B C 1
ATOM 5872 O O . LEU B 1 348 ? 29.531 -7.602 6.156 1 97.94 348 LEU B O 1
ATOM 5876 N N . ILE B 1 349 ? 28.828 -6.793 4.176 1 98.44 349 ILE B N 1
ATOM 5877 C CA . ILE B 1 349 ? 29.391 -7.906 3.42 1 98.44 349 ILE B CA 1
ATOM 5878 C C . ILE B 1 349 ? 30.906 -7.914 3.566 1 98.44 349 ILE B C 1
ATOM 5880 O O . ILE B 1 349 ? 31.5 -8.961 3.844 1 98.44 349 ILE B O 1
ATOM 5884 N N . ALA B 1 350 ? 31.531 -6.75 3.432 1 98.25 350 ALA B N 1
ATOM 5885 C CA . ALA B 1 350 ? 32.969 -6.633 3.488 1 98.25 350 ALA B CA 1
ATOM 5886 C C . ALA B 1 350 ? 33.5 -7.008 4.871 1 98.25 350 ALA B C 1
ATOM 5888 O O . ALA B 1 350 ? 34.594 -7.586 4.992 1 98.25 350 ALA B O 1
ATOM 5889 N N . GLN B 1 351 ? 32.75 -6.676 5.867 1 98 351 GLN B N 1
ATOM 5890 C CA . GLN B 1 351 ? 33.156 -6.992 7.234 1 98 351 GLN B CA 1
ATOM 5891 C C . GLN B 1 351 ? 33.062 -8.492 7.504 1 98 351 GLN B C 1
ATOM 5893 O O . GLN B 1 351 ? 33.844 -9.047 8.25 1 98 351 GLN B O 1
ATOM 5898 N N . TRP B 1 352 ? 32.125 -9.062 6.945 1 97.88 352 TRP B N 1
ATOM 5899 C CA . TRP B 1 352 ? 31.844 -10.477 7.176 1 97.88 352 TRP B CA 1
ATOM 5900 C C . TRP B 1 352 ? 32.75 -11.352 6.328 1 97.88 352 TRP B C 1
ATOM 5902 O O . TRP B 1 352 ? 33.25 -12.391 6.789 1 97.88 352 TRP B O 1
ATOM 5912 N N . HIS B 1 353 ? 33 -10.992 5.074 1 97.44 353 HIS B N 1
ATOM 5913 C CA . HIS B 1 353 ? 33.688 -11.797 4.066 1 97.44 353 HIS B CA 1
ATOM 5914 C C . HIS B 1 353 ? 35.188 -11.75 4.254 1 97.44 353 HIS B C 1
ATOM 5916 O O . HIS B 1 353 ? 35.75 -10.68 4.43 1 97.44 353 HIS B O 1
ATOM 5922 N N . SER B 1 354 ? 35.812 -12.914 4.223 1 96.5 354 SER B N 1
ATOM 5923 C CA . SER B 1 354 ? 37.25 -13.008 4.48 1 96.5 354 SER B CA 1
ATOM 5924 C C . SER B 1 354 ? 38.062 -12.68 3.229 1 96.5 354 SER B C 1
ATOM 5926 O O . SER B 1 354 ? 39.219 -12.32 3.318 1 96.5 354 SER B O 1
ATOM 5928 N N . GLY B 1 355 ? 37.469 -12.883 2.082 1 97.12 355 GLY B N 1
ATOM 5929 C CA . GLY B 1 355 ? 38.156 -12.547 0.831 1 97.12 355 GLY B CA 1
ATOM 5930 C C . GLY B 1 355 ? 37.969 -11.094 0.433 1 97.12 355 GLY B C 1
ATOM 5931 O O . GLY B 1 355 ? 37.562 -10.266 1.254 1 97.12 355 GLY B O 1
ATOM 5932 N N . GLU B 1 356 ? 38.344 -10.812 -0.815 1 97.88 356 GLU B N 1
ATOM 5933 C CA . GLU B 1 356 ? 38.25 -9.445 -1.314 1 97.88 356 GLU B CA 1
ATOM 5934 C C . GLU B 1 356 ? 36.812 -9.055 -1.656 1 97.88 356 GLU B C 1
ATOM 5936 O O . GLU B 1 356 ? 36.062 -9.859 -2.219 1 97.88 356 GLU B O 1
ATOM 5941 N N . THR B 1 357 ? 36.469 -7.875 -1.273 1 98.56 357 THR B N 1
ATOM 5942 C CA . THR B 1 357 ? 35.188 -7.289 -1.666 1 98.56 357 THR B CA 1
ATOM 5943 C C . THR B 1 357 ? 35.406 -6.086 -2.58 1 98.56 357 THR B C 1
ATOM 5945 O O . THR B 1 357 ? 36.031 -5.102 -2.182 1 98.56 357 THR B O 1
ATOM 5948 N N . LEU B 1 358 ? 34.906 -6.23 -3.771 1 98.56 358 LEU B N 1
ATOM 5949 C CA . LEU B 1 358 ? 34.938 -5.133 -4.73 1 98.56 358 LEU B CA 1
ATOM 5950 C C . LEU B 1 358 ? 33.625 -4.34 -4.684 1 98.56 358 LEU B C 1
ATOM 5952 O O . LEU B 1 358 ? 32.562 -4.91 -4.445 1 98.56 358 LEU B O 1
ATOM 5956 N N . VAL B 1 359 ? 33.75 -3.041 -4.855 1 98.62 359 VAL B N 1
ATOM 5957 C CA . VAL B 1 359 ? 32.562 -2.199 -5.039 1 98.62 359 VAL B CA 1
ATOM 5958 C C . VAL B 1 359 ? 32.688 -1.448 -6.363 1 98.62 359 VAL B C 1
ATOM 5960 O O . VAL B 1 359 ? 33.75 -0.952 -6.723 1 98.62 359 VAL B O 1
ATOM 5963 N N . VAL B 1 360 ? 31.594 -1.523 -7.074 1 98.31 360 VAL B N 1
ATOM 5964 C CA . VAL B 1 360 ? 31.516 -0.836 -8.359 1 98.31 360 VAL B CA 1
ATOM 5965 C C . VAL B 1 360 ? 30.484 0.291 -8.281 1 98.31 360 VAL B C 1
ATOM 5967 O O . VAL B 1 360 ? 29.281 0.039 -8.133 1 98.31 360 VAL B O 1
ATOM 5970 N N . GLU B 1 361 ? 30.875 1.507 -8.367 1 97.56 361 GLU B N 1
ATOM 5971 C CA . GLU B 1 361 ? 30.016 2.691 -8.344 1 97.56 361 GLU B CA 1
ATOM 5972 C C . GLU B 1 361 ? 30.469 3.723 -9.367 1 97.56 361 GLU B C 1
ATOM 5974 O O . GLU B 1 361 ? 31.469 4.418 -9.156 1 97.56 361 GLU B O 1
ATOM 5979 N N . PRO B 1 362 ? 29.734 3.814 -10.438 1 95.38 362 PRO B N 1
ATOM 5980 C CA . PRO B 1 362 ? 30.172 4.656 -11.547 1 95.38 362 PRO B CA 1
ATOM 5981 C C . PRO B 1 362 ? 30.172 6.145 -11.203 1 95.38 362 PRO B C 1
ATOM 5983 O O . PRO B 1 362 ? 30.797 6.949 -11.891 1 95.38 362 PRO B O 1
ATOM 5986 N N . ASN B 1 363 ? 29.484 6.527 -10.18 1 91.69 363 ASN B N 1
ATOM 5987 C CA . ASN B 1 363 ? 29.25 7.941 -9.914 1 91.69 363 ASN B CA 1
ATOM 5988 C C . ASN B 1 363 ? 30.219 8.484 -8.859 1 91.69 363 ASN B C 1
ATOM 5990 O O . ASN B 1 363 ? 30.047 9.586 -8.352 1 91.69 363 ASN B O 1
ATOM 5994 N N . ILE B 1 364 ? 31.188 7.668 -8.508 1 91.69 364 ILE B N 1
ATOM 5995 C CA . ILE B 1 364 ? 32.219 8.141 -7.566 1 91.69 364 ILE B CA 1
ATOM 5996 C C . ILE B 1 364 ? 33.594 7.859 -8.117 1 91.69 364 ILE B C 1
ATOM 5998 O O . ILE B 1 364 ? 33.781 6.992 -8.984 1 91.69 364 ILE B O 1
ATOM 6002 N N . HIS B 1 365 ? 34.594 8.656 -7.551 1 91 365 HIS B N 1
ATOM 6003 C CA . HIS B 1 365 ? 35.969 8.484 -8.023 1 91 365 HIS B CA 1
ATOM 6004 C C . HIS B 1 365 ? 36.875 7.953 -6.922 1 91 365 HIS B C 1
ATOM 6006 O O . HIS B 1 365 ? 38 7.52 -7.191 1 91 365 HIS B O 1
ATOM 6012 N N . GLN B 1 366 ? 36.375 8.031 -5.742 1 93.44 366 GLN B N 1
ATOM 6013 C CA . GLN B 1 366 ? 37.125 7.516 -4.598 1 93.44 366 GLN B CA 1
ATOM 6014 C C . GLN B 1 366 ? 36.219 6.715 -3.666 1 93.44 366 GLN B C 1
ATOM 6016 O O . GLN B 1 366 ? 35 6.988 -3.564 1 93.44 366 GLN B O 1
ATOM 6021 N N . LEU B 1 367 ? 36.875 5.816 -3.045 1 94.62 367 LEU B N 1
ATOM 6022 C CA . LEU B 1 367 ? 36.125 4.984 -2.09 1 94.62 367 LEU B CA 1
ATOM 6023 C C . LEU B 1 367 ? 35.656 5.809 -0.897 1 94.62 367 LEU B C 1
ATOM 6025 O O . LEU B 1 367 ? 36.438 6.598 -0.342 1 94.62 367 LEU B O 1
ATOM 6029 N N . PRO B 1 368 ? 34.406 5.688 -0.54 1 93.5 368 PRO B N 1
ATOM 6030 C CA . PRO B 1 368 ? 33.969 6.383 0.668 1 93.5 368 PRO B CA 1
ATOM 6031 C C . PRO B 1 368 ? 34.75 5.949 1.916 1 93.5 368 PRO B C 1
ATOM 6033 O O . PRO B 1 368 ? 35.125 4.781 2.037 1 93.5 368 PRO B O 1
ATOM 6036 N N . LYS B 1 369 ? 34.844 6.828 2.842 1 92.88 369 LYS B N 1
ATOM 6037 C CA . LYS B 1 369 ? 35.656 6.613 4.039 1 92.88 369 LYS B CA 1
ATOM 6038 C C . LYS B 1 369 ? 35.188 5.375 4.801 1 92.88 369 LYS B C 1
ATOM 6040 O O . LYS B 1 369 ? 36 4.602 5.301 1 92.88 369 LYS B O 1
ATOM 6045 N N . LYS B 1 370 ? 33.938 5.18 4.82 1 93.44 370 LYS B N 1
ATOM 6046 C CA . LYS B 1 370 ? 33.344 4.086 5.582 1 93.44 370 LYS B CA 1
ATOM 6047 C C . LYS B 1 370 ? 33.781 2.732 5.035 1 93.44 370 LYS B C 1
ATOM 6049 O O . LYS B 1 370 ? 33.75 1.726 5.746 1 93.44 370 LYS B O 1
ATOM 6054 N N . LEU B 1 371 ? 34.281 2.695 3.809 1 96.88 371 LEU B N 1
ATOM 6055 C CA . LEU B 1 371 ? 34.625 1.43 3.166 1 96.88 371 LEU B CA 1
ATOM 6056 C C . LEU B 1 371 ? 36.125 1.288 3.008 1 96.88 371 LEU B C 1
ATOM 6058 O O . LEU B 1 371 ? 36.594 0.256 2.539 1 96.88 371 LEU B O 1
ATOM 6062 N N . THR B 1 372 ? 36.812 2.346 3.396 1 95.69 372 THR B N 1
ATOM 6063 C CA . THR B 1 372 ? 38.25 2.303 3.279 1 95.69 372 THR B CA 1
ATOM 6064 C C . THR B 1 372 ? 38.844 1.156 4.105 1 95.69 372 THR B C 1
ATOM 6066 O O . THR B 1 372 ? 38.5 1 5.281 1 95.69 372 THR B O 1
ATOM 6069 N N . GLY B 1 373 ? 39.688 0.39 3.508 1 95.56 373 GLY B N 1
ATOM 6070 C CA . GLY B 1 373 ? 40.312 -0.734 4.188 1 95.56 373 GLY B CA 1
ATOM 6071 C C . GLY B 1 373 ? 39.469 -1.987 4.176 1 95.56 373 GLY B C 1
ATOM 6072 O O . GLY B 1 373 ? 39.938 -3.068 4.535 1 95.56 373 GLY B O 1
ATOM 6073 N N . LEU B 1 374 ? 38.281 -1.835 3.734 1 97.31 374 LEU B N 1
ATOM 6074 C CA . LEU B 1 374 ? 37.344 -2.957 3.73 1 97.31 374 LEU B CA 1
ATOM 6075 C C . LEU B 1 374 ? 37.062 -3.434 2.307 1 97.31 374 LEU B C 1
ATOM 6077 O O . LEU B 1 374 ? 36.969 -4.637 2.061 1 97.31 374 LEU B O 1
ATOM 6081 N N . CYS B 1 375 ? 36.969 -2.467 1.415 1 97.94 375 CYS B N 1
ATOM 6082 C CA . CYS B 1 375 ? 36.625 -2.76 0.032 1 97.94 375 CYS B CA 1
ATOM 6083 C C . CYS B 1 375 ? 37.625 -2.146 -0.933 1 97.94 375 CYS B C 1
ATOM 6085 O O . CYS B 1 375 ? 38.469 -1.332 -0.532 1 97.94 375 CYS B O 1
ATOM 6087 N N . THR B 1 376 ? 37.594 -2.598 -2.15 1 97.88 376 THR B N 1
ATOM 6088 C CA . THR B 1 376 ? 38.344 -2.004 -3.248 1 97.88 376 THR B CA 1
ATOM 6089 C C . THR B 1 376 ? 37.406 -1.464 -4.32 1 97.88 376 THR B C 1
ATOM 6091 O O . THR B 1 376 ? 36.5 -2.168 -4.77 1 97.88 376 THR B O 1
ATOM 6094 N N . LEU B 1 377 ? 37.562 -0.204 -4.656 1 98 377 LEU B N 1
ATOM 6095 C CA . LEU B 1 377 ? 36.812 0.368 -5.754 1 98 377 LEU B CA 1
ATOM 6096 C C . LEU B 1 377 ? 37.281 -0.193 -7.094 1 98 377 LEU B C 1
ATOM 6098 O O . LEU B 1 377 ? 38.469 -0.095 -7.434 1 98 377 LEU B O 1
ATOM 6102 N N . ALA B 1 378 ? 36.375 -0.776 -7.812 1 97.88 378 ALA B N 1
ATOM 6103 C CA . ALA B 1 378 ? 36.75 -1.432 -9.062 1 97.88 378 ALA B CA 1
ATOM 6104 C C . ALA B 1 378 ? 35.906 -0.895 -10.227 1 97.88 378 ALA B C 1
ATOM 6106 O O . ALA B 1 378 ? 34.844 -0.335 -10.023 1 97.88 378 ALA B O 1
ATOM 6107 N N . GLN B 1 379 ? 36.469 -1.059 -11.422 1 96.81 379 GLN B N 1
ATOM 6108 C CA . GLN B 1 379 ? 35.719 -0.772 -12.633 1 96.81 379 GLN B CA 1
ATOM 6109 C C . GLN B 1 379 ? 34.781 -1.928 -12.992 1 96.81 379 GLN B C 1
ATOM 6111 O O . GLN B 1 379 ? 35.031 -3.068 -12.586 1 96.81 379 GLN B O 1
ATOM 6116 N N . LEU B 1 380 ? 33.812 -1.499 -13.742 1 96.81 380 LEU B N 1
ATOM 6117 C CA . LEU B 1 380 ? 32.75 -2.441 -14.109 1 96.81 380 LEU B CA 1
ATOM 6118 C C . LEU B 1 380 ? 33.344 -3.68 -14.773 1 96.81 380 LEU B C 1
ATOM 6120 O O . LEU B 1 380 ? 33.062 -4.809 -14.367 1 96.81 380 LEU B O 1
ATOM 6124 N N . ASP B 1 381 ? 34.188 -3.527 -15.727 1 95.88 381 ASP B N 1
ATOM 6125 C CA . ASP B 1 381 ? 34.75 -4.629 -16.5 1 95.88 381 ASP B CA 1
ATOM 6126 C C . ASP B 1 381 ? 35.656 -5.512 -15.625 1 95.88 381 ASP B C 1
ATOM 6128 O O . ASP B 1 381 ? 35.656 -6.734 -15.773 1 95.88 381 ASP B O 1
ATOM 6132 N N . GLU B 1 382 ? 36.375 -4.91 -14.797 1 96.75 382 GLU B N 1
ATOM 6133 C CA . GLU B 1 382 ? 37.25 -5.648 -13.891 1 96.75 382 GLU B CA 1
ATOM 6134 C C . GLU B 1 382 ? 36.438 -6.527 -12.945 1 96.75 382 GLU B C 1
ATOM 6136 O O . GLU B 1 382 ? 36.781 -7.695 -12.734 1 96.75 382 GLU B O 1
ATOM 6141 N N . ALA B 1 383 ? 35.438 -5.996 -12.367 1 97.56 383 ALA B N 1
ATOM 6142 C CA . ALA B 1 383 ? 34.594 -6.734 -11.422 1 97.56 383 ALA B CA 1
ATOM 6143 C C . ALA B 1 383 ? 33.906 -7.93 -12.102 1 97.56 383 ALA B C 1
ATOM 6145 O O . ALA B 1 383 ? 33.875 -9.031 -11.547 1 97.56 383 ALA B O 1
ATOM 6146 N N . LEU B 1 384 ? 33.406 -7.699 -13.336 1 97.06 384 LEU B N 1
ATOM 6147 C CA . LEU B 1 384 ? 32.75 -8.766 -14.07 1 97.06 384 LEU B CA 1
ATOM 6148 C C . LEU B 1 384 ? 33.719 -9.867 -14.453 1 97.06 384 LEU B C 1
ATOM 6150 O O . LEU B 1 384 ? 33.375 -11.039 -14.516 1 97.06 384 LEU B O 1
ATOM 6154 N N . ALA B 1 385 ? 34.969 -9.516 -14.625 1 96.44 385 ALA B N 1
ATOM 6155 C CA . ALA B 1 385 ? 36 -10.461 -15.078 1 96.44 385 ALA B CA 1
ATOM 6156 C C . ALA B 1 385 ? 36.531 -11.273 -13.906 1 96.44 385 ALA B C 1
ATOM 6158 O O . ALA B 1 385 ? 36.938 -12.422 -14.078 1 96.44 385 ALA B O 1
ATOM 6159 N N . THR B 1 386 ? 36.5 -10.758 -12.719 1 96.75 386 THR B N 1
ATOM 6160 C CA . THR B 1 386 ? 37.344 -11.367 -11.68 1 96.75 386 THR B CA 1
ATOM 6161 C C . THR B 1 386 ? 36.469 -11.859 -10.523 1 96.75 386 THR B C 1
ATOM 6163 O O . THR B 1 386 ? 36.875 -12.75 -9.773 1 96.75 386 THR B O 1
ATOM 6166 N N . ALA B 1 387 ? 35.312 -11.312 -10.281 1 98.12 387 ALA B N 1
ATOM 6167 C CA . ALA B 1 387 ? 34.5 -11.648 -9.102 1 98.12 387 ALA B CA 1
ATOM 6168 C C . ALA B 1 387 ? 33.844 -13.023 -9.25 1 98.12 387 ALA B C 1
ATOM 6170 O O . ALA B 1 387 ? 33.5 -13.43 -10.359 1 98.12 387 ALA B O 1
ATOM 6171 N N . ASP B 1 388 ? 33.719 -13.742 -8.148 1 98.06 388 ASP B N 1
ATOM 6172 C CA . ASP B 1 388 ? 33.062 -15.039 -8.109 1 98.06 388 ASP B CA 1
ATOM 6173 C C . ASP B 1 388 ? 31.562 -14.875 -7.859 1 98.06 388 ASP B C 1
ATOM 6175 O O . ASP B 1 388 ? 30.75 -15.617 -8.422 1 98.06 388 ASP B O 1
ATOM 6179 N N . VAL B 1 389 ? 31.234 -13.992 -6.961 1 98.25 389 VAL B N 1
ATOM 6180 C CA . VAL B 1 389 ? 29.859 -13.695 -6.59 1 98.25 389 VAL B CA 1
ATOM 6181 C C . VAL B 1 389 ? 29.531 -12.234 -6.902 1 98.25 389 VAL B C 1
ATOM 6183 O O . VAL B 1 389 ? 30.297 -11.336 -6.539 1 98.25 389 VAL B O 1
ATOM 6186 N N . LEU B 1 390 ? 28.469 -12.023 -7.633 1 98.5 390 LEU B N 1
ATOM 6187 C CA . LEU B 1 390 ? 28.031 -10.672 -7.961 1 98.5 390 LEU B CA 1
ATOM 6188 C C . LEU B 1 390 ? 26.812 -10.281 -7.137 1 98.5 390 LEU B C 1
ATOM 6190 O O . LEU B 1 390 ? 25.906 -11.094 -6.926 1 98.5 390 LEU B O 1
ATOM 6194 N N . VAL B 1 391 ? 26.797 -9.07 -6.641 1 98.62 391 VAL B N 1
ATOM 6195 C CA . VAL B 1 391 ? 25.672 -8.523 -5.883 1 98.62 391 VAL B CA 1
ATOM 6196 C C . VAL B 1 391 ? 25.203 -7.223 -6.523 1 98.62 391 VAL B C 1
ATOM 6198 O O . VAL B 1 391 ? 25.906 -6.211 -6.48 1 98.62 391 VAL B O 1
ATOM 6201 N N . MET B 1 392 ? 24.016 -7.207 -7.133 1 98.38 392 MET B N 1
ATOM 6202 C CA . MET B 1 392 ? 23.422 -6.016 -7.734 1 98.38 392 MET B CA 1
ATOM 6203 C C . MET B 1 392 ? 22.594 -5.254 -6.715 1 98.38 392 MET B C 1
ATOM 6205 O O . MET B 1 392 ? 21.547 -5.746 -6.27 1 98.38 392 MET B O 1
ATOM 6209 N N . LEU B 1 393 ? 23 -4.027 -6.391 1 98.25 393 LEU B N 1
ATOM 6210 C CA . LEU B 1 393 ? 22.359 -3.297 -5.309 1 98.25 393 LEU B CA 1
ATOM 6211 C C . LEU B 1 393 ? 21.656 -2.049 -5.836 1 98.25 393 LEU B C 1
ATOM 6213 O O . LEU B 1 393 ? 20.656 -1.609 -5.277 1 98.25 393 LEU B O 1
ATOM 6217 N N . VAL B 1 394 ? 22.203 -1.38 -6.797 1 97.38 394 VAL B N 1
ATOM 6218 C CA . VAL B 1 394 ? 21.594 -0.186 -7.387 1 97.38 394 VAL B CA 1
ATOM 6219 C C . VAL B 1 394 ? 21.578 -0.321 -8.906 1 97.38 394 VAL B C 1
ATOM 6221 O O . VAL B 1 394 ? 22.578 -0.668 -9.523 1 97.38 394 VAL B O 1
ATOM 6224 N N . ASP B 1 395 ? 20.484 -0.049 -9.516 1 96.69 395 ASP B N 1
ATOM 6225 C CA . ASP B 1 395 ? 20.328 -0.263 -10.953 1 96.69 395 ASP B CA 1
ATOM 6226 C C . ASP B 1 395 ? 20.75 0.972 -11.742 1 96.69 395 ASP B C 1
ATOM 6228 O O . ASP B 1 395 ? 19.953 1.527 -12.508 1 96.69 395 ASP B O 1
ATOM 6232 N N . HIS B 1 396 ? 22.016 1.289 -11.68 1 96 396 HIS B N 1
ATOM 6233 C CA . HIS B 1 396 ? 22.547 2.377 -12.492 1 96 396 HIS B CA 1
ATOM 6234 C C . HIS B 1 396 ? 22.406 2.072 -13.984 1 96 396 HIS B C 1
ATOM 6236 O O . HIS B 1 396 ? 22.406 0.907 -14.391 1 96 396 HIS B O 1
ATOM 6242 N N . SER B 1 397 ? 22.281 3.139 -14.758 1 95.38 397 SER B N 1
ATOM 6243 C CA . SER B 1 397 ? 22.141 2.982 -16.203 1 95.38 397 SER B CA 1
ATOM 6244 C C . SER B 1 397 ? 23.297 2.172 -16.781 1 95.38 397 SER B C 1
ATOM 6246 O O . SER B 1 397 ? 23.094 1.378 -17.703 1 95.38 397 SER B O 1
ATOM 6248 N N . GLN B 1 398 ? 24.484 2.344 -16.25 1 95.25 398 GLN B N 1
ATOM 6249 C CA . GLN B 1 398 ? 25.672 1.653 -16.734 1 95.25 398 GLN B CA 1
ATOM 6250 C C . GLN B 1 398 ? 25.547 0.144 -16.547 1 95.25 398 GLN B C 1
ATOM 6252 O O . GLN B 1 398 ? 26.141 -0.631 -17.297 1 95.25 398 GLN B O 1
ATOM 6257 N N . PHE B 1 399 ? 24.859 -0.309 -15.539 1 97.19 399 PHE B N 1
ATOM 6258 C CA . PHE B 1 399 ? 24.703 -1.732 -15.266 1 97.19 399 PHE B CA 1
ATOM 6259 C C . PHE B 1 399 ? 23.594 -2.33 -16.125 1 97.19 399 PHE B C 1
ATOM 6261 O O . PHE B 1 399 ? 23.703 -3.475 -16.562 1 97.19 399 PHE B O 1
ATOM 6268 N N . LYS B 1 400 ? 22.531 -1.537 -16.359 1 95.19 400 LYS B N 1
ATOM 6269 C CA . LYS B 1 400 ? 21.328 -1.985 -17.047 1 95.19 400 LYS B CA 1
ATOM 6270 C C . LYS B 1 400 ? 21.625 -2.258 -18.531 1 95.19 400 LYS B C 1
ATOM 6272 O O . LYS B 1 400 ? 20.938 -3.049 -19.172 1 95.19 400 LYS B O 1
ATOM 6277 N N . VAL B 1 401 ? 22.625 -1.607 -19.047 1 94.62 401 VAL B N 1
ATOM 6278 C CA . VAL B 1 401 ? 22.938 -1.743 -20.469 1 94.62 401 VAL B CA 1
ATOM 6279 C C . VAL B 1 401 ? 23.594 -3.098 -20.734 1 94.62 401 VAL B C 1
ATOM 6281 O O . VAL B 1 401 ? 23.625 -3.57 -21.875 1 94.62 401 VAL B O 1
ATOM 6284 N N . ILE B 1 402 ? 24.062 -3.703 -19.703 1 93.69 402 ILE B N 1
ATOM 6285 C CA . ILE B 1 402 ? 24.688 -5.016 -19.844 1 93.69 402 ILE B CA 1
ATOM 6286 C C . ILE B 1 402 ? 23.609 -6.09 -19.938 1 93.69 402 ILE B C 1
ATOM 6288 O O . ILE B 1 402 ? 22.812 -6.258 -19.031 1 93.69 402 ILE B O 1
ATOM 6292 N N . ASN B 1 403 ? 23.688 -6.809 -21.016 1 92.12 403 ASN B N 1
ATOM 6293 C CA . ASN B 1 403 ? 22.766 -7.918 -21.172 1 92.12 403 ASN B CA 1
ATOM 6294 C C . ASN B 1 403 ? 23.031 -9.023 -20.156 1 92.12 403 ASN B C 1
ATOM 6296 O O . ASN B 1 403 ? 24.172 -9.414 -19.938 1 92.12 403 ASN B O 1
ATOM 6300 N N . GLY B 1 404 ? 22.047 -9.492 -19.594 1 91.19 404 GLY B N 1
ATOM 6301 C CA . GLY B 1 404 ? 22.156 -10.555 -18.609 1 91.19 404 GLY B CA 1
ATOM 6302 C C . GLY B 1 404 ? 22.922 -11.773 -19.109 1 91.19 404 GLY B C 1
ATOM 6303 O O . GLY B 1 404 ? 23.578 -12.461 -18.344 1 91.19 404 GLY B O 1
ATOM 6304 N N . ASP B 1 405 ? 22.828 -12 -20.344 1 91.62 405 ASP B N 1
ATOM 6305 C CA . ASP B 1 405 ? 23.516 -13.141 -20.953 1 91.62 405 ASP B CA 1
ATOM 6306 C C . ASP B 1 405 ? 25.031 -12.961 -20.922 1 91.62 405 ASP B C 1
ATOM 6308 O O . ASP B 1 405 ? 25.781 -13.93 -21.047 1 91.62 405 ASP B O 1
ATOM 6312 N N . ASN B 1 406 ? 25.406 -11.75 -20.734 1 91.94 406 ASN B N 1
ATOM 6313 C CA . ASN B 1 406 ? 26.844 -11.461 -20.703 1 91.94 406 ASN B CA 1
ATOM 6314 C C . ASN B 1 406 ? 27.391 -11.539 -19.297 1 91.94 406 ASN B C 1
ATOM 6316 O O . ASN B 1 406 ? 28.594 -11.359 -19.078 1 91.94 406 ASN B O 1
ATOM 6320 N N . VAL B 1 407 ? 26.547 -11.75 -18.359 1 95.5 407 VAL B N 1
ATOM 6321 C CA . VAL B 1 407 ? 26.953 -12.016 -16.984 1 95.5 407 VAL B CA 1
ATOM 6322 C C . VAL B 1 407 ? 27.156 -13.516 -16.781 1 95.5 407 VAL B C 1
ATOM 6324 O O . VAL B 1 407 ? 26.188 -14.266 -16.641 1 95.5 407 VAL B O 1
ATOM 6327 N N . HIS B 1 408 ? 28.328 -14.008 -16.656 1 94.19 408 HIS B N 1
ATOM 6328 C CA . HIS B 1 408 ? 28.656 -15.422 -16.766 1 94.19 408 HIS B CA 1
ATOM 6329 C C . HIS B 1 408 ? 28.719 -16.078 -15.383 1 94.19 408 HIS B C 1
ATOM 6331 O O . HIS B 1 408 ? 28.734 -17.312 -15.281 1 94.19 408 HIS B O 1
ATOM 6337 N N . GLN B 1 409 ? 28.797 -15.242 -14.398 1 94.75 409 GLN B N 1
ATOM 6338 C CA . GLN B 1 409 ? 28.844 -15.789 -13.047 1 94.75 409 GLN B CA 1
ATOM 6339 C C . GLN B 1 409 ? 27.578 -16.578 -12.742 1 94.75 409 GLN B C 1
ATOM 6341 O O . GLN B 1 409 ? 26.484 -16.172 -13.109 1 94.75 409 GLN B O 1
ATOM 6346 N N . GLN B 1 410 ? 27.781 -17.703 -12.062 1 94.62 410 GLN B N 1
ATOM 6347 C CA . GLN B 1 410 ? 26.656 -18.531 -11.656 1 94.62 410 GLN B CA 1
ATOM 6348 C C . GLN B 1 410 ? 25.984 -17.984 -10.406 1 94.62 410 GLN B C 1
ATOM 6350 O O . GLN B 1 410 ? 24.766 -18.141 -10.227 1 94.62 410 GLN B O 1
ATOM 6355 N N . TYR B 1 411 ? 26.797 -17.375 -9.539 1 97.12 411 TYR B N 1
ATOM 6356 C CA . TYR B 1 411 ? 26.297 -16.891 -8.25 1 97.12 411 TYR B CA 1
ATOM 6357 C C . TYR B 1 411 ? 26.094 -15.391 -8.266 1 97.12 411 TYR B C 1
ATOM 6359 O O . TYR B 1 411 ? 27.031 -14.625 -8.07 1 97.12 411 TYR B O 1
ATOM 6367 N N . VAL B 1 412 ? 24.828 -15.016 -8.555 1 97.44 412 VAL B N 1
ATOM 6368 C CA . VAL B 1 412 ? 24.438 -13.609 -8.656 1 97.44 412 VAL B CA 1
ATOM 6369 C C . VAL B 1 412 ? 23.25 -13.344 -7.723 1 97.44 412 VAL B C 1
ATOM 6371 O O . VAL B 1 412 ? 22.234 -14.023 -7.801 1 97.44 412 VAL B O 1
ATOM 6374 N N . VAL B 1 413 ? 23.438 -12.461 -6.789 1 97.62 413 VAL B N 1
ATOM 6375 C CA . VAL B 1 413 ? 22.344 -11.922 -5.996 1 97.62 413 VAL B CA 1
ATOM 6376 C C . VAL B 1 413 ? 21.891 -10.586 -6.578 1 97.62 413 VAL B C 1
ATOM 6378 O O . VAL B 1 413 ? 22.547 -9.562 -6.383 1 97.62 413 VAL B O 1
ATOM 6381 N N . ASP B 1 414 ? 20.766 -10.602 -7.305 1 97.56 414 ASP B N 1
ATOM 6382 C CA . ASP B 1 414 ? 20.266 -9.422 -8.008 1 97.56 414 ASP B CA 1
ATOM 6383 C C . ASP B 1 414 ? 19.078 -8.812 -7.27 1 97.56 414 ASP B C 1
ATOM 6385 O O . ASP B 1 414 ? 17.922 -9.195 -7.504 1 97.56 414 ASP B O 1
ATOM 6389 N N . ALA B 1 415 ? 19.359 -7.805 -6.492 1 97.25 415 ALA B N 1
ATOM 6390 C CA . ALA B 1 415 ? 18.344 -7.203 -5.645 1 97.25 415 ALA B CA 1
ATOM 6391 C C . ALA B 1 415 ? 17.5 -6.199 -6.43 1 97.25 415 ALA B C 1
ATOM 6393 O O . ALA B 1 415 ? 16.562 -5.617 -5.891 1 97.25 415 ALA B O 1
ATOM 6394 N N . LYS B 1 416 ? 17.766 -5.988 -7.762 1 96.62 416 LYS B N 1
ATOM 6395 C CA . LYS B 1 416 ? 17.078 -4.965 -8.539 1 96.62 416 LYS B CA 1
ATOM 6396 C C . LYS B 1 416 ? 16.5 -5.555 -9.828 1 96.62 416 LYS B C 1
ATOM 6398 O O . LYS B 1 416 ? 15.859 -4.844 -10.609 1 96.62 416 LYS B O 1
ATOM 6403 N N . GLY B 1 417 ? 16.766 -6.793 -10.07 1 94.62 417 GLY B N 1
ATOM 6404 C CA . GLY B 1 417 ? 16.234 -7.465 -11.25 1 94.62 417 GLY B CA 1
ATOM 6405 C C . GLY B 1 417 ? 16.828 -6.965 -12.547 1 94.62 417 GLY B C 1
ATOM 6406 O O . GLY B 1 417 ? 16.141 -6.867 -13.562 1 94.62 417 GLY B O 1
ATOM 6407 N N . VAL B 1 418 ? 18.094 -6.629 -12.469 1 94.31 418 VAL B N 1
ATOM 6408 C CA . VAL B 1 418 ? 18.75 -6.062 -13.641 1 94.31 418 VAL B CA 1
ATOM 6409 C C . VAL B 1 418 ? 19.234 -7.184 -14.555 1 94.31 418 VAL B C 1
ATOM 6411 O O . VAL B 1 418 ? 19.062 -7.117 -15.773 1 94.31 418 VAL B O 1
ATOM 6414 N N . TRP B 1 419 ? 19.812 -8.211 -14.016 1 92.81 419 TRP B N 1
ATOM 6415 C CA . TRP B 1 419 ? 20.484 -9.234 -14.812 1 92.81 419 TRP B CA 1
ATOM 6416 C C . TRP B 1 419 ? 19.719 -10.562 -14.719 1 92.81 419 TRP B C 1
ATOM 6418 O O . TRP B 1 419 ? 19.844 -11.414 -15.602 1 92.81 419 TRP B O 1
ATOM 6428 N N . ARG B 1 420 ? 19 -10.781 -13.602 1 84 420 ARG B N 1
ATOM 6429 C CA . ARG B 1 420 ? 18.328 -12.047 -13.359 1 84 420 ARG B CA 1
ATOM 6430 C C . ARG B 1 420 ? 16.953 -11.82 -12.742 1 84 420 ARG B C 1
ATOM 6432 O O . ARG B 1 420 ? 16.734 -10.812 -12.055 1 84 420 ARG B O 1
#

Organism: Escherichia coli O157:H7 (NCBI:txid83334)

Solvent-accessible surface area (backbone atoms only — not comparable to full-atom values): 42970 Å² total; per-residue (Å²): 136,84,72,56,34,37,29,26,36,25,60,48,91,61,18,37,54,53,41,35,48,46,12,71,65,69,26,38,24,40,37,18,29,84,49,63,67,57,25,54,38,39,60,71,23,42,66,91,69,93,48,67,72,47,47,61,46,35,27,51,18,30,74,70,65,16,36,42,48,31,68,60,70,67,72,51,40,30,39,38,37,31,42,66,55,53,65,40,89,93,52,30,75,30,59,62,49,52,51,51,53,49,59,56,42,46,84,44,61,50,83,69,22,36,41,32,43,34,39,74,52,49,70,54,47,61,61,49,50,52,50,56,40,38,70,74,33,73,90,51,43,35,42,95,78,55,43,75,72,28,32,32,35,43,29,26,42,52,80,74,61,47,91,75,40,43,67,58,28,62,26,53,40,64,34,48,29,4,6,74,35,72,58,22,22,51,53,50,44,58,57,49,52,66,59,34,71,31,52,71,47,74,52,39,28,51,48,38,34,44,27,59,34,46,44,35,30,53,50,36,40,44,39,18,51,24,36,38,46,43,55,46,20,59,76,68,74,37,62,46,69,58,34,49,58,59,31,42,68,40,92,87,36,80,74,53,72,44,51,34,42,64,33,48,81,48,52,62,41,38,39,38,38,53,25,63,78,32,64,86,54,34,50,54,61,45,42,15,51,51,50,29,69,43,30,33,58,52,49,49,52,52,45,53,50,42,49,51,51,48,34,70,75,66,71,53,56,66,58,73,41,27,38,24,34,33,29,35,27,44,50,61,83,46,68,54,47,64,64,11,33,28,39,52,40,50,45,53,48,29,71,69,45,75,23,54,27,34,34,31,44,93,62,56,91,67,73,55,75,90,38,61,92,46,48,42,78,42,52,68,68,56,41,71,72,64,37,52,33,41,33,40,42,34,73,25,68,83,59,60,72,45,56,39,86,74,56,79,60,84,36,64,45,52,40,56,54,65,60,98,134,84,74,56,33,39,29,24,37,24,61,48,91,60,18,37,55,51,41,35,48,46,13,72,65,68,27,39,26,42,37,19,26,84,48,63,66,56,24,53,38,38,58,71,23,41,66,92,68,93,49,66,72,47,46,61,45,35,27,52,18,28,75,69,65,16,38,43,47,32,68,59,73,66,72,51,39,30,39,37,36,32,40,69,53,50,65,40,89,91,52,29,75,30,60,62,49,52,51,51,52,48,59,56,42,46,84,43,61,52,83,69,24,37,41,33,43,34,38,75,51,48,70,53,46,62,61,50,50,51,50,55,41,38,69,73,33,72,91,52,43,34,42,94,78,55,40,78,72,27,31,34,34,42,27,27,43,52,80,74,60,46,91,73,41,42,66,60,29,62,26,52,41,65,35,49,28,3,6,75,34,74,58,22,21,51,53,51,44,60,57,50,52,68,59,34,70,32,51,71,48,76,51,38,31,52,46,38,32,43,24,59,33,48,44,35,32,51,52,36,40,44,39,18,50,24,37,38,45,44,54,47,20,60,77,68,73,37,61,45,69,60,34,49,58,58,31,42,69,41,92,89,36,80,75,53,73,44,49,35,42,63,33,49,82,49,51,63,43,38,39,38,38,55,25,64,78,31,64,86,54,36,50,53,61,45,41,15,51,53,49,30,69,42,30,30,57,52,49,50,51,51,45,52,52,39,50,52,52,47,32,71,74,66,71,54,55,65,58,73,40,28,38,24,34,31,30,35,26,46,52,62,83,45,69,54,48,65,64,10,33,28,39,50,39,50,46,52,48,29,70,69,44,75,23,54,26,34,35,30,46,92,62,56,93,66,73,54,76,90,37,60,93,46,48,41,78,43,51,68,69,57,42,72,71,64,35,55,33,43,34,38,43,36,74,25,68,81,59,58,71,45,57,37,86,75,55,79,61,86,34,64,45,52,39,57,54,67,61,95